Protein AF-A0A3M7RU90-F1 (afdb_monomer_lite)

pLDDT: mean 81.21, std 14.67, range [34.53, 98.06]

Secondary structure (DSSP, 8-state):
------SSGGG----EEEEEE-TTTT--STTEEEEEEEEEESS---EEEEE-SSS-EEEEE------TT------------S--EEEEGGG---S-EEEEEEEEEEEE-EEEEEEEEEETTSSSSS-HHHHHHH--B---EEEEEEEEEEEPSEEEEEEEEEEEE-TT-EEEEE-TTB-EEPEEE-SS---EEEETTEEEES-SSS-EEESEEEEESS--EEEEEEEEEE-SS-EEEEEEEEETTEEEEEEEEE---EEEEEEEEEEETTEEEEEEEEEESSTT-EEEESS-EEE--PEEEEEES---SS-BPPP----SEEEETTS--SS-EEEEEEEEEESS-EEEEEEEEE-TTSS-TT-SS---GGGPEEEEEEEEEE-SEEEEEEEEEEEEE-TTEEEEEEESSS-B-EE----S---EEE-TTS-EEE-SSEE-EEEEEEEEEEEEEEEEEEE--SSEEEEEEEEETTTTEEEEEEEEE----EEEEEE-S--SSSEEEEEEEEEESS--EEEEEETTEEEEEEE--SPPEEEEE----TTSPPEEPPSSEEEEGGG--SS-EEEEEEEEEEEE-EEEEEEEEE-SS-HHHHHHHH-B--TTSEEEEEEEEEE-SEEEEEEEEEEEEE-TT-EEEEEEPTT-EEEEEE-TTSPPPEEEETTEEEES-SSS-EEESEEEEEEEEEEEEEEEEEEE--SSEEEEEEEETTEEEEEEEEP-----EEEEEEEEE-TTS-EEEEEEEEESSTT-EEEEE-SSS-EEEEE---------------PPTT-----GGG--SS-----------SS----------

Structure (mmCIF, N/CA/C/O backbone):
data_AF-A0A3M7RU90-F1
#
_entry.id   AF-A0A3M7RU90-F1
#
loop_
_atom_site.group_PDB
_atom_site.id
_atom_site.type_symbol
_atom_site.label_atom_id
_atom_site.label_alt_id
_atom_site.label_comp_id
_atom_site.label_asym_id
_atom_site.label_entity_id
_atom_site.label_seq_id
_atom_site.pdbx_PDB_ins_code
_atom_site.Cartn_x
_atom_site.Cartn_y
_atom_site.Cartn_z
_atom_site.occupancy
_atom_site.B_iso_or_equiv
_atom_site.auth_seq_id
_atom_site.auth_comp_id
_atom_site.auth_asym_id
_atom_site.auth_atom_id
_atom_site.pdbx_PDB_model_num
ATOM 1 N N . MET A 1 1 ? 32.950 11.797 -82.433 1.00 36.03 1 MET A N 1
ATOM 2 C CA . MET A 1 1 ? 32.447 10.498 -81.935 1.00 36.03 1 MET A CA 1
ATOM 3 C C . MET A 1 1 ? 33.205 10.150 -80.655 1.00 36.03 1 MET A C 1
ATOM 5 O O . MET A 1 1 ? 34.077 9.296 -80.669 1.00 36.03 1 MET A O 1
ATOM 9 N N . LEU A 1 2 ? 32.986 10.936 -79.594 1.00 40.28 2 LEU A N 1
ATOM 10 C CA . LEU A 1 2 ? 33.743 10.865 -78.337 1.00 40.28 2 LEU A CA 1
ATOM 11 C C . LEU A 1 2 ? 33.026 11.733 -77.292 1.00 40.28 2 LEU A C 1
ATOM 13 O O . LEU A 1 2 ? 33.382 12.884 -77.107 1.00 40.28 2 LEU A O 1
ATOM 17 N N . LEU A 1 3 ? 31.931 11.239 -76.718 1.00 41.06 3 LEU A N 1
ATOM 18 C CA . LEU A 1 3 ? 31.254 11.802 -75.539 1.00 41.06 3 LEU A CA 1
ATOM 19 C C . LEU A 1 3 ? 30.122 10.834 -75.159 1.00 41.06 3 LEU A C 1
ATOM 21 O O . LEU A 1 3 ? 29.479 10.313 -76.063 1.00 41.06 3 LEU A O 1
ATOM 25 N N . PHE A 1 4 ? 29.901 10.629 -73.855 1.00 41.75 4 PHE A N 1
ATOM 26 C CA . PHE A 1 4 ? 28.960 9.696 -73.192 1.00 41.75 4 PHE A CA 1
ATOM 27 C C . PHE A 1 4 ? 29.526 8.377 -72.639 1.00 41.75 4 PHE A C 1
ATOM 29 O O . PHE A 1 4 ? 29.011 7.309 -72.935 1.00 41.75 4 PHE A O 1
ATOM 36 N N . ILE A 1 5 ? 30.501 8.457 -71.725 1.00 42.94 5 ILE A N 1
ATOM 37 C CA . ILE A 1 5 ? 30.597 7.518 -70.588 1.00 42.94 5 ILE A CA 1
ATOM 38 C C . ILE A 1 5 ? 31.111 8.298 -69.368 1.00 42.94 5 ILE A C 1
ATOM 40 O O . ILE A 1 5 ? 32.292 8.238 -69.080 1.00 42.94 5 ILE A O 1
ATOM 44 N N . LEU A 1 6 ? 30.272 9.099 -68.703 1.00 44.84 6 LEU A N 1
ATOM 45 C CA . LEU A 1 6 ? 30.491 9.623 -67.335 1.00 44.84 6 LEU A CA 1
ATOM 46 C C . LEU A 1 6 ? 29.285 10.520 -66.977 1.00 44.84 6 LEU A C 1
ATOM 48 O O . LEU A 1 6 ? 29.290 11.703 -67.308 1.00 44.84 6 LEU A O 1
ATOM 52 N N . PRO A 1 7 ? 28.184 9.941 -66.450 1.00 39.59 7 PRO A N 1
ATOM 53 C CA . PRO A 1 7 ? 27.828 10.224 -65.055 1.00 39.59 7 PRO A CA 1
ATOM 54 C C . PRO A 1 7 ? 27.017 9.074 -64.415 1.00 39.59 7 PRO A C 1
ATOM 56 O O . PRO A 1 7 ? 25.801 9.153 -64.298 1.00 39.59 7 PRO A O 1
ATOM 59 N N . ILE A 1 8 ? 27.666 7.982 -64.005 1.00 38.59 8 ILE A N 1
ATOM 60 C CA . ILE A 1 8 ? 27.051 6.997 -63.079 1.00 38.59 8 ILE A CA 1
ATOM 61 C C . ILE A 1 8 ? 27.971 6.713 -61.873 1.00 38.59 8 ILE A C 1
ATOM 63 O O . ILE A 1 8 ? 27.509 6.260 -60.833 1.00 38.59 8 ILE A O 1
ATOM 67 N N . LEU A 1 9 ? 29.253 7.105 -61.926 1.00 37.50 9 LEU A N 1
ATOM 68 C CA . LEU A 1 9 ? 30.184 6.946 -60.798 1.00 37.50 9 LEU A CA 1
ATOM 69 C C . LEU A 1 9 ? 30.063 8.019 -59.696 1.00 37.50 9 LEU A C 1
ATOM 71 O O . LEU A 1 9 ? 30.628 7.844 -58.623 1.00 37.50 9 LEU A O 1
ATOM 75 N N . PHE A 1 10 ? 29.331 9.112 -59.928 1.00 36.12 10 PHE A N 1
ATOM 76 C CA . PHE A 1 10 ? 29.256 10.252 -59.001 1.00 36.12 10 PHE A CA 1
ATOM 77 C C . PHE A 1 10 ? 28.028 10.244 -58.074 1.00 36.12 10 PHE A C 1
ATOM 79 O O . PHE A 1 10 ? 27.768 11.252 -57.441 1.00 36.12 10 PHE A O 1
ATOM 86 N N . TYR A 1 11 ? 27.281 9.140 -57.951 1.00 37.44 11 TYR A N 1
ATOM 87 C CA . TYR A 1 11 ? 26.177 9.027 -56.973 1.00 37.44 11 TYR A CA 1
ATOM 88 C C . TYR A 1 11 ? 26.451 8.060 -55.808 1.00 37.44 11 TYR A C 1
ATOM 90 O O . TYR A 1 11 ? 25.599 7.887 -54.944 1.00 37.44 11 TYR A O 1
ATOM 98 N N . LEU A 1 12 ? 27.666 7.508 -55.702 1.00 44.16 12 LEU A N 1
ATOM 99 C CA . LEU A 1 12 ? 28.170 6.875 -54.469 1.00 44.16 12 LEU A CA 1
ATOM 100 C C . LEU A 1 12 ? 28.744 7.939 -53.503 1.00 44.16 12 LEU A C 1
ATOM 102 O O . LEU A 1 12 ? 29.803 7.767 -52.905 1.00 44.16 12 LEU A O 1
ATOM 106 N N . ILE A 1 13 ? 28.063 9.085 -53.399 1.00 49.16 13 ILE A N 1
ATOM 107 C CA . ILE A 1 13 ? 28.446 10.239 -52.576 1.00 49.16 13 ILE A CA 1
ATOM 108 C C . ILE A 1 13 ? 28.082 9.926 -51.116 1.00 49.16 13 ILE A C 1
ATOM 110 O O . ILE A 1 13 ? 26.917 9.930 -50.738 1.00 49.16 13 ILE A O 1
ATOM 114 N N . TYR A 1 14 ? 29.109 9.634 -50.313 1.00 57.28 14 TYR A N 1
ATOM 115 C CA . TYR A 1 14 ? 29.167 9.824 -48.855 1.00 57.28 14 TYR A CA 1
ATOM 116 C C . TYR A 1 14 ? 27.978 9.298 -48.029 1.00 57.28 14 TYR A C 1
ATOM 118 O O . TYR A 1 14 ? 27.409 10.013 -47.207 1.00 57.28 14 TYR A O 1
ATOM 126 N N . GLY A 1 15 ? 27.637 8.017 -48.185 1.00 69.75 15 GLY A N 1
ATOM 127 C CA . GLY A 1 15 ? 26.671 7.362 -47.301 1.00 69.75 15 GLY A CA 1
ATOM 128 C C . GLY A 1 15 ? 27.190 7.267 -45.859 1.00 69.75 15 GLY A C 1
ATOM 129 O O . GLY A 1 15 ? 28.046 6.432 -45.563 1.00 69.75 15 GLY A O 1
ATOM 130 N N . GLN A 1 16 ? 26.666 8.111 -44.970 1.00 83.31 16 GLN A N 1
ATOM 131 C CA . GLN A 1 16 ? 26.751 7.957 -43.516 1.00 83.31 16 GLN A CA 1
ATOM 132 C C . GLN A 1 16 ? 25.396 7.482 -42.985 1.00 83.31 16 GLN A C 1
ATOM 134 O O . GLN A 1 16 ? 24.350 7.933 -43.448 1.00 83.31 16 GLN A O 1
ATOM 139 N N . ASN A 1 17 ? 25.406 6.571 -42.016 1.00 86.56 17 ASN A N 1
ATOM 140 C CA . ASN A 1 17 ? 24.201 6.110 -41.334 1.00 86.56 17 ASN A CA 1
ATOM 141 C C . ASN A 1 17 ? 24.369 6.290 -39.819 1.00 86.56 17 ASN A C 1
ATOM 143 O O . ASN A 1 17 ? 25.401 5.914 -39.257 1.00 86.56 17 ASN A O 1
ATOM 147 N N . LEU A 1 18 ? 23.359 6.891 -39.192 1.00 87.88 18 LEU A N 1
ATOM 148 C CA . LEU A 1 18 ? 23.285 7.158 -37.761 1.00 87.88 18 LEU A CA 1
ATOM 149 C C . LEU A 1 18 ? 22.146 6.317 -37.179 1.00 87.88 18 LEU A C 1
ATOM 151 O O . LEU A 1 18 ? 20.995 6.477 -37.585 1.00 87.88 18 LEU A O 1
ATOM 155 N N . ASP A 1 19 ? 22.459 5.455 -36.217 1.00 86.62 19 ASP A N 1
ATOM 156 C CA . ASP A 1 19 ? 21.467 4.687 -35.462 1.00 86.62 19 ASP A CA 1
ATOM 157 C C . ASP A 1 19 ? 21.631 4.988 -33.972 1.00 86.62 19 ASP A C 1
ATOM 159 O O . ASP A 1 19 ? 22.664 4.694 -33.370 1.00 86.62 19 ASP A O 1
ATOM 163 N N . LEU A 1 20 ? 20.619 5.621 -33.388 1.00 88.00 20 LEU A N 1
ATOM 164 C CA . LEU A 1 20 ? 20.598 6.009 -31.985 1.00 88.00 20 LEU A CA 1
ATOM 165 C C . LEU A 1 20 ? 19.684 5.068 -31.203 1.00 88.00 20 LEU A C 1
ATOM 167 O O . LEU A 1 20 ? 18.509 4.907 -31.541 1.00 88.00 20 LEU A O 1
ATOM 171 N N . VAL A 1 21 ? 20.206 4.516 -30.110 1.00 86.88 21 VAL A N 1
ATOM 172 C CA . VAL A 1 21 ? 19.459 3.644 -29.202 1.00 86.88 21 VAL A CA 1
ATOM 173 C C . VAL A 1 21 ? 19.525 4.187 -27.792 1.00 86.88 21 VAL A C 1
ATOM 175 O O . VAL A 1 21 ? 20.598 4.262 -27.208 1.00 86.88 21 VAL A O 1
ATOM 178 N N . CYS A 1 22 ? 18.370 4.520 -27.233 1.00 84.19 22 CYS A N 1
ATOM 179 C CA . CYS A 1 22 ? 18.243 5.019 -25.870 1.00 84.19 22 CYS A CA 1
ATOM 180 C C . CYS A 1 22 ? 17.431 4.004 -25.053 1.00 84.19 22 CYS A C 1
ATOM 182 O O . CYS A 1 22 ? 16.203 4.008 -25.137 1.00 84.19 22 CYS A O 1
ATOM 184 N N . PRO A 1 23 ? 18.073 3.082 -24.315 1.00 71.56 23 PRO A N 1
ATOM 185 C CA . PRO A 1 23 ? 17.366 2.050 -23.554 1.00 71.56 23 PRO A CA 1
ATOM 186 C C . PRO A 1 23 ? 16.427 2.597 -22.467 1.00 71.56 23 PRO A C 1
ATOM 188 O O . PRO A 1 23 ? 15.493 1.900 -22.086 1.00 71.56 23 PRO A O 1
ATOM 191 N N . ASN A 1 24 ? 16.649 3.820 -21.975 1.00 71.75 24 ASN A N 1
ATOM 192 C CA . ASN A 1 24 ? 15.839 4.457 -20.932 1.00 71.75 24 ASN A CA 1
ATOM 193 C C . ASN A 1 24 ? 14.908 5.566 -21.462 1.00 71.75 24 ASN A C 1
ATOM 195 O O . ASN A 1 24 ? 14.497 6.442 -20.703 1.00 71.75 24 ASN A O 1
ATOM 199 N N . LEU A 1 25 ? 14.579 5.551 -22.757 1.00 70.12 25 LEU A N 1
ATOM 200 C CA . LEU A 1 25 ? 13.695 6.549 -23.366 1.00 70.12 25 LEU A CA 1
ATOM 201 C C . LEU A 1 25 ? 12.305 6.486 -22.695 1.00 70.12 25 LEU A C 1
ATOM 203 O O . LEU A 1 25 ? 11.721 5.408 -22.593 1.00 70.12 25 LEU A O 1
ATOM 207 N N . ASN A 1 26 ? 11.806 7.629 -22.202 1.00 62.22 26 ASN A N 1
ATOM 208 C CA . ASN A 1 26 ? 10.594 7.776 -21.367 1.00 62.22 26 ASN A CA 1
ATOM 209 C C . ASN A 1 26 ? 10.671 7.144 -19.958 1.00 62.22 26 ASN A C 1
ATOM 211 O O . ASN A 1 26 ? 9.652 7.004 -19.284 1.00 62.22 26 ASN A O 1
ATOM 215 N N . LYS A 1 27 ? 11.866 6.729 -19.526 1.00 68.12 27 LYS A N 1
ATOM 216 C CA . LYS A 1 27 ? 12.151 6.073 -18.236 1.00 68.12 27 LYS A CA 1
ATOM 217 C C . LYS A 1 27 ? 13.414 6.664 -17.598 1.00 68.12 27 LYS A C 1
ATOM 219 O O . LYS A 1 27 ? 14.182 5.956 -16.946 1.00 68.12 27 LYS A O 1
ATOM 224 N N . SER A 1 28 ? 13.681 7.942 -17.869 1.00 76.75 28 SER A N 1
ATOM 225 C CA . SER A 1 28 ? 14.844 8.655 -17.343 1.00 76.75 28 SER A CA 1
ATOM 226 C C . SER A 1 28 ? 14.739 8.760 -15.826 1.00 76.75 28 SER A C 1
ATOM 228 O O . SER A 1 28 ? 13.703 9.160 -15.301 1.00 76.75 28 SER A O 1
ATOM 230 N N . ILE A 1 29 ? 15.816 8.417 -15.131 1.00 78.81 29 ILE A N 1
ATOM 231 C CA . ILE A 1 29 ? 15.952 8.599 -13.684 1.00 78.81 29 ILE A CA 1
ATOM 232 C C . ILE A 1 29 ? 16.850 9.807 -13.501 1.00 78.81 29 ILE A C 1
ATOM 234 O O . ILE A 1 29 ? 17.842 9.915 -14.211 1.00 78.81 29 ILE A O 1
ATOM 238 N N . ASP A 1 30 ? 16.497 10.710 -12.593 1.00 82.88 30 ASP A N 1
ATOM 239 C CA . ASP A 1 30 ? 17.230 11.955 -12.337 1.00 82.88 30 ASP A CA 1
ATOM 240 C C . ASP A 1 30 ? 17.462 12.800 -13.591 1.00 82.88 30 ASP A C 1
ATOM 242 O O . ASP A 1 30 ? 18.465 13.499 -13.694 1.00 82.88 30 ASP A O 1
ATOM 246 N N . PHE A 1 31 ? 16.521 12.725 -14.539 1.00 85.62 31 PHE A N 1
ATOM 247 C CA . PHE A 1 31 ? 16.613 13.384 -15.841 1.00 85.62 31 PHE A CA 1
ATOM 248 C C . PHE A 1 31 ? 17.805 12.932 -16.700 1.00 85.62 31 PHE A C 1
ATOM 250 O O . PHE A 1 31 ? 18.143 13.593 -17.680 1.00 85.62 31 PHE A O 1
ATOM 257 N N . ASP A 1 32 ? 18.398 11.777 -16.384 1.00 87.56 32 ASP A N 1
ATOM 258 C CA . ASP A 1 32 ? 19.506 11.210 -17.142 1.00 87.56 32 ASP A CA 1
ATOM 259 C C . ASP A 1 32 ? 19.002 10.483 -18.393 1.00 87.56 32 ASP A C 1
ATOM 261 O O . ASP A 1 32 ? 18.233 9.513 -18.334 1.00 87.56 32 ASP A O 1
ATOM 265 N N . LEU A 1 33 ? 19.502 10.905 -19.547 1.00 89.44 33 LEU A N 1
ATOM 266 C CA . LEU A 1 33 ? 19.373 10.225 -20.823 1.00 89.44 33 LEU A CA 1
ATOM 267 C C . LEU A 1 33 ? 20.669 9.475 -21.122 1.00 89.44 33 LEU A C 1
ATOM 269 O O . LEU A 1 33 ? 21.730 10.078 -21.264 1.00 89.44 33 LEU A O 1
ATOM 273 N N . ASN A 1 34 ? 20.558 8.156 -21.275 1.00 88.94 34 ASN A N 1
ATOM 274 C CA . ASN A 1 34 ? 21.674 7.300 -21.647 1.00 88.94 34 ASN A CA 1
ATOM 275 C C . ASN A 1 34 ? 21.362 6.674 -23.000 1.00 88.94 34 ASN A C 1
ATOM 277 O O . ASN A 1 34 ? 20.478 5.822 -23.112 1.00 88.94 34 ASN A O 1
ATOM 281 N N . CYS A 1 35 ? 22.090 7.085 -24.030 1.00 90.38 35 CYS A N 1
ATOM 282 C CA . CYS A 1 35 ? 21.952 6.555 -25.376 1.00 90.38 35 CYS A CA 1
ATOM 283 C C . CYS A 1 35 ? 23.283 6.027 -25.902 1.00 90.38 35 CYS A C 1
ATOM 285 O O . CYS A 1 35 ? 24.361 6.482 -25.540 1.00 90.38 35 CYS A O 1
ATOM 287 N N . THR A 1 36 ? 23.209 5.074 -26.819 1.00 90.81 36 THR A N 1
ATOM 288 C CA . THR A 1 36 ? 24.342 4.656 -27.638 1.00 90.81 36 THR A CA 1
ATOM 289 C C . THR A 1 36 ? 24.062 5.038 -29.078 1.00 90.81 36 THR A C 1
ATOM 291 O O . THR A 1 36 ? 23.077 4.595 -29.669 1.00 90.81 36 THR A O 1
ATOM 294 N N . LEU A 1 37 ? 24.936 5.864 -29.640 1.00 90.88 37 LEU A N 1
ATOM 295 C CA . LEU A 1 37 ? 24.919 6.236 -31.045 1.00 90.88 37 LEU A CA 1
ATOM 296 C C . LEU A 1 37 ? 25.904 5.357 -31.810 1.00 90.88 37 LEU A C 1
ATOM 298 O O . LEU A 1 37 ? 27.109 5.385 -31.560 1.00 90.88 37 LEU A O 1
ATOM 302 N N . LYS A 1 38 ? 25.392 4.603 -32.777 1.00 89.38 38 LYS A N 1
ATOM 303 C CA . LYS A 1 38 ? 26.182 3.891 -33.774 1.00 89.38 38 LYS A CA 1
ATOM 304 C C . LYS A 1 38 ? 26.295 4.741 -35.030 1.00 89.38 38 LYS A C 1
ATOM 306 O O . LYS A 1 38 ? 25.286 5.093 -35.638 1.00 89.38 38 LYS A O 1
ATOM 311 N N . VAL A 1 39 ? 27.527 5.013 -35.443 1.00 88.56 39 VAL A N 1
ATOM 312 C CA . VAL A 1 39 ? 27.823 5.695 -36.704 1.00 88.56 39 VAL A CA 1
ATOM 313 C C . VAL A 1 39 ? 28.521 4.729 -37.646 1.00 88.56 39 VAL A C 1
ATOM 315 O O . VAL A 1 39 ? 29.537 4.129 -37.288 1.00 88.56 39 VAL A O 1
ATOM 318 N N . LEU A 1 40 ? 27.970 4.590 -38.851 1.00 87.25 40 LEU A N 1
ATOM 319 C CA . LEU A 1 40 ? 28.592 3.889 -39.970 1.00 87.25 40 LEU A CA 1
ATOM 320 C C . LEU A 1 40 ? 28.938 4.886 -41.073 1.00 87.25 40 LEU A C 1
ATOM 322 O O . LEU A 1 40 ? 28.088 5.676 -41.480 1.00 87.25 40 LEU A O 1
ATOM 326 N N . SER A 1 41 ? 30.166 4.834 -41.579 1.00 86.88 41 SER A N 1
ATOM 327 C CA . SER A 1 41 ? 30.641 5.738 -42.630 1.00 86.88 41 SER A CA 1
ATOM 328 C C . SER A 1 41 ? 31.544 5.018 -43.622 1.00 86.88 41 SER A C 1
ATOM 330 O O . SER A 1 41 ? 32.316 4.143 -43.240 1.00 86.88 41 SER A O 1
ATOM 332 N N . LEU A 1 42 ? 31.486 5.406 -44.896 1.00 84.19 42 LEU A N 1
ATOM 333 C CA . LEU A 1 42 ? 32.436 4.948 -45.921 1.00 84.19 42 LEU A CA 1
ATOM 334 C C . LEU A 1 42 ? 33.814 5.617 -45.796 1.00 84.19 42 LEU A C 1
ATOM 336 O O . LEU A 1 42 ? 34.814 5.058 -46.235 1.00 84.19 42 LEU A O 1
ATOM 340 N N . ASN A 1 43 ? 33.868 6.796 -45.172 1.00 84.38 43 ASN A N 1
ATOM 341 C CA . ASN A 1 43 ? 35.086 7.584 -44.985 1.00 84.38 43 ASN A CA 1
ATOM 342 C C . ASN A 1 43 ? 35.393 7.771 -43.497 1.00 84.38 43 ASN A C 1
ATOM 344 O O . ASN A 1 43 ? 34.489 7.691 -42.661 1.00 84.38 43 ASN A O 1
ATOM 348 N N . ASN A 1 44 ? 36.656 8.059 -43.168 1.00 80.06 44 ASN A N 1
ATOM 349 C CA . ASN A 1 44 ? 37.019 8.411 -41.799 1.00 80.06 44 ASN A CA 1
ATOM 350 C C . ASN A 1 44 ? 36.258 9.678 -41.369 1.00 80.06 44 ASN A C 1
ATOM 352 O O . ASN A 1 44 ? 36.197 10.650 -42.122 1.00 80.06 44 ASN A O 1
ATOM 356 N N . LEU A 1 45 ? 35.633 9.636 -40.196 1.00 72.44 45 LEU A N 1
ATOM 357 C CA . LEU A 1 45 ? 34.779 10.709 -39.684 1.00 72.44 45 LEU A CA 1
ATOM 358 C C . LEU A 1 45 ? 35.629 11.773 -38.994 1.00 72.44 45 LEU A C 1
ATOM 360 O O . LEU A 1 45 ? 36.397 11.409 -38.106 1.00 72.44 45 LEU A O 1
ATOM 364 N N . SER A 1 46 ? 35.430 13.056 -39.327 1.00 71.69 46 SER A N 1
ATOM 365 C CA . SER A 1 46 ? 36.102 14.157 -38.617 1.00 71.69 46 SER A CA 1
ATOM 366 C C . SER A 1 46 ? 35.511 14.423 -37.226 1.00 71.69 46 SER A C 1
ATOM 368 O O . SER A 1 46 ? 36.246 14.674 -36.282 1.00 71.69 46 SER A O 1
ATOM 370 N N . TYR A 1 47 ? 34.181 14.396 -37.084 1.00 86.19 47 TYR A N 1
ATOM 371 C CA . TYR A 1 47 ? 33.494 14.617 -35.805 1.00 86.19 47 TYR A CA 1
ATOM 372 C C . TYR A 1 47 ? 32.021 14.181 -35.871 1.00 86.19 47 TYR A C 1
ATOM 374 O O . TYR A 1 47 ? 31.460 13.953 -36.954 1.00 86.19 47 TYR A O 1
ATOM 382 N N . VAL A 1 48 ? 31.404 14.068 -34.695 1.00 91.38 48 VAL A N 1
ATOM 383 C CA . VAL A 1 48 ? 29.953 13.951 -34.505 1.00 91.38 48 VAL A CA 1
ATOM 384 C C . VAL A 1 48 ? 29.529 15.011 -33.493 1.00 91.38 48 VAL A C 1
ATOM 386 O O . VAL A 1 48 ? 30.048 15.035 -32.381 1.00 91.38 48 VAL A O 1
ATOM 389 N N . GLU A 1 49 ? 28.603 15.877 -33.882 1.00 94.31 49 GLU A N 1
ATOM 390 C CA . GLU A 1 49 ? 27.984 16.890 -33.025 1.00 94.31 49 GLU A CA 1
ATOM 391 C C . GLU A 1 49 ? 26.654 16.343 -32.501 1.00 94.31 49 GLU A C 1
ATOM 393 O O . GLU A 1 49 ? 25.836 15.829 -33.270 1.00 94.31 49 GLU A O 1
ATOM 398 N N . VAL A 1 50 ? 26.433 16.445 -31.195 1.00 95.25 50 VAL A N 1
ATOM 399 C CA . VAL A 1 50 ? 25.183 16.063 -30.538 1.00 95.25 50 VAL A CA 1
ATOM 400 C C . VAL A 1 50 ? 24.639 17.282 -29.809 1.00 95.25 50 VAL A C 1
ATOM 402 O O . VAL A 1 50 ? 25.238 17.738 -28.842 1.00 95.25 50 VAL A O 1
ATOM 405 N N . ASN A 1 51 ? 23.506 17.801 -30.274 1.00 96.12 51 ASN A N 1
ATOM 406 C CA . ASN A 1 51 ? 22.735 18.843 -29.606 1.00 96.12 51 ASN A CA 1
ATOM 407 C C . ASN A 1 51 ? 21.564 18.187 -28.868 1.00 96.12 51 ASN A C 1
ATOM 409 O O . ASN A 1 51 ? 20.702 17.583 -29.514 1.00 96.12 51 ASN A O 1
ATOM 413 N N . TYR A 1 52 ? 21.529 18.296 -27.542 1.00 95.00 52 TYR A N 1
ATOM 414 C CA . TYR A 1 52 ? 20.525 17.633 -26.702 1.00 95.00 52 TYR A CA 1
ATOM 415 C C . TYR A 1 52 ? 19.163 18.341 -26.686 1.00 95.00 52 TYR A C 1
ATOM 417 O O . TYR A 1 52 ? 18.175 17.778 -26.224 1.00 95.00 52 TYR A O 1
ATOM 425 N N . GLY A 1 53 ? 19.057 19.520 -27.302 1.00 93.88 53 GLY A N 1
ATOM 426 C CA . GLY A 1 53 ? 17.813 20.280 -27.411 1.00 93.88 53 GLY A CA 1
ATOM 427 C C . GLY A 1 53 ? 17.541 21.208 -26.225 1.00 93.88 53 GLY A C 1
ATOM 428 O O . GLY A 1 53 ? 16.481 21.826 -26.193 1.00 93.88 53 GLY A O 1
ATOM 429 N N . ASP A 1 54 ? 18.480 21.324 -25.289 1.00 93.88 54 ASP A N 1
ATOM 430 C CA . ASP A 1 54 ? 18.487 22.215 -24.122 1.00 93.88 54 ASP A CA 1
ATOM 431 C C . ASP A 1 54 ? 19.675 23.195 -24.148 1.00 93.88 54 ASP A C 1
ATOM 433 O O . ASP A 1 54 ? 20.155 23.628 -23.109 1.00 93.88 54 ASP A O 1
ATOM 437 N N . GLU A 1 55 ? 20.121 23.552 -25.357 1.00 92.94 55 GLU A N 1
ATOM 438 C CA . GLU A 1 55 ? 21.284 24.410 -25.649 1.00 92.94 55 GLU A CA 1
ATOM 439 C C . GLU A 1 55 ? 22.655 23.754 -25.414 1.00 92.94 55 GLU A C 1
ATOM 441 O O . GLU A 1 55 ? 23.652 24.265 -25.929 1.00 92.94 55 GLU A O 1
ATOM 446 N N . ASP A 1 56 ? 22.711 22.578 -24.779 1.00 93.56 56 ASP A N 1
ATOM 447 C CA . ASP A 1 56 ? 23.950 21.817 -24.641 1.00 93.56 56 ASP A CA 1
ATOM 448 C C . ASP A 1 56 ? 24.315 21.081 -25.939 1.00 93.56 56 ASP A C 1
ATOM 450 O O . ASP A 1 56 ? 23.553 20.287 -26.510 1.00 93.56 56 ASP A O 1
ATOM 454 N N . ILE A 1 57 ? 25.533 21.354 -26.410 1.00 94.44 57 ILE A N 1
ATOM 455 C CA . ILE A 1 57 ? 26.120 20.766 -27.614 1.00 94.44 57 ILE A CA 1
ATOM 456 C C . ILE A 1 57 ? 27.442 20.104 -27.233 1.00 94.44 57 ILE A C 1
ATOM 458 O O . ILE A 1 57 ? 28.365 20.763 -26.755 1.00 94.44 57 ILE A O 1
ATOM 462 N N . LEU A 1 58 ? 27.545 18.798 -27.478 1.00 93.06 58 LEU A N 1
ATOM 463 C CA . LEU A 1 58 ? 28.779 18.036 -27.308 1.00 93.06 58 LEU A CA 1
ATOM 464 C C . LEU A 1 58 ? 29.324 17.601 -28.665 1.00 93.06 58 LEU A C 1
ATOM 466 O O . LEU A 1 58 ? 28.647 16.932 -29.449 1.00 93.06 58 LEU A O 1
ATOM 470 N N . GLU A 1 59 ? 30.583 17.942 -28.917 1.00 91.25 59 GLU A N 1
ATOM 471 C CA . GLU A 1 59 ? 31.335 17.441 -30.060 1.00 91.25 59 GLU A CA 1
ATOM 472 C C . GLU A 1 59 ? 32.194 16.252 -29.634 1.00 91.25 59 GLU A C 1
ATOM 474 O O . GLU A 1 59 ? 33.034 16.343 -28.736 1.00 91.25 59 GLU A O 1
ATOM 479 N N . TYR A 1 60 ? 32.002 15.119 -30.302 1.00 86.38 60 TYR A N 1
ATOM 480 C CA . TYR A 1 60 ? 32.828 13.940 -30.103 1.00 86.38 60 TYR A CA 1
ATOM 481 C C . TYR A 1 60 ? 33.938 13.916 -31.165 1.00 86.38 60 TYR A C 1
ATOM 483 O O . TYR A 1 60 ? 33.628 13.850 -32.363 1.00 86.38 60 TYR A O 1
ATOM 491 N N . PRO A 1 61 ? 35.222 13.959 -30.754 1.00 76.75 61 PRO A N 1
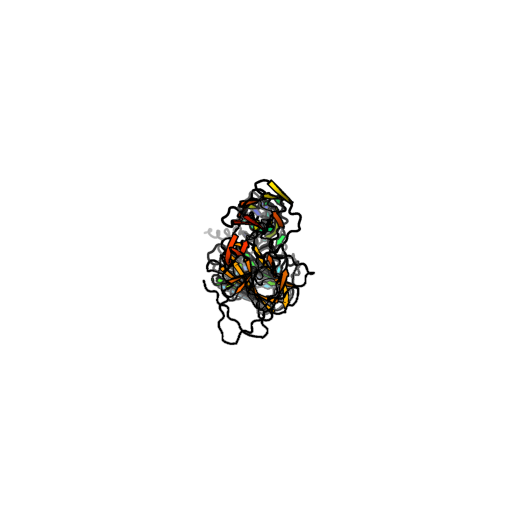ATOM 492 C CA . PRO A 1 61 ? 36.349 14.028 -31.679 1.00 76.75 61 PRO A CA 1
ATOM 493 C C . PRO A 1 61 ? 36.523 12.742 -32.500 1.00 76.75 61 PRO A C 1
ATOM 495 O O . PRO A 1 61 ? 35.902 11.708 -32.225 1.00 76.75 61 PRO A O 1
ATOM 498 N N . GLU A 1 62 ? 37.384 12.842 -33.521 1.00 65.25 62 GLU A N 1
ATOM 499 C CA . GLU A 1 62 ? 37.613 11.851 -34.578 1.00 65.25 62 GLU A CA 1
ATOM 500 C C . GLU A 1 62 ? 37.570 10.388 -34.128 1.00 65.25 62 GLU A C 1
ATOM 502 O O . GLU A 1 62 ? 38.134 9.962 -33.112 1.00 65.25 62 GLU A O 1
ATOM 507 N N . ALA A 1 63 ? 36.955 9.570 -34.982 1.00 56.75 63 ALA A N 1
ATOM 508 C CA . ALA A 1 63 ? 37.015 8.129 -34.858 1.00 56.75 63 ALA A CA 1
ATOM 509 C C . ALA A 1 63 ? 38.470 7.655 -35.038 1.00 56.75 63 ALA A C 1
ATOM 511 O O . ALA A 1 63 ? 38.962 7.499 -36.152 1.00 56.75 63 ALA A O 1
ATOM 512 N N . VAL A 1 64 ? 39.171 7.373 -33.934 1.00 54.19 64 VAL A N 1
ATOM 513 C CA . VAL A 1 64 ? 40.458 6.660 -33.999 1.00 54.19 64 VAL A CA 1
ATOM 514 C C . VAL A 1 64 ? 40.231 5.325 -34.708 1.00 54.19 64 VAL A C 1
ATOM 516 O O . VAL A 1 64 ? 39.326 4.572 -34.329 1.00 54.19 64 VAL A O 1
ATOM 519 N N . LYS A 1 65 ? 41.050 5.055 -35.734 1.00 50.38 65 LYS A N 1
ATOM 520 C CA . LYS A 1 65 ? 41.013 3.855 -36.581 1.00 50.38 65 LYS A CA 1
ATOM 521 C C . LYS A 1 65 ? 40.828 2.616 -35.703 1.00 50.38 65 LYS A C 1
ATOM 523 O O . LYS A 1 65 ? 41.719 2.259 -34.932 1.00 50.38 65 LYS A O 1
ATOM 528 N N . HIS A 1 66 ? 39.660 1.981 -35.790 1.00 46.81 66 HIS A N 1
ATOM 529 C CA . HIS A 1 66 ? 39.407 0.760 -35.040 1.00 46.81 66 HIS A CA 1
ATOM 530 C C . HIS A 1 66 ? 40.355 -0.305 -35.587 1.00 46.81 66 HIS A C 1
ATOM 532 O O . HIS A 1 66 ? 40.244 -0.684 -36.752 1.00 46.81 66 HIS A O 1
ATOM 538 N N . ASN A 1 67 ? 41.313 -0.755 -34.777 1.00 45.62 67 ASN A N 1
ATOM 539 C CA . ASN A 1 67 ? 42.098 -1.925 -35.132 1.00 45.62 67 ASN A CA 1
ATOM 540 C C . ASN A 1 67 ? 41.137 -3.124 -35.040 1.00 45.62 67 ASN A C 1
ATOM 542 O O . ASN A 1 67 ? 40.612 -3.363 -33.948 1.00 45.62 67 ASN A O 1
ATOM 546 N N . PRO A 1 68 ? 40.824 -3.834 -36.139 1.00 50.16 68 PRO A N 1
ATOM 547 C CA . PRO A 1 68 ? 39.904 -4.973 -36.108 1.00 50.16 68 PRO A CA 1
ATOM 548 C C . PRO A 1 68 ? 40.395 -6.129 -35.214 1.00 50.16 68 PRO A C 1
ATOM 550 O O . PRO A 1 68 ? 39.622 -7.041 -34.934 1.00 50.16 68 PRO A O 1
ATOM 553 N N . ASP A 1 69 ? 41.635 -6.056 -34.719 1.00 50.06 69 ASP A N 1
ATOM 554 C CA . ASP A 1 69 ? 42.273 -7.071 -33.879 1.00 50.06 69 ASP A CA 1
ATOM 555 C C . ASP A 1 69 ? 42.198 -6.818 -32.362 1.00 50.06 69 ASP A C 1
ATOM 557 O O . ASP A 1 69 ? 42.681 -7.649 -31.588 1.00 50.06 69 ASP A O 1
ATOM 561 N N . SER A 1 70 ? 41.597 -5.720 -31.881 1.00 46.81 70 SER A N 1
ATOM 562 C CA . SER A 1 70 ? 41.403 -5.560 -30.433 1.00 46.81 70 SER A CA 1
ATOM 563 C C . SER A 1 70 ? 40.298 -6.504 -29.949 1.00 46.81 70 SER A C 1
ATOM 565 O O . SER A 1 70 ? 39.108 -6.243 -30.102 1.00 46.81 70 SER A O 1
ATOM 567 N N . ARG A 1 71 ? 40.703 -7.649 -29.386 1.00 54.38 71 ARG A N 1
ATOM 568 C CA . ARG A 1 71 ? 39.813 -8.659 -28.798 1.00 54.38 71 ARG A CA 1
ATOM 569 C C . ARG A 1 71 ? 39.494 -8.294 -27.343 1.00 54.38 71 ARG A C 1
ATOM 571 O O . ARG A 1 71 ? 40.337 -8.529 -26.478 1.00 54.38 71 ARG A O 1
ATOM 578 N N . PRO A 1 72 ? 38.305 -7.758 -27.017 1.00 50.03 72 PRO A N 1
ATOM 579 C CA . PRO A 1 72 ? 37.856 -7.718 -25.634 1.00 50.03 72 PRO A CA 1
ATOM 580 C C . PRO A 1 72 ? 37.532 -9.149 -25.184 1.00 50.03 72 PRO A C 1
ATOM 582 O O . PRO A 1 72 ? 36.507 -9.712 -25.564 1.00 50.03 72 PRO A O 1
ATOM 585 N N . SER A 1 73 ? 38.418 -9.753 -24.393 1.00 48.38 73 SER A N 1
ATOM 586 C CA . SER A 1 73 ? 38.164 -11.025 -23.715 1.00 48.38 73 SER A CA 1
ATOM 587 C C . SER A 1 73 ? 37.358 -10.771 -22.439 1.00 48.38 73 SER A C 1
ATOM 589 O O . SER A 1 73 ? 37.920 -10.647 -21.350 1.00 48.38 73 SER A O 1
ATOM 591 N N . SER A 1 74 ? 36.037 -10.653 -22.551 1.00 53.81 74 SER A N 1
ATOM 592 C CA . SER A 1 74 ? 35.152 -10.740 -21.388 1.00 53.81 74 SER A CA 1
ATOM 593 C C . SER A 1 74 ? 34.502 -12.122 -21.361 1.00 53.81 74 SER A C 1
ATOM 595 O O . SER A 1 74 ? 33.687 -12.462 -22.211 1.00 53.81 74 SER A O 1
ATOM 597 N N . ASN A 1 75 ? 34.890 -12.941 -20.380 1.00 55.62 75 ASN A N 1
ATOM 598 C CA . ASN A 1 75 ? 34.292 -14.254 -20.140 1.00 55.62 75 ASN A CA 1
ATOM 599 C C . ASN A 1 75 ? 32.875 -14.069 -19.572 1.00 55.62 75 ASN A C 1
ATOM 601 O O . ASN A 1 75 ? 32.694 -14.010 -18.355 1.00 55.62 75 ASN A O 1
ATOM 605 N N . PHE A 1 76 ? 31.871 -13.951 -20.439 1.00 62.66 76 PHE A N 1
ATOM 606 C CA . PHE A 1 76 ? 30.470 -13.871 -20.037 1.00 62.66 76 PHE A CA 1
ATOM 607 C C . PHE A 1 76 ? 29.886 -15.287 -19.895 1.00 62.66 76 PHE A C 1
ATOM 609 O O . PHE A 1 76 ? 29.588 -15.961 -20.875 1.00 62.66 76 PHE A O 1
ATOM 616 N N . LYS A 1 77 ? 29.751 -15.781 -18.658 1.00 56.81 77 LYS A N 1
ATOM 617 C CA . LYS A 1 77 ? 29.214 -17.125 -18.379 1.00 56.81 77 LYS A CA 1
ATOM 618 C C . LYS A 1 77 ? 27.700 -17.076 -18.170 1.00 56.81 77 LYS A C 1
ATOM 620 O O . LYS A 1 77 ? 27.245 -16.975 -17.036 1.00 56.81 77 LYS A O 1
ATOM 625 N N . GLN A 1 78 ? 26.927 -17.211 -19.243 1.00 62.75 78 GLN A N 1
ATOM 626 C CA . GLN A 1 78 ? 25.499 -17.529 -19.146 1.00 62.75 78 GLN A CA 1
ATOM 627 C C . GLN A 1 78 ? 25.236 -18.890 -19.804 1.00 62.75 78 GLN A C 1
ATOM 629 O O . GLN A 1 78 ? 25.679 -19.162 -20.925 1.00 62.75 78 GLN A O 1
ATOM 634 N N . ASN A 1 79 ? 24.569 -19.776 -19.064 1.00 57.75 79 ASN A N 1
ATOM 635 C CA . ASN A 1 79 ? 24.170 -21.103 -19.528 1.00 57.75 79 ASN A CA 1
ATOM 636 C C . ASN A 1 79 ? 22.773 -21.003 -20.146 1.00 57.75 79 ASN A C 1
ATOM 638 O O . ASN A 1 79 ? 21.778 -21.307 -19.493 1.00 57.75 79 ASN A O 1
ATOM 642 N N . PHE A 1 80 ? 22.693 -20.541 -21.393 1.00 68.56 80 PHE A N 1
ATOM 643 C CA . PHE A 1 80 ? 21.498 -20.765 -22.203 1.00 68.56 80 PHE A CA 1
ATOM 644 C C . PHE A 1 80 ? 21.453 -22.241 -22.610 1.00 68.56 80 PHE A C 1
ATOM 646 O O . PHE A 1 80 ? 22.480 -22.802 -22.976 1.00 68.56 80 PHE A O 1
ATOM 653 N N . ASN A 1 81 ? 20.292 -22.890 -22.482 1.00 60.72 81 ASN A N 1
ATOM 654 C CA . ASN A 1 81 ? 20.143 -24.284 -22.893 1.00 60.72 81 ASN A CA 1
ATOM 655 C C . ASN A 1 81 ? 19.960 -24.350 -24.422 1.00 60.72 81 ASN A C 1
ATOM 657 O O . ASN A 1 81 ? 19.156 -23.621 -25.003 1.00 60.72 81 ASN A O 1
ATOM 661 N N . ASP A 1 82 ? 20.760 -25.201 -25.055 1.00 67.38 82 ASP A N 1
ATOM 662 C CA . ASP A 1 82 ? 21.310 -25.013 -26.398 1.00 67.38 82 ASP A CA 1
ATOM 663 C C . ASP A 1 82 ? 20.541 -25.771 -27.494 1.00 67.38 82 ASP A C 1
ATOM 665 O O . ASP A 1 82 ? 20.824 -26.942 -27.749 1.00 67.38 82 ASP A O 1
ATOM 669 N N . SER A 1 83 ? 19.568 -25.125 -28.144 1.00 80.69 83 SER A N 1
ATOM 670 C CA . SER A 1 83 ? 19.051 -25.451 -29.498 1.00 80.69 83 SER A CA 1
ATOM 671 C C . SER A 1 83 ? 17.818 -24.596 -29.804 1.00 80.69 83 SER A C 1
ATOM 673 O O . SER A 1 83 ? 16.680 -24.967 -29.526 1.00 80.69 83 SER A O 1
ATOM 675 N N . SER A 1 84 ? 18.012 -23.393 -30.338 1.00 94.00 84 SER A N 1
ATOM 676 C CA . SER A 1 84 ? 16.902 -22.477 -30.633 1.00 94.00 84 SER A CA 1
ATOM 677 C C . SER A 1 84 ? 17.211 -21.564 -31.815 1.00 94.00 84 SER A C 1
ATOM 679 O O . SER A 1 84 ? 18.331 -21.551 -32.330 1.00 94.00 84 SER A O 1
ATOM 681 N N . LYS A 1 85 ? 16.193 -20.820 -32.257 1.00 95.81 85 LYS A N 1
ATOM 682 C CA . LYS A 1 85 ? 16.299 -19.785 -33.287 1.00 95.81 85 LYS A CA 1
ATOM 683 C C . LYS A 1 85 ? 16.369 -18.414 -32.634 1.00 95.81 85 LYS A C 1
ATOM 685 O O . LYS A 1 85 ? 15.591 -18.124 -31.727 1.00 95.81 85 LYS A O 1
ATOM 690 N N . PHE A 1 86 ? 17.255 -17.564 -33.128 1.00 96.12 86 PHE A N 1
ATOM 691 C CA . PHE A 1 86 ? 17.487 -16.235 -32.579 1.00 96.12 86 PHE A CA 1
ATOM 692 C C . PHE A 1 86 ? 17.404 -15.179 -33.671 1.00 96.12 86 PHE A C 1
ATOM 694 O O . PHE A 1 86 ? 17.945 -15.372 -34.756 1.00 96.12 86 PHE A O 1
ATOM 701 N N . LEU A 1 87 ? 16.754 -14.055 -33.385 1.00 96.75 87 LEU A N 1
ATOM 702 C CA . LEU A 1 87 ? 16.783 -12.872 -34.233 1.00 96.75 87 LEU A CA 1
ATOM 703 C C . LEU A 1 87 ? 17.963 -11.995 -33.813 1.00 96.75 87 LEU A C 1
ATOM 705 O O . LEU A 1 87 ? 17.996 -11.471 -32.697 1.00 96.75 87 LEU A O 1
ATOM 709 N N . ILE A 1 88 ? 18.921 -11.824 -34.718 1.00 96.25 88 ILE A N 1
ATOM 710 C CA . ILE A 1 88 ? 20.137 -11.053 -34.468 1.00 96.25 88 ILE A CA 1
ATOM 711 C C . ILE A 1 88 ? 19.872 -9.600 -34.854 1.00 96.25 88 ILE A C 1
ATOM 713 O O . ILE A 1 88 ? 20.127 -9.187 -35.983 1.00 96.25 88 ILE A O 1
ATOM 717 N N . ILE A 1 89 ? 19.333 -8.800 -33.938 1.00 93.69 89 ILE A N 1
ATOM 718 C CA . ILE A 1 89 ? 18.971 -7.403 -34.226 1.00 93.69 89 ILE A CA 1
ATOM 719 C C . ILE A 1 89 ? 20.199 -6.564 -34.572 1.00 93.69 89 ILE A C 1
ATOM 721 O O . ILE A 1 89 ? 20.141 -5.699 -35.443 1.00 93.69 89 ILE A O 1
ATOM 725 N N . ASN A 1 90 ? 21.346 -6.868 -33.965 1.00 89.62 90 ASN A N 1
ATOM 726 C CA . ASN A 1 90 ? 22.594 -6.166 -34.266 1.00 89.62 90 ASN A CA 1
ATOM 727 C C . ASN A 1 90 ? 23.162 -6.484 -35.666 1.00 89.62 90 ASN A C 1
ATOM 729 O O . ASN A 1 90 ? 24.165 -5.885 -36.056 1.00 89.62 90 ASN A O 1
ATOM 733 N N . SER A 1 91 ? 22.540 -7.406 -36.413 1.00 93.12 91 SER A N 1
ATOM 734 C CA . SER A 1 91 ? 22.887 -7.726 -37.805 1.00 93.12 91 SER A CA 1
ATOM 735 C C . SER A 1 91 ? 22.122 -6.906 -38.847 1.00 93.12 91 SER A C 1
ATOM 737 O O . SER A 1 91 ? 22.301 -7.154 -40.038 1.00 93.12 91 SER A O 1
ATOM 739 N N . GLU A 1 92 ? 21.277 -5.957 -38.424 1.00 93.62 92 GLU A N 1
ATOM 740 C CA . GLU A 1 92 ? 20.521 -5.108 -39.346 1.00 93.62 92 GLU A CA 1
ATOM 741 C C . GLU A 1 92 ? 21.440 -4.439 -40.372 1.00 93.62 92 GLU A C 1
ATOM 743 O O . GLU A 1 92 ? 22.384 -3.719 -40.036 1.00 93.62 92 GLU A O 1
ATOM 748 N N . ILE A 1 93 ? 21.146 -4.685 -41.646 1.00 93.50 93 ILE A N 1
ATOM 749 C CA . ILE A 1 93 ? 21.879 -4.097 -42.759 1.00 93.50 93 ILE A CA 1
ATOM 750 C C . ILE A 1 93 ? 21.436 -2.646 -42.901 1.00 93.50 93 ILE A C 1
ATOM 752 O O . ILE A 1 93 ? 20.278 -2.363 -43.184 1.00 93.50 93 ILE A O 1
ATOM 756 N N . LEU A 1 94 ? 22.357 -1.707 -42.703 1.00 88.31 94 LEU A N 1
ATOM 757 C CA . LEU A 1 94 ? 22.044 -0.274 -42.708 1.00 88.31 94 LEU A CA 1
ATOM 758 C C . LEU A 1 94 ? 22.284 0.403 -44.068 1.00 88.31 94 LEU A C 1
ATOM 760 O O . LEU A 1 94 ? 21.802 1.515 -44.294 1.00 88.31 94 LEU A O 1
ATOM 764 N N . ILE A 1 95 ? 23.016 -0.259 -44.969 1.00 88.00 95 ILE A N 1
ATOM 765 C CA . ILE A 1 95 ? 23.363 0.221 -46.313 1.00 88.00 95 ILE A CA 1
ATOM 766 C C . ILE A 1 95 ? 23.312 -0.973 -47.273 1.00 88.00 95 ILE A C 1
ATOM 768 O O . ILE A 1 95 ? 23.808 -2.048 -46.937 1.00 88.00 95 ILE A O 1
ATOM 772 N N . ASP A 1 96 ? 22.732 -0.778 -48.457 1.00 91.31 96 ASP A N 1
ATOM 773 C CA . ASP A 1 96 ? 22.759 -1.764 -49.540 1.00 91.31 96 ASP A CA 1
ATOM 774 C C . ASP A 1 96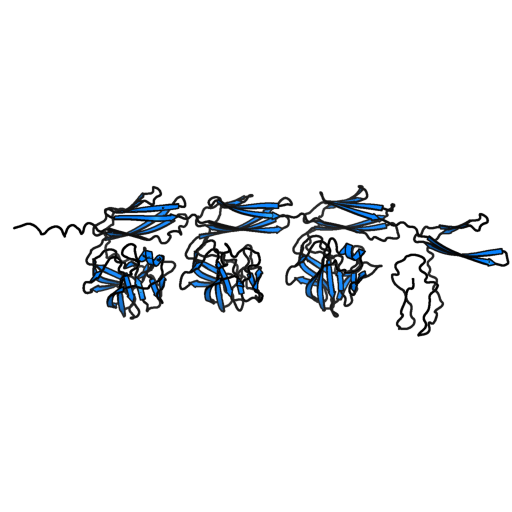 ? 24.206 -2.139 -49.895 1.00 91.31 96 ASP A C 1
ATOM 776 O O . ASP A 1 96 ? 25.035 -1.276 -50.180 1.00 91.31 96 ASP A O 1
ATOM 780 N N . THR A 1 97 ? 24.518 -3.432 -49.876 1.00 93.06 97 THR A N 1
ATOM 781 C CA . THR A 1 97 ? 25.872 -3.942 -50.129 1.00 93.06 97 THR A CA 1
ATOM 782 C C . THR A 1 97 ? 25.813 -5.410 -50.542 1.00 93.06 97 THR A C 1
ATOM 784 O O . THR A 1 97 ? 24.740 -6.003 -50.634 1.00 93.06 97 THR A O 1
ATOM 787 N N . THR A 1 98 ? 26.968 -6.015 -50.775 1.00 94.62 98 THR A N 1
ATOM 788 C CA . THR A 1 98 ? 27.096 -7.441 -51.067 1.00 94.62 98 THR A CA 1
ATOM 789 C C . THR A 1 98 ? 27.870 -8.097 -49.926 1.00 94.62 98 THR A C 1
ATOM 791 O O . THR A 1 98 ? 28.978 -7.671 -49.580 1.00 94.62 98 THR A O 1
ATOM 794 N N . ALA A 1 99 ? 27.274 -9.111 -49.305 1.00 94.81 99 ALA A N 1
ATOM 795 C CA . ALA A 1 99 ? 27.890 -9.901 -48.246 1.00 94.81 99 ALA A CA 1
ATOM 796 C C . ALA A 1 99 ? 28.708 -11.050 -48.847 1.00 94.81 99 ALA A C 1
ATOM 798 O O . ALA A 1 99 ? 28.291 -11.643 -49.839 1.00 94.81 99 ALA A O 1
ATOM 799 N N . PHE A 1 100 ? 29.862 -11.369 -48.255 1.00 95.56 100 PHE A N 1
ATOM 800 C CA . PHE A 1 100 ? 30.759 -12.420 -48.767 1.00 95.56 100 PHE A CA 1
ATOM 801 C C . PHE A 1 100 ? 31.324 -13.354 -47.691 1.00 95.56 100 PHE A C 1
ATOM 803 O O . PHE A 1 100 ? 31.941 -14.365 -48.020 1.00 95.56 100 PHE A O 1
ATOM 810 N N . ALA A 1 101 ? 31.149 -13.047 -46.404 1.00 96.31 101 ALA A N 1
ATOM 811 C CA . ALA A 1 101 ? 31.590 -13.922 -45.323 1.00 96.31 101 ALA A CA 1
ATOM 812 C C . ALA A 1 101 ? 30.861 -13.622 -44.006 1.00 96.31 101 ALA A C 1
ATOM 814 O O . ALA A 1 101 ? 30.207 -12.589 -43.857 1.00 96.31 101 ALA A O 1
ATOM 815 N N . PHE A 1 102 ? 31.019 -14.518 -43.037 1.00 95.94 102 PHE A N 1
ATOM 816 C CA . PHE A 1 102 ? 30.578 -14.343 -41.659 1.00 95.94 102 PHE A CA 1
ATOM 817 C C . PHE A 1 102 ? 31.726 -14.649 -40.696 1.00 95.94 102 PHE A C 1
ATOM 819 O O . PHE A 1 102 ? 32.419 -15.654 -40.857 1.00 95.94 102 PHE A O 1
ATOM 826 N N . ASP A 1 103 ? 31.890 -13.806 -39.683 1.00 95.25 103 ASP A N 1
ATOM 827 C CA . ASP A 1 103 ? 32.799 -14.030 -38.563 1.00 95.25 103 ASP A CA 1
ATOM 828 C C . ASP A 1 103 ? 32.002 -14.454 -37.330 1.00 95.25 103 ASP A C 1
ATOM 830 O O . ASP A 1 103 ? 31.010 -13.812 -36.970 1.00 95.25 103 ASP A O 1
ATOM 834 N N . PHE A 1 104 ? 32.470 -15.507 -36.663 1.00 94.75 104 PHE A N 1
ATOM 835 C CA . PHE A 1 104 ? 31.882 -16.041 -35.440 1.00 94.75 104 PHE A CA 1
ATOM 836 C C . PHE A 1 104 ? 32.945 -16.208 -34.364 1.00 94.75 104 PHE A C 1
ATOM 838 O O . PHE A 1 104 ? 34.088 -16.565 -34.648 1.00 94.75 104 PHE A O 1
ATOM 845 N N . GLU A 1 105 ? 32.532 -16.057 -33.114 1.00 95.00 105 GLU A N 1
ATOM 846 C CA . GLU A 1 105 ? 33.198 -16.722 -31.998 1.00 95.00 105 GLU A CA 1
ATOM 847 C C . GLU A 1 105 ? 32.303 -17.861 -31.524 1.00 95.00 105 GLU A C 1
ATOM 849 O O . GLU A 1 105 ? 31.119 -17.663 -31.263 1.00 95.00 105 GLU A O 1
ATOM 854 N N . VAL A 1 106 ? 32.843 -19.072 -31.510 1.00 94.25 106 VAL A N 1
ATOM 855 C CA . VAL A 1 106 ? 32.079 -20.312 -31.397 1.00 94.25 106 VAL A CA 1
ATOM 856 C C . VAL A 1 106 ? 32.342 -20.942 -30.037 1.00 94.25 106 VAL A C 1
ATOM 858 O O . VAL A 1 106 ? 33.470 -21.326 -29.729 1.00 94.25 106 VAL A O 1
ATOM 861 N N . LYS A 1 107 ? 31.272 -21.117 -29.261 1.00 93.25 107 LYS A N 1
ATOM 862 C CA . LYS A 1 107 ? 31.282 -21.777 -27.951 1.00 93.25 107 LYS A CA 1
ATOM 863 C C . LYS A 1 107 ? 31.288 -23.299 -28.060 1.00 93.25 107 LYS A C 1
ATOM 865 O O . LYS A 1 107 ? 31.864 -23.981 -27.216 1.00 93.25 107 LYS A O 1
ATOM 870 N N . ARG A 1 108 ? 30.635 -23.848 -29.091 1.00 93.56 108 ARG A N 1
ATOM 871 C CA . ARG A 1 108 ? 30.559 -25.295 -29.349 1.00 93.56 108 ARG A CA 1
ATOM 872 C C . ARG A 1 108 ? 30.543 -25.582 -30.842 1.00 93.56 108 ARG A C 1
ATOM 874 O O . ARG A 1 108 ? 29.711 -25.037 -31.568 1.00 93.56 108 ARG A O 1
ATOM 881 N N . SER A 1 109 ? 31.435 -26.471 -31.272 1.00 95.62 109 SER A N 1
ATOM 882 C CA . SER A 1 109 ? 31.460 -26.968 -32.647 1.00 95.62 109 SER A CA 1
ATOM 883 C C . SER A 1 109 ? 30.144 -27.659 -33.010 1.00 95.62 109 SER A C 1
ATOM 885 O O . SER A 1 109 ? 29.532 -28.322 -32.173 1.00 95.62 109 SER A O 1
ATOM 887 N N . GLY A 1 110 ? 29.725 -27.544 -34.264 1.00 96.31 110 GLY A N 1
ATOM 888 C CA . GLY A 1 110 ? 28.490 -28.152 -34.755 1.00 96.31 110 GLY A CA 1
ATOM 889 C C . GLY A 1 110 ? 27.894 -27.368 -35.914 1.00 96.31 110 GLY A C 1
ATOM 890 O O . GLY A 1 110 ? 28.436 -26.348 -36.330 1.00 96.31 110 GLY A O 1
ATOM 891 N N . ASN A 1 111 ? 26.770 -27.837 -36.448 1.00 97.06 111 ASN A N 1
ATOM 892 C CA . ASN A 1 111 ? 26.099 -27.125 -37.528 1.00 97.06 111 ASN A CA 1
ATOM 893 C C . ASN A 1 111 ? 25.224 -25.996 -36.972 1.00 97.06 111 ASN A C 1
ATOM 895 O O . ASN A 1 111 ? 24.579 -26.153 -35.938 1.00 97.06 111 ASN A O 1
ATOM 899 N N . ILE A 1 112 ? 25.156 -24.892 -37.703 1.00 97.06 112 ILE A N 1
ATOM 900 C CA . ILE A 1 112 ? 24.138 -23.849 -37.563 1.00 97.06 112 ILE A CA 1
ATOM 901 C C . ILE A 1 112 ? 23.512 -23.580 -38.929 1.00 97.06 112 ILE A C 1
ATOM 903 O O . ILE A 1 112 ? 24.067 -23.966 -39.964 1.00 97.06 112 ILE A O 1
ATOM 907 N N . GLN A 1 113 ? 22.382 -22.886 -38.943 1.00 98.00 113 GLN A N 1
ATOM 908 C CA . GLN A 1 113 ? 21.799 -22.337 -40.159 1.00 98.00 113 GLN A CA 1
ATOM 909 C C . GLN A 1 113 ? 21.581 -20.831 -39.996 1.00 98.00 113 GLN A C 1
ATOM 911 O O . GLN A 1 113 ? 21.149 -20.353 -38.950 1.00 98.00 113 GLN A O 1
ATOM 916 N N . ILE A 1 114 ? 21.949 -20.069 -41.019 1.00 98.00 114 ILE A N 1
ATOM 917 C CA . ILE A 1 114 ? 21.782 -18.618 -41.075 1.00 98.00 114 ILE A CA 1
ATOM 918 C C . ILE A 1 114 ? 20.714 -18.331 -42.106 1.00 98.00 114 ILE A C 1
ATOM 920 O O . ILE A 1 114 ? 20.851 -18.748 -43.255 1.00 98.00 114 ILE A O 1
ATOM 924 N N . HIS A 1 115 ? 19.683 -17.596 -41.707 1.00 97.75 115 HIS A N 1
ATOM 925 C CA . HIS A 1 115 ? 18.640 -17.129 -42.610 1.00 97.75 115 HIS A CA 1
ATOM 926 C C . HIS A 1 115 ? 18.736 -15.613 -42.723 1.00 97.75 115 HIS A C 1
ATOM 928 O O . HIS A 1 115 ? 18.618 -14.905 -41.724 1.00 97.75 115 HIS A O 1
ATOM 934 N N . LEU A 1 116 ? 18.939 -15.109 -43.934 1.00 97.62 116 LEU A N 1
ATOM 935 C CA . LEU A 1 116 ? 18.756 -13.702 -44.246 1.00 97.62 116 LEU A CA 1
ATOM 936 C C . LEU A 1 116 ? 17.274 -13.466 -44.504 1.00 97.62 116 LEU A C 1
ATOM 938 O O . LEU A 1 116 ? 16.674 -14.103 -45.373 1.00 97.62 116 LEU A O 1
ATOM 942 N N . ILE A 1 117 ? 16.700 -12.516 -43.787 1.00 97.44 117 ILE A N 1
ATOM 943 C CA . ILE A 1 117 ? 15.280 -12.214 -43.874 1.00 97.44 117 ILE A CA 1
ATOM 944 C C . ILE A 1 117 ? 15.046 -10.737 -44.167 1.00 97.44 117 ILE A C 1
ATOM 946 O O . ILE A 1 117 ? 15.866 -9.876 -43.845 1.00 97.44 117 ILE A O 1
ATOM 950 N N . LYS A 1 118 ? 13.880 -10.450 -44.737 1.00 96.38 118 LYS A N 1
ATOM 951 C CA . LYS A 1 118 ? 13.311 -9.110 -44.857 1.00 96.38 118 LYS A CA 1
ATOM 952 C C . LYS A 1 118 ? 12.019 -9.044 -44.063 1.00 96.38 118 LYS A C 1
ATOM 954 O O . LYS A 1 118 ? 11.162 -9.920 -44.194 1.00 96.38 118 LYS A O 1
ATOM 959 N N . TYR A 1 119 ? 11.861 -7.984 -43.281 1.00 93.62 119 TYR A N 1
ATOM 960 C CA . TYR A 1 119 ? 10.631 -7.711 -42.551 1.00 93.62 119 TYR A CA 1
ATOM 961 C C . TYR A 1 119 ? 9.871 -6.576 -43.232 1.00 93.62 119 TYR A C 1
ATOM 963 O O . TYR A 1 119 ? 10.442 -5.525 -43.498 1.00 93.62 119 TYR A O 1
ATOM 971 N N . ALA A 1 120 ? 8.591 -6.779 -43.547 1.00 90.25 120 ALA A N 1
ATOM 972 C CA . ALA A 1 120 ? 7.833 -5.787 -44.313 1.00 90.25 120 ALA A CA 1
ATOM 973 C C . ALA A 1 120 ? 7.575 -4.490 -43.526 1.00 90.25 120 ALA A C 1
ATOM 975 O O . ALA A 1 120 ? 7.493 -3.421 -44.124 1.00 90.25 120 ALA A O 1
ATOM 976 N N . ALA A 1 121 ? 7.455 -4.585 -42.198 1.00 91.25 121 ALA A N 1
ATOM 977 C CA . ALA A 1 121 ? 7.081 -3.454 -41.356 1.00 91.25 121 ALA A CA 1
ATOM 978 C C . ALA A 1 121 ? 8.242 -2.501 -41.028 1.00 91.25 121 ALA A C 1
ATOM 980 O O . ALA A 1 121 ? 7.974 -1.400 -40.574 1.00 91.25 121 ALA A O 1
ATOM 981 N N . CYS A 1 122 ? 9.507 -2.890 -41.227 1.00 92.50 122 CYS A N 1
ATOM 982 C CA . CYS A 1 122 ? 10.669 -2.106 -40.795 1.00 92.50 122 CYS A CA 1
ATOM 983 C C . CYS A 1 122 ? 11.826 -2.159 -41.805 1.00 92.50 122 CYS A C 1
ATOM 985 O O . CYS A 1 122 ? 11.738 -2.794 -42.855 1.00 92.50 122 CYS A O 1
ATOM 987 N N . GLY A 1 123 ? 12.912 -1.445 -41.512 1.00 85.12 123 GLY A N 1
ATOM 988 C CA . GLY A 1 123 ? 14.181 -1.525 -42.231 1.00 85.12 123 GLY A CA 1
ATOM 989 C C . GLY A 1 123 ? 14.337 -0.542 -43.396 1.00 85.12 123 GLY A C 1
ATOM 990 O O . GLY A 1 123 ? 15.454 -0.164 -43.741 1.00 85.12 123 GLY A O 1
ATOM 991 N N . GLN A 1 124 ? 13.235 -0.059 -43.977 1.00 84.56 124 GLN A N 1
ATOM 992 C CA . GLN A 1 124 ? 13.269 0.981 -45.016 1.00 84.56 124 GLN A CA 1
ATOM 993 C C . GLN A 1 124 ? 13.216 2.392 -44.412 1.00 84.56 124 GLN A C 1
ATOM 995 O O . GLN A 1 124 ? 14.152 3.181 -44.587 1.00 84.56 124 GLN A O 1
ATOM 1000 N N . THR A 1 125 ? 12.139 2.685 -43.675 1.00 80.62 125 THR A N 1
ATOM 1001 C CA . THR A 1 125 ? 11.844 3.999 -43.077 1.00 80.62 125 THR A CA 1
ATOM 1002 C C . THR A 1 125 ? 12.419 4.155 -41.670 1.00 80.62 125 THR A C 1
ATOM 1004 O O . THR A 1 125 ? 12.989 5.195 -41.360 1.00 80.62 125 THR A O 1
ATOM 1007 N N . PHE A 1 126 ? 12.326 3.122 -40.834 1.00 82.12 126 PHE A N 1
ATOM 1008 C CA . PHE A 1 126 ? 12.897 3.082 -39.486 1.00 82.12 126 PHE A CA 1
ATOM 1009 C C . PHE A 1 126 ? 13.630 1.764 -39.239 1.00 82.12 126 PHE A C 1
ATOM 1011 O O . PHE A 1 126 ? 13.323 0.754 -39.871 1.00 82.12 126 PHE A O 1
ATOM 1018 N N . SER A 1 127 ? 14.592 1.773 -38.312 1.00 87.62 127 SER A N 1
ATOM 1019 C CA . SER A 1 127 ? 15.354 0.576 -37.939 1.00 87.62 127 SER A CA 1
ATOM 1020 C C . SER A 1 127 ? 14.436 -0.524 -37.402 1.00 87.62 127 SER A C 1
ATOM 1022 O O . SER A 1 127 ? 13.563 -0.278 -36.563 1.00 87.62 127 SER A O 1
ATOM 1024 N N . CYS A 1 128 ? 14.664 -1.754 -37.848 1.00 90.75 128 CYS A N 1
ATOM 1025 C CA . CYS A 1 128 ? 14.009 -2.933 -37.299 1.00 90.75 128 CYS A CA 1
ATOM 1026 C C . CYS A 1 128 ? 14.320 -3.143 -35.821 1.00 90.75 128 CYS A C 1
ATOM 1028 O O . CYS A 1 128 ? 13.452 -3.586 -35.073 1.00 90.75 128 CYS A O 1
ATOM 1030 N N . GLY A 1 129 ? 15.515 -2.771 -35.368 1.00 87.06 129 GLY A N 1
ATOM 1031 C CA . GLY A 1 129 ? 15.825 -2.781 -33.946 1.00 87.06 129 GLY A CA 1
ATOM 1032 C C . GLY A 1 129 ? 14.888 -1.896 -33.122 1.00 87.06 129 GLY A C 1
ATOM 1033 O O . GLY A 1 129 ? 14.454 -2.327 -32.062 1.00 87.06 129 GLY A O 1
ATOM 1034 N N . ASN A 1 130 ? 14.516 -0.709 -33.615 1.00 82.75 130 ASN A N 1
ATOM 1035 C CA . ASN A 1 130 ? 13.528 0.141 -32.936 1.00 82.75 130 ASN A CA 1
ATOM 1036 C C . ASN A 1 130 ? 12.116 -0.453 -33.002 1.00 82.75 130 ASN A C 1
ATOM 1038 O O . ASN A 1 130 ? 11.397 -0.432 -32.013 1.00 82.75 130 ASN A O 1
ATOM 1042 N N . TYR A 1 131 ? 11.738 -1.041 -34.138 1.00 89.06 131 TYR A N 1
ATOM 1043 C CA . TYR A 1 131 ? 10.433 -1.684 -34.299 1.00 89.06 131 TYR A CA 1
ATOM 1044 C C . TYR A 1 131 ? 10.173 -2.783 -33.263 1.00 89.06 131 TYR A C 1
ATOM 1046 O O . TYR A 1 131 ? 9.102 -2.828 -32.660 1.00 89.06 131 TYR A O 1
ATOM 1054 N N . PHE A 1 132 ? 11.153 -3.670 -33.065 1.00 89.06 132 PHE A N 1
ATOM 1055 C CA . PHE A 1 132 ? 11.018 -4.824 -32.176 1.00 89.06 132 PHE A CA 1
ATOM 1056 C C . PHE A 1 132 ? 11.155 -4.476 -30.687 1.00 89.06 132 PHE A C 1
ATOM 1058 O O . PHE A 1 132 ? 10.826 -5.322 -29.858 1.00 89.06 132 PHE A O 1
ATOM 1065 N N . LEU A 1 133 ? 11.581 -3.252 -30.340 1.00 79.62 133 LEU A N 1
ATOM 1066 C CA . LEU A 1 133 ? 11.452 -2.736 -28.971 1.00 79.62 133 LEU A CA 1
ATOM 1067 C C . LEU A 1 133 ? 9.978 -2.529 -28.604 1.00 79.62 133 LEU A C 1
ATOM 1069 O O . LEU A 1 133 ? 9.565 -2.919 -27.518 1.00 79.62 133 LEU A O 1
ATOM 1073 N N . ASP A 1 134 ? 9.187 -1.991 -29.535 1.00 78.50 134 ASP A N 1
ATOM 1074 C CA . ASP A 1 134 ? 7.772 -1.683 -29.299 1.00 78.50 134 ASP A CA 1
ATOM 1075 C C . ASP A 1 134 ? 6.842 -2.851 -29.678 1.00 78.50 134 ASP A C 1
ATOM 1077 O O . ASP A 1 134 ? 5.733 -2.977 -29.164 1.00 78.50 134 ASP A O 1
ATOM 1081 N N . ASN A 1 135 ? 7.282 -3.725 -30.591 1.00 87.19 135 ASN A N 1
ATOM 1082 C CA . ASN A 1 135 ? 6.475 -4.807 -31.156 1.00 87.19 135 ASN A CA 1
ATOM 1083 C C . ASN A 1 135 ? 7.207 -6.155 -31.052 1.00 87.19 135 ASN A C 1
ATOM 1085 O O . ASN A 1 135 ? 7.782 -6.612 -32.041 1.00 87.19 135 ASN A O 1
ATOM 1089 N N . PRO A 1 136 ? 7.146 -6.864 -29.909 1.00 86.69 136 PRO A N 1
ATOM 1090 C CA . PRO A 1 136 ? 7.863 -8.127 -29.695 1.00 86.69 136 PRO A CA 1
ATOM 1091 C C . PRO A 1 136 ? 7.237 -9.327 -30.438 1.00 86.69 136 PRO A C 1
ATOM 1093 O O . PRO A 1 136 ? 7.431 -10.483 -30.057 1.00 86.69 136 PRO A O 1
ATOM 1096 N N . PHE A 1 137 ? 6.465 -9.084 -31.499 1.00 88.88 137 PHE A N 1
ATOM 1097 C CA . PHE A 1 137 ? 5.849 -10.113 -32.331 1.00 88.88 137 PHE A CA 1
ATOM 1098 C C . PHE A 1 137 ? 6.653 -10.318 -33.611 1.00 88.88 137 PHE A C 1
ATOM 1100 O O . PHE A 1 137 ? 6.893 -9.384 -34.374 1.00 88.88 137 PHE A O 1
ATOM 1107 N N . PHE A 1 138 ? 7.011 -11.570 -33.872 1.00 90.38 138 PHE A N 1
ATOM 1108 C CA . PHE A 1 138 ? 7.808 -11.983 -35.016 1.00 90.38 138 PHE A CA 1
ATOM 1109 C C . PHE A 1 138 ? 6.967 -12.807 -35.991 1.00 90.38 138 PHE A C 1
ATOM 1111 O O . PHE A 1 138 ? 6.877 -14.030 -35.875 1.00 90.38 138 PHE A O 1
ATOM 1118 N N . LYS A 1 139 ? 6.312 -12.134 -36.942 1.00 89.56 139 LYS A N 1
ATOM 1119 C CA . LYS A 1 139 ? 5.471 -12.755 -37.983 1.00 89.56 139 LYS A CA 1
ATOM 1120 C C . LYS A 1 139 ? 5.689 -12.063 -39.327 1.00 89.56 139 LYS A C 1
ATOM 1122 O O . LYS A 1 139 ? 6.142 -10.933 -39.369 1.00 89.56 139 LYS A O 1
ATOM 1127 N N . ASN A 1 140 ? 5.313 -12.706 -40.430 1.00 89.44 140 ASN A N 1
ATOM 1128 C CA . ASN A 1 140 ? 5.292 -12.075 -41.760 1.00 89.44 140 ASN A CA 1
ATOM 1129 C C . ASN A 1 140 ? 6.666 -11.570 -42.257 1.00 89.44 140 ASN A C 1
ATOM 1131 O O . ASN A 1 140 ? 6.756 -10.518 -42.893 1.00 89.44 140 ASN A O 1
ATOM 1135 N N . TYR A 1 141 ? 7.739 -12.318 -41.989 1.00 95.06 141 TYR A N 1
ATOM 1136 C CA . TYR A 1 141 ? 9.029 -12.091 -42.641 1.00 95.06 141 TYR A CA 1
ATOM 1137 C C . TYR A 1 141 ? 9.126 -12.903 -43.935 1.00 95.06 141 TYR A C 1
ATOM 1139 O O . TYR A 1 141 ? 8.485 -13.942 -44.087 1.00 95.06 141 TYR A O 1
ATOM 1147 N N . THR A 1 142 ? 9.939 -12.431 -44.874 1.00 96.88 142 THR A N 1
ATOM 1148 C CA . THR A 1 142 ? 10.305 -13.178 -46.082 1.00 96.88 142 THR A CA 1
ATOM 1149 C C . THR A 1 142 ? 11.747 -13.637 -45.951 1.00 96.88 142 THR A C 1
ATOM 1151 O O . THR A 1 142 ? 12.631 -12.812 -45.719 1.00 96.88 142 THR A O 1
ATOM 1154 N N . GLU A 1 143 ? 11.992 -14.937 -46.085 1.00 97.31 143 GLU A N 1
ATOM 1155 C CA . GLU A 1 143 ? 13.350 -15.466 -46.195 1.00 97.31 143 GLU A CA 1
ATOM 1156 C C . GLU A 1 143 ? 13.895 -15.173 -47.595 1.00 97.31 143 GLU A C 1
ATOM 1158 O O . GLU A 1 143 ? 13.260 -15.488 -48.599 1.00 97.31 143 GLU A O 1
ATOM 1163 N N . LEU A 1 144 ? 15.053 -14.521 -47.650 1.00 96.62 144 LEU A N 1
ATOM 1164 C CA . LEU A 1 144 ? 15.717 -14.137 -48.894 1.00 96.62 144 LEU A CA 1
ATOM 1165 C C . LEU A 1 144 ? 16.846 -15.101 -49.257 1.00 96.62 144 LEU A C 1
ATOM 1167 O O . LEU A 1 144 ? 17.107 -15.342 -50.431 1.00 96.62 144 LEU A O 1
ATOM 1171 N N . TYR A 1 145 ? 17.546 -15.608 -48.244 1.00 96.06 145 TYR A N 1
ATOM 1172 C CA . TYR A 1 145 ? 18.708 -16.471 -48.406 1.00 96.06 145 TYR A CA 1
ATOM 1173 C C . TYR A 1 145 ? 18.874 -17.345 -47.163 1.00 96.06 145 TYR A C 1
ATOM 1175 O O . TYR A 1 145 ? 18.618 -16.885 -46.050 1.00 96.06 145 TYR A O 1
ATOM 1183 N N . SER A 1 146 ? 19.333 -18.584 -47.330 1.00 97.19 146 SER A N 1
ATOM 1184 C CA . SER A 1 146 ? 19.640 -19.470 -46.209 1.00 97.19 146 SER A CA 1
ATOM 1185 C C . SER A 1 146 ? 20.869 -20.319 -46.494 1.00 97.19 146 SER A C 1
ATOM 1187 O O . SER A 1 146 ? 21.036 -20.834 -47.600 1.00 97.19 146 SER A O 1
ATOM 1189 N N . ILE A 1 147 ? 21.733 -20.471 -45.492 1.00 97.50 147 ILE A N 1
ATOM 1190 C CA . ILE A 1 147 ? 22.951 -21.273 -45.592 1.00 97.50 147 ILE A CA 1
ATOM 1191 C C . ILE A 1 147 ? 23.208 -22.059 -44.310 1.00 97.50 147 ILE A C 1
ATOM 1193 O O . ILE A 1 147 ? 23.052 -21.549 -43.200 1.00 97.50 147 ILE A O 1
ATOM 1197 N N . LYS A 1 148 ? 23.638 -23.313 -44.470 1.00 97.81 148 LYS A N 1
ATOM 1198 C CA . LYS A 1 148 ? 24.071 -24.184 -43.376 1.00 97.81 148 LYS A CA 1
ATOM 1199 C C . LYS A 1 148 ? 25.593 -24.149 -43.253 1.00 97.81 148 LYS A C 1
ATOM 1201 O O . LYS A 1 148 ? 26.291 -24.363 -44.241 1.00 97.81 148 LYS A O 1
ATOM 1206 N N . ILE A 1 149 ? 26.094 -23.905 -42.045 1.00 96.56 149 ILE A N 1
ATOM 1207 C CA . ILE A 1 149 ? 27.522 -23.719 -41.758 1.00 96.56 149 ILE A CA 1
ATOM 1208 C C . ILE A 1 149 ? 27.937 -24.677 -40.644 1.00 96.56 149 ILE A C 1
ATOM 1210 O O . ILE A 1 149 ? 27.256 -24.772 -39.624 1.00 96.56 149 ILE A O 1
ATOM 1214 N N . TYR A 1 150 ? 29.070 -25.359 -40.815 1.00 96.75 150 TYR A N 1
ATOM 1215 C CA . TYR A 1 150 ? 29.705 -26.109 -39.735 1.00 96.75 150 TYR A CA 1
ATOM 1216 C C . TYR A 1 150 ? 30.696 -25.209 -38.993 1.00 96.75 150 TYR A C 1
ATOM 1218 O O . TYR A 1 150 ? 31.678 -24.745 -39.572 1.00 96.75 150 TYR A O 1
ATOM 1226 N N . LEU A 1 151 ? 30.430 -24.958 -37.714 1.00 95.00 151 LEU A N 1
ATOM 1227 C CA . LEU A 1 151 ? 31.271 -24.151 -36.840 1.00 95.00 151 LEU A CA 1
ATOM 1228 C C . LEU A 1 151 ? 32.341 -25.010 -36.166 1.00 95.00 151 LEU A C 1
ATOM 1230 O O . LEU A 1 151 ? 32.050 -26.096 -35.658 1.00 95.00 151 LEU A O 1
ATOM 1234 N N . GLN A 1 152 ? 33.561 -24.483 -36.099 1.00 95.25 152 GLN A N 1
ATOM 1235 C CA . GLN A 1 152 ? 34.635 -25.007 -35.258 1.00 95.25 152 GLN A CA 1
ATOM 1236 C C . GLN A 1 152 ? 34.771 -24.130 -34.014 1.00 95.25 152 GLN A C 1
ATOM 1238 O O . GLN A 1 152 ? 34.686 -22.909 -34.116 1.00 95.25 152 GLN A O 1
ATOM 1243 N N . PHE A 1 153 ? 34.965 -24.754 -32.852 1.00 94.75 153 PHE A N 1
ATOM 1244 C CA . PHE A 1 153 ? 35.202 -24.076 -31.576 1.00 94.75 153 PHE A CA 1
ATOM 1245 C C . PHE A 1 153 ? 36.266 -22.969 -31.691 1.00 94.75 153 PHE A C 1
ATOM 1247 O O . PHE A 1 153 ? 37.317 -23.176 -32.298 1.00 94.75 153 PHE A O 1
ATOM 1254 N N . GLY A 1 154 ? 36.011 -21.817 -31.065 1.00 93.38 154 GLY A N 1
ATOM 1255 C CA . GLY A 1 154 ? 36.858 -20.626 -31.150 1.00 93.38 154 GLY A CA 1
ATOM 1256 C C . GLY A 1 154 ? 36.449 -19.664 -32.269 1.00 93.38 154 GLY A C 1
ATOM 1257 O O . GLY A 1 154 ? 35.306 -19.646 -32.717 1.00 93.38 154 GLY A O 1
ATOM 1258 N N . TYR A 1 155 ? 37.370 -18.802 -32.702 1.00 94.12 155 TYR A N 1
ATOM 1259 C CA . TYR A 1 155 ? 37.096 -17.859 -33.789 1.00 94.12 155 TYR A CA 1
ATOM 1260 C C . TYR A 1 155 ? 37.086 -18.575 -35.143 1.00 94.12 155 TYR A C 1
ATOM 1262 O O . TYR A 1 155 ? 38.052 -19.250 -35.495 1.00 94.12 155 TYR A O 1
ATOM 1270 N N . SER A 1 156 ? 36.017 -18.384 -35.912 1.00 89.25 156 SER A N 1
ATOM 1271 C CA . SER A 1 156 ? 35.854 -18.948 -37.252 1.00 89.25 156 SER A CA 1
ATOM 1272 C C . SER A 1 156 ? 35.387 -17.873 -38.228 1.00 89.25 156 SER A C 1
ATOM 1274 O O . SER A 1 156 ? 34.414 -17.170 -37.958 1.00 89.25 156 SER A O 1
ATOM 1276 N N . ARG A 1 157 ? 36.040 -17.789 -39.391 1.00 94.62 157 ARG A N 1
ATOM 1277 C CA . ARG A 1 157 ? 35.568 -17.019 -40.549 1.00 94.62 157 ARG A CA 1
ATOM 1278 C C . ARG A 1 157 ? 35.070 -17.979 -41.615 1.00 94.62 157 ARG A C 1
ATOM 1280 O O . ARG A 1 157 ? 35.821 -18.844 -42.061 1.00 94.62 157 ARG A O 1
ATOM 1287 N N . TYR A 1 158 ? 33.831 -17.801 -42.049 1.00 95.56 158 TYR A N 1
ATOM 1288 C CA . TYR A 1 158 ? 33.218 -18.615 -43.088 1.00 95.56 158 TYR A CA 1
ATOM 1289 C C . TYR A 1 158 ? 32.946 -17.772 -44.332 1.00 95.56 158 TYR A C 1
ATOM 1291 O O . TYR A 1 158 ? 32.142 -16.843 -44.289 1.00 95.56 158 TYR A O 1
ATOM 1299 N N . ILE A 1 159 ? 33.635 -18.082 -45.430 1.00 95.94 159 ILE A N 1
ATOM 1300 C CA . ILE A 1 159 ? 33.479 -17.393 -46.716 1.00 95.94 159 ILE A CA 1
ATOM 1301 C C . ILE A 1 159 ? 32.324 -18.036 -47.483 1.00 95.94 159 ILE A C 1
ATOM 1303 O O . ILE A 1 159 ? 32.235 -19.259 -47.566 1.00 95.94 159 ILE A O 1
ATOM 1307 N N . VAL A 1 160 ? 31.452 -17.209 -48.051 1.00 94.94 160 VAL A N 1
ATOM 1308 C CA . VAL A 1 160 ? 30.264 -17.621 -48.807 1.00 94.94 160 VAL A CA 1
ATOM 1309 C C . VAL A 1 160 ? 30.300 -17.035 -50.211 1.00 94.94 160 VAL A C 1
ATOM 1311 O O . VAL A 1 160 ? 30.994 -16.051 -50.468 1.00 94.94 160 VAL A O 1
ATOM 1314 N N . SER A 1 161 ? 29.547 -17.633 -51.136 1.00 94.50 161 SER A N 1
ATOM 1315 C CA . SER A 1 161 ? 29.318 -17.009 -52.439 1.00 94.50 161 SER A CA 1
ATOM 1316 C C . SER A 1 161 ? 28.672 -15.635 -52.231 1.00 94.50 161 SER A C 1
ATOM 1318 O O . SER A 1 161 ? 27.693 -15.561 -51.487 1.00 94.50 161 SER A O 1
ATOM 1320 N N . PRO A 1 162 ? 29.197 -14.566 -52.856 1.00 95.44 162 PRO A N 1
ATOM 1321 C CA . PRO A 1 162 ? 28.649 -13.226 -52.723 1.00 95.44 162 PRO A CA 1
ATOM 1322 C C . PRO A 1 162 ? 27.142 -13.168 -52.973 1.00 95.44 162 PRO A C 1
ATOM 1324 O O . PRO A 1 162 ? 26.664 -13.709 -53.970 1.00 95.44 162 PRO A O 1
ATOM 1327 N N . PHE A 1 163 ? 26.404 -12.491 -52.096 1.00 94.75 163 PHE A N 1
ATOM 1328 C CA . PHE A 1 163 ? 24.977 -12.230 -52.285 1.00 94.75 163 PHE A CA 1
ATOM 1329 C C . PHE A 1 163 ? 24.611 -10.818 -51.836 1.00 94.75 163 PHE A C 1
ATOM 1331 O O . PHE A 1 163 ? 25.197 -10.265 -50.900 1.00 94.75 163 PHE A O 1
ATOM 1338 N N . ASP A 1 164 ? 23.630 -10.233 -52.513 1.00 95.00 164 ASP A N 1
ATOM 1339 C CA . ASP A 1 164 ? 23.195 -8.874 -52.226 1.00 95.00 164 ASP A CA 1
ATOM 1340 C C . ASP A 1 164 ? 22.354 -8.823 -50.955 1.00 95.00 164 ASP A C 1
ATOM 1342 O O . ASP A 1 164 ? 21.399 -9.580 -50.761 1.00 95.00 164 ASP A O 1
ATOM 1346 N N . VAL A 1 165 ? 22.696 -7.875 -50.092 1.00 95.12 165 VAL A N 1
ATOM 1347 C CA . VAL A 1 165 ? 21.945 -7.542 -48.891 1.00 95.12 165 VAL A CA 1
ATOM 1348 C C . VAL A 1 165 ? 21.422 -6.119 -49.007 1.00 95.12 165 VAL A C 1
ATOM 1350 O O . VAL A 1 165 ? 22.111 -5.200 -49.452 1.00 95.12 165 VAL A O 1
ATOM 1353 N N . LYS A 1 166 ? 20.162 -5.942 -48.627 1.00 94.81 166 LYS A N 1
ATOM 1354 C CA . LYS A 1 166 ? 19.452 -4.671 -48.721 1.00 94.81 166 LYS A CA 1
ATOM 1355 C C . LYS A 1 166 ? 19.282 -4.053 -47.349 1.00 94.81 166 LYS A C 1
ATOM 1357 O O . LYS A 1 166 ? 19.198 -4.776 -46.354 1.00 94.81 166 LYS A O 1
ATOM 1362 N N . LYS A 1 167 ? 19.206 -2.722 -47.307 1.00 92.31 167 LYS A N 1
AT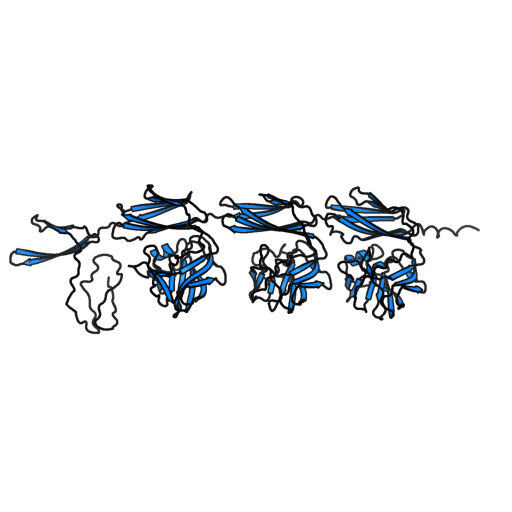OM 1363 C CA . LYS A 1 167 ? 18.897 -1.974 -46.091 1.00 92.31 167 LYS A CA 1
ATOM 1364 C C . LYS A 1 167 ? 17.632 -2.544 -45.434 1.00 92.31 167 LYS A C 1
ATOM 1366 O O . LYS A 1 167 ? 16.606 -2.722 -46.096 1.00 92.31 167 LYS A O 1
ATOM 1371 N N . GLY A 1 168 ? 17.726 -2.841 -44.141 1.00 93.19 168 GLY A N 1
ATOM 1372 C CA . GLY A 1 168 ? 16.657 -3.425 -43.342 1.00 93.19 168 GLY A CA 1
ATOM 1373 C C . GLY A 1 168 ? 16.641 -4.949 -43.269 1.00 93.19 168 GLY A C 1
ATOM 1374 O O . GLY A 1 168 ? 15.830 -5.505 -42.530 1.00 93.19 168 GLY A O 1
ATOM 1375 N N . ASN A 1 169 ? 17.502 -5.644 -44.017 1.00 96.75 169 ASN A N 1
ATOM 1376 C CA . ASN A 1 169 ? 17.613 -7.094 -43.888 1.00 96.75 169 ASN A CA 1
ATOM 1377 C C . ASN A 1 169 ? 18.197 -7.471 -42.515 1.00 96.75 169 ASN A C 1
ATOM 1379 O O . ASN A 1 169 ? 19.053 -6.763 -41.983 1.00 96.75 169 ASN A O 1
ATOM 1383 N N . LEU A 1 170 ? 17.753 -8.603 -41.967 1.00 96.75 170 LEU A N 1
ATOM 1384 C CA . LEU A 1 170 ? 18.177 -9.144 -40.669 1.00 96.75 170 LEU A CA 1
ATOM 1385 C C . LEU A 1 170 ? 18.640 -10.594 -40.810 1.00 96.75 170 LEU A C 1
ATOM 1387 O O . LEU A 1 170 ? 18.328 -11.262 -41.798 1.00 96.75 170 LEU A O 1
ATOM 1391 N N . ILE A 1 171 ? 19.330 -11.096 -39.788 1.00 97.38 171 ILE A N 1
ATOM 1392 C CA . ILE A 1 171 ? 19.720 -12.500 -39.672 1.00 97.38 171 ILE A CA 1
ATOM 1393 C C . ILE A 1 171 ? 18.878 -13.208 -38.608 1.00 97.38 171 ILE A C 1
ATOM 1395 O O . ILE A 1 171 ? 18.775 -12.747 -37.469 1.00 97.38 171 ILE A O 1
ATOM 1399 N N . ILE A 1 172 ? 18.351 -14.381 -38.964 1.00 97.88 172 ILE A N 1
ATOM 1400 C CA . ILE A 1 172 ? 17.986 -15.420 -38.001 1.00 97.88 172 ILE A CA 1
ATOM 1401 C C . ILE A 1 172 ? 19.160 -16.392 -37.881 1.00 97.88 172 ILE A C 1
ATOM 1403 O O . ILE A 1 172 ? 19.605 -16.967 -38.877 1.00 97.88 172 ILE A O 1
ATOM 1407 N N . LEU A 1 173 ? 19.634 -16.592 -36.657 1.00 97.31 173 LEU A N 1
ATOM 1408 C CA . LEU A 1 173 ? 20.622 -17.600 -36.303 1.00 97.31 173 LEU A CA 1
ATOM 1409 C C . LEU A 1 173 ? 19.903 -18.827 -35.734 1.00 97.31 173 LEU A C 1
ATOM 1411 O O . LEU A 1 173 ? 19.350 -18.776 -34.636 1.00 97.31 173 LEU A O 1
ATOM 1415 N N . ASP A 1 174 ? 19.902 -19.927 -36.478 1.00 97.50 174 ASP A N 1
ATOM 1416 C CA . ASP A 1 174 ? 19.333 -21.208 -36.065 1.00 97.50 174 ASP A CA 1
ATOM 1417 C C . ASP A 1 174 ? 20.436 -22.139 -35.537 1.00 97.50 174 ASP A C 1
ATOM 1419 O O . ASP A 1 174 ? 21.280 -22.643 -36.284 1.00 97.50 174 ASP A O 1
ATOM 1423 N N . GLN A 1 175 ? 20.424 -22.359 -34.222 1.00 95.50 175 GLN A N 1
ATOM 1424 C CA . GLN A 1 175 ? 21.364 -23.222 -33.500 1.00 95.50 175 GLN A CA 1
ATOM 1425 C C . GLN A 1 175 ? 20.764 -24.591 -33.153 1.00 95.50 175 GLN A C 1
ATOM 1427 O O . GLN A 1 175 ? 21.354 -25.360 -32.392 1.00 95.50 175 GLN A O 1
ATOM 1432 N N . THR A 1 176 ? 19.599 -24.942 -33.707 1.00 94.81 176 THR A N 1
ATOM 1433 C CA . THR A 1 176 ? 18.964 -26.252 -33.469 1.00 94.81 176 THR A CA 1
ATOM 1434 C C . THR A 1 176 ? 19.782 -27.427 -34.017 1.00 94.81 176 THR A C 1
ATOM 1436 O O . THR A 1 176 ? 19.577 -28.567 -33.612 1.00 94.81 176 THR A O 1
ATOM 1439 N N . LEU A 1 177 ? 20.766 -27.153 -34.882 1.00 94.94 177 LEU A N 1
ATOM 1440 C CA . LEU A 1 177 ? 21.639 -28.142 -35.520 1.00 94.94 177 LEU A CA 1
ATOM 1441 C C . LEU A 1 177 ? 22.937 -28.441 -34.730 1.00 94.94 177 LEU A C 1
ATOM 1443 O O . LEU A 1 177 ? 23.837 -29.117 -35.242 1.00 94.94 177 LEU A O 1
ATOM 1447 N N . GLY A 1 178 ? 23.033 -27.965 -33.484 1.00 92.31 178 GLY A N 1
ATOM 1448 C CA . GLY A 1 178 ? 24.033 -28.382 -32.494 1.00 92.31 178 GLY A CA 1
ATOM 1449 C C . GLY A 1 178 ? 25.231 -27.444 -32.305 1.00 92.31 178 GLY A C 1
ATOM 1450 O O . GLY A 1 178 ? 25.855 -27.493 -31.241 1.00 92.31 178 GLY A O 1
ATOM 1451 N N . GLY A 1 179 ? 25.538 -26.575 -33.272 1.00 94.69 179 GLY A N 1
ATOM 1452 C CA . GLY A 1 179 ? 26.588 -25.557 -33.152 1.00 94.69 179 GLY A CA 1
ATOM 1453 C C . GLY A 1 179 ? 26.136 -24.341 -32.342 1.00 94.69 179 GLY A C 1
ATOM 1454 O O . GLY A 1 179 ? 24.972 -23.951 -32.410 1.00 94.69 179 GLY A O 1
ATOM 1455 N N . LEU A 1 180 ? 27.057 -23.730 -31.589 1.00 93.94 180 LEU A N 1
ATOM 1456 C CA . LEU A 1 180 ? 26.757 -22.586 -30.719 1.00 93.94 180 LEU A CA 1
ATOM 1457 C C . LEU A 1 180 ? 27.744 -21.447 -30.897 1.00 93.94 180 LEU A C 1
ATOM 1459 O O . LEU A 1 180 ? 28.957 -21.626 -30.788 1.00 93.94 180 LEU A O 1
ATOM 1463 N N . VAL A 1 181 ? 27.190 -20.260 -31.095 1.00 94.12 181 VAL A N 1
ATOM 1464 C CA . VAL A 1 181 ? 27.899 -18.982 -31.158 1.00 94.12 181 VAL A CA 1
ATOM 1465 C C . VAL A 1 181 ? 27.926 -18.365 -29.758 1.00 94.12 181 VAL A C 1
ATOM 1467 O O . VAL A 1 181 ? 26.921 -18.386 -29.051 1.00 94.12 181 VAL A O 1
ATOM 1470 N N . GLU A 1 182 ? 29.080 -17.834 -29.364 1.00 93.38 182 GLU A N 1
ATOM 1471 C CA . GLU A 1 182 ? 29.327 -17.180 -28.076 1.00 93.38 182 GLU A CA 1
ATOM 1472 C C . GLU A 1 182 ? 28.461 -15.918 -27.919 1.00 93.38 182 GLU A C 1
ATOM 1474 O O . GLU A 1 182 ? 28.248 -15.171 -28.880 1.00 93.38 182 GLU A O 1
ATOM 1479 N N . LEU A 1 183 ? 27.988 -15.653 -26.698 1.00 92.12 183 LEU A N 1
ATOM 1480 C CA . LEU A 1 183 ? 27.261 -14.434 -26.340 1.00 92.12 183 LEU A CA 1
ATOM 1481 C C . LEU A 1 183 ? 28.212 -13.396 -25.737 1.00 92.12 183 LEU A C 1
ATOM 1483 O O . LEU A 1 183 ? 29.135 -13.726 -24.998 1.00 92.12 183 LEU A O 1
ATOM 1487 N N . LYS A 1 184 ? 27.965 -12.118 -26.018 1.00 91.31 184 LYS A N 1
ATOM 1488 C CA . LYS A 1 184 ? 28.730 -10.983 -25.494 1.00 91.31 184 LYS A CA 1
ATOM 1489 C C . LYS A 1 184 ? 27.804 -9.863 -25.057 1.00 91.31 184 LYS A C 1
ATOM 1491 O O . LYS A 1 184 ? 26.726 -9.687 -25.620 1.00 91.31 184 LYS A O 1
ATOM 1496 N N . LYS A 1 185 ? 28.268 -9.032 -24.123 1.00 88.94 185 LYS A N 1
ATOM 1497 C CA . LYS A 1 185 ? 27.586 -7.771 -23.815 1.00 88.94 185 LYS A CA 1
ATOM 1498 C C . LYS A 1 185 ? 27.565 -6.873 -25.057 1.00 88.94 185 LYS A C 1
ATOM 1500 O O . LYS A 1 185 ? 28.562 -6.738 -25.771 1.00 88.94 185 LYS A O 1
ATOM 1505 N N . SER A 1 186 ? 26.417 -6.270 -25.315 1.00 87.75 186 SER A N 1
ATOM 1506 C CA . SER A 1 186 ? 26.183 -5.295 -26.372 1.00 87.75 186 SER A CA 1
ATOM 1507 C C . SER A 1 186 ? 26.013 -3.918 -25.748 1.00 87.75 186 SER A C 1
ATOM 1509 O O . SER A 1 186 ? 25.336 -3.769 -24.736 1.00 87.75 186 SER A O 1
ATOM 1511 N N . GLN A 1 187 ? 26.604 -2.899 -26.367 1.00 84.19 187 GLN A N 1
ATOM 1512 C CA . GLN A 1 187 ? 26.359 -1.508 -25.982 1.00 84.19 187 GLN A CA 1
ATOM 1513 C C . GLN A 1 187 ? 25.067 -0.959 -26.607 1.00 84.19 187 GLN A C 1
ATOM 1515 O O . GLN A 1 187 ? 24.548 0.036 -26.131 1.00 84.19 187 GLN A O 1
ATOM 1520 N N . ILE A 1 188 ? 24.533 -1.604 -27.652 1.00 84.06 188 ILE A N 1
ATOM 1521 C CA . ILE A 1 188 ? 23.414 -1.073 -28.440 1.00 84.06 188 ILE A CA 1
ATOM 1522 C C . ILE A 1 188 ? 22.103 -1.788 -28.077 1.00 84.06 188 ILE A C 1
ATOM 1524 O O . ILE A 1 188 ? 21.411 -1.380 -27.151 1.00 84.06 188 ILE A O 1
ATOM 1528 N N . ARG A 1 189 ? 21.753 -2.864 -28.797 1.00 87.88 189 ARG A N 1
ATOM 1529 C CA . ARG A 1 189 ? 20.535 -3.657 -28.585 1.00 87.88 189 ARG A CA 1
ATOM 1530 C C . ARG A 1 189 ? 20.896 -5.079 -28.171 1.00 87.88 189 ARG A C 1
ATOM 1532 O O . ARG A 1 189 ? 21.981 -5.571 -28.500 1.00 87.88 189 ARG A O 1
ATOM 1539 N N . SER A 1 190 ? 19.986 -5.724 -27.449 1.00 90.75 190 SER A N 1
ATOM 1540 C CA . SER A 1 190 ? 20.036 -7.170 -27.235 1.00 90.75 190 SER A CA 1
ATOM 1541 C C . SER A 1 190 ? 19.577 -7.895 -28.504 1.00 90.75 190 SER A C 1
ATOM 1543 O O . SER A 1 190 ? 18.763 -7.362 -29.259 1.00 90.75 190 SER A O 1
ATOM 1545 N N . ASP A 1 191 ? 20.079 -9.099 -28.736 1.00 94.06 191 ASP A N 1
ATOM 1546 C CA . ASP A 1 191 ? 19.465 -10.045 -29.662 1.00 94.06 191 ASP A CA 1
ATOM 1547 C C . ASP A 1 191 ? 18.307 -10.772 -28.953 1.00 94.06 191 ASP A C 1
ATOM 1549 O O . ASP A 1 191 ? 18.143 -10.682 -27.730 1.00 94.06 191 ASP A O 1
ATOM 1553 N N . TYR A 1 192 ? 17.470 -11.468 -29.724 1.00 93.62 192 TYR A N 1
ATOM 1554 C CA . TYR A 1 192 ? 16.224 -12.043 -29.214 1.00 93.62 192 TYR A CA 1
ATOM 1555 C C . TYR A 1 192 ? 16.117 -13.532 -29.520 1.00 93.62 192 TYR A C 1
ATOM 1557 O O . TYR A 1 192 ? 16.425 -13.982 -30.620 1.00 93.62 192 TYR A O 1
ATOM 1565 N N . LEU A 1 193 ? 15.609 -14.300 -28.563 1.00 93.69 193 LEU A N 1
ATOM 1566 C CA . LEU A 1 193 ? 15.132 -15.662 -28.760 1.00 93.69 193 LEU A CA 1
ATOM 1567 C C . LEU A 1 193 ? 13.773 -15.630 -29.468 1.00 93.69 193 LEU A C 1
ATOM 1569 O O . LEU A 1 193 ? 12.853 -14.942 -29.029 1.00 93.69 193 LEU A O 1
ATOM 1573 N N . ILE A 1 194 ? 13.632 -16.408 -30.539 1.00 94.31 194 ILE A N 1
ATOM 1574 C CA . ILE A 1 194 ? 12.364 -16.583 -31.249 1.00 94.31 194 ILE A CA 1
ATOM 1575 C C . ILE A 1 194 ? 11.648 -17.796 -30.650 1.00 94.31 194 ILE A C 1
ATOM 1577 O O . ILE A 1 194 ? 12.097 -18.933 -30.810 1.00 94.31 194 ILE A O 1
ATOM 1581 N N . ARG A 1 195 ? 10.505 -17.570 -29.994 1.00 90.75 195 ARG A N 1
ATOM 1582 C CA . ARG A 1 195 ? 9.643 -18.631 -29.447 1.00 90.75 195 ARG A CA 1
ATOM 1583 C C . ARG A 1 195 ? 8.189 -18.345 -29.801 1.00 90.75 195 ARG A C 1
ATOM 1585 O O . ARG A 1 195 ? 7.676 -17.288 -29.461 1.00 90.75 195 ARG A O 1
ATOM 1592 N N . GLU A 1 196 ? 7.536 -19.272 -30.503 1.00 88.75 196 GLU A N 1
ATOM 1593 C CA . GLU A 1 196 ? 6.098 -19.189 -30.829 1.00 88.75 196 GLU A CA 1
ATOM 1594 C C . GLU A 1 196 ? 5.675 -17.860 -31.494 1.00 88.75 196 GLU A C 1
ATOM 1596 O O . GLU A 1 196 ? 4.624 -17.293 -31.196 1.00 88.75 196 GLU A O 1
ATOM 1601 N N . ASN A 1 197 ? 6.495 -17.345 -32.420 1.00 88.50 197 ASN A N 1
ATOM 1602 C CA . ASN A 1 197 ? 6.309 -16.039 -33.074 1.00 88.50 197 ASN A CA 1
ATOM 1603 C C . ASN A 1 197 ? 6.399 -14.818 -32.138 1.00 88.50 197 ASN A C 1
ATOM 1605 O O . ASN A 1 197 ? 5.910 -13.739 -32.483 1.00 88.50 197 ASN A O 1
ATOM 1609 N N . LYS A 1 198 ? 7.013 -14.963 -30.966 1.00 87.25 198 LYS A N 1
ATOM 1610 C CA . LYS A 1 198 ? 7.382 -13.864 -30.072 1.00 87.25 198 LYS A CA 1
ATOM 1611 C C . LYS A 1 198 ? 8.898 -13.754 -29.964 1.00 87.25 198 LYS A C 1
ATOM 1613 O O . LYS A 1 198 ? 9.614 -14.749 -30.097 1.00 87.25 198 LYS A O 1
ATOM 1618 N N . LEU A 1 199 ? 9.363 -12.535 -29.726 1.00 90.94 199 LEU A N 1
ATOM 1619 C CA . LEU A 1 199 ? 10.754 -12.213 -29.443 1.00 90.94 199 LEU A CA 1
ATOM 1620 C C . LEU A 1 199 ? 10.934 -12.057 -27.940 1.00 90.94 199 LEU A C 1
ATOM 1622 O O . LEU A 1 199 ? 10.285 -11.221 -27.317 1.00 90.94 199 LEU A O 1
ATOM 1626 N N . LEU A 1 200 ? 11.831 -12.853 -27.369 1.00 87.56 200 LEU A N 1
ATOM 1627 C CA . LEU A 1 200 ? 12.207 -12.778 -25.963 1.00 87.56 200 LEU A CA 1
ATOM 1628 C C . LEU A 1 200 ? 13.630 -12.241 -25.874 1.00 87.56 200 LEU A C 1
ATOM 1630 O O . LEU A 1 200 ? 14.540 -12.799 -26.486 1.00 87.56 200 LEU A O 1
ATOM 1634 N N . LYS A 1 201 ? 13.827 -11.147 -25.140 1.00 86.56 201 LYS A N 1
ATOM 1635 C CA . LYS A 1 201 ? 15.162 -10.585 -24.915 1.00 86.56 201 LYS A CA 1
ATOM 1636 C C . LYS A 1 201 ? 16.031 -11.639 -24.217 1.00 86.56 201 LYS A C 1
ATOM 1638 O O . LYS A 1 201 ? 15.560 -12.299 -23.295 1.00 86.56 201 LYS A O 1
ATOM 1643 N N . LEU A 1 202 ? 17.280 -11.807 -24.656 1.00 86.00 202 LEU A N 1
ATOM 1644 C CA . LEU A 1 202 ? 18.178 -12.825 -24.085 1.00 86.00 202 LEU A CA 1
ATOM 1645 C C . LEU A 1 202 ? 18.473 -12.606 -22.593 1.00 86.00 202 LEU A C 1
ATOM 1647 O O . LEU A 1 202 ? 18.650 -13.563 -21.853 1.00 86.00 202 LEU A O 1
ATOM 1651 N N . ASP A 1 203 ? 18.495 -11.359 -22.139 1.00 82.75 203 ASP A N 1
ATOM 1652 C CA . ASP A 1 203 ? 18.604 -11.016 -20.725 1.00 82.75 203 ASP A CA 1
ATOM 1653 C C . ASP A 1 203 ? 17.779 -9.759 -20.467 1.00 82.75 203 ASP A C 1
ATOM 1655 O O . ASP A 1 203 ? 17.814 -8.808 -21.253 1.00 82.75 203 ASP A O 1
ATOM 1659 N N . SER A 1 204 ? 16.976 -9.767 -19.406 1.00 71.88 204 SER A N 1
ATOM 1660 C CA . SER A 1 204 ? 16.109 -8.634 -19.080 1.00 71.88 204 SER A CA 1
ATOM 1661 C C . SER A 1 204 ? 16.919 -7.422 -18.615 1.00 71.88 204 SER A C 1
ATOM 1663 O O . SER A 1 204 ? 16.585 -6.287 -18.953 1.00 71.88 204 SER A O 1
ATOM 1665 N N . ASN A 1 205 ? 18.032 -7.650 -17.917 1.00 70.62 205 ASN A N 1
ATOM 1666 C CA . ASN A 1 205 ? 18.833 -6.619 -17.264 1.00 70.62 205 ASN A CA 1
ATOM 1667 C C . ASN A 1 205 ? 19.969 -6.097 -18.143 1.00 70.62 205 ASN A C 1
ATOM 1669 O O . ASN A 1 205 ? 20.354 -4.936 -18.013 1.00 70.62 205 ASN A O 1
ATOM 1673 N N . GLU A 1 206 ? 20.513 -6.935 -19.022 1.00 80.38 206 GLU A N 1
ATOM 1674 C CA . GLU A 1 206 ? 21.643 -6.585 -19.880 1.00 80.38 206 GLU A CA 1
ATOM 1675 C C . GLU A 1 206 ? 21.297 -6.697 -21.368 1.00 80.38 206 GLU A C 1
ATOM 1677 O O . GLU A 1 206 ? 20.475 -7.502 -21.801 1.00 80.38 206 GLU A O 1
ATOM 1682 N N . ASN A 1 207 ? 21.948 -5.876 -22.191 1.00 85.94 207 ASN A N 1
ATOM 1683 C CA . ASN A 1 207 ? 21.901 -6.055 -23.636 1.00 85.94 207 ASN A CA 1
ATOM 1684 C C . ASN A 1 207 ? 22.957 -7.091 -24.017 1.00 85.94 207 ASN A C 1
ATOM 1686 O O . ASN A 1 207 ? 24.153 -6.859 -23.842 1.00 85.94 207 ASN A O 1
ATOM 1690 N N . ILE A 1 208 ? 22.521 -8.231 -24.542 1.00 89.38 208 ILE A N 1
ATOM 1691 C CA . ILE A 1 208 ? 23.387 -9.346 -24.924 1.00 89.38 208 ILE A CA 1
ATOM 1692 C C . ILE A 1 208 ? 23.232 -9.588 -26.416 1.00 89.38 208 ILE A C 1
ATOM 1694 O O . ILE A 1 208 ? 22.125 -9.600 -26.935 1.00 89.38 208 ILE A O 1
ATOM 1698 N N . LYS A 1 209 ? 24.340 -9.807 -27.114 1.00 93.25 209 LYS A N 1
ATOM 1699 C CA . LYS A 1 209 ? 24.345 -10.165 -28.531 1.00 93.25 209 LYS A CA 1
ATOM 1700 C C . LYS A 1 209 ? 25.153 -11.421 -28.787 1.00 93.25 209 LYS A C 1
ATOM 1702 O O . LYS A 1 209 ? 26.077 -11.732 -28.037 1.00 93.25 209 LYS A O 1
ATOM 1707 N N . PHE A 1 210 ? 24.875 -12.093 -29.891 1.00 94.31 210 PHE A N 1
ATOM 1708 C CA . PHE A 1 210 ? 25.765 -13.119 -30.410 1.00 94.31 210 PHE A CA 1
ATOM 1709 C C . PHE A 1 210 ? 27.025 -12.481 -30.994 1.00 94.31 210 PHE A C 1
ATOM 1711 O O . PHE A 1 210 ? 26.988 -11.427 -31.636 1.00 94.31 210 PHE A O 1
ATOM 1718 N N . SER A 1 211 ? 28.167 -13.135 -30.793 1.00 93.81 211 SER A N 1
ATOM 1719 C CA . SER A 1 211 ? 29.439 -12.772 -31.414 1.00 93.81 211 SER A CA 1
ATOM 1720 C C . SER A 1 211 ? 29.458 -13.223 -32.878 1.00 93.81 211 SER A C 1
ATOM 1722 O O . SER A 1 211 ? 30.238 -14.093 -33.264 1.00 93.81 211 SER A O 1
ATOM 1724 N N . LEU A 1 212 ? 28.563 -12.633 -33.670 1.00 94.12 212 LEU A N 1
ATOM 1725 C CA . LEU A 1 212 ? 28.352 -12.865 -35.094 1.00 94.12 212 LEU A CA 1
ATOM 1726 C C . LEU A 1 212 ? 28.491 -11.534 -35.838 1.00 94.12 212 LEU A C 1
ATOM 1728 O O . LEU A 1 212 ? 27.863 -10.541 -35.467 1.00 94.12 212 LEU A O 1
ATOM 1732 N N . LYS A 1 213 ? 29.293 -11.509 -36.903 1.00 92.75 213 LYS A N 1
ATOM 1733 C CA . LYS A 1 213 ? 29.459 -10.340 -37.775 1.00 92.75 213 LYS A CA 1
ATOM 1734 C C . LYS A 1 213 ? 29.353 -10.752 -39.237 1.00 92.75 213 LYS A C 1
ATOM 1736 O O . LYS A 1 213 ? 30.033 -11.673 -39.674 1.00 92.75 213 LYS A O 1
ATOM 1741 N N . ILE A 1 214 ? 28.526 -10.045 -40.002 1.00 93.12 214 ILE A N 1
ATOM 1742 C CA . ILE A 1 214 ? 28.482 -10.180 -41.460 1.00 93.12 214 ILE A CA 1
ATOM 1743 C C . ILE A 1 214 ? 29.592 -9.327 -42.085 1.00 93.12 214 ILE A C 1
ATOM 1745 O O . ILE A 1 214 ? 29.778 -8.165 -41.718 1.00 93.12 214 ILE A O 1
ATOM 1749 N N . LEU A 1 215 ? 30.356 -9.911 -43.004 1.00 91.69 215 LEU A N 1
ATOM 1750 C CA . LEU A 1 215 ? 31.391 -9.221 -43.769 1.00 91.69 215 LEU A CA 1
ATOM 1751 C C . LEU A 1 215 ? 30.845 -8.868 -45.151 1.00 91.69 215 LEU A C 1
ATOM 1753 O O . LEU A 1 215 ? 30.287 -9.715 -45.853 1.00 91.69 215 LEU A O 1
ATOM 1757 N N . THR A 1 216 ? 31.016 -7.605 -45.536 1.00 91.88 216 THR A N 1
ATOM 1758 C CA . THR A 1 216 ? 30.494 -7.045 -46.789 1.00 91.88 216 THR A CA 1
ATOM 1759 C C . THR A 1 216 ? 31.613 -6.387 -47.579 1.00 91.88 216 THR A C 1
ATOM 1761 O O . THR A 1 216 ? 32.600 -5.964 -46.981 1.00 91.88 216 THR A O 1
ATOM 1764 N N . TYR A 1 217 ? 31.473 -6.273 -48.900 1.00 88.88 217 TYR A N 1
ATOM 1765 C CA . TYR A 1 217 ? 32.504 -5.660 -49.752 1.00 88.88 217 TYR A CA 1
ATOM 1766 C C . TYR A 1 217 ? 32.743 -4.172 -49.466 1.00 88.88 217 TYR A C 1
ATOM 1768 O O . TYR A 1 217 ? 33.795 -3.641 -49.823 1.00 88.88 217 TYR A O 1
ATOM 1776 N N . LEU A 1 218 ? 31.797 -3.497 -48.810 1.00 85.12 218 LEU A N 1
ATOM 1777 C CA . LEU A 1 218 ? 32.004 -2.142 -48.320 1.00 85.12 218 LEU A CA 1
ATOM 1778 C C . LEU A 1 218 ? 32.813 -2.174 -47.020 1.00 85.12 218 LEU A C 1
ATOM 1780 O O . LEU A 1 218 ? 32.366 -2.697 -45.997 1.00 85.12 218 LEU A O 1
ATOM 1784 N N . ASN A 1 219 ? 33.990 -1.551 -47.054 1.00 80.31 219 ASN A N 1
ATOM 1785 C CA . ASN A 1 219 ? 34.769 -1.259 -45.856 1.00 80.31 219 ASN A CA 1
ATOM 1786 C C . ASN A 1 219 ? 34.135 -0.068 -45.130 1.00 80.31 219 ASN A C 1
ATOM 1788 O O . ASN A 1 219 ? 34.437 1.084 -45.430 1.00 80.31 219 ASN A O 1
ATOM 1792 N N . LEU A 1 220 ? 33.230 -0.357 -44.196 1.00 82.62 220 LEU A N 1
ATOM 1793 C CA . LEU A 1 220 ? 32.585 0.655 -43.364 1.00 82.62 220 LEU A CA 1
ATOM 1794 C C . LEU A 1 220 ? 33.391 0.899 -42.084 1.00 82.62 220 LEU A C 1
ATOM 1796 O O . LEU A 1 220 ? 33.790 -0.040 -41.391 1.00 82.62 220 LEU A O 1
ATOM 1800 N N . PHE A 1 221 ? 33.577 2.169 -41.744 1.00 82.81 221 PHE A N 1
ATOM 1801 C CA . PHE A 1 221 ? 34.022 2.607 -40.429 1.00 82.81 221 PHE A CA 1
ATOM 1802 C C . PHE A 1 221 ? 32.831 2.563 -39.473 1.00 82.81 221 PHE A C 1
ATOM 1804 O O . PHE A 1 221 ? 31.828 3.232 -39.711 1.00 82.81 221 PHE A O 1
ATOM 1811 N N . GLU A 1 222 ? 32.944 1.776 -38.402 1.00 84.88 222 GLU A N 1
ATOM 1812 C CA . GLU A 1 222 ? 31.954 1.690 -37.326 1.00 84.88 222 GLU A CA 1
ATOM 1813 C C . GLU A 1 222 ? 32.510 2.328 -36.053 1.00 84.88 222 GLU A C 1
ATOM 1815 O O . GLU A 1 222 ? 33.609 1.987 -35.604 1.00 84.88 222 GLU A O 1
ATOM 1820 N N . LYS A 1 223 ? 31.735 3.233 -35.452 1.00 86.81 223 LYS A N 1
ATOM 1821 C CA . LYS A 1 223 ? 32.039 3.825 -34.147 1.00 86.81 223 LYS A CA 1
ATOM 1822 C C . LYS A 1 223 ? 30.790 3.851 -33.275 1.00 86.81 223 LYS A C 1
ATOM 1824 O O . LYS A 1 223 ? 29.701 4.152 -33.759 1.00 86.81 223 LYS A O 1
ATOM 1829 N N . LEU A 1 224 ? 30.972 3.533 -31.996 1.00 88.12 224 LEU A N 1
ATOM 1830 C CA . LEU A 1 224 ? 29.944 3.649 -30.966 1.00 88.12 224 LEU A CA 1
ATOM 1831 C C . LEU A 1 224 ? 30.301 4.815 -30.048 1.00 88.12 224 LEU A C 1
ATOM 1833 O O . LEU A 1 224 ? 31.425 4.875 -29.543 1.00 88.12 224 LEU A O 1
ATOM 1837 N N . TYR A 1 225 ? 29.349 5.716 -29.846 1.00 89.62 225 TYR A N 1
ATOM 1838 C CA . TYR A 1 225 ? 29.433 6.815 -28.893 1.00 89.62 225 TYR A CA 1
ATOM 1839 C C . TYR A 1 225 ? 28.427 6.562 -27.775 1.00 89.62 225 TYR A C 1
ATOM 1841 O O . TYR A 1 225 ? 27.252 6.314 -28.043 1.00 89.62 225 TYR A O 1
ATOM 1849 N N . LEU A 1 226 ? 28.899 6.605 -26.530 1.00 90.31 226 LEU A N 1
ATOM 1850 C CA . LEU A 1 226 ? 28.038 6.600 -25.352 1.00 90.31 226 LEU A CA 1
ATOM 1851 C C . LEU A 1 226 ? 27.672 8.053 -25.053 1.00 90.31 226 LEU A C 1
ATOM 1853 O O . LEU A 1 226 ? 28.546 8.867 -24.754 1.00 90.31 226 LEU A O 1
ATOM 1857 N N . LEU A 1 227 ? 26.394 8.365 -25.213 1.00 91.69 227 LEU A N 1
ATOM 1858 C CA . LEU A 1 227 ? 25.817 9.680 -24.992 1.00 91.69 227 LEU A CA 1
ATOM 1859 C C . LEU A 1 227 ? 25.131 9.649 -23.629 1.00 91.69 227 LEU A C 1
ATOM 1861 O O . LEU A 1 227 ? 24.107 8.983 -23.479 1.00 91.69 227 LEU A O 1
ATOM 1865 N N . ASN A 1 228 ? 25.711 10.343 -22.657 1.00 92.19 228 ASN A N 1
ATOM 1866 C CA . ASN A 1 228 ? 25.127 10.510 -21.333 1.00 92.19 228 ASN A CA 1
ATOM 1867 C C . ASN A 1 228 ? 24.876 12.000 -21.141 1.00 92.19 228 ASN A C 1
ATOM 1869 O O . ASN A 1 228 ? 25.815 12.789 -21.266 1.00 92.19 228 ASN A O 1
ATOM 1873 N N . HIS A 1 229 ? 23.633 12.365 -20.856 1.00 93.50 229 HIS A N 1
ATOM 1874 C CA . HIS A 1 229 ? 23.230 13.752 -20.651 1.00 93.50 229 HIS A CA 1
ATOM 1875 C C . HIS A 1 229 ? 22.202 13.848 -19.537 1.00 93.50 229 HIS A C 1
ATOM 1877 O O . HIS A 1 229 ? 21.324 12.992 -19.461 1.00 93.50 229 HIS A O 1
ATOM 1883 N N . GLN A 1 230 ? 22.298 14.879 -18.704 1.00 92.50 230 GLN A N 1
ATOM 1884 C CA . GLN A 1 230 ? 21.374 15.117 -17.601 1.00 92.50 230 GLN A CA 1
ATOM 1885 C C . GLN A 1 230 ? 20.616 16.417 -17.853 1.00 92.50 230 GLN A C 1
ATOM 1887 O O . GLN A 1 230 ? 21.209 17.493 -17.843 1.00 92.50 230 GLN A O 1
ATOM 1892 N N . TYR A 1 231 ? 19.303 16.324 -18.054 1.00 89.94 231 TYR A N 1
ATOM 1893 C CA . TYR A 1 231 ? 18.474 17.509 -18.264 1.00 89.94 231 TYR A CA 1
ATOM 1894 C C . TYR A 1 231 ? 18.150 18.201 -16.936 1.00 89.94 231 TYR A C 1
ATOM 1896 O O . TYR A 1 231 ? 18.048 17.575 -15.883 1.00 89.94 231 TYR A O 1
ATOM 1904 N N . SER A 1 232 ? 17.931 19.514 -16.984 1.00 87.50 232 SER A N 1
ATOM 1905 C CA . SER A 1 232 ? 17.557 20.284 -15.786 1.00 87.50 232 SER A CA 1
ATOM 1906 C C . SER A 1 232 ? 16.070 20.170 -15.420 1.00 87.50 232 SER A C 1
ATOM 1908 O O . SER A 1 232 ? 15.703 20.410 -14.269 1.00 87.50 232 SER A O 1
ATOM 1910 N N . PHE A 1 233 ? 15.208 19.830 -16.385 1.00 85.50 233 PHE A N 1
ATOM 1911 C CA . PHE A 1 233 ? 13.752 19.801 -16.225 1.00 85.50 233 PHE A CA 1
ATOM 1912 C C . PHE A 1 233 ? 13.123 18.655 -17.029 1.00 85.50 233 PHE A C 1
ATOM 1914 O O . PHE A 1 233 ? 13.739 18.097 -17.936 1.00 85.50 233 PHE A O 1
ATOM 1921 N N . SER A 1 234 ? 11.874 18.319 -16.706 1.00 86.94 234 SER A N 1
ATOM 1922 C CA . SER A 1 234 ? 11.050 17.439 -17.530 1.00 86.94 234 SER A CA 1
ATOM 1923 C C . SER A 1 234 ? 10.551 18.168 -18.780 1.00 86.94 234 SER A C 1
ATOM 1925 O O . SER A 1 234 ? 10.301 19.376 -18.769 1.00 86.94 234 SER A O 1
ATOM 1927 N N . GLY A 1 235 ? 10.387 17.439 -19.883 1.00 89.00 235 GLY A N 1
ATOM 1928 C CA . GLY A 1 235 ? 9.936 18.030 -21.137 1.00 89.00 235 GLY A CA 1
ATOM 1929 C C . GLY A 1 235 ? 10.227 17.192 -22.371 1.00 89.00 235 GLY A C 1
ATOM 1930 O O . GLY A 1 235 ? 10.849 16.131 -22.314 1.00 89.00 235 GLY A O 1
ATOM 1931 N N . TRP A 1 236 ? 9.744 17.686 -23.510 1.00 90.94 236 TRP A N 1
ATOM 1932 C CA . TRP A 1 236 ? 10.096 17.159 -24.824 1.00 90.94 236 TRP A CA 1
ATOM 1933 C C . TRP A 1 236 ? 11.335 17.876 -25.346 1.00 90.94 236 TRP A C 1
ATOM 1935 O O . TRP A 1 236 ? 11.316 19.094 -25.518 1.00 90.94 236 TRP A O 1
ATOM 1945 N N . TYR A 1 237 ? 12.369 17.106 -25.661 1.00 93.00 237 TYR A N 1
ATOM 1946 C CA . TYR A 1 237 ? 13.625 17.596 -26.213 1.00 93.00 237 TYR A CA 1
ATOM 1947 C C . TYR A 1 237 ? 13.865 16.986 -27.590 1.00 93.00 237 TYR A C 1
ATOM 1949 O O . TYR A 1 237 ? 13.526 15.829 -27.846 1.00 93.00 237 TYR A O 1
ATOM 1957 N N . ASN A 1 238 ? 14.440 17.770 -28.499 1.00 94.00 238 ASN A N 1
ATOM 1958 C CA . ASN A 1 238 ? 14.780 17.315 -29.844 1.00 94.00 238 ASN A CA 1
ATOM 1959 C C . ASN A 1 238 ? 16.284 17.094 -29.946 1.00 94.00 238 ASN A C 1
ATOM 1961 O O . ASN A 1 238 ? 17.029 17.985 -30.356 1.00 94.00 238 ASN A O 1
ATOM 1965 N N . LEU A 1 239 ? 16.705 15.873 -29.626 1.00 93.88 239 LEU A N 1
ATOM 1966 C CA . LEU A 1 239 ? 18.084 15.439 -29.772 1.00 93.88 239 LEU A CA 1
ATOM 1967 C C . LEU A 1 239 ? 18.457 15.446 -31.257 1.00 93.88 239 LEU A C 1
ATOM 1969 O O . LEU A 1 239 ? 17.942 14.648 -32.046 1.00 93.88 239 LEU A O 1
ATOM 1973 N N . THR A 1 240 ? 19.342 16.359 -31.639 1.00 95.44 240 THR A N 1
ATOM 1974 C CA . THR A 1 240 ? 19.820 16.528 -33.011 1.00 95.44 240 THR A CA 1
ATOM 1975 C C . THR A 1 240 ? 21.270 16.089 -33.092 1.00 95.44 240 THR A C 1
ATOM 1977 O O . THR A 1 240 ? 22.156 16.703 -32.509 1.00 95.44 240 THR A O 1
ATOM 1980 N N . ILE A 1 241 ? 21.520 15.027 -33.844 1.00 94.12 241 ILE A N 1
ATOM 1981 C CA . ILE A 1 241 ? 22.851 14.477 -34.080 1.00 94.12 241 ILE A CA 1
ATOM 1982 C C . ILE A 1 241 ? 23.248 14.838 -35.502 1.00 94.12 241 ILE A C 1
ATOM 1984 O O . ILE A 1 241 ? 22.514 14.541 -36.447 1.00 94.12 241 ILE A O 1
ATOM 1988 N N . ARG A 1 242 ? 24.410 15.464 -35.665 1.00 93.00 242 ARG A N 1
ATOM 1989 C CA . ARG A 1 242 ? 24.974 15.826 -36.964 1.00 93.00 242 ARG A CA 1
ATOM 1990 C C . ARG A 1 242 ? 26.340 15.184 -37.134 1.00 93.00 242 ARG A C 1
ATOM 1992 O O . ARG A 1 242 ? 27.198 15.227 -36.261 1.00 93.00 242 ARG A O 1
ATOM 1999 N N . SER A 1 243 ? 26.545 14.601 -38.300 1.00 89.44 243 SER A N 1
ATOM 2000 C CA . SER A 1 243 ? 27.853 14.232 -38.822 1.00 89.44 243 SER A CA 1
ATOM 2001 C C . SER A 1 243 ? 28.033 14.890 -40.191 1.00 89.44 243 SER A C 1
ATOM 2003 O O . SER A 1 243 ? 27.076 15.450 -40.727 1.00 89.44 243 SER A O 1
ATOM 2005 N N . GLN A 1 244 ? 29.242 14.838 -40.761 1.00 84.81 244 GLN A N 1
ATOM 2006 C CA . GLN A 1 244 ? 29.607 15.566 -41.987 1.00 84.81 244 GLN A CA 1
ATOM 2007 C C . GLN A 1 244 ? 28.549 15.485 -43.104 1.00 84.81 244 GLN A C 1
ATOM 2009 O O . GLN A 1 244 ? 28.337 16.471 -43.801 1.00 84.81 244 GLN A O 1
ATOM 2014 N N . ASN A 1 245 ? 27.899 14.326 -43.279 1.00 86.06 245 ASN A N 1
ATOM 2015 C CA . ASN A 1 245 ? 26.949 14.073 -44.367 1.00 86.06 245 ASN A CA 1
ATOM 2016 C C . ASN A 1 245 ? 25.619 13.450 -43.904 1.00 86.06 245 ASN A C 1
ATOM 2018 O O . ASN A 1 245 ? 24.834 13.001 -44.738 1.00 86.06 245 ASN A O 1
ATOM 2022 N N . ALA A 1 246 ? 25.353 13.387 -42.597 1.00 87.25 246 ALA A N 1
ATOM 2023 C CA . ALA A 1 246 ? 24.120 12.812 -42.061 1.00 87.25 246 ALA A CA 1
ATOM 2024 C C . ALA A 1 246 ? 23.614 13.603 -40.857 1.00 87.25 246 ALA A C 1
ATOM 2026 O O . ALA A 1 246 ? 24.395 14.046 -40.017 1.00 87.25 246 ALA A O 1
ATOM 2027 N N . SER A 1 247 ? 22.295 13.728 -40.743 1.00 90.62 247 SER A N 1
ATOM 2028 C CA . SER A 1 247 ? 21.642 14.248 -39.548 1.00 90.62 247 SER A CA 1
ATOM 2029 C C . SER A 1 247 ? 20.537 13.306 -39.089 1.00 90.62 247 SER A C 1
ATOM 2031 O O . SER A 1 247 ? 19.846 12.680 -39.893 1.00 90.62 247 SER A O 1
ATOM 2033 N N . LEU A 1 248 ? 20.391 13.188 -37.776 1.00 89.56 248 LEU A N 1
ATOM 2034 C CA . LEU A 1 248 ? 19.333 12.434 -37.124 1.00 89.56 248 LEU A CA 1
ATOM 2035 C C . LEU A 1 248 ? 18.691 13.343 -36.084 1.00 89.56 248 LEU A C 1
ATOM 2037 O O . LEU A 1 248 ? 19.383 13.876 -35.224 1.00 89.56 248 LEU A O 1
ATOM 2041 N N . ILE A 1 249 ? 17.373 13.508 -36.157 1.00 91.19 249 ILE A N 1
ATOM 2042 C CA . ILE A 1 249 ? 16.597 14.206 -35.131 1.00 91.19 249 ILE A CA 1
ATOM 2043 C C . ILE A 1 249 ? 15.726 13.167 -34.438 1.00 91.19 249 ILE A C 1
ATOM 2045 O O . ILE A 1 249 ? 14.980 12.436 -35.095 1.00 91.19 249 ILE A O 1
ATOM 2049 N N . LYS A 1 250 ? 15.824 13.091 -33.114 1.00 89.19 250 LYS A N 1
ATOM 2050 C CA . LYS A 1 250 ? 15.017 12.205 -32.281 1.00 89.19 250 LYS A CA 1
ATOM 2051 C C . LYS A 1 250 ? 14.376 13.011 -31.160 1.00 89.19 250 LYS A C 1
ATOM 2053 O O . LYS A 1 250 ? 15.070 13.558 -30.313 1.00 89.19 250 LYS A O 1
ATOM 2058 N N . SER A 1 251 ? 13.048 13.044 -31.135 1.00 88.44 251 SER A N 1
ATOM 2059 C CA . SER A 1 251 ? 12.319 13.588 -29.992 1.00 88.44 251 SER A CA 1
ATOM 2060 C C . SER A 1 251 ? 12.383 12.603 -28.825 1.00 88.44 251 SER A C 1
ATOM 2062 O O . SER A 1 251 ? 12.091 11.414 -28.996 1.00 88.44 251 SER A O 1
ATOM 2064 N N . VAL A 1 252 ? 12.779 13.097 -27.657 1.00 87.81 252 VAL A N 1
ATOM 2065 C CA . VAL A 1 252 ? 12.857 12.353 -26.397 1.00 87.81 252 VAL A CA 1
ATOM 2066 C C . VAL A 1 252 ? 12.019 13.075 -25.348 1.00 87.81 252 VAL A C 1
ATOM 2068 O O . VAL A 1 252 ? 12.043 14.302 -25.277 1.00 87.81 252 VAL A O 1
ATOM 2071 N N . PHE A 1 253 ? 11.251 12.326 -24.558 1.00 86.25 253 PHE A N 1
ATOM 2072 C CA . PHE A 1 253 ? 10.532 12.876 -23.414 1.00 86.25 253 PHE A CA 1
ATOM 2073 C C . PHE A 1 253 ? 11.271 12.506 -22.132 1.00 86.25 253 PHE A C 1
ATOM 2075 O O . PHE A 1 253 ? 11.511 11.327 -21.858 1.00 86.25 253 PHE A O 1
ATOM 2082 N N . ILE A 1 254 ? 11.640 13.528 -21.371 1.00 86.88 254 ILE A N 1
ATOM 2083 C CA . ILE A 1 254 ? 12.285 13.411 -20.070 1.00 86.88 254 ILE A CA 1
ATOM 2084 C C . ILE A 1 254 ? 11.203 13.631 -19.021 1.00 86.88 254 ILE A C 1
ATOM 2086 O O . ILE A 1 254 ? 10.600 14.702 -18.967 1.00 86.88 254 ILE A O 1
ATOM 2090 N N . SER A 1 255 ? 10.909 12.602 -18.234 1.00 79.69 255 SER A N 1
ATOM 2091 C CA . SER A 1 255 ? 9.813 12.610 -17.264 1.00 79.69 255 SER A CA 1
ATOM 2092 C C . SER A 1 255 ? 10.301 12.941 -15.852 1.00 79.69 255 SER A C 1
ATOM 2094 O O . SER A 1 255 ? 11.349 12.469 -15.421 1.00 79.69 255 SER A O 1
ATOM 2096 N N . ASP A 1 256 ? 9.513 13.722 -15.111 1.00 79.12 256 ASP A N 1
ATOM 2097 C CA . ASP A 1 256 ? 9.622 13.975 -13.664 1.00 79.12 256 ASP A CA 1
ATOM 2098 C C . ASP A 1 256 ? 8.552 13.191 -12.902 1.00 79.12 256 ASP A C 1
ATOM 2100 O O . ASP A 1 256 ? 7.866 13.718 -12.023 1.00 79.12 256 ASP A O 1
ATOM 2104 N N . TYR A 1 257 ? 8.356 11.924 -13.273 1.00 82.81 257 TYR A N 1
ATOM 2105 C CA . TYR A 1 257 ? 7.233 11.184 -12.731 1.00 82.81 257 TYR A CA 1
ATOM 2106 C C . TYR A 1 257 ? 7.385 10.997 -11.219 1.00 82.81 257 TYR A C 1
ATOM 2108 O O . TYR A 1 257 ? 8.310 10.330 -10.746 1.00 82.81 257 TYR A O 1
ATOM 2116 N N . SER A 1 258 ? 6.412 11.536 -10.489 1.00 87.31 258 SER A N 1
ATOM 2117 C CA . SER A 1 258 ? 6.242 11.340 -9.059 1.00 87.31 258 SER A CA 1
ATOM 2118 C C . SER A 1 258 ? 4.808 10.923 -8.766 1.00 87.31 258 SER A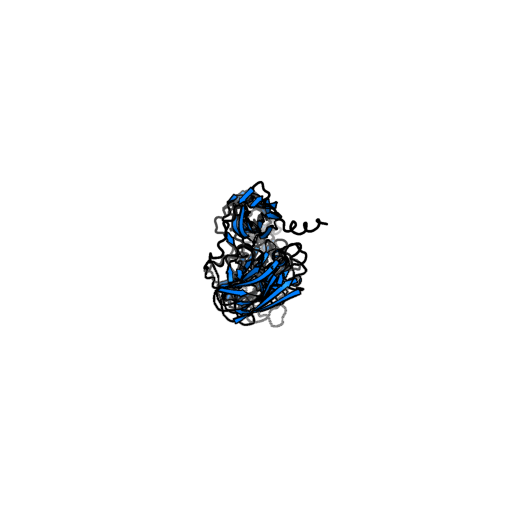 C 1
ATOM 2120 O O . SER A 1 258 ? 3.855 11.365 -9.410 1.00 87.31 258 SER A O 1
ATOM 2122 N N . LYS A 1 259 ? 4.638 10.077 -7.755 1.00 89.31 259 LYS A N 1
ATOM 2123 C CA . LYS A 1 259 ? 3.341 9.682 -7.219 1.00 89.31 259 LYS A CA 1
ATOM 2124 C C . LYS A 1 259 ? 3.407 9.689 -5.708 1.00 89.31 259 LYS A C 1
ATOM 2126 O O . LYS A 1 259 ? 4.326 9.137 -5.108 1.00 89.31 259 LYS A O 1
ATOM 2131 N N . LEU A 1 260 ? 2.391 10.297 -5.113 1.00 90.31 260 LEU A N 1
ATOM 2132 C CA . LEU A 1 260 ? 2.235 10.415 -3.676 1.00 90.31 260 LEU A CA 1
ATOM 2133 C C . LEU A 1 260 ? 0.961 9.692 -3.253 1.00 90.31 260 LEU A C 1
ATOM 2135 O O . LEU A 1 260 ? -0.151 10.110 -3.588 1.00 90.31 260 LEU A O 1
ATOM 2139 N N . TYR A 1 261 ? 1.122 8.637 -2.468 1.00 88.12 261 TYR A N 1
ATOM 2140 C CA . TYR A 1 261 ? 0.028 8.024 -1.737 1.00 88.12 261 TYR A CA 1
ATOM 2141 C C . TYR A 1 261 ? 0.172 8.363 -0.267 1.00 88.12 261 TYR A C 1
ATOM 2143 O O . TYR A 1 261 ? 1.227 8.171 0.326 1.00 88.12 261 TYR A O 1
ATOM 2151 N N . SER A 1 262 ? -0.900 8.855 0.333 1.00 88.88 262 SER A N 1
ATOM 2152 C CA . SER A 1 262 ? -0.946 9.068 1.770 1.00 88.88 262 SER A CA 1
ATOM 2153 C C . SER A 1 262 ? -2.261 8.553 2.319 1.00 88.88 262 SER A C 1
ATOM 2155 O O . SER A 1 262 ? -3.301 8.641 1.665 1.00 88.88 262 SER A O 1
ATOM 2157 N N . PHE A 1 263 ? -2.194 7.979 3.509 1.00 86.38 263 PHE A N 1
ATOM 2158 C CA . PHE A 1 263 ? -3.344 7.539 4.276 1.00 86.38 263 PHE A CA 1
ATOM 2159 C C . PHE A 1 263 ? -3.149 8.001 5.708 1.00 86.38 263 PHE A C 1
ATOM 2161 O O . PHE A 1 263 ? -2.081 7.777 6.273 1.00 86.38 263 PHE A O 1
ATOM 2168 N N . CYS A 1 264 ? -4.168 8.629 6.278 1.00 87.00 264 CYS A N 1
ATOM 2169 C CA . CYS A 1 264 ? -4.145 9.066 7.660 1.00 87.00 264 CYS A CA 1
ATOM 2170 C C . CYS A 1 264 ? -5.282 8.413 8.436 1.00 87.00 264 CYS A C 1
ATOM 2172 O O . CYS A 1 264 ? -6.426 8.390 7.980 1.00 87.00 264 CYS A O 1
ATOM 2174 N N . SER A 1 265 ? -4.965 7.916 9.625 1.00 82.12 265 SER A N 1
ATOM 2175 C CA . SER A 1 265 ? -5.934 7.385 10.578 1.00 82.12 265 SER A CA 1
ATOM 2176 C C . SER A 1 265 ? -5.611 7.870 11.982 1.00 82.12 265 SER A C 1
ATOM 2178 O O . SER A 1 265 ? -4.453 8.123 12.315 1.00 82.12 265 SER A O 1
ATOM 2180 N N . LEU A 1 266 ? -6.636 7.977 12.821 1.00 78.50 266 LEU A N 1
ATOM 2181 C CA . LEU A 1 266 ? -6.440 8.231 14.242 1.00 78.50 266 LEU A CA 1
ATOM 2182 C C . LEU A 1 266 ? -5.753 7.021 14.886 1.00 78.50 266 LEU A C 1
ATOM 2184 O O . LEU A 1 266 ? -6.187 5.888 14.695 1.00 78.50 266 LEU A O 1
ATOM 2188 N N . THR A 1 267 ? -4.675 7.272 15.625 1.00 70.31 267 THR A N 1
ATOM 2189 C CA . THR A 1 267 ? -3.972 6.268 16.446 1.00 70.31 267 THR A CA 1
ATOM 2190 C C . THR A 1 267 ? -4.220 6.457 17.935 1.00 70.31 267 THR A C 1
ATOM 2192 O O . THR A 1 267 ? -4.113 5.504 18.699 1.00 70.31 267 THR A O 1
ATOM 2195 N N . SER A 1 268 ? -4.560 7.678 18.353 1.00 67.00 268 SER A N 1
ATOM 2196 C CA . SER A 1 268 ? -5.029 8.020 19.701 1.00 67.00 268 SER A CA 1
ATOM 2197 C C . SER A 1 268 ? -5.979 9.223 19.638 1.00 67.00 268 SER A C 1
ATOM 2199 O O . SER A 1 268 ? -6.220 9.782 18.568 1.00 67.00 268 SER A O 1
ATOM 2201 N N . PHE A 1 269 ? -6.490 9.666 20.792 1.00 63.53 269 PHE A N 1
ATOM 2202 C CA . PHE A 1 269 ? -7.423 10.805 20.921 1.00 63.53 269 PHE A CA 1
ATOM 2203 C C . PHE A 1 269 ? -6.910 12.124 20.371 1.00 63.53 269 PHE A C 1
ATOM 2205 O O . PHE A 1 269 ? -7.685 13.000 20.000 1.00 63.53 269 PHE A O 1
ATOM 2212 N N . ASP A 1 270 ? -5.603 12.293 20.401 1.00 71.94 270 ASP A N 1
ATOM 2213 C CA . ASP A 1 270 ? -4.906 13.504 20.030 1.00 71.94 270 ASP A CA 1
ATOM 2214 C C . ASP A 1 270 ? -3.849 13.212 18.976 1.00 71.94 270 ASP A C 1
ATOM 2216 O O . ASP A 1 270 ? -3.019 14.077 18.737 1.00 71.94 270 ASP A O 1
ATOM 2220 N N . SER A 1 271 ? -3.842 12.023 18.358 1.00 81.69 271 SER A N 1
ATOM 2221 C CA . SER A 1 271 ? -2.867 11.719 17.322 1.00 81.69 271 SER A CA 1
ATOM 2222 C C . SER A 1 271 ? -3.448 11.068 16.082 1.00 81.69 271 SER A C 1
ATOM 2224 O O . SER A 1 271 ? -4.229 10.118 16.139 1.00 81.69 271 SER A O 1
ATOM 2226 N N . ALA A 1 272 ? -3.012 11.587 14.941 1.00 86.44 272 ALA A N 1
ATOM 2227 C CA . ALA A 1 272 ? -3.223 10.982 13.644 1.00 86.44 272 ALA A CA 1
ATOM 2228 C C . ALA A 1 272 ? -1.893 10.444 13.132 1.00 86.44 272 ALA A C 1
ATOM 2230 O O . ALA A 1 272 ? -0.931 11.201 12.983 1.00 86.44 272 ALA A O 1
ATOM 2231 N N . LYS A 1 273 ? -1.842 9.150 12.830 1.00 88.75 273 LYS A N 1
ATOM 2232 C CA . LYS A 1 273 ? -0.725 8.555 12.106 1.00 88.75 273 LYS A CA 1
ATOM 2233 C C . LYS A 1 273 ? -1.041 8.603 10.623 1.00 88.75 273 LYS A C 1
ATOM 2235 O O . LYS A 1 273 ? -2.054 8.071 10.170 1.00 88.75 273 LYS A O 1
ATOM 2240 N N . CYS A 1 274 ? -0.168 9.260 9.879 1.00 90.50 274 CYS A N 1
ATOM 2241 C CA . CYS A 1 274 ? -0.187 9.277 8.434 1.00 90.50 274 CYS A CA 1
ATOM 2242 C C . CYS A 1 274 ? 0.962 8.432 7.909 1.00 90.50 274 CYS A C 1
ATOM 2244 O O . CYS A 1 274 ? 2.124 8.677 8.240 1.00 90.50 274 CYS A O 1
ATOM 2246 N N . THR A 1 275 ? 0.640 7.476 7.048 1.00 87.50 275 THR A N 1
ATOM 2247 C CA . THR A 1 275 ? 1.640 6.724 6.300 1.00 87.50 275 THR A CA 1
ATOM 2248 C C . THR A 1 275 ? 1.648 7.191 4.859 1.00 87.50 275 THR A C 1
ATOM 2250 O O . THR A 1 275 ? 0.603 7.369 4.228 1.00 87.50 275 THR A O 1
ATOM 2253 N N . ILE A 1 276 ? 2.850 7.439 4.360 1.00 89.62 276 ILE A N 1
ATOM 2254 C CA . ILE A 1 276 ? 3.114 8.144 3.119 1.00 89.62 276 ILE A CA 1
ATOM 2255 C C . ILE A 1 276 ? 4.050 7.275 2.294 1.00 89.62 276 ILE A C 1
ATOM 2257 O O . ILE A 1 276 ? 5.165 6.980 2.721 1.00 89.62 276 ILE A O 1
ATOM 2261 N N . LEU A 1 277 ? 3.586 6.871 1.119 1.00 88.50 277 LEU A N 1
ATOM 2262 C CA . LEU A 1 277 ? 4.348 6.119 0.138 1.00 88.50 277 LEU A CA 1
ATOM 2263 C C . LEU A 1 277 ? 4.568 6.992 -1.091 1.00 88.50 277 LEU A C 1
ATOM 2265 O O . LEU A 1 277 ? 3.617 7.474 -1.711 1.00 88.50 277 LEU A O 1
ATOM 2269 N N . ILE A 1 278 ? 5.834 7.182 -1.430 1.00 89.75 278 ILE A N 1
ATOM 2270 C CA . ILE A 1 278 ? 6.273 8.019 -2.538 1.00 89.75 278 ILE A CA 1
ATOM 2271 C C . ILE A 1 278 ? 7.011 7.144 -3.538 1.00 89.75 278 ILE A C 1
ATOM 2273 O O . ILE A 1 278 ? 7.896 6.377 -3.160 1.00 89.75 278 ILE A O 1
ATOM 2277 N N . TYR A 1 279 ? 6.648 7.303 -4.805 1.00 89.31 279 TYR A N 1
ATOM 2278 C CA . TYR A 1 279 ? 7.409 6.814 -5.946 1.00 89.31 279 TYR A CA 1
ATOM 2279 C C . TYR A 1 279 ? 7.861 8.021 -6.752 1.00 89.31 279 TYR A C 1
ATOM 2281 O O . TYR A 1 279 ? 7.030 8.855 -7.097 1.00 89.31 279 TYR A O 1
ATOM 2289 N N . SER A 1 280 ? 9.150 8.129 -7.041 1.00 88.75 280 SER A N 1
ATOM 2290 C CA . SER A 1 280 ? 9.721 9.251 -7.787 1.00 88.75 280 SER A CA 1
ATOM 2291 C C . SER A 1 280 ? 10.782 8.754 -8.761 1.00 88.75 280 SER A C 1
ATOM 2293 O O . SER A 1 280 ? 11.508 7.804 -8.476 1.00 88.75 280 SER A O 1
ATOM 2295 N N . GLN A 1 281 ? 10.902 9.395 -9.918 1.00 85.31 281 GLN A N 1
ATOM 2296 C CA . GLN A 1 281 ? 12.059 9.236 -10.804 1.00 85.31 281 GLN A CA 1
ATOM 2297 C C . GLN A 1 281 ? 13.208 10.186 -10.446 1.00 85.31 281 GLN A C 1
ATOM 2299 O O . GLN A 1 281 ? 14.277 10.073 -11.032 1.00 85.31 281 GLN A O 1
ATOM 2304 N N . THR A 1 282 ? 13.019 11.093 -9.483 1.00 81.50 282 THR A N 1
ATOM 2305 C CA . THR A 1 282 ? 14.000 12.117 -9.088 1.00 81.50 282 THR A CA 1
ATOM 2306 C C . THR A 1 282 ? 14.406 11.984 -7.612 1.00 81.50 282 THR A C 1
ATOM 2308 O O . THR A 1 282 ? 13.544 11.851 -6.746 1.00 81.50 282 THR A O 1
ATOM 2311 N N . LEU A 1 283 ? 15.712 12.053 -7.326 1.00 75.75 283 LEU A N 1
ATOM 2312 C CA . LEU A 1 283 ? 16.366 11.815 -6.020 1.00 75.75 283 LEU A CA 1
ATOM 2313 C C . LEU A 1 283 ? 16.094 12.901 -4.955 1.00 75.75 283 LEU A C 1
ATOM 2315 O O . LEU A 1 283 ? 16.645 12.856 -3.861 1.00 75.75 283 LEU A O 1
ATOM 2319 N N . SER A 1 284 ? 15.359 13.966 -5.278 1.00 68.50 284 SER A N 1
ATOM 2320 C CA . SER A 1 284 ? 15.478 15.229 -4.532 1.00 68.50 284 SER A CA 1
ATOM 2321 C C . SER A 1 284 ? 14.164 15.953 -4.279 1.00 68.50 284 SER A C 1
ATOM 2323 O O . SER A 1 284 ? 14.138 17.187 -4.296 1.00 68.50 284 SER A O 1
ATOM 2325 N N . ASP A 1 285 ? 13.081 15.216 -4.049 1.00 76.81 285 ASP A N 1
ATOM 2326 C CA . ASP A 1 285 ? 11.839 15.837 -3.595 1.00 76.81 285 ASP A CA 1
ATOM 2327 C C . ASP A 1 285 ? 11.841 16.030 -2.067 1.00 76.81 285 ASP A C 1
ATOM 2329 O O . ASP A 1 285 ? 12.440 15.263 -1.307 1.00 76.81 285 ASP A O 1
ATOM 2333 N N . THR A 1 286 ? 11.174 17.086 -1.612 1.00 88.25 286 THR A N 1
ATOM 2334 C CA . THR A 1 286 ? 10.959 17.347 -0.186 1.00 88.25 286 THR A CA 1
ATOM 2335 C C . THR A 1 286 ? 9.511 17.019 0.113 1.00 88.25 286 THR A C 1
ATOM 2337 O O . THR A 1 286 ? 8.598 17.624 -0.455 1.00 88.25 286 THR A O 1
ATOM 2340 N N . LEU A 1 287 ? 9.294 16.079 1.030 1.00 91.62 287 LEU A N 1
ATOM 2341 C CA . LEU A 1 287 ? 7.969 15.835 1.574 1.00 91.62 287 LEU A CA 1
ATOM 2342 C C . LEU A 1 287 ? 7.610 17.010 2.474 1.00 91.62 287 LEU A C 1
ATOM 2344 O O . LEU A 1 287 ? 8.269 17.244 3.485 1.00 91.62 287 LEU A O 1
ATOM 2348 N N . PHE A 1 288 ? 6.571 17.752 2.119 1.00 92.62 288 PHE A N 1
ATOM 2349 C CA . PHE A 1 288 ? 6.038 18.795 2.978 1.00 92.62 288 PHE A CA 1
ATOM 2350 C C . PHE A 1 288 ? 4.701 18.371 3.556 1.00 92.62 288 PHE A C 1
ATOM 2352 O O . PHE A 1 288 ? 3.915 17.629 2.963 1.00 92.62 288 PHE A O 1
ATOM 2359 N N . THR A 1 289 ? 4.452 18.878 4.747 1.00 91.06 289 THR A N 1
ATOM 2360 C CA . THR A 1 289 ? 3.198 18.736 5.460 1.00 91.06 289 THR A CA 1
ATOM 2361 C C . THR A 1 289 ? 2.870 20.091 6.075 1.00 91.06 289 THR A C 1
ATOM 2363 O O . THR A 1 289 ? 3.748 20.954 6.165 1.00 91.06 289 THR A O 1
ATOM 2366 N N . ASN A 1 290 ? 1.643 20.296 6.551 1.00 89.50 290 ASN A N 1
ATOM 2367 C CA . ASN A 1 290 ? 1.291 21.546 7.246 1.00 89.50 290 ASN A CA 1
ATOM 2368 C C . ASN A 1 290 ? 2.129 21.825 8.509 1.00 89.50 290 ASN A C 1
ATOM 2370 O O . ASN A 1 290 ? 2.084 22.935 9.034 1.00 89.50 290 ASN A O 1
ATOM 2374 N N . TYR A 1 291 ? 2.878 20.835 9.001 1.00 85.12 291 TYR A N 1
ATOM 2375 C CA . TYR A 1 291 ? 3.599 20.904 10.271 1.00 85.12 291 TYR A CA 1
ATOM 2376 C C . TYR A 1 291 ? 5.118 20.833 10.112 1.00 85.12 291 TYR A C 1
ATOM 2378 O O . TYR A 1 291 ? 5.848 21.388 10.929 1.00 85.12 291 TYR A O 1
ATOM 2386 N N . GLU A 1 292 ? 5.608 20.159 9.075 1.00 91.56 292 GLU A N 1
ATOM 2387 C CA . GLU A 1 292 ? 7.035 19.916 8.884 1.00 91.56 292 GLU A CA 1
ATOM 2388 C C . GLU A 1 292 ? 7.401 19.682 7.418 1.00 91.56 292 GLU A C 1
ATOM 2390 O O . GLU A 1 292 ? 6.569 19.285 6.597 1.00 91.56 292 GLU A O 1
ATOM 2395 N N . ARG A 1 293 ? 8.679 19.912 7.110 1.00 92.19 293 ARG A N 1
ATOM 2396 C CA . ARG A 1 293 ? 9.315 19.566 5.838 1.00 92.19 293 ARG A CA 1
ATOM 2397 C C . ARG A 1 293 ? 10.366 18.499 6.104 1.00 92.19 293 ARG A C 1
ATOM 2399 O O . ARG A 1 293 ? 11.238 18.697 6.947 1.00 92.19 293 ARG A O 1
ATOM 2406 N N . ILE A 1 294 ? 10.288 17.391 5.381 1.00 90.00 294 ILE A N 1
ATOM 2407 C CA . ILE A 1 294 ? 11.130 16.218 5.579 1.00 90.00 294 ILE A CA 1
ATOM 2408 C C . ILE A 1 294 ? 11.904 15.956 4.285 1.00 90.00 294 ILE A C 1
ATOM 2410 O O . ILE A 1 294 ? 11.287 15.645 3.260 1.00 90.00 294 ILE A O 1
ATOM 2414 N N . PRO A 1 295 ? 13.245 16.049 4.303 1.00 86.50 295 PRO A N 1
ATOM 2415 C CA . PRO A 1 295 ? 14.045 15.604 3.174 1.00 86.50 295 PRO A CA 1
ATOM 2416 C C . PRO A 1 295 ? 13.899 14.088 3.025 1.00 86.50 295 PRO A C 1
ATOM 2418 O O . PRO A 1 295 ? 13.992 13.332 4.000 1.00 86.50 295 PRO A O 1
ATOM 2421 N N . LEU A 1 296 ? 13.650 13.637 1.802 1.00 84.31 296 LEU A N 1
ATOM 2422 C CA . LEU A 1 296 ? 13.495 12.222 1.513 1.00 84.31 296 LEU A CA 1
ATOM 2423 C C . LEU A 1 296 ? 14.871 11.554 1.392 1.00 84.31 296 LEU A C 1
ATOM 2425 O O . LEU A 1 296 ? 15.787 12.070 0.758 1.00 84.31 296 LEU A O 1
ATOM 2429 N N . GLN A 1 297 ? 15.028 10.408 2.060 1.00 80.31 297 GLN A N 1
ATOM 2430 C CA . GLN A 1 297 ? 16.162 9.507 1.850 1.00 80.31 297 GLN A CA 1
ATOM 2431 C C . GLN A 1 297 ? 15.697 8.404 0.922 1.00 80.31 297 GLN A C 1
ATOM 2433 O O . GLN A 1 297 ? 15.036 7.458 1.355 1.00 80.31 297 GLN A O 1
ATOM 2438 N N . ASP A 1 298 ? 15.971 8.587 -0.355 1.00 76.19 298 ASP A N 1
ATOM 2439 C CA . ASP A 1 298 ? 15.376 7.768 -1.388 1.00 76.19 298 ASP A CA 1
ATOM 2440 C C . ASP A 1 298 ? 16.178 6.497 -1.652 1.00 76.19 298 ASP A C 1
ATOM 2442 O O . ASP A 1 298 ? 17.397 6.514 -1.835 1.00 76.19 298 ASP A O 1
ATOM 2446 N N . THR A 1 299 ? 15.470 5.369 -1.689 1.00 86.75 299 THR A N 1
ATOM 2447 C CA . THR A 1 299 ? 16.059 4.071 -2.026 1.00 86.75 299 THR A CA 1
ATOM 2448 C C . THR A 1 299 ? 15.738 3.723 -3.470 1.00 86.75 299 THR A C 1
ATOM 2450 O O . THR A 1 299 ? 14.578 3.765 -3.880 1.00 86.75 299 THR A O 1
ATOM 2453 N N . LYS A 1 300 ? 16.767 3.393 -4.262 1.00 90.00 300 LYS A N 1
ATOM 2454 C CA . LYS A 1 300 ? 16.578 2.890 -5.628 1.00 90.00 300 LYS A CA 1
ATOM 2455 C C . LYS A 1 300 ? 16.026 1.473 -5.563 1.00 90.00 300 LYS A C 1
ATOM 2457 O O . LYS A 1 300 ? 16.708 0.573 -5.075 1.00 90.00 300 LYS A O 1
ATOM 2462 N N . VAL A 1 301 ? 14.835 1.264 -6.106 1.00 90.31 301 VAL A N 1
ATOM 2463 C CA . VAL A 1 301 ? 14.177 -0.045 -6.169 1.00 90.31 301 VAL A CA 1
ATOM 2464 C C . VAL A 1 301 ? 13.878 -0.434 -7.613 1.00 90.31 301 VAL A C 1
ATOM 2466 O O . VAL A 1 301 ? 13.604 0.420 -8.452 1.00 90.31 301 VAL A O 1
ATOM 2469 N N . LYS A 1 302 ? 13.934 -1.740 -7.896 1.00 91.31 302 LYS A N 1
ATOM 2470 C CA . LYS A 1 302 ? 13.495 -2.374 -9.159 1.00 91.31 302 LYS A CA 1
ATOM 2471 C C . LYS A 1 302 ? 12.265 -3.256 -8.946 1.00 91.31 302 LYS A C 1
ATOM 2473 O O . LYS A 1 302 ? 12.061 -4.250 -9.643 1.00 91.31 302 LYS A O 1
ATOM 2478 N N . TYR A 1 303 ? 11.490 -2.943 -7.918 1.00 92.94 303 TYR A N 1
ATOM 2479 C CA . TYR A 1 303 ? 10.294 -3.682 -7.567 1.00 92.94 303 TYR A CA 1
ATOM 2480 C C . TYR A 1 303 ? 9.227 -2.743 -7.006 1.00 92.94 303 TYR A C 1
ATOM 2482 O O . TYR A 1 303 ? 9.543 -1.676 -6.484 1.00 92.94 303 TYR A O 1
ATOM 2490 N N . ILE A 1 304 ? 7.967 -3.161 -7.098 1.00 91.31 304 ILE A N 1
ATOM 2491 C CA . ILE A 1 304 ? 6.850 -2.597 -6.339 1.00 91.31 304 ILE A CA 1
ATOM 2492 C C . ILE A 1 304 ? 6.563 -3.545 -5.179 1.00 91.31 304 ILE A C 1
ATOM 2494 O O . ILE A 1 304 ? 6.290 -4.726 -5.398 1.00 91.31 304 ILE A O 1
ATOM 2498 N N . GLY A 1 305 ? 6.661 -3.033 -3.956 1.00 89.62 305 GLY A N 1
ATOM 2499 C CA . GLY A 1 305 ? 6.476 -3.802 -2.731 1.00 89.62 305 GLY A CA 1
ATOM 2500 C C . GLY A 1 305 ? 7.303 -3.218 -1.588 1.00 89.62 305 GLY A C 1
ATOM 2501 O O . GLY A 1 305 ? 7.378 -1.996 -1.441 1.00 89.62 305 GLY A O 1
ATOM 2502 N N . PHE A 1 306 ? 7.911 -4.070 -0.771 1.00 86.38 306 PHE A N 1
ATOM 2503 C CA . PHE A 1 306 ? 8.628 -3.677 0.440 1.00 86.38 306 PHE A CA 1
ATOM 2504 C C . PHE A 1 306 ? 9.800 -4.618 0.740 1.00 86.38 306 PHE A C 1
ATOM 2506 O O . PHE A 1 306 ? 9.897 -5.726 0.218 1.00 86.38 306 PHE A O 1
ATOM 2513 N N . ASP A 1 307 ? 10.708 -4.171 1.600 1.00 85.31 307 ASP A N 1
ATOM 2514 C CA . ASP A 1 307 ? 11.835 -4.987 2.037 1.00 85.31 307 ASP A CA 1
ATOM 2515 C C . ASP A 1 307 ? 11.393 -6.088 3.022 1.00 85.31 307 ASP A C 1
ATOM 2517 O O . ASP A 1 307 ? 10.700 -5.825 4.008 1.00 85.31 307 ASP A O 1
ATOM 2521 N N . PHE A 1 308 ? 11.840 -7.324 2.791 1.00 85.12 308 PHE A N 1
ATOM 2522 C CA . PHE A 1 308 ? 11.484 -8.511 3.578 1.00 85.12 308 PHE A CA 1
ATOM 2523 C C . PHE A 1 308 ? 12.298 -8.643 4.881 1.00 85.12 308 PHE A C 1
ATOM 2525 O O . PHE A 1 308 ? 12.577 -9.748 5.336 1.00 85.12 308 PHE A O 1
ATOM 2532 N N . SER A 1 309 ? 12.721 -7.538 5.496 1.00 74.38 309 SER A N 1
ATOM 2533 C CA . SER A 1 309 ? 13.672 -7.552 6.620 1.00 74.38 309 SER A CA 1
ATOM 2534 C C . SER A 1 309 ? 13.128 -8.093 7.948 1.00 74.38 309 SER A C 1
ATOM 2536 O O . SER A 1 309 ? 13.925 -8.482 8.800 1.00 74.38 309 SER A O 1
ATOM 2538 N N . ALA A 1 310 ? 11.809 -8.180 8.143 1.00 65.62 310 ALA A N 1
ATOM 2539 C CA . ALA A 1 310 ? 11.237 -9.015 9.199 1.00 65.62 310 ALA A CA 1
ATOM 2540 C C . ALA A 1 310 ? 10.087 -9.833 8.626 1.00 65.62 310 ALA A C 1
ATOM 2542 O O . ALA A 1 310 ? 9.077 -9.291 8.181 1.00 65.62 310 ALA A O 1
ATOM 2543 N N . VAL A 1 311 ? 10.301 -11.142 8.599 1.00 73.25 311 VAL A N 1
ATOM 2544 C CA . VAL A 1 311 ? 9.354 -12.120 8.088 1.00 73.25 311 VAL A CA 1
ATOM 2545 C C . VAL A 1 311 ? 8.814 -12.897 9.271 1.00 73.25 311 VAL A C 1
ATOM 2547 O O . VAL A 1 311 ? 9.576 -13.604 9.935 1.00 73.25 311 VAL A O 1
ATOM 2550 N N . ASN A 1 312 ? 7.507 -12.809 9.496 1.00 73.19 312 ASN A N 1
ATOM 2551 C CA . ASN A 1 312 ? 6.838 -13.629 10.493 1.00 73.19 312 ASN A CA 1
ATOM 2552 C C . ASN A 1 312 ? 6.238 -14.876 9.837 1.00 73.19 312 ASN A C 1
ATOM 2554 O O . ASN A 1 312 ? 5.893 -14.895 8.649 1.00 73.19 312 ASN A O 1
ATOM 2558 N N . GLN A 1 313 ? 6.169 -15.965 10.607 1.00 70.06 313 GLN A N 1
ATOM 2559 C CA . GLN A 1 313 ? 5.460 -17.159 10.163 1.00 70.06 313 GLN A CA 1
ATOM 2560 C C . GLN A 1 313 ? 3.954 -16.890 10.277 1.00 70.06 313 GLN A C 1
ATOM 2562 O O . GLN A 1 313 ? 3.510 -16.493 11.354 1.00 70.06 313 GLN A O 1
ATOM 2567 N N . PRO A 1 314 ? 3.165 -17.083 9.205 1.00 63.25 314 PRO A N 1
ATOM 2568 C CA . PRO A 1 314 ? 1.721 -16.919 9.293 1.00 63.25 314 PRO A CA 1
ATOM 2569 C C . PRO A 1 314 ? 1.122 -17.915 10.293 1.00 63.25 314 PRO A C 1
ATOM 2571 O O . PRO A 1 314 ? 1.481 -19.095 10.283 1.00 63.25 314 PRO A O 1
ATOM 2574 N N . SER A 1 315 ? 0.182 -17.445 11.116 1.00 58.56 315 SER A N 1
ATOM 2575 C CA . SER A 1 315 ? -0.821 -18.304 11.753 1.00 58.56 315 SER A CA 1
ATOM 2576 C C . SER A 1 315 ? -1.712 -18.932 10.671 1.00 58.56 315 SER A C 1
ATOM 2578 O O . SER A 1 315 ? -1.753 -18.438 9.544 1.00 58.56 315 SER A O 1
ATOM 2580 N N . ASP A 1 316 ? -2.383 -20.049 10.958 1.00 71.12 316 ASP A N 1
ATOM 2581 C CA . ASP A 1 316 ? -3.180 -20.786 9.968 1.00 71.12 316 ASP A CA 1
ATOM 2582 C C . ASP A 1 316 ? -4.226 -19.888 9.272 1.00 71.12 316 ASP A C 1
ATOM 2584 O O . ASP A 1 316 ? -5.277 -19.564 9.825 1.00 71.12 316 ASP A O 1
ATOM 2588 N N . ILE A 1 317 ? -3.943 -19.480 8.028 1.00 75.06 317 ILE A N 1
ATOM 2589 C CA . ILE A 1 317 ? -4.855 -18.656 7.230 1.00 75.06 317 ILE A CA 1
ATOM 2590 C C . ILE A 1 317 ? -5.874 -19.581 6.554 1.00 75.06 317 ILE A C 1
ATOM 2592 O O . ILE A 1 317 ? -5.536 -20.340 5.648 1.00 75.06 317 ILE A O 1
ATOM 2596 N N . ILE A 1 318 ? -7.138 -19.497 6.975 1.00 79.06 318 ILE A N 1
ATOM 2597 C CA . ILE A 1 318 ? -8.241 -20.338 6.464 1.00 79.06 318 ILE A CA 1
ATOM 2598 C C . ILE A 1 318 ? -8.607 -19.985 5.006 1.00 79.06 318 ILE A C 1
ATOM 2600 O O . ILE A 1 318 ? -9.114 -20.816 4.248 1.00 79.06 318 ILE A O 1
ATOM 2604 N N . PHE A 1 319 ? -8.356 -18.742 4.592 1.00 82.19 319 PHE A N 1
ATOM 2605 C CA . PHE A 1 319 ? -8.695 -18.248 3.260 1.00 82.19 319 PHE A CA 1
ATOM 2606 C C . PHE A 1 319 ? -7.737 -18.767 2.186 1.00 82.19 319 PHE A C 1
ATOM 2608 O O . PHE A 1 319 ? -6.552 -18.977 2.426 1.00 82.19 319 PHE A O 1
ATOM 2615 N N . LYS A 1 320 ? -8.254 -18.928 0.963 1.00 89.25 320 LYS A N 1
ATOM 2616 C CA . LYS A 1 320 ? -7.466 -19.408 -0.185 1.00 89.25 320 LYS A CA 1
ATOM 2617 C C . LYS A 1 320 ? -7.192 -18.354 -1.247 1.00 89.25 320 LYS A C 1
ATOM 2619 O O . LYS A 1 320 ? -6.462 -18.621 -2.198 1.00 89.25 320 LYS A O 1
ATOM 2624 N N . LYS A 1 321 ? -7.818 -17.185 -1.133 1.00 93.19 321 LYS A N 1
ATOM 2625 C CA . LYS A 1 321 ? -7.817 -16.155 -2.166 1.00 93.19 321 LYS A CA 1
ATOM 2626 C C . LYS A 1 321 ? -7.645 -14.785 -1.538 1.00 93.19 321 LYS A C 1
ATOM 2628 O O . LYS A 1 321 ? -8.360 -14.450 -0.596 1.00 93.19 321 LYS A O 1
ATOM 2633 N N . PHE A 1 322 ? -6.708 -14.023 -2.082 1.00 93.06 322 PHE A N 1
ATOM 2634 C CA . PHE A 1 322 ? -6.224 -12.787 -1.494 1.00 93.06 322 PHE A CA 1
ATOM 2635 C C . PHE A 1 322 ? -6.063 -11.712 -2.560 1.00 93.06 322 PHE A C 1
ATOM 2637 O O . PHE A 1 322 ? -5.553 -12.000 -3.636 1.00 93.06 322 PHE A O 1
ATOM 2644 N N . ILE A 1 323 ? -6.475 -10.484 -2.274 1.00 92.62 323 ILE A N 1
ATOM 2645 C CA . ILE A 1 323 ? -6.242 -9.315 -3.124 1.00 92.62 323 ILE A CA 1
ATOM 2646 C C . ILE A 1 323 ? -5.067 -8.546 -2.529 1.00 92.62 323 ILE A C 1
ATOM 2648 O O . ILE A 1 323 ? -5.124 -8.127 -1.371 1.00 92.62 323 ILE A O 1
ATOM 2652 N N . LEU A 1 324 ? -4.014 -8.369 -3.323 1.00 92.62 324 LEU A N 1
ATOM 2653 C CA . LEU A 1 324 ? -2.748 -7.787 -2.887 1.00 92.62 324 LEU A CA 1
ATOM 2654 C C . LEU A 1 324 ? -2.744 -6.270 -3.101 1.00 92.62 324 LEU A C 1
ATOM 2656 O O . LEU A 1 324 ? -2.124 -5.759 -4.035 1.00 92.62 324 LEU A O 1
ATOM 2660 N N . LEU A 1 325 ? -3.479 -5.536 -2.263 1.00 87.75 325 LEU A N 1
ATOM 2661 C CA . LEU A 1 325 ? -3.523 -4.069 -2.341 1.00 87.75 325 LEU A CA 1
ATOM 2662 C C . LEU A 1 325 ? -2.249 -3.402 -1.817 1.00 87.75 325 LEU A C 1
ATOM 2664 O O . LEU A 1 325 ? -1.999 -2.238 -2.144 1.00 87.75 325 LEU A O 1
ATOM 2668 N N . SER A 1 326 ? -1.419 -4.141 -1.080 1.00 85.75 326 SER A N 1
ATOM 2669 C CA . SER A 1 326 ? -0.069 -3.718 -0.701 1.00 85.75 326 SER A CA 1
ATOM 2670 C C . SER A 1 326 ? 0.849 -3.470 -1.909 1.00 85.75 326 SER A C 1
ATOM 2672 O O . SER A 1 326 ? 1.845 -2.756 -1.792 1.00 85.75 326 SER A O 1
ATOM 2674 N N . ILE A 1 327 ? 0.485 -3.987 -3.089 1.00 87.50 327 ILE A N 1
ATOM 2675 C CA . ILE A 1 327 ? 1.243 -3.885 -4.338 1.00 87.50 327 ILE A CA 1
ATOM 2676 C C . ILE A 1 327 ? 0.442 -3.067 -5.348 1.00 87.50 327 ILE A C 1
ATOM 2678 O O . ILE A 1 327 ? -0.140 -3.572 -6.310 1.00 87.50 327 ILE A O 1
ATOM 2682 N N . LYS A 1 328 ? 0.391 -1.762 -5.102 1.00 82.06 328 LYS A N 1
ATOM 2683 C CA . LYS A 1 328 ? -0.291 -0.817 -5.981 1.00 82.06 328 LYS A CA 1
ATOM 2684 C C . LYS A 1 328 ? 0.663 -0.282 -7.043 1.00 82.06 328 LYS A C 1
ATOM 2686 O O . LYS A 1 328 ? 1.722 0.240 -6.705 1.00 82.06 328 LYS A O 1
ATOM 2691 N N . PHE A 1 329 ? 0.250 -0.329 -8.308 1.00 84.88 329 PHE A N 1
ATOM 2692 C CA . PHE A 1 329 ? 1.015 0.267 -9.402 1.00 84.88 329 PHE A CA 1
ATOM 2693 C C . PHE A 1 329 ? 0.821 1.783 -9.421 1.00 84.88 329 PHE A C 1
ATOM 2695 O O . PHE A 1 329 ? -0.315 2.239 -9.574 1.00 84.88 329 PHE A O 1
ATOM 2702 N N . PRO A 1 330 ? 1.900 2.572 -9.248 1.00 78.75 330 PRO A N 1
ATOM 2703 C CA . PRO A 1 330 ? 1.814 4.017 -9.356 1.00 78.75 330 PRO A CA 1
ATOM 2704 C C . PRO A 1 330 ? 1.580 4.466 -10.793 1.00 78.75 330 PRO A C 1
ATOM 2706 O O . PRO A 1 330 ? 0.904 5.465 -11.000 1.00 78.75 330 PRO A O 1
ATOM 2709 N N . ILE A 1 331 ? 2.109 3.710 -11.754 1.00 82.69 331 ILE A N 1
ATOM 2710 C CA . ILE A 1 331 ? 2.110 3.990 -13.188 1.00 82.69 331 ILE A CA 1
ATOM 2711 C C . ILE A 1 331 ? 1.968 2.715 -13.990 1.00 82.69 331 ILE A C 1
ATOM 2713 O O . ILE A 1 331 ? 2.098 1.607 -13.469 1.00 82.69 331 ILE A O 1
ATOM 2717 N N . ASP A 1 332 ? 1.781 2.926 -15.285 1.00 85.12 332 ASP A N 1
ATOM 2718 C CA . ASP A 1 332 ? 1.990 1.915 -16.297 1.00 85.12 332 ASP A CA 1
ATOM 2719 C C . ASP A 1 332 ? 3.453 1.438 -16.271 1.00 85.12 332 ASP A C 1
ATOM 2721 O O . ASP A 1 332 ? 4.391 2.198 -16.524 1.00 85.12 332 ASP A O 1
ATOM 2725 N N . LEU A 1 333 ? 3.650 0.170 -15.921 1.00 88.62 333 LEU A N 1
ATOM 2726 C CA . LEU A 1 333 ? 4.957 -0.454 -15.727 1.00 88.62 333 LEU A CA 1
ATOM 2727 C C . LEU A 1 333 ? 5.010 -1.787 -16.462 1.00 88.62 333 LEU A C 1
ATOM 2729 O O . LEU A 1 333 ? 3.993 -2.466 -16.599 1.00 88.62 333 LEU A O 1
ATOM 2733 N N . LEU A 1 334 ? 6.199 -2.196 -16.907 1.00 87.56 334 LEU A N 1
ATOM 2734 C CA . LEU A 1 334 ? 6.393 -3.569 -17.353 1.00 87.56 334 LEU A CA 1
ATOM 2735 C C . LEU A 1 334 ? 6.887 -4.390 -16.165 1.00 87.56 334 LEU A C 1
ATOM 2737 O O . LEU A 1 334 ? 7.940 -4.114 -15.590 1.00 87.56 334 LEU A O 1
ATOM 2741 N N . ILE A 1 335 ? 6.122 -5.410 -15.796 1.00 93.00 335 ILE A N 1
ATOM 2742 C CA . ILE A 1 335 ? 6.553 -6.398 -14.810 1.00 93.00 335 ILE A CA 1
ATOM 2743 C C . ILE A 1 335 ? 7.398 -7.451 -15.517 1.00 93.00 335 ILE A C 1
ATOM 2745 O O . ILE A 1 335 ? 7.032 -7.922 -16.593 1.00 93.00 335 ILE A O 1
ATOM 2749 N N . ASN A 1 336 ? 8.515 -7.843 -14.918 1.00 91.50 336 ASN A N 1
ATOM 2750 C CA . ASN A 1 336 ? 9.409 -8.870 -15.458 1.00 91.50 336 ASN A CA 1
ATOM 2751 C C . ASN A 1 336 ? 9.563 -10.074 -14.517 1.00 91.50 336 ASN A C 1
ATOM 2753 O O . ASN A 1 336 ? 10.262 -11.028 -14.856 1.00 91.50 336 ASN A O 1
ATOM 2757 N N . GLY A 1 337 ? 8.903 -10.068 -13.356 1.00 95.31 337 GLY A N 1
ATOM 2758 C CA . GLY A 1 337 ? 9.031 -11.137 -12.377 1.00 95.31 337 GLY A CA 1
ATOM 2759 C C . GLY A 1 337 ? 8.360 -10.862 -11.038 1.00 95.31 337 GLY A C 1
ATOM 2760 O O . GLY A 1 337 ? 7.693 -9.849 -10.840 1.00 95.31 337 GLY A O 1
ATOM 2761 N N . PHE A 1 338 ? 8.599 -11.771 -10.101 1.00 96.38 338 PHE A N 1
ATOM 2762 C CA . PHE A 1 338 ? 8.177 -11.686 -8.711 1.00 96.38 338 PHE A CA 1
ATOM 2763 C C . PHE A 1 338 ? 9.334 -12.074 -7.787 1.00 96.38 338 PHE A C 1
ATOM 2765 O O . PHE A 1 338 ? 10.101 -12.994 -8.080 1.00 96.38 338 PHE A O 1
ATOM 2772 N N . GLU A 1 339 ? 9.433 -11.397 -6.653 1.00 96.06 339 GLU A N 1
ATOM 2773 C CA . GLU A 1 339 ? 10.214 -11.822 -5.496 1.00 96.06 339 GLU A CA 1
ATOM 2774 C C . GLU A 1 339 ? 9.231 -12.203 -4.390 1.00 96.06 339 GLU A C 1
ATOM 2776 O O . GLU A 1 339 ? 8.454 -11.371 -3.937 1.00 96.06 339 GLU A O 1
ATOM 2781 N N . ILE A 1 340 ? 9.209 -13.476 -3.998 1.00 95.31 340 ILE A N 1
ATOM 2782 C CA . ILE A 1 340 ? 8.219 -14.019 -3.062 1.00 95.31 340 ILE A CA 1
ATOM 2783 C C . ILE A 1 340 ? 8.947 -14.752 -1.948 1.00 95.31 340 ILE A C 1
ATOM 2785 O O . ILE A 1 340 ? 9.694 -15.698 -2.213 1.00 95.31 340 ILE A O 1
ATOM 2789 N N . PHE A 1 341 ? 8.702 -14.363 -0.701 1.00 94.38 341 PHE A N 1
ATOM 2790 C CA . PHE A 1 341 ? 9.193 -15.122 0.442 1.00 94.38 341 PHE A CA 1
ATOM 2791 C C . PHE A 1 341 ? 8.158 -16.172 0.852 1.00 94.38 341 PHE A C 1
ATOM 2793 O O . PHE A 1 341 ? 7.044 -15.837 1.250 1.00 94.38 341 PHE A O 1
ATOM 2800 N N . ALA A 1 342 ? 8.526 -17.448 0.760 1.00 92.81 342 ALA A N 1
ATOM 2801 C CA . ALA A 1 342 ? 7.655 -18.566 1.088 1.00 92.81 342 ALA A CA 1
ATOM 2802 C C . ALA A 1 342 ? 8.081 -19.247 2.396 1.00 92.81 342 ALA A C 1
ATOM 2804 O O . ALA A 1 342 ? 9.246 -19.608 2.570 1.00 92.81 342 ALA A O 1
ATOM 2805 N N . ASN A 1 343 ? 7.144 -19.479 3.313 1.00 90.06 343 ASN A N 1
ATOM 2806 C CA . ASN A 1 343 ? 7.419 -20.213 4.552 1.00 90.06 343 ASN A CA 1
ATOM 2807 C C . ASN A 1 343 ? 7.503 -21.733 4.314 1.00 90.06 343 ASN A C 1
ATOM 2809 O O . ASN A 1 343 ? 8.212 -22.457 5.021 1.00 90.06 343 ASN A O 1
ATOM 2813 N N . GLN A 1 344 ? 6.799 -22.224 3.294 1.00 90.31 344 GLN A N 1
ATOM 2814 C CA . GLN A 1 344 ? 6.777 -23.626 2.884 1.00 90.31 344 GLN A CA 1
ATOM 2815 C C . GLN A 1 344 ? 6.899 -23.722 1.363 1.00 90.31 344 GLN A C 1
ATOM 2817 O O . GLN A 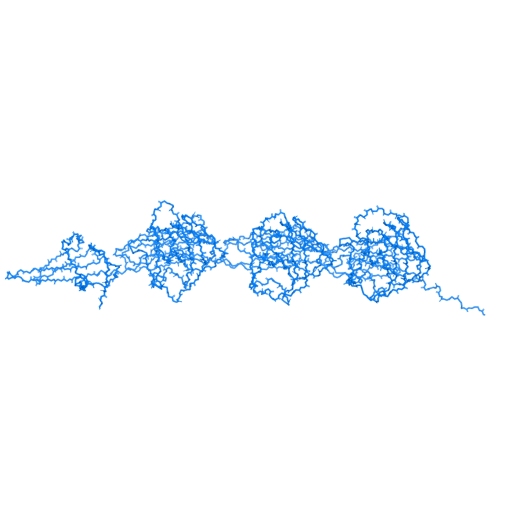1 344 ? 6.485 -22.815 0.647 1.00 90.31 344 GLN A O 1
ATOM 2822 N N . SER A 1 345 ? 7.464 -24.822 0.863 1.00 92.19 345 SER A N 1
ATOM 2823 C CA . SER A 1 345 ? 7.446 -25.088 -0.576 1.00 92.19 345 SER A CA 1
ATOM 2824 C C . SER A 1 345 ? 6.026 -25.435 -1.032 1.00 92.19 345 SER A C 1
ATOM 2826 O O . SER A 1 345 ? 5.292 -26.111 -0.311 1.00 92.19 345 SER A O 1
ATOM 2828 N N . GLY A 1 346 ? 5.633 -25.011 -2.229 1.00 93.06 346 GLY A N 1
ATOM 2829 C CA . GLY A 1 346 ? 4.289 -25.258 -2.747 1.00 93.06 346 GLY A CA 1
ATOM 2830 C C . GLY A 1 346 ? 4.012 -24.533 -4.056 1.00 93.06 346 GLY A C 1
ATOM 2831 O O . GLY A 1 346 ? 4.897 -23.904 -4.627 1.00 93.06 346 GLY A O 1
ATOM 2832 N N . LYS A 1 347 ? 2.771 -24.616 -4.538 1.00 93.25 347 LYS A N 1
ATOM 2833 C CA . LYS A 1 347 ? 2.328 -23.885 -5.729 1.00 93.25 347 LYS A CA 1
ATOM 2834 C C . LYS A 1 347 ? 1.353 -22.787 -5.349 1.00 93.25 347 LYS A C 1
ATOM 2836 O O . LYS A 1 347 ? 0.413 -23.031 -4.594 1.00 93.25 347 LYS A O 1
ATOM 2841 N N . ILE A 1 348 ? 1.559 -21.607 -5.913 1.00 95.00 348 ILE A N 1
ATOM 2842 C CA . ILE A 1 348 ? 0.595 -20.511 -5.853 1.00 95.00 348 ILE A CA 1
ATOM 2843 C C . ILE A 1 348 ? 0.159 -20.142 -7.262 1.00 95.00 348 ILE A C 1
ATOM 2845 O O . ILE A 1 348 ? 0.862 -20.405 -8.240 1.00 95.00 348 ILE A O 1
ATOM 2849 N N . LYS A 1 349 ? -0.993 -19.492 -7.363 1.00 95.75 349 LYS A N 1
ATOM 2850 C CA . LYS A 1 349 ? -1.452 -18.879 -8.604 1.00 95.75 349 LYS A CA 1
ATOM 2851 C C . LYS A 1 349 ? -1.636 -17.384 -8.373 1.00 95.75 349 LYS A C 1
ATOM 2853 O O . LYS A 1 349 ? -2.266 -16.989 -7.397 1.00 95.75 349 LYS A O 1
ATOM 2858 N N . ILE A 1 350 ? -1.073 -16.564 -9.250 1.00 96.44 350 ILE A N 1
ATOM 2859 C CA . ILE A 1 350 ? -1.223 -15.109 -9.233 1.00 96.44 350 ILE A CA 1
ATOM 2860 C C . ILE A 1 350 ? -2.025 -14.717 -10.465 1.00 96.44 350 ILE A C 1
ATOM 2862 O O . ILE A 1 350 ? -1.607 -14.976 -11.590 1.00 96.44 350 ILE A O 1
ATOM 2866 N N . ASP A 1 351 ? -3.161 -14.075 -10.247 1.00 96.31 351 ASP A N 1
ATOM 2867 C CA . ASP A 1 351 ? -4.009 -13.514 -11.286 1.00 96.31 351 ASP A CA 1
ATOM 2868 C C . ASP A 1 351 ? -3.808 -11.993 -11.313 1.00 96.31 351 ASP A C 1
ATOM 2870 O O . ASP A 1 351 ? -3.928 -11.317 -10.293 1.00 96.31 351 ASP A O 1
ATOM 2874 N N . LEU A 1 352 ? -3.492 -11.438 -12.481 1.00 95.38 352 LEU A N 1
ATOM 2875 C CA . LEU A 1 352 ? -3.577 -10.003 -12.735 1.00 95.38 352 LEU A CA 1
ATOM 2876 C C . LEU A 1 352 ? -5.002 -9.699 -13.171 1.00 95.38 352 LEU A C 1
ATOM 2878 O O . LEU A 1 352 ? -5.476 -10.239 -14.173 1.00 95.38 352 LEU A O 1
ATOM 2882 N N . MET A 1 353 ? -5.677 -8.823 -12.443 1.00 94.00 353 MET A N 1
ATOM 2883 C CA . MET A 1 353 ? -7.044 -8.416 -12.744 1.00 94.00 353 MET A CA 1
ATOM 2884 C C . MET A 1 353 ? -7.124 -6.917 -13.028 1.00 94.00 353 MET A C 1
ATOM 2886 O O . MET A 1 353 ? -6.248 -6.158 -12.622 1.00 94.00 353 MET A O 1
ATOM 2890 N N . ALA A 1 354 ? -8.155 -6.479 -13.749 1.00 91.12 354 ALA A N 1
ATOM 2891 C CA . ALA A 1 354 ? -8.450 -5.073 -14.024 1.00 91.12 354 ALA A CA 1
ATOM 2892 C C . ALA A 1 354 ? -9.799 -4.669 -13.419 1.00 91.12 354 ALA A C 1
ATOM 2894 O O . ALA A 1 354 ? -10.794 -5.376 -13.586 1.00 91.12 354 ALA A O 1
ATOM 2895 N N . CYS A 1 355 ? -9.857 -3.495 -12.791 1.00 85.50 355 CYS A N 1
ATOM 2896 C CA . CYS A 1 355 ? -11.042 -2.992 -12.080 1.00 85.50 355 CYS A CA 1
ATOM 2897 C C . CYS A 1 355 ? -12.065 -2.257 -12.970 1.00 85.50 355 CYS A C 1
ATOM 2899 O O . CYS A 1 355 ? -12.793 -1.372 -12.514 1.00 85.50 355 CYS A O 1
ATOM 2901 N N . GLY A 1 356 ? -12.134 -2.625 -14.253 1.00 77.94 356 GLY A N 1
ATOM 2902 C CA . GLY A 1 356 ? -13.022 -2.000 -15.236 1.00 77.94 356 GLY A CA 1
ATOM 2903 C C . GLY A 1 356 ? -12.653 -0.543 -15.552 1.00 77.94 356 GLY A C 1
ATOM 2904 O O . GLY A 1 356 ? -11.489 -0.160 -15.511 1.00 77.94 356 GLY A O 1
ATOM 2905 N N . THR A 1 357 ? -13.650 0.279 -15.897 1.00 70.12 357 THR A N 1
ATOM 2906 C CA . THR A 1 357 ? -13.466 1.695 -16.287 1.00 70.12 357 THR A CA 1
ATOM 2907 C C . THR A 1 357 ? -13.289 2.654 -15.105 1.00 70.12 357 THR A C 1
ATOM 2909 O O . THR A 1 357 ? -13.071 3.851 -15.308 1.00 70.12 357 THR A O 1
ATOM 2912 N N . LYS A 1 358 ? -13.398 2.171 -13.860 1.00 64.50 358 LYS A N 1
ATOM 2913 C CA . LYS A 1 358 ? -13.178 3.006 -12.675 1.00 64.50 358 LYS A CA 1
ATOM 2914 C C . LYS A 1 358 ? -11.688 3.327 -12.557 1.00 64.50 358 LYS A C 1
ATOM 2916 O O . LYS A 1 358 ? -10.857 2.434 -12.629 1.00 64.50 358 LYS A O 1
ATOM 2921 N N . LYS A 1 359 ? -11.369 4.604 -12.314 1.00 62.31 359 LYS A N 1
ATOM 2922 C CA . LYS A 1 359 ? -9.994 5.145 -12.260 1.00 62.31 359 LYS A CA 1
ATOM 2923 C C . LYS A 1 359 ? -9.082 4.535 -11.180 1.00 62.31 359 LYS A C 1
ATOM 2925 O O . LYS A 1 359 ? -7.912 4.889 -11.134 1.00 62.31 359 LYS A O 1
ATOM 2930 N N . SER A 1 360 ? -9.599 3.708 -10.266 1.00 69.12 360 SER A N 1
ATOM 2931 C CA . SER A 1 360 ? -8.764 2.881 -9.390 1.00 69.12 360 SER A CA 1
ATOM 2932 C C . SER A 1 360 ? -9.570 1.759 -8.733 1.00 69.12 360 SER A C 1
ATOM 2934 O O . SER A 1 360 ? -10.747 1.935 -8.409 1.00 69.12 360 SER A O 1
ATOM 2936 N N . CYS A 1 361 ? -8.896 0.648 -8.435 1.00 68.88 361 CYS A N 1
ATOM 2937 C CA . CYS A 1 361 ? -9.411 -0.467 -7.632 1.00 68.88 361 CYS A CA 1
ATOM 2938 C C . CYS A 1 361 ? -9.656 -0.125 -6.149 1.00 68.88 361 CYS A C 1
ATOM 2940 O O . CYS A 1 361 ? -10.064 -0.987 -5.380 1.00 68.88 361 CYS A O 1
ATOM 2942 N N . PHE A 1 362 ? -9.342 1.102 -5.717 1.00 62.97 362 PHE A N 1
ATOM 2943 C CA . PHE A 1 362 ? -9.073 1.414 -4.312 1.00 62.97 362 PHE A CA 1
ATOM 2944 C C . PHE A 1 362 ? -10.252 2.047 -3.555 1.00 62.97 362 PHE A C 1
ATOM 2946 O O . PHE A 1 362 ? -10.166 2.275 -2.349 1.00 62.97 362 PHE A O 1
ATOM 2953 N N . TYR A 1 363 ? -11.363 2.361 -4.227 1.00 54.97 363 TYR A N 1
ATOM 2954 C CA . TYR A 1 363 ? -12.510 2.942 -3.530 1.00 54.97 363 TYR A CA 1
ATOM 2955 C C . TYR A 1 363 ? -13.179 1.880 -2.648 1.00 54.97 363 TYR A C 1
ATOM 2957 O O . TYR A 1 363 ? -13.807 0.955 -3.156 1.00 54.97 363 TYR A O 1
ATOM 2965 N N . ARG A 1 364 ? -13.024 2.059 -1.323 1.00 52.56 364 ARG A N 1
ATOM 2966 C CA . ARG A 1 364 ? -13.490 1.240 -0.179 1.00 52.56 364 ARG A CA 1
ATOM 2967 C C . ARG A 1 364 ? -14.976 0.844 -0.186 1.00 52.56 364 ARG A C 1
ATOM 2969 O O . ARG A 1 364 ? -15.429 0.155 0.722 1.00 52.56 364 ARG A O 1
ATOM 2976 N N . GLU A 1 365 ? -15.744 1.235 -1.190 1.00 51.28 365 GLU A N 1
ATOM 2977 C CA . GLU A 1 365 ? -17.167 0.947 -1.280 1.00 51.28 365 GLU A CA 1
ATOM 2978 C C . GLU A 1 365 ? -17.422 -0.211 -2.245 1.00 51.28 365 GLU A C 1
ATOM 2980 O O . GLU A 1 365 ? -17.438 -0.045 -3.464 1.00 51.28 365 GLU A O 1
ATOM 2985 N N . LYS A 1 366 ? -17.639 -1.398 -1.661 1.00 58.56 366 LYS A N 1
ATOM 2986 C CA . LYS A 1 366 ? -18.339 -2.544 -2.269 1.00 58.56 366 LYS A CA 1
ATOM 2987 C C . LYS A 1 366 ? -17.950 -2.854 -3.724 1.00 58.56 366 LYS A C 1
ATOM 2989 O O . LYS A 1 366 ? -18.818 -3.070 -4.570 1.00 58.56 366 LYS A O 1
ATOM 2994 N N . LEU A 1 367 ? -16.659 -2.913 -4.043 1.00 59.22 367 LEU A N 1
ATOM 2995 C CA . LEU A 1 367 ? -16.247 -3.619 -5.254 1.00 59.22 367 LEU A CA 1
ATOM 2996 C C . LEU A 1 367 ? -16.481 -5.112 -5.009 1.00 59.22 367 LEU A C 1
ATOM 2998 O O . LEU A 1 367 ? -15.691 -5.768 -4.339 1.00 59.22 367 LEU A O 1
ATOM 3002 N N . GLY A 1 368 ? -17.605 -5.632 -5.505 1.00 67.25 368 GLY A N 1
ATOM 3003 C CA . GLY A 1 368 ? -17.807 -7.074 -5.585 1.00 67.25 368 GLY A CA 1
ATOM 3004 C C . GLY A 1 368 ? -16.685 -7.662 -6.432 1.00 67.25 368 GLY A C 1
ATOM 3005 O O . GLY A 1 368 ? -16.417 -7.160 -7.527 1.00 67.25 368 GLY A O 1
ATOM 3006 N N . PHE A 1 369 ? -16.008 -8.690 -5.925 1.00 75.38 369 PHE A N 1
ATOM 3007 C CA . PHE A 1 369 ? -14.894 -9.330 -6.622 1.00 75.38 369 PHE A CA 1
ATOM 3008 C C . PHE A 1 369 ? -15.295 -9.829 -8.034 1.00 75.38 369 PHE A C 1
ATOM 3010 O O . PHE A 1 369 ? -14.461 -9.835 -8.935 1.00 75.38 369 PHE A O 1
ATOM 3017 N N . ASP A 1 370 ? -16.583 -10.093 -8.283 1.00 77.44 370 ASP A N 1
ATOM 3018 C CA . ASP A 1 370 ? -17.136 -10.440 -9.606 1.00 77.44 370 ASP A CA 1
ATOM 3019 C C . ASP A 1 370 ? -17.011 -9.333 -10.672 1.00 77.44 370 ASP A C 1
ATOM 3021 O O . ASP A 1 370 ? -17.193 -9.589 -11.860 1.00 77.44 370 ASP A O 1
ATOM 3025 N N . SER A 1 371 ? -16.694 -8.097 -10.278 1.00 79.75 371 SER A N 1
ATOM 3026 C CA . SER A 1 371 ? -16.474 -6.979 -11.210 1.00 79.75 371 SER A CA 1
ATOM 3027 C C . SER A 1 371 ? -15.052 -6.911 -11.783 1.00 79.75 371 SER A C 1
ATOM 3029 O O . SER A 1 371 ? -14.765 -6.051 -12.619 1.00 79.75 371 SER A O 1
ATOM 3031 N N . LEU A 1 372 ? -14.155 -7.792 -11.333 1.00 86.50 372 LEU A N 1
ATOM 3032 C CA . LEU A 1 372 ? -12.767 -7.837 -11.774 1.00 86.50 372 LEU A CA 1
ATOM 3033 C C . LEU A 1 372 ? -12.623 -8.670 -13.051 1.00 86.50 372 LEU A C 1
ATOM 3035 O O . LEU A 1 372 ? -12.989 -9.842 -13.096 1.00 86.50 372 LEU A O 1
ATOM 3039 N N . ASN A 1 373 ? -12.019 -8.080 -14.082 1.00 90.12 373 ASN A N 1
ATOM 3040 C CA . ASN A 1 373 ? -11.725 -8.788 -15.326 1.00 90.12 373 ASN A CA 1
ATOM 3041 C C . ASN A 1 373 ? -10.338 -9.423 -15.254 1.00 90.12 373 ASN A C 1
ATOM 3043 O O . ASN A 1 373 ? -9.357 -8.723 -15.000 1.00 90.12 373 ASN A O 1
ATOM 3047 N N . LEU A 1 374 ? -10.244 -10.729 -15.512 1.00 94.19 374 LEU A N 1
ATOM 3048 C CA . LEU A 1 374 ? -8.961 -11.422 -15.599 1.00 94.19 374 LEU A CA 1
ATOM 3049 C C . LEU A 1 374 ? -8.170 -10.916 -16.811 1.00 94.19 374 LEU A C 1
ATOM 3051 O O . LEU A 1 374 ? -8.653 -10.959 -17.941 1.00 94.19 374 LEU A O 1
ATOM 3055 N N . VAL A 1 375 ? -6.947 -10.459 -16.562 1.00 93.25 375 VAL A N 1
ATOM 3056 C CA . VAL A 1 375 ? -6.024 -9.944 -17.579 1.00 93.25 375 VAL A CA 1
ATOM 3057 C C . VAL A 1 375 ? -4.954 -10.983 -17.898 1.00 93.25 375 VAL A C 1
ATOM 3059 O O . VAL A 1 375 ? -4.692 -11.267 -19.066 1.00 93.25 375 VAL A O 1
ATOM 3062 N N . ASN A 1 376 ? -4.346 -11.571 -16.865 1.00 94.88 376 ASN A N 1
ATOM 3063 C CA . ASN A 1 376 ? -3.355 -12.632 -17.016 1.00 94.88 376 ASN A CA 1
ATOM 3064 C C . ASN A 1 376 ? -3.277 -13.518 -15.764 1.00 94.88 376 ASN A C 1
ATOM 3066 O O . ASN A 1 376 ? -3.737 -13.125 -14.695 1.00 94.88 376 ASN A O 1
ATOM 3070 N N . THR A 1 377 ? -2.652 -14.685 -15.894 1.00 95.81 377 THR A N 1
ATOM 3071 C CA . THR A 1 377 ? -2.473 -15.665 -14.819 1.00 95.81 377 THR A CA 1
ATOM 3072 C C . THR A 1 377 ? -1.072 -16.267 -14.878 1.00 95.81 377 THR A C 1
ATOM 3074 O O . THR A 1 377 ? -0.597 -16.635 -15.952 1.00 95.81 377 THR A O 1
ATOM 3077 N N . TRP A 1 378 ? -0.458 -16.467 -13.712 1.00 95.25 378 TRP A N 1
ATOM 3078 C CA . TRP A 1 378 ? 0.772 -17.240 -13.556 1.00 95.25 378 TRP A CA 1
ATOM 3079 C C . TRP A 1 378 ? 0.615 -18.299 -12.470 1.00 95.25 378 TRP A C 1
ATOM 3081 O O . TRP A 1 378 ? 0.182 -18.000 -11.359 1.00 95.25 378 TRP A O 1
ATOM 3091 N N . GLU A 1 379 ? 1.013 -19.529 -12.780 1.00 95.00 379 GLU A N 1
ATOM 3092 C CA . GLU A 1 379 ? 1.167 -20.602 -11.799 1.00 95.00 379 GLU A CA 1
ATOM 3093 C C . GLU A 1 379 ? 2.645 -20.728 -11.440 1.00 95.00 379 GLU A C 1
ATOM 3095 O O . GLU A 1 379 ? 3.490 -20.940 -12.312 1.00 95.00 379 GLU A O 1
ATOM 3100 N N . LEU A 1 380 ? 2.958 -20.548 -10.160 1.00 93.81 380 LEU A N 1
ATOM 3101 C CA . LEU A 1 380 ? 4.321 -20.432 -9.661 1.00 93.81 380 LEU A CA 1
ATOM 3102 C C . LEU A 1 380 ? 4.609 -21.551 -8.667 1.00 93.81 380 LEU A C 1
ATOM 3104 O O . LEU A 1 380 ? 3.841 -21.773 -7.732 1.00 93.81 380 LEU A O 1
ATOM 3108 N N . GLU A 1 381 ? 5.736 -22.228 -8.854 1.00 93.88 381 GLU A N 1
ATOM 3109 C CA . GLU A 1 381 ? 6.258 -23.208 -7.906 1.00 93.88 381 GLU A CA 1
ATOM 3110 C C . GLU A 1 381 ? 7.308 -22.536 -7.020 1.00 93.88 381 GLU A C 1
ATOM 3112 O O . GLU A 1 381 ? 8.289 -21.975 -7.510 1.00 93.88 381 GLU A O 1
ATOM 3117 N N . LEU A 1 382 ? 7.055 -22.541 -5.714 1.00 94.00 382 LEU A N 1
ATOM 3118 C CA . LEU A 1 382 ? 7.852 -21.872 -4.699 1.00 94.00 382 LEU A CA 1
ATOM 3119 C C . LEU A 1 382 ? 8.613 -22.902 -3.871 1.00 94.00 382 LEU A C 1
ATOM 3121 O O . LEU A 1 382 ? 8.056 -23.911 -3.437 1.00 94.00 382 LEU A O 1
ATOM 3125 N N . ASN A 1 383 ? 9.876 -22.602 -3.598 1.00 93.25 383 ASN A N 1
ATOM 3126 C CA . ASN A 1 383 ? 10.671 -23.264 -2.577 1.00 93.25 383 ASN A CA 1
ATOM 3127 C C . ASN A 1 383 ? 10.584 -22.475 -1.269 1.00 93.25 383 ASN A C 1
ATOM 3129 O O . ASN A 1 383 ? 10.451 -21.255 -1.286 1.00 93.25 383 ASN A O 1
ATOM 3133 N N . LYS A 1 384 ? 10.720 -23.143 -0.123 1.00 92.56 384 LYS A N 1
ATOM 3134 C CA . LYS A 1 384 ? 10.876 -22.453 1.164 1.00 92.56 384 LYS A CA 1
ATOM 3135 C C . LYS A 1 384 ? 12.028 -21.431 1.110 1.00 92.56 384 LYS A C 1
ATOM 3137 O O . LYS A 1 384 ? 13.139 -21.775 0.712 1.00 92.56 384 LYS A O 1
ATOM 3142 N N . GLY A 1 385 ? 11.775 -20.206 1.569 1.00 92.50 385 GLY A N 1
ATOM 3143 C CA . GLY A 1 385 ? 12.699 -19.069 1.544 1.00 92.50 385 GLY A CA 1
ATOM 3144 C C . GLY A 1 385 ? 12.361 -18.036 0.463 1.00 92.50 385 GLY A C 1
ATOM 3145 O O . GLY A 1 385 ? 11.221 -17.933 0.015 1.00 92.50 385 GLY A O 1
ATOM 3146 N N . LEU A 1 386 ? 13.356 -17.242 0.058 1.00 94.19 386 LEU A N 1
ATOM 3147 C CA . LEU A 1 386 ? 13.203 -16.223 -0.982 1.00 94.19 386 LEU A CA 1
ATOM 3148 C C . LEU A 1 386 ? 13.221 -16.858 -2.380 1.00 94.19 386 LEU A C 1
ATOM 3150 O O . LEU A 1 386 ? 14.206 -17.476 -2.781 1.00 94.19 386 LEU A O 1
ATOM 3154 N N . ASN A 1 387 ? 12.155 -16.639 -3.143 1.00 93.94 387 ASN A N 1
ATOM 3155 C CA . ASN A 1 387 ? 12.021 -17.061 -4.532 1.00 93.94 387 ASN A CA 1
ATOM 3156 C C . ASN A 1 387 ? 12.100 -15.840 -5.434 1.00 93.94 387 ASN A C 1
ATOM 3158 O O . ASN A 1 387 ? 11.334 -14.898 -5.256 1.00 93.94 387 ASN A O 1
ATOM 3162 N N . LYS A 1 388 ? 12.981 -15.879 -6.434 1.00 94.81 388 LYS A N 1
ATOM 3163 C CA . LYS A 1 388 ? 13.043 -14.875 -7.496 1.00 94.81 388 LYS A CA 1
ATOM 3164 C C . LYS A 1 388 ? 12.631 -15.522 -8.808 1.00 94.81 388 LYS A C 1
ATOM 3166 O O . LYS A 1 388 ? 13.358 -16.355 -9.345 1.00 94.81 388 LYS A O 1
ATOM 3171 N N . ILE A 1 389 ? 11.458 -15.154 -9.301 1.00 93.12 389 ILE A N 1
ATOM 3172 C CA . ILE A 1 389 ? 10.828 -15.769 -10.466 1.00 93.12 389 ILE A CA 1
ATOM 3173 C C . ILE A 1 389 ? 10.767 -14.733 -11.571 1.00 93.12 389 ILE A C 1
ATOM 3175 O O . ILE A 1 389 ? 10.085 -13.725 -11.431 1.00 93.12 389 ILE A O 1
ATOM 3179 N N . LEU A 1 390 ? 11.465 -14.981 -12.674 1.00 89.25 390 LEU A N 1
ATOM 3180 C CA . LEU A 1 390 ? 11.381 -14.133 -13.858 1.00 89.25 390 LEU A CA 1
ATOM 3181 C C . LEU A 1 390 ? 10.256 -14.625 -14.762 1.00 89.25 390 LEU A C 1
ATOM 3183 O O . LEU A 1 390 ? 10.133 -15.822 -15.029 1.00 89.25 390 LEU A O 1
ATOM 3187 N N . LEU A 1 391 ? 9.439 -13.692 -15.234 1.00 86.56 391 LEU A N 1
ATOM 3188 C CA . LEU A 1 391 ? 8.409 -13.984 -16.212 1.00 86.56 391 LEU A CA 1
ATOM 3189 C C . LEU A 1 391 ? 9.052 -14.283 -17.570 1.00 86.56 391 LEU A C 1
ATOM 3191 O O . LEU A 1 391 ? 10.039 -13.651 -17.944 1.00 86.56 391 LEU A O 1
ATOM 3195 N N . PRO A 1 392 ? 8.477 -15.211 -18.353 1.00 75.00 392 PRO A N 1
ATOM 3196 C CA . PRO A 1 392 ? 8.988 -15.518 -19.685 1.00 75.00 392 PRO A CA 1
ATOM 3197 C C . PRO A 1 392 ? 8.831 -14.341 -20.654 1.00 75.00 392 PRO A C 1
ATOM 3199 O O . PRO A 1 392 ? 9.524 -14.293 -21.663 1.00 75.00 392 PRO A O 1
ATOM 3202 N N . MET A 1 393 ? 7.906 -13.424 -20.368 1.00 72.50 393 MET A N 1
ATOM 3203 C CA . MET A 1 393 ? 7.654 -12.208 -21.127 1.00 72.50 393 MET A CA 1
ATOM 3204 C C . MET A 1 393 ? 7.262 -11.101 -20.151 1.00 72.50 393 MET A C 1
ATOM 3206 O O . MET A 1 393 ? 6.503 -11.349 -19.211 1.00 72.50 393 MET A O 1
ATOM 3210 N N . GLU A 1 394 ? 7.765 -9.896 -20.397 1.00 81.62 394 GLU A N 1
ATOM 3211 C CA . GLU A 1 394 ? 7.351 -8.709 -19.660 1.00 81.62 394 GLU A CA 1
ATOM 3212 C C . GLU A 1 394 ? 5.869 -8.412 -19.910 1.00 81.62 394 GLU A C 1
ATOM 3214 O O . GLU A 1 394 ? 5.361 -8.619 -21.017 1.00 81.62 394 GLU A O 1
ATOM 3219 N N . TYR A 1 395 ? 5.158 -7.947 -18.886 1.00 87.06 395 TYR A N 1
ATOM 3220 C CA . TYR A 1 395 ? 3.727 -7.672 -18.984 1.00 87.06 395 TYR A CA 1
ATOM 3221 C C . TYR A 1 395 ? 3.421 -6.236 -18.569 1.00 87.06 395 TYR A C 1
ATOM 3223 O O . TYR A 1 395 ? 3.885 -5.785 -17.528 1.00 87.06 395 TYR A O 1
ATOM 3231 N N . LEU A 1 396 ? 2.631 -5.519 -19.370 1.00 86.75 396 LEU A N 1
ATOM 3232 C CA . LEU A 1 396 ? 2.195 -4.170 -19.022 1.00 86.75 396 LEU A CA 1
ATOM 3233 C C . LEU A 1 396 ? 1.121 -4.239 -17.936 1.00 86.75 396 LEU A C 1
ATOM 3235 O O . LEU A 1 396 ? 0.048 -4.800 -18.151 1.00 86.75 396 LEU A O 1
ATOM 3239 N N . VAL A 1 397 ? 1.415 -3.655 -16.782 1.00 91.06 397 VAL A N 1
ATOM 3240 C CA . VAL A 1 397 ? 0.452 -3.403 -15.708 1.00 91.06 397 VAL A CA 1
ATOM 3241 C C . VAL A 1 397 ? 0.176 -1.913 -15.643 1.00 91.06 397 VAL A C 1
ATOM 3243 O O . VAL A 1 397 ? 1.073 -1.118 -15.885 1.00 91.06 397 VAL A O 1
ATOM 3246 N N . THR A 1 398 ? -1.056 -1.544 -15.324 1.00 89.25 398 THR A N 1
ATOM 3247 C CA . THR A 1 398 ? -1.542 -0.159 -15.253 1.00 89.25 398 THR A CA 1
ATOM 3248 C C . THR A 1 398 ? -2.056 0.158 -13.849 1.00 89.25 398 THR A C 1
ATOM 3250 O O . THR A 1 398 ? -2.284 -0.754 -13.050 1.00 89.25 398 THR A O 1
ATOM 3253 N N . GLU A 1 399 ? -2.327 1.435 -13.546 1.00 86.88 399 GLU A N 1
ATOM 3254 C CA . GLU A 1 399 ? -2.912 1.859 -12.252 1.00 86.88 399 GLU A CA 1
ATOM 3255 C C . GLU A 1 399 ? -4.263 1.175 -11.925 1.00 86.88 399 GLU A C 1
ATOM 3257 O O . GLU A 1 399 ? -4.676 1.111 -10.765 1.00 86.88 399 GLU A O 1
ATOM 3262 N N . ASN A 1 400 ? -4.961 0.653 -12.941 1.00 88.44 400 ASN A N 1
ATOM 3263 C CA . ASN A 1 400 ? -6.256 -0.023 -12.803 1.00 88.44 400 ASN A CA 1
ATOM 3264 C C . ASN A 1 400 ? -6.133 -1.536 -12.593 1.00 88.44 400 ASN A C 1
ATOM 3266 O O . ASN A 1 400 ? -7.153 -2.234 -12.560 1.00 88.44 400 ASN A O 1
ATOM 3270 N N . ASN A 1 401 ? -4.906 -2.051 -12.498 1.00 92.12 401 ASN A N 1
ATOM 3271 C CA . ASN A 1 401 ? -4.660 -3.457 -12.254 1.00 92.12 401 ASN A CA 1
ATOM 3272 C C . ASN A 1 401 ? -4.432 -3.764 -10.774 1.00 92.12 401 ASN A C 1
ATOM 3274 O O . ASN A 1 401 ? -3.887 -2.961 -10.021 1.00 92.12 401 ASN A O 1
ATOM 3278 N N . VAL A 1 402 ? -4.830 -4.969 -10.377 1.00 92.75 402 VAL A N 1
ATOM 3279 C CA . VAL A 1 402 ? -4.614 -5.514 -9.038 1.00 92.75 402 VAL A CA 1
ATOM 3280 C C . VAL A 1 402 ? -4.204 -6.975 -9.138 1.00 92.75 402 VAL A C 1
ATOM 3282 O O . VAL A 1 402 ? -4.667 -7.700 -10.022 1.00 92.75 402 VAL A O 1
ATOM 3285 N N . PHE A 1 403 ? -3.337 -7.409 -8.230 1.00 95.06 403 PHE A N 1
ATOM 3286 C CA . PHE A 1 403 ? -2.958 -8.807 -8.118 1.00 95.06 403 PHE A CA 1
ATOM 3287 C C . PHE A 1 403 ? -3.887 -9.561 -7.173 1.00 95.06 403 PHE A C 1
ATOM 3289 O O . PHE A 1 403 ? -4.208 -9.094 -6.080 1.00 95.06 403 PHE A O 1
ATOM 3296 N N . VAL A 1 404 ? -4.292 -10.754 -7.593 1.00 95.06 404 VAL A N 1
ATOM 3297 C CA . VAL A 1 404 ? -5.077 -11.694 -6.803 1.00 95.06 404 VAL A CA 1
ATOM 3298 C C . VAL A 1 404 ? -4.276 -12.975 -6.652 1.00 95.06 404 VAL A C 1
ATOM 3300 O O . VAL A 1 404 ? -3.977 -13.658 -7.627 1.00 95.06 404 VAL A O 1
ATOM 3303 N N . MET A 1 405 ? -3.916 -13.310 -5.423 1.00 95.69 405 MET A N 1
ATOM 3304 C CA . MET A 1 405 ? -3.165 -14.511 -5.100 1.00 95.69 405 MET A CA 1
ATOM 3305 C C . MET A 1 405 ? -4.101 -15.624 -4.641 1.00 95.69 405 MET A C 1
ATOM 3307 O O . MET A 1 405 ? -4.967 -15.431 -3.791 1.00 95.69 405 MET A O 1
ATOM 3311 N N . HIS A 1 406 ? -3.884 -16.815 -5.179 1.00 94.94 406 HIS A N 1
ATOM 3312 C CA . HIS A 1 406 ? -4.552 -18.047 -4.808 1.00 94.94 406 HIS A CA 1
ATOM 3313 C C . HIS A 1 406 ? -3.528 -18.995 -4.182 1.00 94.94 406 HIS A C 1
ATOM 3315 O O . HIS A 1 406 ? -2.549 -19.373 -4.830 1.00 94.94 406 HIS A O 1
ATOM 3321 N N . GLN A 1 407 ? -3.769 -19.410 -2.943 1.00 90.44 407 GLN A N 1
ATOM 3322 C CA . GLN A 1 407 ? -2.958 -20.410 -2.250 1.00 90.44 407 GLN A CA 1
ATOM 3323 C C . GLN A 1 407 ? -3.869 -21.377 -1.495 1.00 90.44 407 GLN A C 1
ATOM 3325 O O . GLN A 1 407 ? -4.856 -20.975 -0.889 1.00 90.44 407 GLN A O 1
ATOM 3330 N N . SER A 1 408 ? -3.583 -22.674 -1.561 1.00 70.62 408 SER A N 1
ATOM 3331 C CA . SER A 1 408 ? -4.383 -23.699 -0.878 1.00 70.62 408 SER A CA 1
ATOM 3332 C C . SER A 1 408 ? -3.977 -23.925 0.584 1.00 70.62 408 SER A C 1
ATOM 3334 O O . SER A 1 408 ? -4.762 -24.522 1.318 1.00 70.62 408 SER A O 1
ATOM 3336 N N . SER A 1 409 ? -2.785 -23.458 0.980 1.00 65.94 409 SER A N 1
ATOM 3337 C CA . SER A 1 409 ? -2.195 -23.486 2.331 1.00 65.94 409 SER A CA 1
ATOM 3338 C C . SER A 1 409 ? -1.264 -22.272 2.531 1.00 65.94 409 SER A C 1
ATOM 3340 O O . SER A 1 409 ? -1.036 -21.522 1.578 1.00 65.94 409 SER A O 1
ATOM 3342 N N . SER A 1 410 ? -0.741 -22.052 3.747 1.00 61.19 410 SER A N 1
ATOM 3343 C CA . SER A 1 410 ? 0.170 -20.939 4.079 1.00 61.19 410 SER A CA 1
ATOM 3344 C C . SER A 1 410 ? 1.556 -21.104 3.434 1.00 61.19 410 SER A C 1
ATOM 3346 O O . SER A 1 410 ? 2.541 -21.508 4.052 1.00 61.19 410 SER A O 1
ATOM 3348 N N . ILE A 1 411 ? 1.627 -20.799 2.140 1.00 80.56 411 ILE A N 1
ATOM 3349 C CA . ILE A 1 411 ? 2.849 -20.916 1.341 1.00 80.56 411 ILE A CA 1
ATOM 3350 C C . ILE A 1 411 ? 3.647 -19.618 1.440 1.00 80.56 411 ILE A C 1
ATOM 3352 O O . ILE A 1 411 ? 4.852 -19.666 1.670 1.00 80.56 411 ILE A O 1
ATOM 3356 N N . VAL A 1 412 ? 2.985 -18.465 1.317 1.00 90.94 412 VAL A N 1
ATOM 3357 C CA . VAL A 1 412 ? 3.636 -17.147 1.314 1.00 90.94 412 VAL A CA 1
ATOM 3358 C C . VAL A 1 412 ? 3.692 -16.571 2.725 1.00 90.94 412 VAL A C 1
ATOM 3360 O O . VAL A 1 412 ? 2.701 -16.587 3.456 1.00 90.94 412 VAL A O 1
ATOM 3363 N N . SER A 1 413 ? 4.865 -16.078 3.112 1.00 91.50 413 SER A N 1
ATOM 3364 C CA . SER A 1 413 ? 5.067 -15.422 4.401 1.00 91.50 413 SER A CA 1
ATOM 3365 C C . SER A 1 413 ? 4.344 -14.081 4.492 1.00 91.50 413 SER A C 1
ATOM 3367 O O . SER A 1 413 ? 3.977 -13.491 3.473 1.00 91.50 413 SER A O 1
ATOM 3369 N N . ILE A 1 414 ? 4.170 -13.592 5.720 1.00 90.31 414 ILE A N 1
ATOM 3370 C CA . ILE A 1 414 ? 3.478 -12.336 5.999 1.00 90.31 414 ILE A CA 1
ATOM 3371 C C . ILE A 1 414 ? 4.383 -11.338 6.728 1.00 90.31 414 ILE A C 1
ATOM 3373 O O . ILE A 1 414 ? 5.316 -11.723 7.438 1.00 90.31 414 ILE A O 1
ATOM 3377 N N . ASP A 1 415 ? 4.079 -10.056 6.553 1.00 87.12 415 ASP A N 1
ATOM 3378 C CA . ASP A 1 415 ? 4.632 -8.940 7.321 1.00 87.12 415 ASP A CA 1
ATOM 3379 C C . ASP A 1 415 ? 3.483 -8.256 8.068 1.00 87.12 415 ASP A C 1
ATOM 3381 O O . ASP A 1 415 ? 2.578 -7.680 7.454 1.00 87.12 415 ASP A O 1
ATOM 3385 N N . ASP A 1 416 ? 3.511 -8.374 9.392 1.00 82.12 416 ASP A N 1
ATOM 3386 C CA . ASP A 1 416 ? 2.519 -7.854 10.339 1.00 82.12 416 ASP A CA 1
ATOM 3387 C C . ASP A 1 416 ? 2.935 -6.509 10.953 1.00 82.12 416 ASP A C 1
ATOM 3389 O O . ASP A 1 416 ? 2.195 -5.937 11.751 1.00 82.12 416 ASP A O 1
ATOM 3393 N N . ARG A 1 417 ? 4.086 -5.944 10.554 1.00 75.06 417 ARG A N 1
ATOM 3394 C CA . ARG A 1 417 ? 4.542 -4.600 10.967 1.00 75.06 417 ARG A CA 1
ATOM 3395 C C . ARG A 1 417 ? 3.765 -3.505 10.231 1.00 75.06 417 ARG A C 1
ATOM 3397 O O . ARG A 1 417 ? 4.331 -2.541 9.714 1.00 75.06 417 ARG A O 1
ATOM 3404 N N . TYR A 1 418 ? 2.469 -3.725 10.075 1.00 61.06 418 TYR A N 1
ATOM 3405 C CA . TYR A 1 418 ? 1.678 -3.088 9.056 1.00 61.06 418 TYR A CA 1
ATOM 3406 C C . TYR A 1 418 ? 1.351 -1.646 9.380 1.00 61.06 418 TYR A C 1
ATOM 3408 O O . TYR A 1 418 ? 0.739 -1.367 10.400 1.00 61.06 418 TYR A O 1
ATOM 3416 N N . ASP A 1 419 ? 1.651 -0.749 8.443 1.00 60.09 419 ASP A N 1
ATOM 3417 C CA . ASP A 1 419 ? 1.253 0.653 8.546 1.00 60.09 419 ASP A CA 1
ATOM 3418 C C . ASP A 1 419 ? 0.624 1.218 7.254 1.00 60.09 419 ASP A C 1
ATOM 3420 O O . ASP A 1 419 ? 0.256 2.393 7.235 1.00 60.09 419 ASP A O 1
ATOM 3424 N N . PHE A 1 420 ? 0.478 0.439 6.160 1.00 60.16 420 PHE A N 1
ATOM 3425 C CA . PHE A 1 420 ? -0.022 0.981 4.876 1.00 60.16 420 PHE A CA 1
ATOM 3426 C C . PHE A 1 420 ? -0.518 -0.013 3.804 1.00 60.16 420 PHE A C 1
ATOM 3428 O O . PHE A 1 420 ? 0.313 -0.708 3.247 1.00 60.16 420 PHE A O 1
ATOM 3435 N N . PHE A 1 421 ? -1.820 -0.025 3.444 1.00 68.69 421 PHE A N 1
ATOM 3436 C CA . PHE A 1 421 ? -2.514 -0.904 2.450 1.00 68.69 421 PHE A CA 1
ATOM 3437 C C . PHE A 1 421 ? -2.651 -2.410 2.732 1.00 68.69 421 PHE A C 1
ATOM 3439 O O . PHE A 1 421 ? -2.109 -3.222 1.993 1.00 68.69 421 PHE A O 1
ATOM 3446 N N . THR A 1 422 ? -3.415 -2.783 3.756 1.00 81.31 422 THR A N 1
ATOM 3447 C CA . THR A 1 422 ? -3.640 -4.192 4.091 1.00 81.31 422 THR A CA 1
ATOM 3448 C C . THR A 1 422 ? -4.099 -5.008 2.886 1.00 81.31 422 THR A C 1
ATOM 3450 O O . THR A 1 422 ? -4.853 -4.518 2.038 1.00 81.31 422 THR A O 1
ATOM 3453 N N . ASP A 1 423 ? -3.638 -6.254 2.801 1.00 90.62 423 ASP A N 1
ATOM 3454 C CA . ASP A 1 423 ? -4.186 -7.183 1.821 1.00 90.62 423 ASP A CA 1
ATOM 3455 C C . ASP A 1 423 ? -5.580 -7.630 2.279 1.00 90.62 423 ASP A C 1
ATOM 3457 O O . ASP A 1 423 ? -5.963 -7.471 3.439 1.00 90.62 423 ASP A O 1
ATOM 3461 N N . TYR A 1 424 ? -6.379 -8.158 1.358 1.00 90.38 424 TYR A N 1
ATOM 3462 C CA . TYR A 1 424 ? -7.747 -8.577 1.661 1.00 90.38 424 TYR A CA 1
ATOM 3463 C C . TYR A 1 424 ? -7.900 -10.058 1.381 1.00 90.38 424 TYR A C 1
ATOM 3465 O O . TYR A 1 424 ? -7.522 -10.527 0.311 1.00 90.38 424 TYR A O 1
ATOM 3473 N N . ALA A 1 425 ? -8.506 -10.797 2.301 1.00 90.88 425 ALA A N 1
ATOM 3474 C CA . ALA A 1 425 ? -9.028 -12.119 2.004 1.00 90.88 425 ALA A CA 1
ATOM 3475 C C . ALA A 1 425 ? -10.364 -12.002 1.263 1.00 90.88 425 ALA A C 1
ATOM 3477 O O . ALA A 1 425 ? -11.159 -11.103 1.528 1.00 90.88 425 ALA A O 1
ATOM 3478 N N . VAL A 1 426 ? -10.627 -12.933 0.351 1.00 88.38 426 VAL A N 1
ATOM 3479 C CA . VAL A 1 426 ? -11.921 -13.060 -0.331 1.00 88.38 426 VAL A CA 1
ATOM 3480 C C . VAL A 1 426 ? -12.634 -14.282 0.235 1.00 88.38 426 VAL A C 1
ATOM 3482 O O . VAL A 1 426 ? -12.124 -15.403 0.127 1.00 88.38 426 VAL A O 1
ATOM 3485 N N . ASN A 1 427 ? -13.792 -14.076 0.865 1.00 83.12 427 ASN A N 1
ATOM 3486 C CA . ASN A 1 427 ? -14.601 -15.177 1.391 1.00 83.12 427 ASN A CA 1
ATOM 3487 C C . ASN A 1 427 ? -15.404 -15.881 0.274 1.00 83.12 427 ASN A C 1
ATOM 3489 O O . ASN A 1 427 ? -15.379 -15.479 -0.890 1.00 83.12 427 ASN A O 1
ATOM 3493 N N . GLN A 1 428 ? -16.119 -16.960 0.617 1.00 81.88 428 GLN A N 1
ATOM 3494 C CA . GLN A 1 428 ? -16.942 -17.712 -0.346 1.00 81.88 428 GLN A CA 1
ATOM 3495 C C . GLN A 1 428 ? -18.080 -16.872 -0.952 1.00 81.88 428 GLN A C 1
ATOM 3497 O O . GLN A 1 428 ? -18.495 -17.136 -2.075 1.00 81.88 428 GLN A O 1
ATOM 3502 N N . ASN A 1 429 ? -18.525 -15.839 -0.234 1.00 76.62 429 ASN A N 1
ATOM 3503 C CA . ASN A 1 429 ? -19.557 -14.897 -0.660 1.00 76.62 429 ASN A CA 1
ATOM 3504 C C . ASN A 1 429 ? -18.980 -13.693 -1.416 1.00 76.62 429 ASN A C 1
ATOM 3506 O O . ASN A 1 429 ? -19.683 -12.699 -1.583 1.00 76.62 429 ASN A O 1
ATOM 3510 N N . VAL A 1 430 ? -17.717 -13.759 -1.868 1.00 79.25 430 VAL A N 1
ATOM 3511 C CA . VAL A 1 430 ? -17.095 -12.717 -2.705 1.00 79.25 430 VAL A CA 1
ATOM 3512 C C . VAL A 1 430 ? -16.872 -11.398 -1.924 1.00 79.25 430 VAL A C 1
ATOM 3514 O O . VAL A 1 430 ? -16.487 -10.375 -2.492 1.00 79.25 430 VAL A O 1
ATOM 3517 N N . GLU A 1 431 ? -17.038 -11.412 -0.597 1.00 79.81 431 GLU A N 1
ATOM 3518 C CA . GLU A 1 431 ? -16.771 -10.264 0.269 1.00 79.81 431 GLU A CA 1
ATOM 3519 C C . GLU A 1 431 ? -15.278 -10.160 0.585 1.00 79.81 431 GLU A C 1
ATOM 3521 O O . GLU A 1 431 ? -14.601 -11.153 0.876 1.00 79.81 431 GLU A O 1
ATOM 3526 N N . MET A 1 432 ? -14.779 -8.926 0.555 1.00 82.50 432 MET A N 1
ATOM 3527 C CA . MET A 1 432 ? -13.400 -8.602 0.896 1.00 82.50 432 MET A CA 1
ATOM 3528 C C . MET A 1 432 ? -13.285 -8.352 2.403 1.00 82.50 432 MET A C 1
ATOM 3530 O O . MET A 1 432 ? -13.937 -7.457 2.942 1.00 82.50 432 MET A O 1
ATOM 3534 N N . ILE A 1 433 ? -12.432 -9.121 3.073 1.00 82.69 433 ILE A N 1
ATOM 3535 C CA . ILE A 1 433 ? -12.133 -9.001 4.501 1.00 82.69 433 ILE A CA 1
ATOM 3536 C C . ILE A 1 433 ? -10.714 -8.433 4.624 1.00 82.69 433 ILE A C 1
ATOM 3538 O O . ILE A 1 433 ? -9.783 -9.099 4.169 1.00 82.69 433 ILE A O 1
ATOM 3542 N N . PRO A 1 434 ? -10.523 -7.225 5.184 1.00 84.94 434 PRO A N 1
ATOM 3543 C CA . PRO A 1 434 ? -9.185 -6.680 5.391 1.00 84.94 434 PRO A CA 1
ATOM 3544 C C . PRO A 1 434 ? -8.396 -7.585 6.341 1.00 84.94 434 PRO A C 1
ATOM 3546 O O . PRO A 1 434 ? -8.948 -8.090 7.317 1.00 84.94 434 PRO A O 1
ATOM 3549 N N . LEU A 1 435 ? -7.120 -7.796 6.038 1.00 84.56 435 LEU A N 1
ATOM 3550 C CA . LEU A 1 435 ? -6.193 -8.562 6.867 1.00 84.56 435 LEU A CA 1
ATOM 3551 C C . LEU A 1 435 ? -5.313 -7.611 7.673 1.00 84.56 435 LEU A C 1
ATOM 3553 O O . LEU A 1 435 ? -4.937 -6.563 7.172 1.00 84.56 435 LEU A O 1
ATOM 3557 N N . ASP A 1 436 ? -4.894 -7.996 8.872 1.00 83.44 436 ASP A N 1
ATOM 3558 C CA . ASP A 1 436 ? -3.963 -7.187 9.679 1.00 83.44 436 ASP A CA 1
ATOM 3559 C C . ASP A 1 436 ? -2.486 -7.418 9.286 1.00 83.44 436 ASP A C 1
ATOM 3561 O O . ASP A 1 436 ? -1.566 -7.209 10.071 1.00 83.44 436 ASP A O 1
ATOM 3565 N N . PHE A 1 437 ? -2.247 -7.880 8.055 1.00 86.06 437 PHE A N 1
ATOM 3566 C CA . PHE A 1 437 ? -0.929 -8.171 7.495 1.00 86.06 437 PHE A CA 1
ATOM 3567 C C . PHE A 1 437 ? -0.922 -7.999 5.965 1.00 86.06 437 PHE A C 1
ATOM 3569 O O . PHE A 1 437 ? -1.975 -7.919 5.323 1.00 86.06 437 PHE A O 1
ATOM 3576 N N . ARG A 1 438 ? 0.274 -7.989 5.363 1.00 89.75 438 ARG A N 1
ATOM 3577 C CA . ARG A 1 438 ? 0.473 -8.222 3.913 1.00 89.75 438 ARG A CA 1
ATOM 3578 C C . ARG A 1 438 ? 1.276 -9.472 3.653 1.00 89.75 438 ARG A C 1
ATOM 3580 O O . ARG A 1 438 ? 2.048 -9.907 4.505 1.00 89.75 438 ARG A O 1
ATOM 3587 N N . PHE A 1 439 ? 1.171 -9.976 2.436 1.00 92.38 439 PHE A N 1
ATOM 3588 C CA . PHE A 1 439 ? 2.049 -11.018 1.932 1.00 92.38 439 PHE A CA 1
ATOM 3589 C C . PHE A 1 439 ? 3.414 -10.463 1.511 1.00 92.38 439 PHE A C 1
ATOM 3591 O O . PHE A 1 439 ? 3.512 -9.403 0.896 1.00 92.38 439 PHE A O 1
ATOM 3598 N N . CYS A 1 440 ? 4.482 -11.204 1.817 1.00 93.25 440 CYS A N 1
ATOM 3599 C CA . CYS A 1 440 ? 5.854 -10.921 1.386 1.00 93.25 440 CYS A CA 1
ATOM 3600 C C . CYS A 1 440 ? 6.031 -11.206 -0.111 1.00 93.25 440 CYS A C 1
ATOM 3602 O O . CYS A 1 440 ? 6.642 -12.204 -0.506 1.00 93.25 440 CYS A O 1
ATOM 3604 N N . LEU A 1 441 ? 5.467 -10.323 -0.935 1.00 94.56 441 LEU A N 1
ATOM 3605 C CA . LEU A 1 441 ? 5.516 -10.383 -2.386 1.00 94.56 441 LEU A CA 1
ATOM 3606 C C . LEU A 1 441 ? 5.905 -9.019 -2.956 1.00 94.56 441 LEU A C 1
ATOM 3608 O O . LEU A 1 441 ? 5.237 -8.015 -2.733 1.00 94.56 441 LEU A O 1
ATOM 3612 N N . ASN A 1 442 ? 6.973 -9.019 -3.740 1.00 94.94 442 ASN A N 1
ATOM 3613 C CA . ASN A 1 442 ? 7.456 -7.888 -4.508 1.00 94.94 442 ASN A CA 1
ATOM 3614 C C . ASN A 1 442 ? 7.270 -8.196 -5.990 1.00 94.94 442 ASN A C 1
ATOM 3616 O O . ASN A 1 442 ? 7.578 -9.293 -6.460 1.00 94.94 442 ASN A O 1
ATOM 3620 N N . VAL A 1 443 ? 6.790 -7.221 -6.747 1.00 96.19 443 VAL A N 1
ATOM 3621 C CA . VAL A 1 443 ? 6.652 -7.339 -8.199 1.00 96.19 443 VAL A CA 1
ATOM 3622 C C . VAL A 1 443 ? 7.868 -6.710 -8.836 1.00 96.19 443 VAL A C 1
ATOM 3624 O O . VAL A 1 443 ? 8.079 -5.509 -8.697 1.00 96.19 443 VAL A O 1
ATOM 3627 N N . LEU A 1 444 ? 8.670 -7.517 -9.521 1.00 94.56 444 LEU A N 1
ATOM 3628 C CA . LEU A 1 444 ? 9.850 -7.038 -10.223 1.00 94.56 444 LEU A CA 1
ATOM 3629 C C . LEU A 1 444 ? 9.422 -6.278 -11.473 1.00 94.56 444 LEU A C 1
ATOM 3631 O O . LEU A 1 444 ? 8.594 -6.756 -12.253 1.00 94.56 444 LEU A O 1
ATOM 3635 N N . ILE A 1 445 ? 10.003 -5.101 -11.656 1.00 92.00 445 ILE A N 1
ATOM 3636 C CA . ILE A 1 445 ? 9.688 -4.189 -12.751 1.00 92.00 445 ILE A CA 1
ATOM 3637 C C . ILE A 1 445 ? 10.930 -3.914 -13.595 1.00 92.00 445 ILE A C 1
ATOM 3639 O O . ILE A 1 445 ? 12.072 -4.134 -13.183 1.00 92.00 445 ILE A O 1
ATOM 3643 N N . ASP A 1 446 ? 10.699 -3.450 -14.814 1.00 80.62 446 ASP A N 1
ATOM 3644 C CA . ASP A 1 446 ? 11.740 -3.103 -15.780 1.00 80.62 446 ASP A CA 1
ATOM 3645 C C . ASP A 1 446 ? 12.401 -1.739 -15.513 1.00 80.62 446 ASP A C 1
ATOM 3647 O O . ASP A 1 446 ? 13.440 -1.414 -16.090 1.00 80.62 446 ASP A O 1
ATOM 3651 N N . GLN A 1 447 ? 11.806 -0.947 -14.624 1.00 82.12 447 GLN A N 1
ATOM 3652 C CA . GLN A 1 447 ? 12.213 0.414 -14.294 1.00 82.12 447 GLN A CA 1
ATOM 3653 C C . GLN A 1 447 ? 12.779 0.515 -12.880 1.00 82.12 447 GLN A C 1
ATOM 3655 O O . GLN A 1 447 ? 12.391 -0.225 -11.978 1.00 82.12 447 GLN A O 1
ATOM 3660 N N . ILE A 1 448 ? 13.706 1.456 -12.688 1.00 85.75 448 ILE A N 1
ATOM 3661 C CA . ILE A 1 448 ? 14.184 1.834 -11.358 1.00 85.75 448 ILE A CA 1
ATOM 3662 C C . ILE A 1 448 ? 13.449 3.106 -10.948 1.00 85.75 448 ILE A C 1
ATOM 3664 O O . ILE A 1 448 ? 13.382 4.054 -11.726 1.00 85.75 448 ILE A O 1
ATOM 3668 N N . PHE A 1 449 ? 12.973 3.137 -9.711 1.00 88.75 449 PHE A N 1
ATOM 3669 C CA . PHE A 1 449 ? 12.436 4.338 -9.083 1.00 88.75 449 PHE A CA 1
ATOM 3670 C C . PHE A 1 449 ? 13.080 4.550 -7.730 1.00 88.75 449 PHE A C 1
ATOM 3672 O O . PHE A 1 449 ? 13.643 3.635 -7.128 1.00 88.75 449 PHE A O 1
ATOM 3679 N N . TYR A 1 450 ? 12.939 5.765 -7.242 1.00 89.62 450 TYR A N 1
ATOM 3680 C CA . TYR A 1 450 ? 13.078 6.083 -5.844 1.00 89.62 450 TYR A CA 1
ATOM 3681 C C . TYR A 1 450 ? 11.775 5.761 -5.129 1.00 89.62 450 TYR A C 1
ATOM 3683 O O . TYR A 1 450 ? 10.717 6.280 -5.486 1.00 89.62 450 TYR A O 1
ATOM 3691 N N . GLN A 1 451 ? 11.856 4.886 -4.132 1.00 89.75 451 GLN A N 1
ATOM 3692 C CA . GLN A 1 451 ? 10.751 4.598 -3.232 1.00 89.75 451 GLN A CA 1
ATOM 3693 C C . GLN A 1 451 ? 11.071 5.147 -1.844 1.00 89.75 451 GLN A C 1
ATOM 3695 O O . GLN A 1 451 ? 12.163 4.923 -1.307 1.00 89.75 451 GLN A O 1
ATOM 3700 N N . ASN A 1 452 ? 10.089 5.832 -1.258 1.00 89.31 452 ASN A N 1
ATOM 3701 C CA . ASN A 1 452 ? 10.143 6.296 0.121 1.00 89.31 452 ASN A CA 1
ATOM 3702 C C . ASN A 1 452 ? 8.878 5.901 0.878 1.00 89.31 452 ASN A C 1
ATOM 3704 O O . ASN A 1 452 ? 7.767 6.127 0.399 1.00 89.31 452 ASN A O 1
ATOM 3708 N N . LEU A 1 453 ? 9.052 5.341 2.074 1.00 87.19 453 LEU A N 1
ATOM 3709 C CA . LEU A 1 453 ? 7.971 5.080 3.014 1.00 87.19 453 LEU A CA 1
ATOM 3710 C C . LEU A 1 453 ? 8.233 5.901 4.274 1.00 87.19 453 LEU A C 1
ATOM 3712 O O . LEU A 1 453 ? 9.221 5.680 4.978 1.00 87.19 453 LEU A O 1
ATOM 3716 N N . LYS A 1 454 ? 7.339 6.841 4.567 1.00 89.44 454 LYS A N 1
ATOM 3717 C CA . LYS A 1 454 ? 7.388 7.659 5.778 1.00 89.44 454 LYS A CA 1
ATOM 3718 C C . LYS A 1 454 ? 6.141 7.465 6.608 1.00 89.44 454 LYS A C 1
ATOM 3720 O O . LYS A 1 454 ? 5.037 7.354 6.088 1.00 89.44 454 LYS A O 1
ATOM 3725 N N . GLN A 1 455 ? 6.343 7.462 7.914 1.00 88.69 455 GLN A N 1
ATOM 3726 C CA . GLN A 1 455 ? 5.273 7.498 8.890 1.00 88.69 455 GLN A CA 1
ATOM 3727 C C . GLN A 1 455 ? 5.454 8.744 9.723 1.00 88.69 455 GLN A C 1
ATOM 3729 O O . GLN A 1 455 ? 6.529 8.979 10.273 1.00 88.69 455 GLN A O 1
ATOM 3734 N N . ILE A 1 456 ? 4.395 9.530 9.795 1.00 90.56 456 ILE A N 1
ATOM 3735 C CA . ILE A 1 456 ? 4.366 10.768 10.553 1.00 90.56 456 ILE A CA 1
ATOM 3736 C C . ILE A 1 456 ? 3.201 10.666 11.519 1.00 90.56 456 ILE A C 1
ATOM 3738 O O . ILE A 1 456 ? 2.096 10.300 11.129 1.00 90.56 456 ILE A O 1
ATOM 3742 N N . THR A 1 457 ? 3.453 10.965 12.788 1.00 90.94 457 THR A N 1
ATOM 3743 C CA . THR A 1 457 ? 2.404 11.029 13.806 1.00 90.94 457 THR A CA 1
ATOM 3744 C C . THR A 1 457 ? 2.196 12.483 14.189 1.00 90.94 457 THR A C 1
ATOM 3746 O O . THR A 1 457 ? 3.081 13.111 14.768 1.00 90.94 457 THR A O 1
ATOM 3749 N N . TYR A 1 458 ? 1.026 13.022 13.869 1.00 88.31 458 TYR A N 1
ATOM 3750 C CA . TYR A 1 458 ? 0.643 14.387 14.207 1.00 88.31 458 TYR A CA 1
ATOM 3751 C C . TYR A 1 458 ? -0.072 14.410 15.538 1.00 88.31 458 TYR A C 1
ATOM 3753 O O . TYR A 1 458 ? -1.025 13.658 15.709 1.00 88.31 458 TYR A O 1
ATOM 3761 N N . LYS A 1 459 ? 0.326 15.312 16.442 1.00 85.69 459 LYS A N 1
ATOM 3762 C CA . LYS A 1 459 ? -0.486 15.648 17.613 1.00 85.69 459 LYS A CA 1
ATOM 3763 C C . LYS A 1 459 ? -1.497 16.737 17.256 1.00 85.69 459 LYS A C 1
ATOM 3765 O O . LYS A 1 459 ? -1.111 17.840 16.878 1.00 85.69 459 LYS A O 1
ATOM 3770 N N . LEU A 1 460 ? -2.780 16.431 17.381 1.00 83.44 460 LEU A N 1
ATOM 3771 C CA . LEU A 1 460 ? -3.904 17.300 17.062 1.00 83.44 460 LEU A CA 1
ATOM 3772 C C . LEU A 1 460 ? -4.396 17.990 18.353 1.00 83.44 460 LEU A C 1
ATOM 3774 O O . LEU A 1 460 ? -4.928 17.333 19.252 1.00 83.44 460 LEU A O 1
ATOM 3778 N N . PRO A 1 461 ? -4.200 19.315 18.494 1.00 71.00 461 PRO A N 1
ATOM 3779 C CA . PRO A 1 461 ? -4.323 19.996 19.787 1.00 71.00 461 PRO A CA 1
ATOM 3780 C C . PRO A 1 461 ? -5.772 20.121 20.287 1.00 71.00 461 PRO A C 1
ATOM 3782 O O . PRO A 1 461 ? -6.025 20.078 21.496 1.00 71.00 461 PRO A O 1
ATOM 3785 N N . THR A 1 462 ? -6.741 20.239 19.379 1.00 75.69 462 THR A N 1
ATOM 3786 C CA . THR A 1 462 ? -8.143 20.564 19.694 1.00 75.69 462 THR A CA 1
ATOM 3787 C C . THR A 1 462 ? -9.124 19.574 19.071 1.00 75.69 462 THR A C 1
ATOM 3789 O O . THR A 1 462 ? -8.798 18.890 18.107 1.00 75.69 462 THR A O 1
ATOM 3792 N N . TYR A 1 463 ? -10.345 19.513 19.604 1.00 70.69 463 TYR A N 1
ATOM 3793 C CA . TYR A 1 463 ? -11.461 18.819 18.955 1.00 70.69 463 TYR A CA 1
ATOM 3794 C C . TYR A 1 463 ? -11.878 19.540 17.663 1.00 70.69 463 TYR A C 1
ATOM 3796 O O . TYR A 1 463 ? -11.634 20.741 17.514 1.00 70.69 463 TYR A O 1
ATOM 3804 N N . GLY A 1 464 ? -12.521 18.816 16.750 1.00 77.94 464 GLY A N 1
ATOM 3805 C CA . GLY A 1 464 ? -13.018 19.332 15.476 1.00 77.94 464 GLY A CA 1
ATOM 3806 C C . GLY A 1 464 ? -12.353 18.699 14.256 1.00 77.94 464 GLY A C 1
ATOM 3807 O O . GLY A 1 464 ? -11.620 17.714 14.353 1.00 77.94 464 GLY A O 1
ATOM 3808 N N . LYS A 1 465 ? -12.648 19.273 13.089 1.00 84.56 465 LYS A N 1
ATOM 3809 C CA . LYS A 1 465 ? -12.104 18.844 11.799 1.00 84.56 465 LYS A CA 1
ATOM 3810 C C . LYS A 1 465 ? -10.719 19.443 11.589 1.00 84.56 465 LYS A C 1
ATOM 3812 O O . LYS A 1 465 ? -10.563 20.662 11.579 1.00 84.56 465 LYS A O 1
ATOM 3817 N N . HIS A 1 466 ? -9.738 18.582 11.372 1.00 88.38 466 HIS A N 1
ATOM 3818 C CA . HIS A 1 466 ? -8.370 18.934 11.013 1.00 88.38 466 HIS A CA 1
ATOM 3819 C C . HIS A 1 466 ? -8.108 18.514 9.576 1.00 88.38 466 HIS A C 1
ATOM 3821 O O . HIS A 1 466 ? -8.492 17.421 9.168 1.00 88.38 466 HIS A O 1
ATOM 3827 N N . VAL A 1 467 ? -7.434 19.371 8.814 1.00 92.44 467 VAL A N 1
ATOM 3828 C CA . VAL A 1 467 ? -6.992 19.043 7.457 1.00 92.44 467 VAL A CA 1
ATOM 3829 C C . VAL A 1 467 ? -5.484 18.855 7.480 1.00 92.44 467 VAL A C 1
ATOM 3831 O O . VAL A 1 467 ? -4.729 19.808 7.683 1.00 92.44 467 VAL A O 1
ATOM 3834 N N . ILE A 1 468 ? -5.050 17.617 7.272 1.00 92.44 468 ILE A N 1
ATOM 3835 C CA . ILE A 1 468 ? -3.640 17.283 7.106 1.00 92.44 468 ILE A CA 1
ATOM 3836 C C . ILE A 1 468 ? -3.334 17.332 5.613 1.00 92.44 468 ILE A C 1
ATOM 3838 O O . ILE A 1 468 ? -3.801 16.489 4.843 1.00 92.44 468 ILE A O 1
ATOM 3842 N N . GLU A 1 469 ? -2.564 18.334 5.198 1.00 95.31 469 GLU A N 1
ATOM 3843 C CA . GLU A 1 469 ? -2.029 18.403 3.840 1.00 95.31 469 GLU A CA 1
ATOM 3844 C C . GLU A 1 469 ? -0.663 17.725 3.812 1.00 95.31 469 GLU A C 1
ATOM 3846 O O . GLU A 1 469 ? 0.187 17.972 4.670 1.00 95.31 469 GLU A O 1
ATOM 3851 N N . ILE A 1 470 ? -0.483 16.838 2.838 1.00 94.56 470 ILE A N 1
ATOM 3852 C CA . ILE A 1 470 ? 0.748 16.093 2.594 1.00 94.56 470 ILE A CA 1
ATOM 3853 C C . ILE A 1 470 ? 1.060 16.266 1.119 1.00 94.56 470 ILE A C 1
ATOM 3855 O O . ILE A 1 470 ? 0.218 15.949 0.276 1.00 94.56 470 ILE A O 1
ATOM 3859 N N . GLY A 1 471 ? 2.252 16.745 0.798 1.00 93.19 471 GLY A N 1
ATOM 3860 C CA . GLY A 1 471 ? 2.626 17.015 -0.577 1.00 93.19 471 GLY A CA 1
ATOM 3861 C C . GLY A 1 471 ? 4.109 16.869 -0.855 1.00 93.19 471 GLY A C 1
ATOM 3862 O O . GLY A 1 471 ? 4.926 16.659 0.037 1.00 93.19 471 GLY A O 1
ATOM 3863 N N . LEU A 1 472 ? 4.438 16.977 -2.132 1.00 91.38 472 LEU A N 1
ATOM 3864 C CA . LEU A 1 472 ? 5.794 16.946 -2.651 1.00 91.38 472 LEU A CA 1
ATOM 3865 C C . LEU A 1 472 ? 6.101 18.295 -3.304 1.00 91.38 472 LEU A C 1
ATOM 3867 O O . LEU A 1 472 ? 5.352 18.758 -4.169 1.00 91.38 472 LEU A O 1
ATOM 3871 N N . GLU A 1 473 ? 7.158 18.960 -2.842 1.00 86.69 473 GLU A N 1
ATOM 3872 C CA . GLU A 1 473 ? 7.439 20.361 -3.176 1.00 86.69 473 GLU A CA 1
ATOM 3873 C C . GLU A 1 473 ? 7.782 20.548 -4.661 1.00 86.69 473 GLU A C 1
ATOM 3875 O O . GLU A 1 473 ? 7.268 21.475 -5.292 1.00 86.69 473 GLU A O 1
ATOM 3880 N N . LYS A 1 474 ? 8.592 19.656 -5.250 1.00 82.44 474 LYS A N 1
ATOM 3881 C CA . LYS A 1 474 ? 9.022 19.785 -6.655 1.00 82.44 474 LYS A CA 1
ATOM 3882 C C . LYS A 1 474 ? 7.933 19.383 -7.637 1.00 82.44 474 LYS A C 1
ATOM 3884 O O . LYS A 1 474 ? 7.651 20.125 -8.575 1.00 82.44 474 LYS A O 1
ATOM 3889 N N . SER A 1 475 ? 7.299 18.238 -7.398 1.00 80.50 475 SER A N 1
ATOM 3890 C CA . SER A 1 475 ? 6.238 17.716 -8.271 1.00 80.50 475 SER A CA 1
ATOM 3891 C C . SER A 1 475 ? 4.889 18.428 -8.104 1.00 80.50 475 SER A C 1
ATOM 3893 O O . SER A 1 475 ? 3.973 18.201 -8.893 1.00 80.50 475 SER A O 1
ATOM 3895 N N . LYS A 1 476 ? 4.746 19.302 -7.093 1.00 84.69 476 LYS A N 1
ATOM 3896 C CA . LYS A 1 476 ? 3.500 20.020 -6.750 1.00 84.69 476 LYS A CA 1
ATOM 3897 C C . LYS A 1 476 ? 2.308 19.087 -6.493 1.00 84.69 476 LYS A C 1
ATOM 3899 O O . LYS A 1 476 ? 1.153 19.497 -6.620 1.00 84.69 476 LYS A O 1
ATOM 3904 N N . LEU A 1 477 ? 2.573 17.833 -6.127 1.00 87.00 477 LEU A N 1
ATOM 3905 C CA . LEU A 1 477 ? 1.543 16.876 -5.736 1.00 87.00 477 LEU A CA 1
ATOM 3906 C C . LEU A 1 477 ? 1.093 17.166 -4.311 1.00 87.00 477 LEU A C 1
ATOM 3908 O O . LEU A 1 477 ? 1.918 17.425 -3.439 1.00 87.00 477 LEU A O 1
ATOM 3912 N N . MET A 1 478 ? -0.212 17.097 -4.063 1.00 92.06 478 MET A N 1
ATOM 3913 C CA . MET A 1 478 ? -0.784 17.366 -2.749 1.00 92.06 478 MET A CA 1
ATOM 3914 C C . MET A 1 478 ? -2.019 16.499 -2.518 1.00 92.06 478 MET A C 1
ATOM 3916 O O . MET A 1 478 ? -2.957 16.508 -3.313 1.00 92.06 478 MET A O 1
ATOM 3920 N N . ASN A 1 479 ? -2.032 15.809 -1.384 1.00 90.94 479 ASN A N 1
ATOM 3921 C CA . ASN A 1 479 ? -3.177 15.092 -0.847 1.00 90.94 479 ASN A CA 1
ATOM 3922 C C . ASN A 1 479 ? -3.666 15.819 0.410 1.00 90.94 479 ASN A C 1
ATOM 3924 O O . ASN A 1 479 ? -2.859 16.248 1.237 1.00 90.94 479 ASN A O 1
ATOM 3928 N N . LYS A 1 480 ? -4.986 15.929 0.570 1.00 93.25 480 LYS A N 1
ATOM 3929 C CA . LYS A 1 480 ? -5.616 16.485 1.773 1.00 93.25 480 LYS A CA 1
ATOM 3930 C C . LYS A 1 480 ? -6.409 15.394 2.473 1.00 93.25 480 LYS A C 1
ATOM 3932 O O . LYS A 1 480 ? -7.240 14.747 1.839 1.00 93.25 480 LYS A O 1
ATOM 3937 N N . HIS A 1 481 ? -6.162 15.213 3.763 1.00 89.88 481 HIS A N 1
ATOM 3938 C CA . HIS A 1 481 ? -6.887 14.269 4.610 1.00 89.88 481 HIS A CA 1
ATOM 3939 C C . HIS A 1 481 ? -7.661 15.036 5.669 1.00 89.88 481 HIS A C 1
ATOM 3941 O O . HIS A 1 481 ? -7.067 15.763 6.461 1.00 89.88 481 HIS A O 1
ATOM 3947 N N . GLU A 1 482 ? -8.981 14.881 5.672 1.00 90.06 482 GLU A N 1
ATOM 3948 C CA . GLU A 1 482 ? -9.843 15.438 6.711 1.00 90.06 482 GLU A CA 1
ATOM 3949 C C . GLU A 1 482 ? -9.981 14.419 7.844 1.00 90.06 482 GLU A C 1
ATOM 3951 O O . GLU A 1 482 ? -10.443 13.298 7.634 1.00 90.06 482 GLU A O 1
ATOM 3956 N N . ILE A 1 483 ? -9.565 14.808 9.046 1.00 85.75 483 ILE A N 1
ATOM 3957 C CA . ILE A 1 483 ? -9.658 13.997 10.257 1.00 85.75 483 ILE A CA 1
ATOM 3958 C C . ILE A 1 483 ? -10.520 14.752 11.252 1.00 85.75 483 ILE A C 1
ATOM 3960 O O . ILE A 1 483 ? -10.168 15.849 11.680 1.00 85.75 483 ILE A O 1
ATOM 3964 N N . SER A 1 484 ? -11.650 14.166 11.629 1.00 76.88 484 SER A N 1
ATOM 3965 C CA . SER A 1 484 ? -12.507 14.718 12.672 1.00 76.88 484 SER A CA 1
ATOM 3966 C C . SER A 1 484 ? -12.155 14.078 14.006 1.00 76.88 484 SER A C 1
ATOM 3968 O O . SER A 1 484 ? -12.219 12.858 14.142 1.00 76.88 484 SER A O 1
ATOM 3970 N N . ILE A 1 485 ? -11.787 14.897 14.989 1.00 72.44 485 ILE A N 1
ATOM 3971 C CA . ILE A 1 485 ? -11.743 14.473 16.387 1.00 72.44 485 ILE A CA 1
ATOM 3972 C C . ILE A 1 485 ? -13.047 14.923 17.027 1.00 72.44 485 ILE A C 1
ATOM 3974 O O . ILE A 1 485 ? -13.247 16.110 17.298 1.00 72.44 485 ILE A O 1
ATOM 3978 N N . GLU A 1 486 ? -13.933 13.973 17.275 1.00 67.75 486 GLU A N 1
ATOM 3979 C CA . GLU A 1 486 ? -15.183 14.226 17.977 1.00 67.75 486 GLU A CA 1
ATOM 3980 C C . GLU A 1 486 ? -14.954 14.347 19.492 1.00 67.75 486 GLU A C 1
ATOM 3982 O O . GLU A 1 486 ? -14.059 13.726 20.075 1.00 67.75 486 GLU A O 1
ATOM 3987 N N . LYS A 1 487 ? -15.749 15.211 20.132 1.00 61.78 487 LYS A N 1
ATOM 3988 C CA . LYS A 1 487 ? -15.707 15.432 21.579 1.00 61.78 487 LYS A CA 1
ATOM 3989 C C . LYS A 1 487 ? -16.571 14.359 22.250 1.00 61.78 487 LYS A C 1
ATOM 3991 O O . LYS A 1 487 ? -17.791 14.454 22.194 1.00 61.78 487 LYS A O 1
ATOM 3996 N N . TYR A 1 488 ? -15.952 13.358 22.876 1.00 65.25 488 TYR A N 1
ATOM 3997 C CA . TYR A 1 488 ? -16.666 12.278 23.573 1.00 65.25 488 TYR A CA 1
ATOM 3998 C C . TYR A 1 488 ? -16.519 12.416 25.082 1.00 65.25 488 TYR A C 1
ATOM 4000 O O . TYR A 1 488 ? -15.701 11.733 25.702 1.00 65.25 488 TYR A O 1
ATOM 4008 N N . ASN A 1 489 ? -17.308 13.318 25.660 1.00 67.88 489 ASN A N 1
ATOM 4009 C CA . ASN A 1 489 ? -17.372 13.474 27.104 1.00 67.88 489 ASN A CA 1
ATOM 4010 C C . ASN A 1 489 ? -18.805 13.151 27.550 1.00 67.88 489 ASN A C 1
ATOM 4012 O O . ASN A 1 489 ? -19.766 13.562 26.898 1.00 67.88 489 ASN A O 1
ATOM 4016 N N . GLY A 1 490 ? -18.933 12.366 28.616 1.00 72.31 490 GLY A N 1
ATOM 4017 C CA . GLY A 1 490 ? -20.205 11.890 29.153 1.00 72.31 490 GLY A CA 1
ATOM 4018 C C . GLY A 1 490 ? -20.261 12.103 30.658 1.00 72.31 490 GLY A C 1
ATOM 4019 O O . GLY A 1 490 ? -19.275 11.874 31.361 1.00 72.31 490 GLY A O 1
ATOM 4020 N N . ILE A 1 491 ? -21.411 12.567 31.135 1.00 74.56 491 ILE A N 1
ATOM 4021 C CA . ILE A 1 491 ? -21.734 12.652 32.555 1.00 74.56 491 ILE A CA 1
ATOM 4022 C C . ILE A 1 491 ? -23.069 11.950 32.715 1.00 74.56 491 ILE A C 1
ATOM 4024 O O . ILE A 1 491 ? -24.056 12.421 32.156 1.00 74.56 491 ILE A O 1
ATOM 4028 N N . ASP A 1 492 ? -23.102 10.881 33.501 1.00 75.62 492 ASP A N 1
ATOM 4029 C CA . ASP A 1 492 ? -24.362 10.235 33.841 1.00 75.62 492 ASP A CA 1
ATOM 4030 C C . ASP A 1 492 ? -24.654 10.398 35.317 1.00 75.62 492 ASP A C 1
ATOM 4032 O O . ASP A 1 492 ? -23.814 10.122 36.181 1.00 75.62 492 ASP A O 1
ATOM 4036 N N . PHE A 1 493 ? -25.882 10.823 35.577 1.00 73.50 493 PHE A N 1
ATOM 4037 C CA . PHE A 1 493 ? -26.479 10.800 36.893 1.00 73.50 493 PHE A CA 1
ATOM 4038 C C . PHE A 1 493 ? -27.318 9.550 37.032 1.00 73.50 493 PHE A C 1
ATOM 4040 O O . PHE A 1 493 ? -28.249 9.323 36.260 1.00 73.50 493 PHE A O 1
ATOM 4047 N N . LEU A 1 494 ? -27.021 8.785 38.067 1.00 74.06 494 LEU A N 1
ATOM 4048 C CA . LEU A 1 494 ? -27.865 7.706 38.513 1.00 74.06 494 LEU A CA 1
ATOM 4049 C C . LEU A 1 494 ? -28.261 7.982 39.953 1.00 74.06 494 LEU A C 1
ATOM 4051 O O . LEU A 1 494 ? -27.406 7.974 40.829 1.00 74.06 494 LEU A O 1
ATOM 4055 N N . CYS A 1 495 ? -29.543 8.204 40.195 1.00 72.81 495 CYS A N 1
ATOM 4056 C CA . CYS A 1 495 ? -30.086 8.403 41.531 1.00 72.81 495 CYS A CA 1
ATOM 4057 C C . CYS A 1 495 ? -31.190 7.377 41.763 1.00 72.81 495 CYS A C 1
ATOM 4059 O O . CYS A 1 495 ? -31.967 7.096 40.851 1.00 72.81 495 CYS A O 1
ATOM 4061 N N . LEU A 1 496 ? -31.248 6.797 42.958 1.00 65.62 496 LEU A N 1
ATOM 4062 C CA . LEU A 1 496 ? -32.341 5.898 43.323 1.00 65.62 496 LEU A CA 1
ATOM 4063 C C . LEU A 1 496 ? -33.606 6.743 43.556 1.00 65.62 496 LEU A C 1
ATOM 4065 O O . LEU A 1 496 ? -33.624 7.588 44.444 1.00 65.62 496 LEU A O 1
ATOM 4069 N N . GLU A 1 497 ? -34.642 6.547 42.731 1.00 54.66 497 GLU A N 1
ATOM 4070 C CA . GLU A 1 497 ? -35.872 7.368 42.723 1.00 54.66 497 GLU A CA 1
ATOM 4071 C C . GLU A 1 497 ? -36.772 7.177 43.957 1.00 54.66 497 GLU A C 1
ATOM 4073 O O . GLU A 1 497 ? -37.703 7.950 44.162 1.00 54.66 497 GLU A O 1
ATOM 4078 N N . GLN A 1 498 ? -36.513 6.168 44.790 1.00 54.41 498 GLN A N 1
ATOM 4079 C CA . GLN A 1 498 ? -37.364 5.830 45.928 1.00 54.41 498 GLN A CA 1
ATOM 4080 C C . GLN A 1 498 ? -36.518 5.625 47.174 1.00 54.41 498 GLN A C 1
ATOM 4082 O O . GLN A 1 498 ? -35.948 4.554 47.384 1.00 54.41 498 GLN A O 1
ATOM 4087 N N . VAL A 1 499 ? -36.454 6.655 48.009 1.00 51.62 499 VAL A N 1
ATOM 4088 C CA . VAL A 1 499 ? -35.979 6.513 49.381 1.00 51.62 499 VAL A CA 1
ATOM 4089 C C . VAL A 1 499 ? -37.047 7.138 50.274 1.00 51.62 499 VAL A C 1
ATOM 4091 O O . VAL A 1 499 ? -37.322 8.329 50.173 1.00 51.62 499 VAL A O 1
ATOM 4094 N N . LEU A 1 500 ? -37.717 6.287 51.060 1.00 52.25 500 LEU A N 1
ATOM 4095 C CA . LEU A 1 500 ? -38.769 6.660 52.022 1.00 52.25 500 LEU A CA 1
ATOM 4096 C C . LEU A 1 500 ? -38.240 7.612 53.106 1.00 52.25 500 LEU A C 1
ATOM 4098 O O . LEU A 1 500 ? -38.972 8.439 53.637 1.00 52.25 500 LEU A O 1
ATOM 4102 N N . ASP A 1 501 ? -36.944 7.523 53.382 1.00 54.44 501 ASP A N 1
ATOM 4103 C CA . ASP A 1 501 ? -36.214 8.457 54.218 1.00 54.44 501 ASP A CA 1
ATOM 4104 C C . ASP A 1 501 ? -35.571 9.479 53.270 1.00 54.44 501 ASP A C 1
ATOM 4106 O O . ASP A 1 501 ? -34.923 9.070 52.314 1.00 54.44 501 ASP A O 1
ATOM 4110 N N . SER A 1 502 ? -35.726 10.783 53.512 1.00 61.72 502 SER A N 1
ATOM 4111 C CA . SER A 1 502 ? -35.271 11.952 52.717 1.00 61.72 502 SER A CA 1
ATOM 4112 C C . SER A 1 502 ? -33.802 11.976 52.223 1.00 61.72 502 SER A C 1
ATOM 4114 O O . SER A 1 502 ? -33.324 12.979 51.690 1.00 61.72 502 SER A O 1
ATOM 4116 N N . ILE A 1 503 ? -33.049 10.898 52.402 1.00 66.56 503 ILE A N 1
ATOM 4117 C CA . ILE A 1 503 ? -31.689 10.658 51.944 1.00 66.56 503 ILE A CA 1
ATOM 4118 C C . ILE A 1 503 ? -31.722 10.160 50.502 1.00 66.56 503 ILE A C 1
ATOM 4120 O O . ILE A 1 503 ? -32.152 9.050 50.228 1.00 66.56 503 ILE A O 1
ATOM 4124 N N . VAL A 1 504 ? -31.176 10.945 49.578 1.00 69.88 504 VAL A N 1
ATOM 4125 C CA . VAL A 1 504 ? -30.959 10.495 48.203 1.00 69.88 504 VAL A CA 1
ATOM 4126 C C . VAL A 1 504 ? -29.517 10.050 48.020 1.00 69.88 504 VAL A C 1
ATOM 4128 O O . VAL A 1 504 ? -28.568 10.773 48.347 1.00 69.88 504 VAL A O 1
ATOM 4131 N N . GLU A 1 505 ? -29.367 8.858 47.453 1.00 72.56 505 GLU A N 1
ATOM 4132 C CA . GLU A 1 505 ? -28.093 8.301 47.025 1.00 72.56 505 GLU A CA 1
ATOM 4133 C C . GLU A 1 505 ? -27.989 8.372 45.503 1.00 72.56 505 GLU A C 1
ATOM 4135 O O . GLU A 1 505 ? -28.803 7.805 44.769 1.00 72.56 505 GLU A O 1
ATOM 4140 N N . CYS A 1 506 ? -26.974 9.095 45.033 1.00 76.12 506 CYS A N 1
ATOM 4141 C CA . CYS A 1 506 ? -26.650 9.225 43.623 1.00 76.12 506 CYS A CA 1
ATOM 4142 C C . CYS A 1 506 ? -25.223 8.761 43.345 1.00 76.12 506 CYS A C 1
ATOM 4144 O O . CYS A 1 506 ? -24.286 9.103 44.067 1.00 76.12 506 CYS A O 1
ATOM 4146 N N . ALA A 1 507 ? -25.035 8.074 42.229 1.00 77.62 507 ALA A N 1
ATOM 4147 C CA . ALA A 1 507 ? -23.749 7.888 41.587 1.00 77.62 507 ALA A CA 1
ATOM 4148 C C . ALA A 1 507 ? -23.658 8.835 40.384 1.00 77.62 507 ALA A C 1
ATOM 4150 O O . ALA A 1 507 ? -24.533 8.855 39.519 1.00 77.62 507 ALA A O 1
ATOM 4151 N N . VAL A 1 508 ? -22.591 9.627 40.324 1.00 80.69 508 VAL A N 1
ATOM 4152 C CA . VAL A 1 508 ? -22.260 10.451 39.160 1.00 80.69 508 VAL A CA 1
ATOM 4153 C C . VAL A 1 508 ? -21.044 9.844 38.496 1.00 80.69 508 VAL A C 1
ATOM 4155 O O . VAL A 1 508 ? -19.966 9.811 39.089 1.00 80.69 508 VAL A O 1
ATOM 4158 N N . SER A 1 509 ? -21.218 9.350 37.280 1.00 81.31 509 SER A N 1
ATOM 4159 C CA . SER A 1 509 ? -20.135 8.746 36.512 1.00 81.31 509 SER A CA 1
ATOM 4160 C C . SER A 1 509 ? -19.659 9.704 35.425 1.00 81.31 509 SER A C 1
ATOM 4162 O O . SER A 1 509 ? -20.454 10.295 34.695 1.00 81.31 509 SER A O 1
ATOM 4164 N N . PHE A 1 510 ? -18.347 9.901 35.370 1.00 83.56 510 PHE A N 1
ATOM 4165 C CA . PHE A 1 510 ? -17.669 10.792 34.440 1.00 83.56 510 PHE A CA 1
ATOM 4166 C C . PHE A 1 510 ? -16.861 9.960 33.470 1.00 83.56 510 PHE A C 1
ATOM 4168 O O . PHE A 1 510 ? -16.061 9.134 33.901 1.00 83.56 510 PHE A O 1
ATOM 4175 N N . PHE A 1 511 ? -17.020 10.231 32.181 1.00 84.31 511 PHE A N 1
ATOM 4176 C CA . PHE A 1 511 ? -16.256 9.598 31.117 1.00 84.31 511 PHE A CA 1
ATOM 4177 C C . PHE A 1 511 ? -15.653 10.688 30.241 1.00 84.31 511 PHE A C 1
ATOM 4179 O O . PHE A 1 511 ? -16.371 11.526 29.693 1.00 84.31 511 PHE A O 1
ATOM 4186 N N . SER A 1 512 ? -14.329 10.697 30.117 1.00 81.31 512 SER A N 1
ATOM 4187 C CA . SER A 1 512 ? -13.618 11.638 29.253 1.00 81.31 512 SER A CA 1
ATOM 4188 C C . SER A 1 512 ? -12.430 10.966 28.588 1.00 81.31 512 SER A C 1
ATOM 4190 O O . SER A 1 512 ? -11.740 10.141 29.181 1.00 81.31 512 SER A O 1
ATOM 4192 N N . ARG A 1 513 ? -12.137 11.345 27.346 1.00 73.81 513 ARG A N 1
ATOM 4193 C CA . ARG A 1 513 ? -10.938 10.876 26.633 1.00 73.81 513 ARG A CA 1
ATOM 4194 C C . ARG A 1 513 ? -9.669 11.650 27.021 1.00 73.81 513 ARG A C 1
ATOM 4196 O O . ARG A 1 513 ? -8.572 11.274 26.611 1.00 73.81 513 ARG A O 1
ATOM 4203 N N . ARG A 1 514 ? -9.780 12.712 27.830 1.00 72.94 514 ARG A N 1
ATOM 4204 C CA . ARG A 1 514 ? -8.647 13.503 28.347 1.00 72.94 514 ARG A CA 1
ATOM 4205 C C . ARG A 1 514 ? -8.675 13.571 29.875 1.00 72.94 514 ARG A C 1
ATOM 4207 O O . ARG A 1 514 ? -9.715 13.402 30.503 1.00 72.94 514 ARG A O 1
ATOM 4214 N N . ARG A 1 515 ? -7.513 13.841 30.482 1.00 77.12 515 ARG A N 1
ATOM 4215 C CA . ARG A 1 515 ? -7.450 14.187 31.908 1.00 77.12 515 ARG A CA 1
ATOM 4216 C C . ARG A 1 515 ? -8.044 15.568 32.092 1.00 77.12 515 ARG A C 1
ATOM 4218 O O . ARG A 1 515 ? -7.471 16.554 31.633 1.00 77.12 515 ARG A O 1
ATOM 4225 N N . GLU A 1 516 ? -9.182 15.620 32.756 1.00 74.12 516 GLU A N 1
ATOM 4226 C CA . GLU A 1 516 ? -9.941 16.846 32.946 1.00 74.12 516 GLU A CA 1
ATOM 4227 C C . GLU A 1 516 ? -10.345 16.990 34.417 1.00 74.12 516 GLU A C 1
ATOM 4229 O O . GLU A 1 516 ? -10.425 16.011 35.167 1.00 74.12 516 GLU A O 1
ATOM 4234 N N . ASN A 1 517 ? -10.571 18.239 34.826 1.00 78.69 517 ASN A N 1
ATOM 4235 C CA . ASN A 1 517 ? -11.148 18.561 36.125 1.00 78.69 517 ASN A CA 1
ATOM 4236 C C . ASN A 1 517 ? -12.663 18.666 35.975 1.00 78.69 517 ASN A C 1
ATOM 4238 O O . ASN A 1 517 ? -13.153 19.281 35.024 1.00 78.69 517 ASN A O 1
ATOM 4242 N N . PHE A 1 518 ? -13.399 18.125 36.933 1.00 81.38 518 PHE A N 1
ATOM 4243 C CA . PHE A 1 518 ? -14.851 18.156 36.935 1.00 81.38 518 PHE A CA 1
ATOM 4244 C C . PHE A 1 518 ? -15.394 18.611 38.286 1.00 81.38 518 PHE A C 1
ATOM 4246 O O . PHE A 1 518 ? -14.775 18.458 39.344 1.00 81.38 518 PHE A O 1
ATOM 4253 N N . VAL A 1 519 ? -16.569 19.228 38.214 1.00 83.00 519 VAL A N 1
ATOM 4254 C CA . VAL A 1 519 ? -17.180 19.974 39.304 1.00 83.00 519 VAL A CA 1
ATOM 4255 C C . VAL A 1 519 ? -18.621 19.517 39.473 1.00 83.00 519 VAL A C 1
ATOM 4257 O O . VAL A 1 519 ? -19.418 19.626 38.545 1.00 83.00 519 VAL A O 1
ATOM 4260 N N . ILE A 1 520 ? -18.975 19.058 40.669 1.00 82.50 520 ILE A N 1
ATOM 4261 C CA . ILE A 1 520 ? -20.348 18.698 41.038 1.00 82.50 520 ILE A CA 1
ATOM 4262 C C . ILE A 1 520 ? -20.931 19.825 41.883 1.00 82.50 520 ILE A C 1
ATOM 4264 O O . ILE A 1 520 ? -20.305 20.261 42.854 1.00 82.50 520 ILE A O 1
ATOM 4268 N N . LYS A 1 521 ? -22.127 20.291 41.525 1.00 82.12 521 LYS A N 1
ATOM 4269 C CA . LYS A 1 521 ? -22.861 21.350 42.216 1.00 82.12 521 LYS A CA 1
ATOM 4270 C C . LYS A 1 521 ? -24.304 20.945 42.522 1.00 82.12 521 LYS A C 1
ATOM 4272 O O . LYS A 1 521 ? -24.974 20.347 41.689 1.00 82.12 521 LYS A O 1
ATOM 4277 N N . GLN A 1 522 ? -24.809 21.371 43.672 1.00 81.25 522 GLN A N 1
ATOM 4278 C CA . GLN A 1 522 ? -26.223 21.289 44.055 1.00 81.25 522 GLN A CA 1
ATOM 4279 C C . GLN A 1 522 ? -26.735 22.714 44.231 1.00 81.25 522 GLN A C 1
ATOM 4281 O O . GLN A 1 522 ? -26.137 23.474 44.984 1.00 81.25 522 GLN A O 1
ATOM 4286 N N . GLU A 1 523 ? -27.793 23.104 43.517 1.00 79.06 523 GLU A N 1
ATOM 4287 C CA . GLU A 1 523 ? -28.343 24.475 43.582 1.00 79.06 523 GLU A CA 1
ATOM 4288 C C . GLU A 1 523 ? -27.262 25.584 43.457 1.00 79.06 523 GLU A C 1
ATOM 4290 O O . GLU A 1 523 ? -27.275 26.579 44.175 1.00 79.06 523 GLU A O 1
ATOM 4295 N N . ASN A 1 524 ? -26.289 25.408 42.551 1.00 77.75 524 ASN A N 1
ATOM 4296 C CA . ASN A 1 524 ? -25.091 26.254 42.366 1.00 77.75 524 ASN A CA 1
ATOM 4297 C C . ASN A 1 524 ? -24.020 26.209 43.473 1.00 77.75 524 ASN A C 1
ATOM 4299 O O . ASN A 1 524 ? -22.944 26.786 43.286 1.00 77.75 524 ASN A O 1
ATOM 4303 N N . VAL A 1 525 ? -24.245 25.491 44.571 1.00 80.56 525 VAL A N 1
ATOM 4304 C CA . VAL A 1 525 ? -23.251 25.260 45.626 1.00 80.56 525 VAL A CA 1
ATOM 4305 C C . VAL A 1 525 ? -22.300 24.150 45.198 1.00 80.56 525 VAL A C 1
ATOM 4307 O O . VAL A 1 525 ? -22.730 23.071 44.800 1.00 80.56 525 VAL A O 1
ATOM 4310 N N . LEU A 1 526 ? -20.994 24.408 45.272 1.00 85.00 526 LEU A N 1
ATOM 4311 C CA . LEU A 1 526 ? -19.960 23.417 44.985 1.00 85.00 526 LEU A CA 1
ATOM 4312 C C . LEU A 1 526 ? -20.005 22.277 46.013 1.00 85.00 526 LEU A C 1
ATOM 4314 O O . LEU A 1 526 ? -19.729 22.508 47.185 1.00 85.00 526 LEU A O 1
ATOM 4318 N N . ILE A 1 527 ? -20.292 21.054 45.561 1.00 83.94 527 ILE A N 1
ATOM 4319 C CA . ILE A 1 527 ? -20.220 19.842 46.388 1.00 83.94 527 ILE A CA 1
ATOM 4320 C C . ILE A 1 527 ? -18.813 19.252 46.325 1.00 83.94 527 ILE A C 1
ATOM 4322 O O . ILE A 1 527 ? -18.218 18.929 47.350 1.00 83.94 527 ILE A O 1
ATOM 4326 N N . LYS A 1 528 ? -18.280 19.086 45.108 1.00 84.50 528 LYS A N 1
ATOM 4327 C CA . LYS A 1 528 ? -17.007 18.393 44.884 1.00 84.50 528 LYS A CA 1
ATOM 4328 C C . LYS A 1 528 ? -16.285 18.941 43.657 1.00 84.50 528 LYS A C 1
ATOM 4330 O O . LYS A 1 528 ? -16.922 19.261 42.656 1.00 84.50 528 LYS A O 1
ATOM 4335 N N . ASN A 1 529 ? -14.962 19.035 43.740 1.00 84.50 529 ASN A N 1
ATOM 4336 C CA . ASN A 1 529 ? -14.073 19.395 42.635 1.00 84.50 529 ASN A CA 1
ATOM 4337 C C . ASN A 1 529 ? -12.924 18.386 42.602 1.00 84.50 529 ASN A C 1
ATOM 4339 O O . ASN A 1 529 ? -12.238 18.221 43.612 1.00 84.50 529 ASN A O 1
ATOM 4343 N N . MET A 1 530 ? -12.750 17.686 41.486 1.00 82.56 530 MET A N 1
ATOM 4344 C CA . MET A 1 530 ? -11.776 16.602 41.354 1.00 82.56 530 MET A CA 1
ATOM 4345 C C . MET A 1 530 ? -11.152 16.601 39.964 1.00 82.56 530 MET A C 1
ATOM 4347 O O . MET A 1 530 ? -11.748 17.081 39.003 1.00 82.56 530 MET A O 1
ATOM 4351 N N . SER A 1 531 ? -9.947 16.046 39.870 1.00 78.69 531 SER A N 1
ATOM 4352 C CA . SER A 1 531 ? -9.248 15.800 38.615 1.00 78.69 531 SER A CA 1
ATOM 4353 C C . SER A 1 531 ? -9.222 14.303 38.320 1.00 78.69 531 SER A C 1
ATOM 4355 O O . SER A 1 531 ? -8.981 13.495 39.219 1.00 78.69 531 SER A O 1
ATOM 4357 N N . LEU A 1 532 ? -9.438 13.920 37.061 1.00 74.38 532 LEU A N 1
ATOM 4358 C CA . LEU A 1 532 ? -9.265 12.537 36.607 1.00 74.38 532 LEU A CA 1
ATOM 4359 C C . LEU A 1 532 ? -7.770 12.169 36.629 1.00 74.38 532 LEU A C 1
ATOM 4361 O O . LEU A 1 532 ? -7.062 12.315 35.633 1.00 74.38 532 LEU A O 1
ATOM 4365 N N . ASN A 1 533 ? -7.273 11.721 37.785 1.00 62.91 533 ASN A N 1
ATOM 4366 C CA . ASN A 1 533 ? -5.864 11.343 37.980 1.00 62.91 533 ASN A CA 1
ATOM 4367 C C . ASN A 1 533 ? -5.579 9.856 37.738 1.00 62.91 533 ASN A C 1
ATOM 4369 O O . ASN A 1 533 ? -4.433 9.424 37.873 1.00 62.91 533 ASN A O 1
ATOM 4373 N N . TYR A 1 534 ? -6.593 9.075 37.380 1.00 71.94 534 TYR A N 1
ATOM 4374 C CA . TYR A 1 534 ? -6.455 7.638 37.185 1.00 71.94 534 TYR A CA 1
ATOM 4375 C C . TYR A 1 534 ? -5.770 7.287 35.861 1.00 71.94 534 TYR A C 1
ATOM 4377 O O . TYR A 1 534 ? -5.587 8.122 34.969 1.00 71.94 534 TYR A O 1
ATOM 4385 N N . LEU A 1 535 ? -5.344 6.030 35.755 1.00 75.38 535 LEU A N 1
ATOM 4386 C CA . LEU A 1 535 ? -4.905 5.448 34.493 1.00 75.38 535 LEU A CA 1
ATOM 4387 C C . LEU A 1 535 ? -6.113 5.317 33.554 1.00 75.38 535 LEU A C 1
ATOM 4389 O O . LEU A 1 535 ? -7.208 5.016 34.031 1.00 75.38 535 LEU A O 1
ATOM 4393 N N . PRO A 1 536 ? -5.937 5.539 32.241 1.00 83.88 536 PRO A N 1
ATOM 4394 C CA . PRO A 1 536 ? -7.015 5.303 31.298 1.00 83.88 536 PRO A CA 1
ATOM 4395 C C . PRO A 1 536 ? -7.406 3.818 31.305 1.00 83.88 536 PRO A C 1
ATOM 4397 O O . PRO A 1 536 ? -6.546 2.939 31.385 1.00 83.88 536 PRO A O 1
ATOM 4400 N N . ILE A 1 537 ? -8.703 3.553 31.213 1.00 87.25 537 ILE A N 1
ATOM 4401 C CA . ILE A 1 537 ? -9.305 2.227 31.090 1.00 87.25 537 ILE A CA 1
ATOM 4402 C C . ILE A 1 537 ? -9.790 2.000 29.657 1.00 87.25 537 ILE A C 1
ATOM 4404 O O . ILE A 1 537 ? -9.928 2.946 28.891 1.00 87.25 537 ILE A O 1
ATOM 4408 N N . SER A 1 538 ? -10.048 0.747 29.293 1.00 90.25 538 SER A N 1
ATOM 4409 C CA . SER A 1 538 ? -10.557 0.354 27.971 1.00 90.25 538 SER A CA 1
ATOM 4410 C C . SER A 1 538 ? -11.737 -0.609 28.088 1.00 90.25 538 SER A C 1
ATOM 4412 O O . SER A 1 538 ? -11.836 -1.596 27.357 1.00 90.25 538 SER A O 1
ATOM 4414 N N . TRP A 1 539 ? -12.594 -0.395 29.086 1.00 93.50 539 TRP A N 1
ATOM 4415 C CA . TRP A 1 539 ? -13.711 -1.287 29.370 1.00 93.50 539 TRP A CA 1
ATOM 4416 C C . TRP A 1 539 ? -14.901 -0.551 29.987 1.00 93.50 539 TRP A C 1
ATOM 4418 O O . TRP A 1 539 ? -14.720 0.402 30.740 1.00 93.50 539 TRP A O 1
ATOM 4428 N N . PHE A 1 540 ? -16.109 -1.036 29.698 1.00 91.38 540 PHE A N 1
ATOM 4429 C CA . PHE A 1 540 ? -17.355 -0.666 30.383 1.00 91.38 540 PHE A CA 1
ATOM 4430 C C . PHE A 1 540 ? -17.836 -1.858 31.209 1.00 91.38 540 PHE A C 1
ATOM 4432 O O . PHE A 1 540 ? -17.720 -2.995 30.757 1.00 91.38 540 PHE A O 1
ATOM 4439 N N . GLY A 1 541 ? -18.352 -1.632 32.414 1.00 90.81 541 GLY A N 1
ATOM 4440 C CA . GLY A 1 541 ? -18.740 -2.702 33.335 1.00 90.81 541 GLY A CA 1
ATOM 4441 C C . GLY A 1 541 ? -18.180 -2.495 34.733 1.00 90.81 541 GLY A C 1
ATOM 4442 O O . GLY A 1 541 ? -17.962 -1.367 35.173 1.00 90.81 541 GLY A O 1
ATOM 4443 N N . ILE A 1 542 ? -17.946 -3.599 35.436 1.00 87.44 542 ILE A N 1
ATOM 4444 C CA . ILE A 1 542 ? -17.540 -3.587 36.844 1.00 87.44 542 ILE A CA 1
ATOM 4445 C C . ILE A 1 542 ? -16.053 -3.921 36.963 1.00 87.44 542 ILE A C 1
ATOM 4447 O O . ILE A 1 542 ? -15.525 -4.782 36.256 1.00 87.44 542 ILE A O 1
ATOM 4451 N N . PHE A 1 543 ? -15.363 -3.254 37.888 1.00 85.12 543 PHE A N 1
ATOM 4452 C CA . PHE A 1 543 ? -14.001 -3.621 38.257 1.00 85.12 543 PHE A CA 1
ATOM 4453 C C . PHE A 1 543 ? -14.003 -4.875 39.142 1.00 85.12 543 PHE A C 1
ATOM 4455 O O . PHE A 1 543 ? -14.647 -4.901 40.188 1.00 85.12 543 PHE A O 1
ATOM 4462 N N . PHE A 1 544 ? -13.256 -5.909 38.755 1.00 82.06 544 PHE A N 1
ATOM 4463 C CA . PHE A 1 544 ? -13.209 -7.161 39.510 1.00 82.06 544 PHE A CA 1
ATOM 4464 C C . PHE A 1 544 ? -12.339 -7.035 40.762 1.00 82.06 544 PHE A C 1
ATOM 4466 O O . PHE A 1 544 ? -11.118 -6.907 40.669 1.00 82.06 544 PHE A O 1
ATOM 4473 N N . ASN A 1 545 ? -12.960 -7.136 41.939 1.00 78.56 545 ASN A N 1
ATOM 4474 C CA . ASN A 1 545 ? -12.249 -7.377 43.190 1.00 78.56 545 ASN A CA 1
ATOM 4475 C C . ASN A 1 545 ? -12.252 -8.885 43.494 1.00 78.56 545 ASN A C 1
ATOM 4477 O O . ASN A 1 545 ? -13.299 -9.461 43.776 1.00 78.56 545 ASN A O 1
ATOM 4481 N N . MET A 1 546 ? -11.083 -9.528 43.436 1.00 75.19 546 MET A N 1
ATOM 4482 C CA . MET A 1 546 ? -10.935 -10.990 43.562 1.00 75.19 546 MET A CA 1
ATOM 4483 C C . MET A 1 546 ? -11.294 -11.552 44.956 1.00 75.19 546 MET A C 1
ATOM 4485 O O . MET A 1 546 ? -11.354 -12.766 45.116 1.00 75.19 546 MET A O 1
ATOM 4489 N N . ASN A 1 547 ? -11.518 -10.705 45.969 1.00 74.44 547 ASN A N 1
ATOM 4490 C CA . ASN A 1 547 ? -11.610 -11.132 47.374 1.00 74.44 547 ASN A CA 1
ATOM 4491 C C . ASN A 1 547 ? -13.037 -11.386 47.904 1.00 74.44 547 ASN A C 1
ATOM 4493 O O . ASN A 1 547 ? -13.185 -11.788 49.055 1.00 74.44 547 ASN A O 1
ATOM 4497 N N . GLU A 1 548 ? -14.086 -11.147 47.119 1.00 68.06 548 GLU A N 1
ATOM 4498 C CA . GLU A 1 548 ? -15.480 -11.305 47.573 1.00 68.06 548 GLU A CA 1
ATOM 4499 C C . GLU A 1 548 ? -16.095 -12.621 47.072 1.00 68.06 548 GLU A C 1
ATOM 4501 O O . GLU A 1 548 ? -15.991 -12.932 45.881 1.00 68.06 548 GLU A O 1
ATOM 4506 N N . SER A 1 549 ? -16.751 -13.369 47.971 1.00 57.72 549 SER A N 1
ATOM 4507 C CA . SER A 1 549 ? -17.472 -14.613 47.663 1.00 57.72 549 SER A CA 1
ATOM 4508 C C . SER A 1 549 ? -18.799 -14.335 46.956 1.00 57.72 549 SER A C 1
ATOM 4510 O O . SER A 1 549 ? -19.599 -13.532 47.437 1.00 57.72 549 SER A O 1
ATOM 4512 N N . ALA A 1 550 ? -19.033 -15.024 45.840 1.00 61.22 550 ALA A N 1
ATOM 4513 C CA . ALA A 1 550 ? -20.154 -14.774 44.944 1.00 61.22 550 ALA A CA 1
ATOM 4514 C C . ALA A 1 550 ? -21.342 -15.721 45.168 1.00 61.22 550 ALA A C 1
ATOM 4516 O O . ALA A 1 550 ? -21.185 -16.876 45.563 1.00 61.22 550 ALA A O 1
ATOM 4517 N N . ILE A 1 551 ? -22.536 -15.222 44.853 1.00 66.12 551 ILE A N 1
ATOM 4518 C CA . ILE A 1 551 ? -23.756 -16.020 44.680 1.00 66.12 551 ILE A CA 1
ATOM 4519 C C . ILE A 1 551 ? -23.802 -16.481 43.213 1.00 66.12 551 ILE A C 1
ATOM 4521 O O . ILE A 1 551 ? -23.415 -15.727 42.319 1.00 66.12 551 ILE A O 1
ATOM 4525 N N . HIS A 1 552 ? -24.250 -17.713 42.958 1.00 72.19 552 HIS A N 1
ATOM 4526 C CA . HIS A 1 552 ? -24.326 -18.285 41.610 1.00 72.19 552 HIS A CA 1
ATOM 4527 C C . HIS A 1 552 ? -25.656 -17.948 40.921 1.00 72.19 552 HIS A C 1
ATOM 4529 O O . HIS A 1 552 ? -26.718 -18.071 41.536 1.00 72.19 552 HIS A O 1
ATOM 4535 N N . SER A 1 553 ? -25.606 -17.555 39.644 1.00 63.16 553 SER A N 1
ATOM 4536 C CA . SER A 1 553 ? -26.798 -17.367 38.809 1.00 63.16 553 SER A CA 1
ATOM 4537 C C . SER A 1 553 ? -27.315 -18.689 38.216 1.00 63.16 553 SER A C 1
ATOM 4539 O O . SER A 1 553 ? -26.561 -19.649 38.058 1.00 63.16 553 SER A O 1
ATOM 4541 N N . LEU A 1 554 ? -28.616 -18.731 37.903 1.00 65.88 554 LEU A N 1
ATOM 4542 C CA . LEU A 1 554 ? -29.305 -19.846 37.235 1.00 65.88 554 LEU A CA 1
ATOM 4543 C C . LEU A 1 554 ? -29.489 -19.555 35.734 1.00 65.88 554 LEU A C 1
ATOM 4545 O O . LEU A 1 554 ? -29.582 -18.388 35.359 1.00 65.88 554 LEU A O 1
ATOM 4549 N N . ASP A 1 555 ? -29.607 -20.617 34.933 1.00 74.75 555 ASP A N 1
ATOM 4550 C CA . ASP A 1 555 ? -29.805 -20.714 33.470 1.00 74.75 555 ASP A CA 1
ATOM 4551 C C . ASP A 1 555 ? -30.819 -19.728 32.874 1.00 74.75 555 ASP A C 1
ATOM 4553 O O . ASP A 1 555 ? -31.992 -20.061 32.668 1.00 74.75 555 ASP A O 1
ATOM 4557 N N . LYS A 1 556 ? -30.401 -18.482 32.646 1.00 91.00 556 LYS A N 1
ATOM 4558 C CA . LYS A 1 556 ? -31.288 -17.398 32.214 1.00 91.00 556 LYS A CA 1
ATOM 4559 C C . LYS A 1 556 ? -30.533 -16.327 31.422 1.00 91.00 556 LYS A C 1
ATOM 4561 O O . LYS A 1 556 ? -29.306 -16.347 31.325 1.00 91.00 556 LYS A O 1
ATOM 4566 N N . GLU A 1 557 ? -31.290 -15.387 30.863 1.00 95.69 557 GLU A N 1
ATOM 4567 C CA . GLU A 1 557 ? -30.769 -14.183 30.221 1.00 95.69 557 GLU A CA 1
ATOM 4568 C C . GLU A 1 557 ? -30.759 -12.994 31.191 1.00 95.69 557 GLU A C 1
ATOM 4570 O O . GLU A 1 557 ? -31.707 -12.791 31.946 1.00 95.69 557 GLU A O 1
ATOM 4575 N N . PHE A 1 558 ? -29.688 -12.201 31.164 1.00 96.19 558 PHE A N 1
ATOM 4576 C CA . PHE A 1 558 ? -29.472 -11.059 32.050 1.00 96.19 558 PHE A CA 1
ATOM 4577 C C . PHE A 1 558 ? -29.120 -9.800 31.253 1.00 96.19 558 PHE A C 1
ATOM 4579 O O . PHE A 1 558 ? -28.354 -9.877 30.295 1.00 96.19 558 PHE A O 1
ATOM 4586 N N . LEU A 1 559 ? -29.619 -8.639 31.681 1.00 96.81 559 LEU A N 1
ATOM 4587 C CA . LEU A 1 559 ? -29.171 -7.318 31.231 1.00 96.81 559 LEU A CA 1
ATOM 4588 C C . LEU A 1 559 ? -28.143 -6.767 32.217 1.00 96.81 559 LEU A C 1
ATOM 4590 O O . LEU A 1 559 ? -28.434 -6.625 33.407 1.00 96.81 559 LEU A O 1
ATOM 4594 N N . ILE A 1 560 ? -26.954 -6.442 31.711 1.00 96.00 560 ILE A N 1
ATOM 4595 C CA . ILE A 1 560 ? -25.828 -5.973 32.518 1.00 96.00 560 ILE A CA 1
ATOM 4596 C C . ILE A 1 560 ? -25.856 -4.449 32.555 1.00 96.00 560 ILE A C 1
ATOM 4598 O O . ILE A 1 560 ? -25.304 -3.774 31.684 1.00 96.00 560 ILE A O 1
ATOM 4602 N N . MET A 1 561 ? -26.499 -3.879 33.565 1.00 93.38 561 MET A N 1
ATOM 4603 C CA . MET A 1 561 ? -26.819 -2.448 33.605 1.00 93.38 561 MET A CA 1
ATOM 4604 C C . MET A 1 561 ? -25.563 -1.578 33.707 1.00 93.38 561 MET A C 1
ATOM 4606 O O . MET A 1 561 ? -25.498 -0.486 33.149 1.00 93.38 561 MET A O 1
ATOM 4610 N N . ASN A 1 562 ? -24.514 -2.093 34.350 1.00 91.12 562 ASN A N 1
ATOM 4611 C CA . ASN A 1 562 ? -23.230 -1.399 34.483 1.00 91.12 562 ASN A CA 1
ATOM 4612 C C . ASN A 1 562 ? -22.376 -1.431 33.197 1.00 91.12 562 ASN A C 1
ATOM 4614 O O . ASN A 1 562 ? -21.297 -0.842 33.170 1.00 91.12 562 ASN A O 1
ATOM 4618 N N . SER A 1 563 ? -22.823 -2.117 32.138 1.00 94.50 563 SER A N 1
ATOM 4619 C CA . SER A 1 563 ? -22.095 -2.246 30.864 1.00 94.50 563 SER A CA 1
ATOM 4620 C C . SER A 1 563 ? -22.484 -1.206 29.807 1.00 94.50 563 SER A C 1
ATOM 4622 O O . SER A 1 563 ? -22.088 -1.336 28.651 1.00 94.50 563 SER A O 1
ATOM 4624 N N . GLU A 1 564 ? -23.267 -0.188 30.176 1.00 93.38 564 GLU A N 1
ATOM 4625 C CA . GLU A 1 564 ? -23.738 0.810 29.217 1.00 93.38 564 GLU A CA 1
ATOM 4626 C C . GLU A 1 564 ? -22.585 1.575 28.558 1.00 93.38 564 GLU A C 1
ATOM 4628 O O . GLU A 1 564 ? -21.733 2.166 29.229 1.00 93.38 564 GLU A O 1
ATOM 4633 N N . PHE A 1 565 ? -22.593 1.603 27.228 1.00 91.50 565 PHE A N 1
ATOM 4634 C CA . PHE A 1 565 ? -21.594 2.291 26.424 1.00 91.50 565 PHE A CA 1
ATOM 4635 C C . PHE A 1 565 ? -21.841 3.792 26.467 1.00 91.50 565 PHE A C 1
ATOM 4637 O O . PHE A 1 565 ? -22.876 4.289 26.029 1.00 91.50 565 PHE A O 1
ATOM 4644 N N . LYS A 1 566 ? -20.870 4.550 26.970 1.00 87.81 566 LYS A N 1
ATOM 4645 C CA . LYS A 1 566 ? -21.045 5.996 27.200 1.00 87.81 566 LYS A CA 1
ATOM 4646 C C . LYS A 1 566 ? -20.719 6.858 25.983 1.00 87.81 566 LYS A C 1
ATOM 4648 O O . LYS A 1 566 ? -21.018 8.051 25.953 1.00 87.81 566 LYS A O 1
ATOM 4653 N N . PHE A 1 567 ? -20.151 6.233 24.961 1.00 83.69 567 PHE A N 1
ATOM 4654 C CA . PHE A 1 567 ? -19.891 6.784 23.639 1.00 83.69 567 PHE A CA 1
ATOM 4655 C C . PHE A 1 567 ? -19.844 5.645 22.615 1.00 83.69 567 PHE A C 1
ATOM 4657 O O . PHE A 1 567 ? -19.643 4.482 22.981 1.00 83.69 567 PHE A O 1
ATOM 4664 N N . ASP A 1 568 ? -20.002 5.991 21.339 1.00 84.06 568 ASP A N 1
ATOM 4665 C CA . ASP A 1 568 ? -19.817 5.051 20.236 1.00 84.06 568 ASP A CA 1
ATOM 4666 C C . ASP A 1 568 ? -18.417 4.440 20.324 1.00 84.06 568 ASP A C 1
ATOM 4668 O O . ASP A 1 568 ? -17.415 5.156 20.374 1.00 84.06 568 ASP A O 1
ATOM 4672 N N . SER A 1 569 ? -18.353 3.115 20.403 1.00 86.44 569 SER A N 1
ATOM 4673 C CA . SER A 1 569 ? -17.118 2.387 20.692 1.00 86.44 569 SER A CA 1
ATOM 4674 C C . SER A 1 569 ? -16.981 1.155 19.814 1.00 86.44 569 SER A C 1
ATOM 4676 O O . SER A 1 569 ? -17.965 0.587 19.338 1.00 86.44 569 SER A O 1
ATOM 4678 N N . ILE A 1 570 ? -15.745 0.690 19.652 1.00 86.19 570 ILE A N 1
ATOM 4679 C CA . ILE A 1 570 ? -15.461 -0.600 19.021 1.00 86.19 570 ILE A CA 1
ATOM 4680 C C . ILE A 1 570 ? -15.219 -1.630 20.122 1.00 86.19 570 ILE A C 1
ATOM 4682 O O . ILE A 1 570 ? -14.156 -1.639 20.742 1.00 86.19 570 ILE A O 1
ATOM 4686 N N . MET A 1 571 ? -16.197 -2.501 20.362 1.00 93.12 571 MET A N 1
ATOM 4687 C CA . MET A 1 571 ? -16.064 -3.633 21.273 1.00 93.12 571 MET A CA 1
ATOM 4688 C C . MET A 1 571 ? -15.156 -4.689 20.641 1.00 93.12 571 MET A C 1
ATOM 4690 O O . MET A 1 571 ? -15.420 -5.168 19.533 1.00 93.12 571 MET A O 1
ATOM 4694 N N . SER A 1 572 ? -14.087 -5.048 21.348 1.00 90.62 572 SER A N 1
ATOM 4695 C CA . SER A 1 572 ? -13.101 -6.043 20.912 1.00 90.62 572 SER A CA 1
ATOM 4696 C C . SER A 1 572 ? -13.159 -7.342 21.701 1.00 90.62 572 SER A C 1
ATOM 4698 O O . SER A 1 572 ? -12.715 -8.375 21.205 1.00 90.62 572 SER A O 1
ATOM 4700 N N . GLY A 1 573 ? -13.760 -7.330 22.889 1.00 95.38 573 GLY A N 1
ATOM 4701 C CA . GLY A 1 573 ? -13.858 -8.508 23.741 1.00 95.38 573 GLY A CA 1
ATOM 4702 C C . GLY A 1 573 ? -14.685 -8.256 24.991 1.00 95.38 573 GLY A C 1
ATOM 4703 O O . GLY A 1 573 ? -15.391 -7.254 25.102 1.00 95.38 573 GLY A O 1
ATOM 4704 N N . PHE A 1 574 ? -14.577 -9.159 25.953 1.00 97.38 574 PHE A N 1
ATOM 4705 C CA . PHE A 1 574 ? -15.128 -8.998 27.293 1.00 97.38 574 PHE A CA 1
ATOM 4706 C C . PHE A 1 574 ? -14.334 -9.820 28.310 1.00 97.38 574 PHE A C 1
ATOM 4708 O O . PHE A 1 574 ? -13.606 -10.754 27.963 1.00 97.38 574 PHE A O 1
ATOM 4715 N N . GLU A 1 575 ? -14.479 -9.455 29.578 1.00 97.19 575 GLU A N 1
ATOM 4716 C CA . GLU A 1 575 ? -14.001 -10.242 30.706 1.00 97.19 575 GLU A CA 1
ATOM 4717 C C . GLU A 1 575 ? -15.193 -10.649 31.575 1.00 97.19 575 GLU A C 1
ATOM 4719 O O . GLU A 1 575 ? -16.112 -9.855 31.794 1.00 97.19 575 GLU A O 1
ATOM 4724 N N . ILE A 1 576 ? -15.183 -11.889 32.058 1.00 95.75 576 ILE A N 1
ATOM 4725 C CA . ILE A 1 576 ? -16.261 -12.458 32.871 1.00 95.75 576 ILE A CA 1
ATOM 4726 C C . ILE A 1 576 ? -15.699 -13.442 33.897 1.00 95.75 576 ILE A C 1
ATOM 4728 O O . ILE A 1 576 ? -14.786 -14.212 33.586 1.00 95.75 576 ILE A O 1
ATOM 4732 N N . ILE A 1 577 ? -16.245 -13.438 35.115 1.00 94.56 577 ILE A N 1
ATOM 4733 C CA . ILE A 1 577 ? -15.920 -14.448 36.131 1.00 94.56 577 ILE A CA 1
ATOM 4734 C C . ILE A 1 577 ? -17.062 -15.464 36.194 1.00 94.56 577 ILE A C 1
ATOM 4736 O O . ILE A 1 577 ? -18.162 -15.158 36.654 1.00 94.56 577 ILE A O 1
ATOM 4740 N N . SER A 1 578 ? -16.801 -16.667 35.684 1.00 93.75 578 SER A N 1
ATOM 4741 C CA . SER A 1 578 ? -17.799 -17.735 35.579 1.00 93.75 578 SER A CA 1
ATOM 4742 C C . SER A 1 578 ? -17.664 -18.702 36.746 1.00 93.75 578 SER A C 1
ATOM 4744 O O . SER A 1 578 ? -16.564 -19.136 37.076 1.00 93.75 578 SER A O 1
ATOM 4746 N N . ALA A 1 579 ? -18.778 -19.071 37.362 1.00 91.38 579 ALA A N 1
ATOM 4747 C CA . ALA A 1 579 ? -18.790 -20.028 38.460 1.00 91.38 579 ALA A CA 1
ATOM 4748 C C . ALA A 1 579 ? -18.797 -21.486 37.972 1.00 91.38 579 ALA A C 1
ATOM 4750 O O . ALA A 1 579 ? -18.185 -22.342 38.606 1.00 91.38 579 ALA A O 1
ATOM 4751 N N . ASN A 1 580 ? -19.424 -21.762 36.827 1.00 92.88 580 ASN A N 1
ATOM 4752 C CA . ASN A 1 580 ? -19.427 -23.069 36.171 1.00 92.88 580 ASN A CA 1
ATOM 4753 C C . ASN A 1 580 ? -18.957 -22.954 34.717 1.00 92.88 580 ASN A C 1
ATOM 4755 O O . ASN A 1 580 ? -19.023 -21.885 34.109 1.00 92.88 580 ASN A O 1
ATOM 4759 N N . TYR A 1 581 ? -18.489 -24.072 34.158 1.00 94.00 581 TYR A N 1
ATOM 4760 C CA . TYR A 1 581 ? -18.180 -24.165 32.733 1.00 94.00 581 TYR A CA 1
ATOM 4761 C C . TYR A 1 581 ? -19.468 -24.151 31.904 1.00 94.00 581 TYR A C 1
ATOM 4763 O O . TYR A 1 581 ? -20.478 -24.722 32.305 1.00 94.00 581 TYR A O 1
ATOM 4771 N N . GLY A 1 582 ? -19.429 -23.586 30.706 1.00 94.88 582 GLY A N 1
ATOM 4772 C CA . GLY A 1 582 ? -20.560 -23.680 29.790 1.00 94.88 582 GLY A CA 1
ATOM 4773 C C . GLY A 1 582 ? -20.464 -22.711 28.632 1.00 94.88 582 GLY A C 1
ATOM 4774 O O . GLY A 1 582 ? -19.438 -22.073 28.422 1.00 94.88 582 GLY A O 1
ATOM 4775 N N . GLU A 1 583 ? -21.547 -22.613 27.880 1.00 96.56 583 GLU A N 1
ATOM 4776 C CA . GLU A 1 583 ? -21.681 -21.674 26.774 1.00 96.56 583 GLU A CA 1
ATOM 4777 C C . GLU A 1 583 ? -22.462 -20.431 27.221 1.00 96.56 583 GLU A C 1
ATOM 4779 O O . GLU A 1 583 ? -23.436 -20.535 27.975 1.00 96.56 583 GLU A O 1
ATOM 4784 N N . ILE A 1 584 ? -22.033 -19.259 26.761 1.00 96.62 584 ILE A N 1
ATOM 4785 C CA . ILE A 1 584 ? -22.739 -17.989 26.931 1.00 96.62 584 ILE A CA 1
ATOM 4786 C C . ILE A 1 584 ? -22.943 -17.323 25.573 1.00 96.62 584 ILE A C 1
ATOM 4788 O O . ILE A 1 584 ? -22.074 -17.386 24.699 1.00 96.62 584 ILE A O 1
ATOM 4792 N N . GLN A 1 585 ? -24.061 -16.629 25.404 1.00 97.38 585 GLN A N 1
ATOM 4793 C CA . GLN A 1 585 ? -24.316 -15.783 24.246 1.00 97.38 585 GLN A CA 1
ATOM 4794 C C . GLN A 1 585 ? -24.316 -14.315 24.667 1.00 97.38 585 GLN A C 1
ATOM 4796 O O . GLN A 1 585 ? -25.036 -13.915 25.580 1.00 97.38 585 GLN A O 1
ATOM 4801 N N . ILE A 1 586 ? -23.511 -13.504 23.979 1.00 97.69 586 ILE A N 1
ATOM 4802 C CA . ILE A 1 586 ? -23.450 -12.057 24.193 1.00 97.69 586 ILE A CA 1
ATOM 4803 C C . ILE A 1 586 ? -24.388 -11.373 23.206 1.00 97.69 586 ILE A C 1
ATOM 4805 O O . ILE A 1 586 ? -24.262 -11.543 21.989 1.00 97.69 586 ILE A O 1
ATOM 4809 N N . LYS A 1 587 ? -25.297 -10.561 23.733 1.00 97.75 587 LYS A N 1
ATOM 4810 C CA . LYS A 1 587 ? -26.266 -9.755 22.988 1.00 97.75 587 LYS A CA 1
ATOM 4811 C C . LYS A 1 587 ? -26.009 -8.274 23.258 1.00 97.75 587 LYS A C 1
ATOM 4813 O O . LYS A 1 587 ? -25.615 -7.903 24.360 1.00 97.75 587 LYS A O 1
ATOM 4818 N N . ILE A 1 588 ? -26.227 -7.435 22.253 1.00 97.88 588 ILE A N 1
ATOM 4819 C CA . ILE A 1 588 ? -26.193 -5.977 22.377 1.00 97.88 588 ILE A CA 1
ATOM 4820 C C . ILE A 1 588 ? -27.616 -5.464 22.243 1.00 97.88 588 ILE A C 1
ATOM 4822 O O . ILE A 1 588 ? -28.295 -5.800 21.272 1.00 97.88 588 ILE A O 1
ATOM 4826 N N . TYR A 1 589 ? -28.031 -4.659 23.213 1.00 97.75 589 TYR A N 1
ATOM 4827 C CA . TYR A 1 589 ? -29.300 -3.948 23.219 1.00 97.75 589 TYR A CA 1
ATOM 4828 C C . TYR A 1 589 ? -29.026 -2.471 22.951 1.00 97.75 589 TYR A C 1
ATOM 4830 O O . TYR A 1 589 ? -28.276 -1.848 23.699 1.00 97.75 589 TYR A O 1
ATOM 4838 N N . GLU A 1 590 ? -29.604 -1.925 21.885 1.00 97.19 590 GLU A N 1
ATOM 4839 C CA . GLU A 1 590 ? -29.473 -0.524 21.482 1.00 97.19 590 GLU A CA 1
ATOM 4840 C C . GLU A 1 590 ? -30.804 0.204 21.697 1.00 97.19 590 GLU A C 1
ATOM 4842 O O . GLU A 1 590 ? -31.842 -0.214 21.179 1.00 97.19 590 GLU A O 1
ATOM 4847 N N . CYS A 1 591 ? -30.755 1.319 22.422 1.00 93.69 591 CYS A N 1
ATOM 4848 C CA . CYS A 1 591 ? -31.896 2.191 22.700 1.00 93.69 591 CYS A CA 1
ATOM 4849 C C . CYS A 1 591 ? -31.626 3.586 22.118 1.00 93.69 591 CYS A C 1
ATOM 4851 O O . CYS A 1 591 ? -30.483 3.920 21.811 1.00 93.69 591 CYS A O 1
ATOM 4853 N N . GLU A 1 592 ? -32.658 4.421 21.968 1.00 87.75 592 GLU A N 1
ATOM 4854 C CA . GLU A 1 592 ? -32.514 5.745 21.335 1.00 87.75 592 GLU A CA 1
ATOM 4855 C C . GLU A 1 592 ? -31.562 6.688 22.100 1.00 87.75 592 GLU A C 1
ATOM 4857 O O . GLU A 1 592 ? -30.834 7.461 21.479 1.00 87.75 592 GLU A O 1
ATOM 4862 N N . ALA A 1 593 ? -31.540 6.605 23.436 1.00 84.00 593 ALA A N 1
ATOM 4863 C CA . ALA A 1 593 ? -30.715 7.466 24.289 1.00 84.00 593 ALA A CA 1
ATOM 4864 C C . ALA A 1 593 ? -29.892 6.693 25.333 1.00 84.00 593 ALA A C 1
ATOM 4866 O O . ALA A 1 593 ? -28.666 6.689 25.268 1.00 84.00 593 ALA A O 1
ATOM 4867 N N . SER A 1 594 ? -30.554 6.054 26.301 1.00 89.50 594 SER A N 1
ATOM 4868 C CA . SER A 1 594 ? -29.929 5.246 27.356 1.00 89.50 594 SER A CA 1
ATOM 4869 C C . SER A 1 594 ? -30.786 4.017 27.606 1.00 89.50 594 SER A C 1
ATOM 4871 O O . SER A 1 594 ? -31.954 4.134 27.988 1.00 89.50 594 SER A O 1
ATOM 4873 N N . CYS A 1 595 ? -30.214 2.833 27.400 1.00 93.12 595 CYS A N 1
ATOM 4874 C CA . CYS A 1 595 ? -30.903 1.596 27.729 1.00 93.12 595 CYS A CA 1
ATOM 4875 C C . CYS A 1 595 ? -31.088 1.439 29.234 1.00 93.12 595 CYS A C 1
ATOM 4877 O O . CYS A 1 595 ? -32.118 0.921 29.657 1.00 93.12 595 CYS A O 1
ATOM 4879 N N . VAL A 1 596 ? -30.153 1.931 30.052 1.00 90.38 596 VAL A N 1
ATOM 4880 C CA . VAL A 1 596 ? -30.299 1.880 31.514 1.00 90.38 596 VAL A CA 1
ATOM 4881 C C . VAL A 1 596 ? -31.571 2.605 31.955 1.00 90.38 596 VAL A C 1
ATOM 4883 O O . VAL A 1 596 ? -32.404 2.019 32.646 1.00 90.38 596 VAL A O 1
ATOM 4886 N N . GLN A 1 597 ? -31.765 3.844 31.497 1.00 87.25 597 GLN A N 1
ATOM 4887 C CA . GLN A 1 597 ? -32.962 4.628 31.820 1.00 87.25 597 GLN A CA 1
ATOM 4888 C C . GLN A 1 597 ? -34.235 4.012 31.230 1.00 87.25 597 GLN A C 1
ATOM 4890 O O . GLN A 1 597 ? -35.265 3.962 31.903 1.00 87.25 597 GLN A O 1
ATOM 4895 N N . HIS A 1 598 ? -34.168 3.522 29.987 1.00 91.19 598 HIS A N 1
ATOM 4896 C CA . HIS A 1 598 ? -35.301 2.871 29.324 1.00 91.19 598 HIS A CA 1
ATOM 4897 C C . HIS A 1 598 ? -35.807 1.673 30.126 1.00 91.19 598 HIS A C 1
ATOM 4899 O O . HIS A 1 598 ? -36.996 1.595 30.442 1.00 91.19 598 HIS A O 1
ATOM 4905 N N . PHE A 1 599 ? -34.901 0.775 30.511 1.00 91.88 599 PHE A N 1
ATOM 4906 C CA . PHE A 1 599 ? -35.243 -0.449 31.225 1.00 91.88 599 PHE A CA 1
ATOM 4907 C C . PHE A 1 599 ? -35.705 -0.194 32.657 1.00 91.88 599 PHE A C 1
ATOM 4909 O O . PHE A 1 599 ? -36.695 -0.795 33.067 1.00 91.88 599 PHE A O 1
ATOM 4916 N N . MET A 1 600 ? -35.083 0.746 33.378 1.00 86.00 600 MET A N 1
ATOM 4917 C CA . MET A 1 600 ? -35.553 1.144 34.713 1.00 86.00 600 MET A CA 1
ATOM 4918 C C . MET A 1 600 ? -36.976 1.719 34.688 1.00 86.00 600 MET A C 1
ATOM 4920 O O . MET A 1 600 ? -37.728 1.527 35.639 1.00 86.00 600 MET A O 1
ATOM 4924 N N . LYS A 1 601 ? -37.364 2.398 33.601 1.00 86.31 601 LYS A N 1
ATOM 4925 C CA . LYS A 1 601 ? -38.688 3.018 33.468 1.00 86.31 601 LYS A CA 1
ATOM 4926 C C . LYS A 1 601 ? -39.765 2.055 32.970 1.00 86.31 601 LYS A C 1
ATOM 4928 O O . LYS A 1 601 ? -40.887 2.086 33.468 1.00 86.31 601 LYS A O 1
ATOM 4933 N N . LYS A 1 602 ? -39.471 1.260 31.937 1.00 87.19 602 LYS A N 1
ATOM 4934 C CA . LYS A 1 602 ? -40.478 0.433 31.247 1.00 87.19 602 LYS A CA 1
ATOM 4935 C C . LYS A 1 602 ? -40.567 -1.003 31.764 1.00 87.19 602 LYS A C 1
ATOM 4937 O O . LYS A 1 602 ? -41.549 -1.672 31.447 1.00 87.19 602 LYS A O 1
ATOM 4942 N N . ASN A 1 603 ? -39.562 -1.496 32.499 1.00 89.25 603 ASN A N 1
ATOM 4943 C CA . ASN A 1 603 ? -39.466 -2.887 32.970 1.00 89.25 603 ASN A CA 1
ATOM 4944 C C . ASN A 1 603 ? -39.798 -3.941 31.888 1.00 89.25 603 ASN A C 1
ATOM 4946 O O . ASN A 1 603 ? -40.295 -5.030 32.177 1.00 89.25 603 ASN A O 1
ATOM 4950 N N . SER A 1 604 ? -39.508 -3.640 30.619 1.00 92.69 604 SER A N 1
ATOM 4951 C CA . SER A 1 604 ? -39.745 -4.543 29.494 1.00 92.69 604 SER A CA 1
ATOM 4952 C C . SER A 1 604 ? -38.796 -4.270 28.326 1.00 92.69 604 SER A C 1
ATOM 4954 O O . SER A 1 604 ? -38.272 -3.165 28.178 1.00 92.69 604 SER A O 1
ATOM 4956 N N . ILE A 1 605 ? -38.578 -5.299 27.505 1.00 93.56 605 ILE A N 1
ATOM 4957 C CA . ILE A 1 605 ? -37.934 -5.209 26.192 1.00 93.56 605 ILE A CA 1
ATOM 4958 C C . ILE A 1 605 ? -39.060 -5.058 25.168 1.00 93.56 605 ILE A C 1
ATOM 4960 O O . ILE A 1 605 ? -39.765 -6.019 24.852 1.00 93.56 605 ILE A O 1
ATOM 4964 N N . ASP A 1 606 ? -39.273 -3.832 24.705 1.00 92.75 606 ASP A N 1
ATOM 4965 C CA . ASP A 1 606 ? -40.291 -3.490 23.718 1.00 92.75 606 ASP A CA 1
ATOM 4966 C C . ASP A 1 606 ? -39.697 -3.326 22.311 1.00 92.75 606 ASP A C 1
ATOM 4968 O O . ASP A 1 606 ? -38.496 -3.468 22.090 1.00 92.75 606 ASP A O 1
ATOM 4972 N N . ASN A 1 607 ? -40.563 -3.050 21.333 1.00 90.00 607 ASN A N 1
ATOM 4973 C CA . ASN A 1 607 ? -40.176 -2.959 19.922 1.00 90.00 607 ASN A CA 1
ATOM 4974 C C . ASN A 1 607 ? -39.223 -1.788 19.612 1.00 90.00 607 ASN A C 1
ATOM 4976 O O . ASN A 1 607 ? -38.668 -1.745 18.515 1.00 90.00 607 ASN A O 1
ATOM 4980 N N . ASP A 1 608 ? -39.047 -0.849 20.547 1.00 90.00 608 ASP A N 1
ATOM 4981 C CA . ASP A 1 608 ? -38.158 0.308 20.395 1.00 90.00 608 ASP A CA 1
ATOM 4982 C C . ASP A 1 608 ? -36.688 -0.054 20.674 1.00 90.00 608 ASP A C 1
ATOM 4984 O O . ASP A 1 608 ? -35.786 0.739 20.395 1.00 90.00 608 ASP A O 1
ATOM 4988 N N . VAL A 1 609 ? -36.430 -1.249 21.214 1.00 94.69 609 VAL A N 1
ATOM 4989 C CA . VAL A 1 609 ? -35.084 -1.736 21.509 1.00 94.69 609 VAL A CA 1
ATOM 4990 C C . VAL A 1 609 ? -34.596 -2.624 20.370 1.00 94.69 609 VAL A C 1
ATOM 4992 O O . VAL A 1 609 ? -35.123 -3.710 20.125 1.00 94.69 609 VAL A O 1
ATOM 4995 N N . ASN A 1 610 ? -33.545 -2.182 19.680 1.00 95.81 610 ASN A N 1
ATOM 4996 C CA . ASN A 1 610 ? -32.877 -3.012 18.684 1.00 95.81 610 ASN A CA 1
ATOM 4997 C C . ASN A 1 610 ? -31.923 -3.987 19.384 1.00 95.81 610 ASN A C 1
ATOM 4999 O O . ASN A 1 610 ? -31.150 -3.590 20.253 1.00 95.81 610 ASN A O 1
ATOM 5003 N N . GLN A 1 611 ? -31.941 -5.254 18.982 1.00 96.06 611 GLN A N 1
ATOM 5004 C CA . GLN A 1 611 ? -31.117 -6.295 19.587 1.00 96.06 611 GLN A CA 1
ATOM 5005 C C . GLN A 1 611 ? -30.371 -7.091 18.522 1.00 96.06 611 GLN A C 1
ATOM 5007 O O . GLN A 1 611 ? -30.944 -7.513 17.516 1.00 96.06 611 GLN A O 1
ATOM 5012 N N . TRP A 1 612 ? -29.091 -7.368 18.768 1.00 95.88 612 TRP A N 1
ATOM 5013 C CA . TRP A 1 612 ? -28.305 -8.257 17.915 1.00 95.88 612 TRP A CA 1
ATOM 5014 C C . TRP A 1 612 ? -27.267 -9.064 18.704 1.00 95.88 612 TRP A C 1
ATOM 5016 O O . TRP A 1 612 ? -26.779 -8.650 19.752 1.00 95.88 612 TRP A O 1
ATOM 5026 N N . SER A 1 613 ? -26.925 -10.253 18.199 1.00 95.44 613 SER A N 1
ATOM 5027 C CA . SER A 1 613 ? -25.957 -11.155 18.838 1.00 95.44 613 SER A CA 1
ATOM 5028 C C . SER A 1 613 ? -24.519 -10.771 18.473 1.00 95.44 613 SER A C 1
ATOM 5030 O O . SER A 1 613 ? -24.157 -10.729 17.292 1.00 95.44 613 SER A O 1
ATOM 5032 N N . ALA A 1 614 ? -23.669 -10.542 19.474 1.00 92.44 614 ALA A N 1
ATOM 5033 C CA . ALA A 1 614 ? -22.233 -10.338 19.287 1.00 92.44 614 ALA A CA 1
ATOM 5034 C C . ALA A 1 614 ? -21.496 -11.659 19.022 1.00 92.44 614 ALA A C 1
ATOM 5036 O O . ALA A 1 614 ? -20.551 -11.671 18.231 1.00 92.44 614 ALA A O 1
ATOM 5037 N N . GLY A 1 615 ? -21.981 -12.762 19.600 1.00 93.94 615 GLY A N 1
ATOM 5038 C CA . GLY A 1 615 ? -21.466 -14.110 19.377 1.00 93.94 615 GLY A CA 1
ATOM 5039 C C . GLY A 1 615 ? -21.791 -15.054 20.531 1.00 93.94 615 GLY A C 1
ATOM 5040 O O . GLY A 1 615 ? -22.351 -14.637 21.546 1.00 93.94 615 GLY A O 1
ATOM 5041 N N . THR A 1 616 ? -21.404 -16.312 20.357 1.00 96.56 616 THR A N 1
ATOM 5042 C CA . THR A 1 616 ? -21.553 -17.382 21.343 1.00 96.56 616 THR A CA 1
ATOM 5043 C C . THR A 1 616 ? -20.170 -17.905 21.711 1.00 96.56 616 THR A C 1
ATOM 5045 O O . THR A 1 616 ? -19.334 -18.103 20.825 1.00 96.56 616 THR A O 1
ATOM 5048 N N . TYR A 1 617 ? -19.913 -18.084 23.004 1.00 96.88 617 TYR A N 1
ATOM 5049 C CA . TYR A 1 617 ? -18.580 -18.340 23.539 1.00 96.88 617 TYR A CA 1
ATOM 5050 C C . TYR A 1 617 ? -18.617 -19.377 24.655 1.00 96.88 617 TYR A C 1
ATOM 5052 O O . TYR A 1 617 ? -19.502 -19.358 25.505 1.00 96.88 617 TYR A O 1
ATOM 5060 N N . ASN A 1 618 ? -17.606 -20.243 24.691 1.00 96.56 618 ASN A N 1
ATOM 5061 C CA . ASN A 1 618 ? -17.398 -21.152 25.811 1.00 96.56 618 ASN A CA 1
ATOM 5062 C C . ASN A 1 618 ? -16.613 -20.449 26.921 1.00 96.56 618 ASN A C 1
ATOM 5064 O O . ASN A 1 618 ? -15.577 -19.837 26.657 1.00 96.56 618 ASN A O 1
ATOM 5068 N N . VAL A 1 619 ? -17.087 -20.581 28.156 1.00 96.06 619 VAL A N 1
ATOM 5069 C CA . VAL A 1 619 ? -16.426 -20.099 29.369 1.00 96.06 619 VAL A CA 1
ATOM 5070 C C . VAL A 1 619 ? -15.992 -21.261 30.253 1.00 96.06 619 VAL A C 1
ATOM 5072 O O . VAL A 1 619 ? -16.652 -22.298 30.355 1.00 96.06 619 VAL A O 1
ATOM 5075 N N . SER A 1 620 ? -14.850 -21.070 30.900 1.00 95.75 620 SER A N 1
ATOM 5076 C CA . SER A 1 620 ? -14.302 -21.956 31.924 1.00 95.75 620 SER A CA 1
ATOM 5077 C C . SER A 1 620 ? -14.571 -21.396 33.320 1.00 95.75 620 SER A C 1
ATOM 5079 O O . SER A 1 620 ? -14.842 -20.208 33.472 1.00 95.75 620 SER A O 1
ATOM 5081 N N . VAL A 1 621 ? -14.496 -22.235 34.354 1.00 94.50 621 VAL A N 1
ATOM 5082 C CA . VAL A 1 621 ? -14.624 -21.775 35.747 1.00 94.50 621 VAL A CA 1
ATOM 5083 C C . VAL A 1 621 ? -13.514 -20.765 36.072 1.00 94.50 621 VAL A C 1
ATOM 5085 O O . VAL A 1 621 ? -12.344 -21.015 35.787 1.00 94.50 621 VAL A O 1
ATOM 5088 N N . GLY A 1 622 ? -13.871 -19.647 36.704 1.00 93.50 622 GLY A N 1
ATOM 5089 C CA . GLY A 1 622 ? -12.973 -18.558 37.080 1.00 93.50 622 GLY A CA 1
ATOM 5090 C C . GLY A 1 622 ? -12.967 -17.394 36.085 1.00 93.50 622 GLY A C 1
ATOM 5091 O O . GLY A 1 622 ? -13.967 -17.095 35.432 1.00 93.50 622 GLY A O 1
ATOM 5092 N N . PHE A 1 623 ? -11.837 -16.687 36.009 1.00 95.00 623 PHE A N 1
ATOM 5093 C CA . PHE A 1 623 ? -11.668 -15.515 35.147 1.00 95.00 623 PHE A CA 1
ATOM 5094 C C . PHE A 1 623 ? -11.484 -15.917 33.679 1.00 95.00 623 PHE A C 1
ATOM 5096 O O . PHE A 1 623 ? -10.567 -16.663 33.340 1.00 95.00 623 PHE A O 1
ATOM 5103 N N . ASN A 1 624 ? -12.311 -15.354 32.801 1.00 96.44 624 ASN A N 1
ATOM 5104 C CA . ASN A 1 624 ? -12.227 -15.531 31.357 1.00 96.44 624 ASN A CA 1
ATOM 5105 C C . ASN A 1 624 ? -12.039 -14.166 30.697 1.00 96.44 624 ASN A C 1
ATOM 5107 O O . ASN A 1 624 ? -12.807 -13.242 30.959 1.00 96.44 624 ASN A O 1
ATOM 5111 N N . LYS A 1 625 ? -11.056 -14.065 29.801 1.00 96.38 625 LYS A N 1
ATOM 5112 C CA . LYS A 1 625 ? -10.882 -12.935 28.885 1.00 96.38 625 LYS A CA 1
ATOM 5113 C C . LYS A 1 625 ? -11.077 -13.448 27.466 1.00 96.38 625 LYS A C 1
ATOM 5115 O O . LYS A 1 625 ? -10.313 -14.301 27.021 1.00 96.38 625 LYS A O 1
ATOM 5120 N N . ILE A 1 626 ? -12.110 -12.959 26.790 1.00 95.25 626 ILE A N 1
ATOM 5121 C CA . ILE A 1 626 ? -12.554 -13.478 25.495 1.00 95.25 626 ILE A CA 1
ATOM 5122 C C . ILE A 1 626 ? -12.513 -12.350 24.468 1.00 95.25 626 ILE A C 1
ATOM 5124 O O . ILE A 1 626 ? -13.115 -11.296 24.667 1.00 95.25 626 ILE A O 1
ATOM 5128 N N . GLU A 1 627 ? -11.805 -12.579 23.365 1.00 90.75 627 GLU A N 1
ATOM 5129 C CA . GLU A 1 627 ? -11.795 -11.691 22.200 1.00 90.75 627 GLU A CA 1
ATOM 5130 C C . GLU A 1 627 ? -12.925 -12.068 21.236 1.00 90.75 627 GLU A C 1
ATOM 5132 O O . GLU A 1 627 ? -13.229 -13.246 21.024 1.00 90.75 627 GLU A O 1
ATOM 5137 N N . LEU A 1 628 ? -13.574 -11.065 20.645 1.00 86.88 628 LEU A N 1
ATOM 5138 C CA . LEU A 1 628 ? -14.620 -11.300 19.655 1.00 86.88 628 LEU A CA 1
ATOM 5139 C C . LEU A 1 628 ? -13.993 -11.762 18.334 1.00 86.88 628 LEU A C 1
ATOM 5141 O O . LEU A 1 628 ? -13.029 -11.170 17.861 1.00 86.88 628 LEU A O 1
ATOM 5145 N N . TYR A 1 629 ? -14.627 -12.725 17.654 1.00 79.06 629 TYR A N 1
ATOM 5146 C CA . TYR A 1 629 ? -14.233 -13.149 16.299 1.00 79.06 629 TYR A CA 1
ATOM 5147 C C . TYR A 1 629 ? -14.168 -11.998 15.286 1.00 79.06 629 TYR A C 1
ATOM 5149 O O . TYR A 1 629 ? -13.441 -12.063 14.298 1.00 79.06 629 TYR A O 1
ATOM 5157 N N . LYS A 1 630 ? -14.977 -10.960 15.506 1.00 79.31 630 LYS A N 1
ATOM 5158 C CA . LYS A 1 630 ? -14.965 -9.717 14.744 1.00 79.31 630 LYS A CA 1
ATOM 5159 C C . LYS A 1 630 ? -15.324 -8.583 15.684 1.00 79.31 630 LYS A C 1
ATOM 5161 O O . LYS A 1 630 ? -16.342 -8.670 16.372 1.00 79.31 630 LYS A O 1
ATOM 5166 N N . TYR A 1 631 ? -14.536 -7.516 15.653 1.00 86.56 631 TYR A N 1
ATOM 5167 C CA . TYR A 1 631 ? -14.849 -6.298 16.385 1.00 86.56 631 TYR A CA 1
ATOM 5168 C C . TYR A 1 631 ? -16.224 -5.760 15.999 1.00 86.56 631 TYR A C 1
ATOM 5170 O O . TYR A 1 631 ? -16.654 -5.855 14.841 1.00 86.56 631 TYR A O 1
ATOM 5178 N N . LYS A 1 632 ? -16.926 -5.209 16.983 1.00 86.94 632 LYS A N 1
ATOM 5179 C CA . LYS A 1 632 ? -18.287 -4.715 16.805 1.00 86.94 632 LYS A CA 1
ATOM 5180 C C . LYS A 1 632 ? -18.353 -3.237 17.139 1.00 86.94 632 LYS A C 1
ATOM 5182 O O . LYS A 1 632 ? -17.913 -2.831 18.207 1.00 86.94 632 LYS A O 1
ATOM 5187 N N . ASN A 1 633 ? -18.936 -2.451 16.242 1.00 86.44 633 ASN A N 1
ATOM 5188 C CA . ASN A 1 633 ? -19.282 -1.069 16.546 1.00 86.44 633 ASN A CA 1
ATOM 5189 C C . ASN A 1 633 ? -20.540 -1.084 17.414 1.00 86.44 633 ASN A C 1
ATOM 5191 O O . ASN A 1 633 ? -21.547 -1.660 17.005 1.00 86.44 633 ASN A O 1
ATOM 5195 N N . VAL A 1 634 ? -20.465 -0.477 18.590 1.00 91.06 634 VAL A N 1
ATOM 5196 C CA . VAL A 1 634 ? -21.559 -0.385 19.555 1.00 91.06 634 VAL A CA 1
ATOM 5197 C C . VAL A 1 634 ? -21.845 1.088 19.800 1.00 91.06 634 VAL A C 1
ATOM 5199 O O . VAL A 1 634 ? -20.922 1.865 20.046 1.00 91.06 634 VAL A O 1
ATOM 5202 N N . LYS A 1 635 ? -23.115 1.482 19.693 1.00 90.94 635 LYS A N 1
ATOM 5203 C CA . LYS A 1 635 ? -23.532 2.877 19.860 1.00 90.94 635 LYS A CA 1
ATOM 5204 C C . LYS A 1 635 ? -23.576 3.287 21.328 1.00 90.94 635 LYS A C 1
ATOM 5206 O O . LYS A 1 635 ? -23.848 2.457 22.200 1.00 90.94 635 LYS A O 1
ATOM 5211 N N . LYS A 1 636 ? -23.408 4.583 21.590 1.00 89.38 636 LYS A N 1
ATOM 5212 C CA . LYS A 1 636 ? -23.715 5.207 22.881 1.00 89.38 636 LYS A CA 1
ATOM 5213 C C . LYS A 1 636 ? -25.124 4.821 23.352 1.00 89.38 636 LYS A C 1
ATOM 5215 O O . LYS A 1 636 ? -26.051 4.781 22.551 1.00 89.38 636 LYS A O 1
ATOM 5220 N N . GLY A 1 637 ? -25.269 4.561 24.649 1.00 90.19 637 GLY A N 1
ATOM 5221 C CA . GLY A 1 637 ? -26.530 4.197 25.297 1.00 90.19 637 GLY A CA 1
ATOM 5222 C C . GLY A 1 637 ? -26.874 2.713 25.220 1.00 90.19 637 GLY A C 1
ATOM 5223 O O . GLY A 1 637 ? -27.805 2.277 25.891 1.00 90.19 637 GLY A O 1
ATOM 5224 N N . SER A 1 638 ? -26.133 1.929 24.434 1.00 96.00 638 SER A N 1
ATOM 5225 C CA . SER A 1 638 ? -26.349 0.484 24.329 1.00 96.00 638 SER A CA 1
ATOM 5226 C C . SER A 1 638 ? -25.863 -0.237 25.586 1.00 96.00 638 SER A C 1
ATOM 5228 O O . SER A 1 638 ? -24.913 0.225 26.216 1.00 96.00 638 SER A O 1
ATOM 5230 N N . ILE A 1 639 ? -26.446 -1.389 25.921 1.00 97.38 639 ILE A N 1
ATOM 5231 C CA . ILE A 1 639 ? -25.984 -2.265 27.015 1.00 97.38 639 ILE A CA 1
ATOM 5232 C C . ILE A 1 639 ? -25.727 -3.691 26.527 1.00 97.38 639 ILE A C 1
ATOM 5234 O O . ILE A 1 639 ? -26.242 -4.124 25.492 1.00 97.38 639 ILE A O 1
ATOM 5238 N N . ILE A 1 640 ? -24.941 -4.437 27.301 1.00 98.06 640 ILE A N 1
ATOM 5239 C CA . ILE A 1 640 ? -24.727 -5.867 27.101 1.00 98.06 640 ILE A CA 1
ATOM 5240 C C . ILE A 1 640 ? -25.839 -6.665 27.780 1.00 98.06 640 ILE A C 1
ATOM 5242 O O . ILE A 1 640 ? -26.171 -6.428 28.942 1.00 98.06 640 ILE A O 1
ATOM 5246 N N . GLY A 1 641 ? -26.354 -7.663 27.069 1.00 97.56 641 GLY A N 1
ATOM 5247 C CA . GLY A 1 641 ? -27.065 -8.786 27.660 1.00 97.56 641 GLY A CA 1
ATOM 5248 C C . GLY A 1 641 ? -26.288 -10.090 27.511 1.00 97.56 641 GLY A C 1
ATOM 5249 O O . GLY A 1 641 ? -25.517 -10.269 26.564 1.00 97.56 641 GLY A O 1
ATOM 5250 N N . ILE A 1 642 ? -26.488 -10.998 28.459 1.00 97.31 642 ILE A N 1
ATOM 5251 C CA . ILE A 1 642 ? -25.828 -12.303 28.503 1.00 97.31 642 ILE A CA 1
ATOM 5252 C C . ILE A 1 642 ? -26.887 -13.378 28.683 1.00 97.31 642 ILE A C 1
ATOM 5254 O O . ILE A 1 642 ? -27.605 -13.374 29.678 1.00 97.31 642 ILE A O 1
ATOM 5258 N N . GLU A 1 643 ? -26.947 -14.321 27.754 1.00 96.94 643 GLU A N 1
ATOM 5259 C CA . GLU A 1 643 ? -27.761 -15.529 27.872 1.00 96.94 643 GLU A CA 1
ATOM 5260 C C . GLU A 1 643 ? -26.867 -16.713 28.249 1.00 96.94 643 GLU A C 1
ATOM 5262 O O . GLU A 1 643 ? -25.859 -16.975 27.588 1.00 96.94 643 GLU A O 1
ATOM 5267 N N . LEU A 1 644 ? -27.206 -17.392 29.347 1.00 95.50 644 LEU A N 1
ATOM 5268 C CA . LEU A 1 644 ? -26.432 -18.508 29.891 1.00 95.50 644 LEU A CA 1
ATOM 5269 C C . LEU A 1 644 ? -27.049 -19.846 29.478 1.00 95.50 644 LEU A C 1
ATOM 5271 O O . LEU A 1 644 ? -28.242 -20.076 29.676 1.00 95.50 644 LEU A O 1
ATOM 5275 N N . SER A 1 645 ? -26.224 -20.750 28.945 1.00 94.56 645 SER A N 1
ATOM 5276 C CA . SER A 1 645 ? -26.616 -22.152 28.751 1.00 94.56 645 SER A CA 1
ATOM 5277 C C . SER A 1 645 ? -26.838 -22.874 30.090 1.00 94.56 645 SER A C 1
ATOM 5279 O O . SER A 1 645 ? -26.304 -22.425 31.104 1.00 94.56 645 SER A O 1
ATOM 5281 N N . PRO A 1 646 ? -27.516 -24.042 30.105 1.00 91.44 646 PRO A N 1
ATOM 5282 C CA . PRO A 1 646 ? -27.843 -24.737 31.350 1.00 91.44 646 PRO A CA 1
ATOM 5283 C C . PRO A 1 646 ? -26.681 -25.201 32.238 1.00 91.44 646 PRO A C 1
ATOM 5285 O O . PRO A 1 646 ? -26.860 -25.628 33.375 1.00 91.44 646 PRO A O 1
ATOM 5288 N N . SER A 1 647 ? -25.469 -25.226 31.689 1.00 90.56 647 SER A N 1
ATOM 5289 C CA . SER A 1 647 ? -24.259 -25.549 32.444 1.00 90.56 647 SER A CA 1
ATOM 5290 C C . SER A 1 647 ? -23.526 -24.298 32.931 1.00 90.56 647 SER A C 1
ATOM 5292 O O . SER A 1 647 ? -22.767 -24.382 33.894 1.00 90.56 647 SER A O 1
ATOM 5294 N N . ALA A 1 648 ? -23.735 -23.149 32.278 1.00 93.00 648 ALA A N 1
ATOM 5295 C CA . ALA A 1 648 ? -23.014 -21.915 32.552 1.00 93.00 648 ALA A CA 1
ATOM 5296 C C . ALA A 1 648 ? -23.620 -21.163 33.741 1.00 93.00 648 ALA A C 1
ATOM 5298 O O . ALA A 1 648 ? -24.829 -20.991 33.852 1.00 93.00 648 ALA A O 1
ATOM 5299 N N . SER A 1 649 ? -22.761 -20.625 34.601 1.00 92.31 649 SER A N 1
ATOM 5300 C CA . SER A 1 649 ? -23.172 -19.688 35.647 1.00 92.31 649 SER A CA 1
ATOM 5301 C C . SER A 1 649 ? -22.123 -18.599 35.809 1.00 92.31 649 SER A C 1
ATOM 5303 O O . SER A 1 649 ? -20.931 -18.828 35.588 1.00 92.31 649 SER A O 1
ATOM 5305 N N . VAL A 1 650 ? -22.564 -17.402 36.185 1.00 92.06 650 VAL A N 1
ATOM 5306 C CA . VAL A 1 650 ? -21.707 -16.221 36.349 1.00 92.06 650 VAL A CA 1
ATOM 5307 C C . VAL A 1 650 ? -21.731 -15.802 37.810 1.00 92.06 650 VAL A C 1
ATOM 5309 O O . VAL A 1 650 ? -22.754 -15.915 38.486 1.00 92.06 650 VAL A O 1
ATOM 5312 N N . GLU A 1 651 ? -20.589 -15.352 38.316 1.00 92.50 651 GLU A N 1
ATOM 5313 C CA . GLU A 1 651 ? -20.498 -14.838 39.676 1.00 92.50 651 GLU A CA 1
ATOM 5314 C C . GLU A 1 651 ? -21.220 -13.495 39.821 1.00 92.50 651 GLU A C 1
ATOM 5316 O O . GLU A 1 651 ? -21.047 -12.587 39.006 1.00 92.50 651 GLU A O 1
ATOM 5321 N N . ILE A 1 652 ? -21.991 -13.353 40.900 1.00 90.12 652 ILE A N 1
ATOM 5322 C CA . ILE A 1 652 ? -22.668 -12.109 41.272 1.00 90.12 652 ILE A CA 1
ATOM 5323 C C . ILE A 1 652 ? -21.886 -11.405 42.386 1.00 90.12 652 ILE A C 1
ATOM 5325 O O . ILE A 1 652 ? -21.497 -12.026 43.377 1.00 90.12 652 ILE A O 1
ATOM 5329 N N . GLN A 1 653 ? -21.704 -10.095 42.243 1.00 88.62 653 GLN A N 1
ATOM 5330 C CA . GLN A 1 653 ? -21.171 -9.192 43.252 1.00 88.62 653 GLN A CA 1
ATOM 5331 C C . GLN A 1 653 ? -22.296 -8.372 43.893 1.00 88.62 653 GLN A C 1
ATOM 5333 O O . GLN A 1 653 ? -23.185 -7.862 43.209 1.00 88.62 653 GLN A O 1
ATOM 5338 N N . THR A 1 654 ? -22.223 -8.208 45.213 1.00 84.50 654 THR A N 1
ATOM 5339 C CA . THR A 1 654 ? -23.038 -7.247 45.961 1.00 84.50 654 THR A CA 1
ATOM 5340 C C . THR A 1 654 ? -22.228 -5.988 46.216 1.00 84.50 654 THR A C 1
ATOM 5342 O O . THR A 1 654 ? -21.189 -6.065 46.868 1.00 84.50 654 THR A O 1
ATOM 5345 N N . SER A 1 655 ? -22.701 -4.831 45.760 1.00 80.19 655 SER A N 1
ATOM 5346 C CA . SER A 1 655 ? -22.077 -3.556 46.114 1.00 80.19 655 SER A CA 1
ATOM 5347 C C . SER A 1 655 ? -23.117 -2.445 46.193 1.00 80.19 655 SER A C 1
ATOM 5349 O O . SER A 1 655 ? -23.903 -2.321 45.257 1.00 80.19 655 SER A O 1
ATOM 5351 N N . PRO A 1 656 ? -23.107 -1.587 47.231 1.00 68.25 656 PRO A N 1
ATOM 5352 C CA . PRO A 1 656 ? -24.007 -0.431 47.300 1.00 68.25 656 PRO A CA 1
ATOM 5353 C C . PRO A 1 656 ? -23.751 0.588 46.178 1.00 68.25 656 PRO A C 1
ATOM 5355 O O . PRO A 1 656 ? -24.544 1.489 45.948 1.00 68.25 656 PRO A O 1
ATOM 5358 N N . THR A 1 657 ? -22.625 0.456 45.480 1.00 70.00 657 THR A N 1
ATOM 5359 C CA . THR A 1 657 ? -22.152 1.409 44.481 1.00 70.00 657 THR A CA 1
ATOM 5360 C C . THR A 1 657 ? -22.519 1.063 43.037 1.00 70.00 657 THR A C 1
ATOM 5362 O O . THR A 1 657 ? -22.183 1.815 42.127 1.00 70.00 657 THR A O 1
ATOM 5365 N N . LEU A 1 658 ? -23.162 -0.078 42.797 1.00 80.50 658 LEU A N 1
ATOM 5366 C CA . LEU A 1 658 ? -23.441 -0.566 41.446 1.00 80.50 658 LEU A CA 1
ATOM 5367 C C . LEU A 1 658 ? -24.925 -0.452 41.094 1.00 80.50 658 LEU A C 1
ATOM 5369 O O . LEU A 1 658 ? -25.789 -0.302 41.956 1.00 80.50 658 LEU A O 1
ATOM 5373 N N . LEU A 1 659 ? -25.235 -0.573 39.807 1.00 85.00 659 LEU A N 1
ATOM 5374 C CA . LEU A 1 659 ? -26.590 -0.900 39.381 1.00 85.00 659 LEU A CA 1
ATOM 5375 C C . LEU A 1 659 ? -26.865 -2.383 39.591 1.00 85.00 659 LEU A C 1
ATOM 5377 O O . LEU A 1 659 ? -25.996 -3.213 39.334 1.00 85.00 659 LEU A O 1
ATOM 5381 N N . SER A 1 660 ? -28.079 -2.704 40.037 1.00 88.94 660 SER A N 1
ATOM 5382 C CA . SER A 1 660 ? -28.542 -4.091 40.042 1.00 88.94 660 SER A CA 1
ATOM 5383 C C . SER A 1 660 ? -28.833 -4.499 38.602 1.00 88.94 660 SER A C 1
ATOM 5385 O O . SER A 1 660 ? -29.490 -3.750 37.874 1.00 88.94 660 SER A O 1
ATOM 5387 N N . ASP A 1 661 ? -28.346 -5.664 38.204 1.00 93.50 661 ASP A N 1
ATOM 5388 C CA . ASP A 1 661 ? -28.640 -6.243 36.902 1.00 93.50 661 ASP A CA 1
ATOM 5389 C C . ASP A 1 661 ? -30.069 -6.803 36.878 1.00 93.50 661 ASP A C 1
ATOM 5391 O O . ASP A 1 661 ? -30.723 -6.980 37.917 1.00 93.50 661 ASP A O 1
ATOM 5395 N N . TYR A 1 662 ? -30.582 -7.038 35.672 1.00 94.25 662 TYR A N 1
ATOM 5396 C CA . TYR A 1 662 ? -31.964 -7.468 35.466 1.00 94.25 662 TYR A CA 1
ATOM 5397 C C . TYR A 1 662 ? -31.994 -8.847 34.832 1.00 94.25 662 TYR A C 1
ATOM 5399 O O . TYR A 1 662 ? -31.259 -9.137 33.896 1.00 94.25 662 TYR A O 1
ATOM 5407 N N . LEU A 1 663 ? -32.880 -9.690 35.337 1.00 94.69 663 LEU A N 1
ATOM 5408 C CA . LEU A 1 663 ? -33.255 -10.953 34.742 1.00 94.69 663 LEU A CA 1
ATOM 5409 C C . LEU A 1 663 ? -34.278 -10.722 33.624 1.00 94.69 663 LEU A C 1
ATOM 5411 O O . LEU A 1 663 ? -35.289 -10.065 33.850 1.00 94.69 663 LEU A O 1
ATOM 5415 N N . VAL A 1 664 ? -34.068 -11.328 32.461 1.00 94.81 664 VAL A N 1
ATOM 5416 C CA . VAL A 1 664 ? -35.000 -11.299 31.328 1.00 94.81 664 VAL A CA 1
ATOM 5417 C C . VAL A 1 664 ? -35.828 -12.585 31.301 1.00 94.81 664 VAL A C 1
ATOM 5419 O O . VAL A 1 664 ? -35.280 -13.688 31.309 1.00 94.81 664 VAL A O 1
ATOM 5422 N N . LEU A 1 665 ? -37.159 -12.459 31.262 1.00 90.12 665 LEU A N 1
ATOM 5423 C CA . LEU A 1 665 ? -38.099 -13.571 31.072 1.00 90.12 665 LEU A CA 1
ATOM 5424 C C . LEU A 1 665 ? -39.089 -13.213 29.956 1.00 90.12 665 LEU A C 1
ATOM 5426 O O . LEU A 1 665 ? -40.086 -12.519 30.172 1.00 90.12 665 LEU A O 1
ATOM 5430 N N . GLY A 1 666 ? -38.809 -13.687 28.741 1.00 90.94 666 GLY A N 1
ATOM 5431 C CA . GLY A 1 666 ? -39.529 -13.234 27.550 1.00 90.94 666 GLY A CA 1
ATOM 5432 C C . GLY A 1 666 ? -39.258 -11.748 27.304 1.00 90.94 666 GLY A C 1
ATOM 5433 O O . GLY A 1 666 ? -38.104 -11.344 27.243 1.00 90.94 666 GLY A O 1
ATOM 5434 N N . ASN A 1 667 ? -40.312 -10.933 27.215 1.00 91.81 667 ASN A N 1
ATOM 5435 C CA . ASN A 1 667 ? -40.185 -9.477 27.041 1.00 91.81 667 ASN A CA 1
ATOM 5436 C C . ASN A 1 667 ? -40.224 -8.705 28.371 1.00 91.81 667 ASN A C 1
ATOM 5438 O O . ASN A 1 667 ? -40.169 -7.479 28.368 1.00 91.81 667 ASN A O 1
ATOM 5442 N N . GLN A 1 668 ? -40.381 -9.392 29.503 1.00 92.25 668 GLN A N 1
ATOM 5443 C CA . GLN A 1 668 ? -40.411 -8.776 30.830 1.00 92.25 668 GLN A CA 1
ATOM 5444 C C . GLN A 1 668 ? -39.014 -8.815 31.442 1.00 92.25 668 GLN A C 1
ATOM 5446 O O . GLN A 1 668 ? -38.282 -9.793 31.256 1.00 92.25 668 GLN A O 1
ATOM 5451 N N . ILE A 1 669 ? -38.658 -7.774 32.195 1.00 93.25 669 ILE A N 1
ATOM 5452 C CA . ILE A 1 669 ? -37.397 -7.740 32.938 1.00 93.25 669 ILE A CA 1
ATOM 5453 C C . ILE A 1 669 ? -37.648 -7.523 34.426 1.00 93.25 669 ILE A C 1
ATOM 5455 O O . ILE A 1 669 ? -38.524 -6.761 34.827 1.00 93.25 669 ILE A O 1
ATOM 5459 N N . TYR A 1 670 ? -36.859 -8.204 35.247 1.00 88.88 670 TYR A N 1
ATOM 5460 C CA . TYR A 1 670 ? -37.009 -8.244 36.695 1.00 88.88 670 TYR A CA 1
ATOM 5461 C C . TYR A 1 670 ? -35.672 -7.926 37.341 1.00 88.88 670 TYR A C 1
ATOM 5463 O O . TYR A 1 670 ? -34.680 -8.601 37.082 1.00 88.88 670 TYR A O 1
ATOM 5471 N N . LYS A 1 671 ? -35.631 -6.920 38.210 1.00 87.69 671 LYS A N 1
ATOM 5472 C CA . LYS A 1 671 ? -34.429 -6.617 38.992 1.00 87.69 671 LYS A CA 1
ATOM 5473 C C . LYS A 1 671 ? -34.032 -7.851 39.816 1.00 87.69 671 LYS A C 1
ATOM 5475 O O . LYS A 1 671 ? -34.894 -8.469 40.437 1.00 87.69 671 LYS A O 1
ATOM 5480 N N . LEU A 1 672 ? -32.746 -8.217 39.843 1.00 84.44 672 LEU A N 1
ATOM 5481 C CA . LEU A 1 672 ? -32.299 -9.455 40.510 1.00 84.44 672 LEU A CA 1
ATOM 5482 C C . LEU A 1 672 ? -32.587 -9.493 42.015 1.00 84.44 672 LEU A C 1
ATOM 5484 O O . LEU A 1 672 ? -32.816 -10.559 42.581 1.00 84.44 672 LEU A O 1
ATOM 5488 N N . SER A 1 673 ? -32.564 -8.334 42.664 1.00 80.88 673 SER A N 1
ATOM 5489 C CA . SER A 1 673 ? -33.031 -8.153 44.033 1.00 80.88 673 SER A CA 1
ATOM 5490 C C . SER A 1 673 ? -33.479 -6.706 44.225 1.00 80.88 673 SER A C 1
ATOM 5492 O O . SER A 1 673 ? -32.861 -5.771 43.700 1.00 80.88 673 SER A O 1
ATOM 5494 N N . TYR A 1 674 ? -34.579 -6.529 44.956 1.00 68.69 674 TYR A N 1
ATOM 5495 C CA . TYR A 1 674 ? -35.075 -5.213 45.355 1.00 68.69 674 TYR A CA 1
ATOM 5496 C C . TYR A 1 674 ? -34.359 -4.691 46.606 1.00 68.69 674 TYR A C 1
ATOM 5498 O O . TYR A 1 674 ? -34.103 -3.495 46.686 1.00 68.69 674 TYR A O 1
ATOM 5506 N N . GLU A 1 675 ? -33.956 -5.585 47.515 1.00 67.19 675 GLU A N 1
ATOM 5507 C CA . GLU A 1 675 ? -33.254 -5.247 48.762 1.00 67.19 675 GLU A CA 1
ATOM 5508 C C . GLU A 1 675 ? -31.747 -5.050 48.578 1.00 67.19 675 GLU A C 1
ATOM 5510 O O . GLU A 1 675 ? -31.124 -4.250 49.273 1.00 67.19 675 GLU A O 1
ATOM 5515 N N . LYS A 1 676 ? -31.135 -5.812 47.663 1.00 77.62 676 LYS A N 1
ATOM 5516 C CA . LYS A 1 676 ? -29.690 -5.797 47.422 1.00 77.62 676 LYS A CA 1
ATOM 5517 C C . LYS A 1 676 ? -29.400 -5.430 45.979 1.00 77.62 676 LYS A C 1
ATOM 5519 O O . LYS A 1 676 ? -30.076 -5.858 45.048 1.00 77.62 676 LYS A O 1
ATOM 5524 N N . ILE A 1 677 ? -28.328 -4.679 45.780 1.00 81.56 677 ILE A N 1
ATOM 5525 C CA . ILE A 1 677 ? -27.753 -4.497 44.452 1.00 81.56 677 ILE A CA 1
ATOM 5526 C C . ILE A 1 677 ? -26.970 -5.764 44.116 1.00 81.56 677 ILE A C 1
ATOM 5528 O O . ILE A 1 677 ? -25.996 -6.089 44.796 1.00 81.56 677 ILE A O 1
ATOM 5532 N N . LEU A 1 678 ? -27.418 -6.477 43.085 1.00 87.06 678 LEU A N 1
ATOM 5533 C CA . LEU A 1 678 ? -26.785 -7.688 42.576 1.00 87.06 678 LEU A CA 1
ATOM 5534 C C . LEU A 1 678 ? -26.326 -7.428 41.149 1.00 87.06 678 LEU A C 1
ATOM 5536 O O . LEU A 1 678 ? -27.154 -7.154 40.287 1.00 87.06 678 LEU A O 1
ATOM 5540 N N . ALA A 1 679 ? -25.026 -7.526 40.899 1.00 90.69 679 ALA A N 1
ATOM 5541 C CA . ALA A 1 679 ? -24.458 -7.285 39.581 1.00 90.69 679 ALA A CA 1
ATOM 5542 C C . ALA A 1 679 ? -23.548 -8.445 39.165 1.00 90.69 679 ALA A C 1
ATOM 5544 O O . ALA A 1 679 ? -22.728 -8.913 39.956 1.00 90.69 679 ALA A O 1
ATOM 5545 N N . LEU A 1 680 ? -23.689 -8.939 37.940 1.00 92.94 680 LEU A N 1
ATOM 5546 C CA . LEU A 1 680 ? -22.851 -10.003 37.400 1.00 92.94 680 LEU A CA 1
ATOM 5547 C C . LEU A 1 680 ? -21.440 -9.460 37.170 1.00 92.94 680 LEU A C 1
ATOM 5549 O O . LEU A 1 680 ? -21.260 -8.373 36.626 1.00 92.94 680 LEU A O 1
ATOM 5553 N N . ARG A 1 681 ? -20.418 -10.240 37.530 1.00 93.38 681 ARG A N 1
ATOM 5554 C CA . ARG A 1 681 ? -19.006 -9.899 37.307 1.00 93.38 681 ARG A CA 1
ATOM 5555 C C . ARG A 1 681 ? -18.651 -9.988 35.826 1.00 93.38 681 ARG A C 1
ATOM 5557 O O . ARG A 1 681 ? -18.043 -10.953 35.363 1.00 93.38 681 ARG A O 1
ATOM 5564 N N . PHE A 1 682 ? -19.024 -8.940 35.103 1.00 94.75 682 PHE A N 1
ATOM 5565 C CA . PHE A 1 682 ? -18.829 -8.783 33.675 1.00 94.75 682 PHE A CA 1
ATOM 5566 C C . PHE A 1 682 ? -18.336 -7.372 33.336 1.00 94.75 682 PHE A C 1
ATOM 5568 O O . PHE A 1 682 ? -18.761 -6.376 33.932 1.00 94.75 682 PHE A O 1
ATOM 5575 N N . LYS A 1 683 ? -17.466 -7.276 32.329 1.00 95.56 683 LYS A N 1
ATOM 5576 C CA . LYS A 1 683 ? -17.162 -6.010 31.658 1.00 95.56 683 LYS A CA 1
ATOM 5577 C C . LYS A 1 683 ? -16.827 -6.231 30.185 1.00 95.56 683 LYS A C 1
ATOM 5579 O O . LYS A 1 683 ? -16.121 -7.174 29.833 1.00 95.56 683 LYS A O 1
ATOM 5584 N N . SER A 1 684 ? -17.301 -5.348 29.319 1.00 96.62 684 SER A N 1
ATOM 5585 C CA . SER A 1 684 ? -16.954 -5.329 27.897 1.00 96.62 684 SER A CA 1
ATOM 5586 C C . SER A 1 684 ? -15.626 -4.612 27.685 1.00 96.62 684 SER A C 1
ATOM 5588 O O . SER A 1 684 ? -15.425 -3.532 28.236 1.00 96.62 684 SER A O 1
ATOM 5590 N N . ILE A 1 685 ? -14.750 -5.168 26.852 1.00 95.19 685 ILE A N 1
ATOM 5591 C CA . ILE A 1 685 ? -13.493 -4.549 26.420 1.00 95.19 685 ILE A CA 1
ATOM 5592 C C . ILE A 1 685 ? -13.744 -3.789 25.117 1.00 95.19 685 ILE A C 1
ATOM 5594 O O . ILE A 1 685 ? -14.345 -4.320 24.179 1.00 95.19 685 ILE A O 1
ATOM 5598 N N . VAL A 1 686 ? -13.243 -2.561 25.047 1.00 92.56 686 VAL A N 1
ATOM 5599 C CA . VAL A 1 686 ? -13.270 -1.717 23.851 1.00 92.56 686 VAL A CA 1
ATOM 5600 C C . VAL A 1 686 ? -11.854 -1.366 23.400 1.00 92.56 686 VAL A C 1
ATOM 5602 O O . VAL A 1 686 ? -10.911 -1.404 24.187 1.00 92.56 686 VAL A O 1
ATOM 5605 N N . ASN A 1 687 ? -11.696 -1.005 22.127 1.00 80.56 687 ASN A N 1
ATOM 5606 C CA . ASN A 1 687 ? -10.408 -0.563 21.573 1.00 80.56 687 ASN A CA 1
ATOM 5607 C C . ASN A 1 687 ? -10.051 0.889 21.930 1.00 80.56 687 ASN A C 1
ATOM 5609 O O . ASN A 1 687 ? -8.943 1.340 21.644 1.00 80.56 687 ASN A O 1
ATOM 5613 N N . ASP A 1 688 ? -10.973 1.616 22.560 1.00 79.00 688 ASP A N 1
ATOM 5614 C CA . ASP A 1 688 ? -10.762 2.984 23.008 1.00 79.00 688 ASP A CA 1
ATOM 5615 C C . ASP A 1 688 ? -10.271 3.023 24.462 1.00 79.00 688 ASP A C 1
ATOM 5617 O O . ASP A 1 688 ? -10.822 2.371 25.344 1.00 79.00 688 ASP A O 1
ATOM 5621 N N . LEU A 1 689 ? -9.255 3.843 24.724 1.00 82.31 689 LEU A N 1
ATOM 5622 C CA . LEU A 1 689 ? -8.857 4.247 26.074 1.00 82.31 689 LEU A CA 1
ATOM 5623 C C . LEU A 1 689 ? -9.683 5.456 26.559 1.00 82.31 689 LEU A C 1
ATOM 5625 O O . LEU A 1 689 ? -10.038 6.347 25.799 1.00 82.31 689 LEU A O 1
ATOM 5629 N N . PHE A 1 690 ? -9.998 5.537 27.840 1.00 85.19 690 PHE A N 1
ATOM 5630 C CA . PHE A 1 690 ? -10.695 6.693 28.399 1.00 85.19 690 PHE A CA 1
ATOM 5631 C C . PHE A 1 690 ? -10.488 6.773 29.903 1.00 85.19 690 PHE A C 1
ATOM 5633 O O . PHE A 1 690 ? -10.160 5.796 30.564 1.00 85.19 690 PHE A O 1
ATOM 5640 N N . TYR A 1 691 ? -10.664 7.960 30.456 1.00 85.06 691 TYR A N 1
ATOM 5641 C CA . TYR A 1 691 ? -10.692 8.188 31.887 1.00 85.06 691 TYR A CA 1
ATOM 5642 C C . TYR A 1 691 ? -12.131 8.055 32.362 1.00 85.06 691 TYR A C 1
ATOM 5644 O O . TYR A 1 691 ? -13.026 8.707 31.820 1.00 85.06 691 TYR A O 1
ATOM 5652 N N . ALA A 1 692 ? -12.334 7.216 33.370 1.00 86.69 692 ALA A N 1
ATOM 5653 C CA . ALA A 1 692 ? -13.607 7.073 34.047 1.00 86.69 692 ALA A CA 1
ATOM 5654 C C . ALA A 1 692 ? -13.431 7.338 35.542 1.00 86.69 692 ALA A C 1
ATOM 5656 O O . ALA A 1 692 ? -12.419 6.938 36.117 1.00 86.69 692 ALA A O 1
ATOM 5657 N N . GLU A 1 693 ? -14.408 7.995 36.157 1.00 84.94 693 GLU A N 1
ATOM 5658 C CA . GLU A 1 693 ? -14.512 8.109 37.612 1.00 84.94 693 GLU A CA 1
ATOM 5659 C C . GLU A 1 693 ? -15.976 8.050 38.019 1.00 84.94 693 GLU A C 1
ATOM 5661 O O . GLU A 1 693 ? -16.823 8.675 37.382 1.00 84.94 693 GLU A O 1
ATOM 5666 N N . ILE A 1 694 ? -16.272 7.328 39.099 1.00 80.38 694 ILE A N 1
ATOM 5667 C CA . ILE A 1 694 ? -17.616 7.280 39.672 1.00 80.38 694 ILE A CA 1
ATOM 5668 C C . ILE A 1 694 ? -17.582 7.920 41.052 1.00 80.38 694 ILE A C 1
ATOM 5670 O O . ILE A 1 694 ? -16.792 7.552 41.920 1.00 80.38 694 ILE A O 1
ATOM 5674 N N . VAL A 1 695 ? -18.457 8.896 41.249 1.00 81.31 695 VAL A N 1
ATOM 5675 C CA . VAL A 1 695 ? -18.557 9.680 42.471 1.00 81.31 695 VAL A CA 1
ATOM 5676 C C . VAL A 1 695 ? -19.888 9.406 43.129 1.00 81.31 695 VAL A C 1
ATOM 5678 O O . VAL A 1 695 ? -20.933 9.752 42.589 1.00 81.31 695 VAL A O 1
ATOM 5681 N N . TYR A 1 696 ? -19.837 8.851 44.331 1.00 77.31 696 TYR A N 1
ATOM 5682 C CA . TYR A 1 696 ? -21.024 8.636 45.145 1.00 77.31 696 TYR A CA 1
ATOM 5683 C C . TYR A 1 696 ? -21.334 9.884 45.962 1.00 77.31 696 TYR A C 1
ATOM 5685 O O . TYR A 1 696 ? -20.447 10.500 46.564 1.00 77.31 696 TYR A O 1
ATOM 5693 N N . LEU A 1 697 ? -22.604 10.258 45.948 1.00 79.25 697 LEU A N 1
ATOM 5694 C CA . LEU A 1 697 ? -23.180 11.368 46.679 1.00 79.25 697 LEU A CA 1
ATOM 5695 C C . LEU A 1 697 ? -24.315 10.797 47.522 1.00 79.25 697 LEU A C 1
ATOM 5697 O O . LEU A 1 697 ? -25.298 10.310 46.979 1.00 79.25 697 LEU A O 1
ATOM 5701 N N . GLN A 1 698 ? -24.178 10.874 48.839 1.00 79.75 698 GLN A N 1
ATOM 5702 C CA . GLN A 1 698 ? -25.265 10.609 49.773 1.00 79.75 698 GLN A CA 1
ATOM 5703 C C . GLN A 1 698 ? -25.655 11.946 50.389 1.00 79.75 698 GLN A C 1
ATOM 5705 O O . GLN A 1 698 ? -24.803 12.644 50.957 1.00 79.75 698 GLN A O 1
ATOM 5710 N N . LYS A 1 699 ? -26.912 12.357 50.219 1.00 74.06 699 LYS A N 1
ATOM 5711 C CA . LYS A 1 699 ? -27.367 13.653 50.716 1.00 74.06 699 LYS A CA 1
ATOM 5712 C C . LYS A 1 699 ? -28.804 13.591 51.199 1.00 74.06 699 LYS A C 1
ATOM 5714 O O . LYS A 1 699 ? -29.706 13.257 50.446 1.00 74.06 699 LYS A O 1
ATOM 5719 N N . GLU A 1 700 ? -28.999 14.006 52.442 1.00 74.94 700 GLU A N 1
ATOM 5720 C CA . GLU A 1 700 ? -30.318 14.303 52.986 1.00 74.94 700 GLU A CA 1
ATOM 5721 C C . GLU A 1 700 ? -30.872 15.573 52.323 1.00 74.94 700 GLU A C 1
ATOM 5723 O O . GLU A 1 700 ? -30.228 16.633 52.323 1.00 74.94 700 GLU A O 1
ATOM 5728 N N . LEU A 1 701 ? -32.036 15.444 51.696 1.00 69.38 701 LEU A N 1
ATOM 5729 C CA . LEU A 1 701 ? -32.734 16.504 50.991 1.00 69.38 701 LEU A CA 1
ATOM 5730 C C . LEU A 1 701 ? -33.867 17.037 51.867 1.00 69.38 701 LEU A C 1
ATOM 5732 O O . LEU A 1 701 ? -34.742 16.309 52.312 1.00 69.38 701 LEU A O 1
ATOM 5736 N N . THR A 1 702 ? -33.874 18.349 52.086 1.00 65.56 702 THR A N 1
ATOM 5737 C CA . THR A 1 702 ? -34.909 19.034 52.877 1.00 65.56 702 THR A CA 1
ATOM 5738 C C . THR A 1 702 ? -36.042 19.605 52.021 1.00 65.56 702 THR A C 1
ATOM 5740 O O . THR A 1 702 ? -36.993 20.174 52.553 1.00 65.56 702 THR A O 1
ATOM 5743 N N . LYS A 1 703 ? -35.942 19.493 50.691 1.00 61.03 703 LYS A N 1
ATOM 5744 C CA . LYS A 1 703 ? -36.909 20.015 49.717 1.00 61.03 703 LYS A CA 1
ATOM 5745 C C . LYS A 1 703 ? -37.419 18.890 48.822 1.00 61.03 703 LYS A C 1
ATOM 5747 O O . LYS A 1 703 ? -36.639 18.035 48.412 1.00 61.03 703 LYS A O 1
ATOM 5752 N N . SER A 1 704 ? -38.689 18.983 48.431 1.00 60.28 704 SER A N 1
ATOM 5753 C CA . SER A 1 704 ? -39.355 18.046 47.516 1.00 60.28 704 SER A CA 1
ATOM 5754 C C . SER A 1 704 ? -38.793 18.050 46.090 1.00 60.28 704 SER A C 1
ATOM 5756 O O . SER A 1 704 ? -39.002 17.099 45.351 1.00 60.28 704 SER A O 1
ATOM 5758 N N . ILE A 1 705 ? -38.064 19.091 45.673 1.00 64.31 705 ILE A N 1
ATOM 5759 C CA . ILE A 1 705 ? -37.391 19.133 44.368 1.00 64.31 705 ILE A CA 1
ATOM 5760 C C . ILE A 1 705 ? -35.993 19.710 44.563 1.00 64.31 705 ILE A C 1
ATOM 5762 O O . ILE A 1 705 ? -35.848 20.833 45.049 1.00 64.31 705 ILE A O 1
ATOM 5766 N N . THR A 1 706 ? -34.965 18.960 44.169 1.00 68.94 706 THR A N 1
ATOM 5767 C CA . THR A 1 706 ? -33.567 19.412 44.211 1.00 68.94 706 THR A CA 1
ATOM 5768 C C . THR A 1 706 ? -32.884 19.158 42.869 1.00 68.94 706 THR A C 1
ATOM 5770 O O . THR A 1 706 ? -32.920 18.051 42.336 1.00 68.94 706 THR A O 1
ATOM 5773 N N . ASN A 1 707 ? -32.209 20.183 42.337 1.00 71.62 707 ASN A N 1
ATOM 5774 C CA . ASN A 1 707 ? -31.416 20.074 41.112 1.00 71.62 707 ASN A CA 1
ATOM 5775 C C . ASN A 1 707 ? -29.951 19.778 41.437 1.00 71.62 707 ASN A C 1
ATOM 5777 O O . ASN A 1 707 ? -29.258 20.596 42.059 1.00 71.62 707 ASN A O 1
ATOM 5781 N N . PHE A 1 708 ? -29.467 18.642 40.947 1.00 74.00 708 PHE A N 1
ATOM 5782 C CA . PHE A 1 708 ? -28.049 18.322 40.892 1.00 74.00 708 PHE A CA 1
ATOM 5783 C C . PHE A 1 708 ? -27.516 18.675 39.509 1.00 74.00 708 PHE A C 1
ATOM 5785 O O . PHE A 1 708 ? -28.154 18.425 38.493 1.00 74.00 708 PHE A O 1
ATOM 5792 N N . SER A 1 709 ? -26.335 19.279 39.461 1.00 76.94 709 SER A N 1
ATOM 5793 C CA . SER A 1 709 ? -25.645 19.586 38.210 1.00 76.94 709 SER A CA 1
ATOM 5794 C C . SER A 1 709 ? -24.188 19.189 38.316 1.00 76.94 709 SER A C 1
ATOM 5796 O O . SER A 1 709 ? -23.547 19.371 39.350 1.00 76.94 709 SER A O 1
ATOM 5798 N N . ALA A 1 710 ? -23.648 18.635 37.248 1.00 73.56 710 ALA A N 1
ATOM 5799 C CA . ALA A 1 710 ? -22.250 18.290 37.148 1.00 73.56 710 ALA A CA 1
ATOM 5800 C C . ALA A 1 710 ? -21.741 18.886 35.851 1.00 73.56 710 ALA A C 1
ATOM 5802 O O . ALA A 1 710 ? -22.353 18.784 34.788 1.00 73.56 710 ALA A O 1
ATOM 5803 N N . LYS A 1 711 ? -20.612 19.568 35.976 1.00 71.25 711 LYS A N 1
ATOM 5804 C CA . LYS A 1 711 ? -20.024 20.349 34.909 1.00 71.25 711 LYS A CA 1
ATOM 5805 C C . LYS A 1 711 ? -18.575 19.945 34.727 1.00 71.25 711 LYS A C 1
ATOM 5807 O O . LYS A 1 711 ? -17.807 19.908 35.691 1.00 71.25 711 LYS A O 1
ATOM 5812 N N . PHE A 1 712 ? -18.189 19.743 33.477 1.00 67.56 712 PHE A N 1
ATOM 5813 C CA . PHE A 1 712 ? -16.794 19.727 33.057 1.00 67.56 712 PHE A CA 1
ATOM 5814 C C . PHE A 1 712 ? -16.666 20.683 31.849 1.00 67.56 712 PHE A C 1
ATOM 5816 O O . PHE A 1 712 ? -17.474 20.643 30.923 1.00 67.56 712 PHE A O 1
ATOM 5823 N N . GLU A 1 713 ? -15.690 21.598 31.866 1.00 65.38 713 GLU A N 1
ATOM 5824 C CA . GLU A 1 713 ? -15.526 22.656 30.847 1.00 65.38 713 GLU A CA 1
ATOM 5825 C C . GLU A 1 713 ? -16.848 23.351 30.415 1.00 65.38 713 GLU A C 1
ATOM 5827 O O . GLU A 1 713 ? -17.453 24.093 31.192 1.00 65.38 713 GLU A O 1
ATOM 5832 N N . ALA A 1 714 ? -17.274 23.139 29.160 1.00 53.91 714 ALA A N 1
ATOM 5833 C CA . ALA A 1 714 ? -18.480 23.672 28.531 1.00 53.91 714 ALA A CA 1
ATOM 5834 C C . ALA A 1 714 ? -19.678 22.707 28.592 1.00 53.91 714 ALA A C 1
ATOM 5836 O O . ALA A 1 714 ? -20.778 23.101 28.217 1.00 53.91 714 ALA A O 1
ATOM 5837 N N . TYR A 1 715 ? -19.483 21.468 29.050 1.00 63.38 715 TYR A N 1
ATOM 5838 C CA . TYR A 1 715 ? -20.550 20.481 29.176 1.00 63.38 715 TYR A CA 1
ATOM 5839 C C . TYR A 1 715 ? -21.130 20.544 30.585 1.00 63.38 715 TYR A C 1
ATOM 5841 O O . TYR A 1 715 ? -20.404 20.470 31.579 1.00 63.38 715 TYR A O 1
ATOM 5849 N N . ASN A 1 716 ? -22.439 20.723 30.665 1.00 70.81 716 ASN A N 1
ATOM 5850 C CA . ASN A 1 716 ? -23.172 20.796 31.913 1.00 70.81 716 ASN A CA 1
ATOM 5851 C C . ASN A 1 716 ? -24.351 19.848 31.791 1.00 70.81 716 ASN A C 1
ATOM 5853 O O . ASN A 1 716 ? -25.234 20.103 30.978 1.00 70.81 716 ASN A O 1
ATOM 5857 N N . GLU A 1 717 ? -24.347 18.794 32.593 1.00 74.06 717 GLU A N 1
ATOM 5858 C CA . GLU A 1 717 ? -25.522 17.954 32.769 1.00 74.06 717 GLU A CA 1
ATOM 5859 C C . GLU A 1 717 ? -26.164 18.286 34.097 1.00 74.06 717 GLU A C 1
ATOM 5861 O O . GLU A 1 717 ? -25.488 18.545 35.099 1.00 74.06 717 GLU A O 1
ATOM 5866 N N . SER A 1 718 ? -27.485 18.291 34.103 1.00 74.50 718 SER A N 1
ATOM 5867 C CA . SER A 1 718 ? -28.256 18.486 35.316 1.00 74.50 718 SER A CA 1
ATOM 5868 C C . SER A 1 718 ? -29.370 17.471 35.375 1.00 74.50 718 SER A C 1
ATOM 5870 O O . SER A 1 718 ? -30.094 17.298 34.401 1.00 74.50 718 SER A O 1
ATOM 5872 N N . THR A 1 719 ? -29.527 16.859 36.539 1.00 72.19 719 THR A N 1
ATOM 5873 C CA . THR A 1 719 ? -30.679 16.030 36.852 1.00 72.19 719 THR A CA 1
ATOM 5874 C C . THR A 1 719 ? -31.514 16.713 37.926 1.00 72.19 719 THR A C 1
ATOM 5876 O O . THR A 1 719 ? -30.989 17.339 38.857 1.00 72.19 719 THR A O 1
ATOM 5879 N N . THR A 1 720 ? -32.826 16.612 37.780 1.00 70.38 720 THR A N 1
ATOM 5880 C CA . THR A 1 720 ? -33.785 17.074 38.775 1.00 70.38 720 THR A CA 1
ATOM 5881 C C . THR A 1 720 ? -34.303 15.857 39.506 1.00 70.38 720 THR A C 1
ATOM 5883 O O . THR A 1 720 ? -34.894 14.973 38.894 1.00 70.38 720 THR A O 1
ATOM 5886 N N . ILE A 1 721 ? -34.092 15.825 40.815 1.00 65.81 721 ILE A N 1
ATOM 5887 C CA . ILE A 1 721 ? -34.625 14.773 41.669 1.00 65.81 721 ILE A CA 1
ATOM 5888 C C . ILE A 1 721 ? -35.870 15.334 42.334 1.00 65.81 721 ILE A C 1
ATOM 5890 O O . ILE A 1 721 ? -35.801 16.343 43.044 1.00 65.81 721 ILE A O 1
ATOM 5894 N N . MET A 1 722 ? -37.003 14.697 42.058 1.00 57.47 722 MET A N 1
ATOM 5895 C CA . MET A 1 722 ? -38.262 14.970 42.735 1.00 57.47 722 MET A CA 1
ATOM 5896 C C . MET A 1 722 ? -38.439 13.927 43.832 1.00 57.47 722 MET A C 1
ATOM 5898 O O . MET A 1 722 ? -38.462 12.734 43.554 1.00 57.47 722 MET A O 1
ATOM 5902 N N . ILE A 1 723 ? -38.547 14.385 45.073 1.00 55.34 723 ILE A N 1
ATOM 5903 C CA . ILE A 1 723 ? -38.971 13.569 46.202 1.00 55.34 723 ILE A CA 1
ATOM 5904 C C . ILE A 1 723 ? -40.465 13.802 46.384 1.00 55.34 723 ILE A C 1
ATOM 5906 O O . ILE A 1 723 ? -40.906 14.918 46.681 1.00 55.34 723 ILE A O 1
ATOM 5910 N N . HIS A 1 724 ? -41.240 12.735 46.231 1.00 52.88 724 HIS A N 1
ATOM 5911 C CA . HIS A 1 724 ? -42.645 12.724 46.605 1.00 52.88 724 HIS A CA 1
ATOM 5912 C C . HIS A 1 724 ? -42.752 12.593 48.130 1.00 52.88 724 HIS A C 1
ATOM 5914 O O . HIS A 1 724 ? -42.902 11.501 48.656 1.00 52.88 724 HIS A O 1
ATOM 5920 N N . ASN A 1 725 ? -42.667 13.720 48.844 1.00 47.72 725 ASN A N 1
ATOM 5921 C CA . ASN A 1 725 ? -43.025 13.799 50.267 1.00 47.72 725 ASN A CA 1
ATOM 5922 C C . ASN A 1 725 ? -44.556 13.861 50.415 1.00 47.72 725 ASN A C 1
ATOM 5924 O O . ASN A 1 725 ? -45.103 14.844 50.915 1.00 47.72 725 ASN A O 1
ATOM 5928 N N . GLU A 1 726 ? -45.272 12.852 49.925 1.00 50.94 726 GLU A N 1
ATOM 5929 C CA . GLU A 1 726 ? -46.646 12.643 50.374 1.00 50.94 726 GLU A CA 1
ATOM 5930 C C . GLU A 1 726 ? -46.561 11.800 51.642 1.00 50.94 726 GLU A C 1
ATOM 5932 O O . GLU A 1 726 ? -46.504 10.585 51.561 1.00 50.94 726 GLU A O 1
ATOM 5937 N N . GLU A 1 727 ? -46.506 12.425 52.820 1.00 53.88 727 GLU A N 1
ATOM 5938 C CA . GLU A 1 727 ? -46.683 11.689 54.076 1.00 53.88 727 GLU A CA 1
ATOM 5939 C C . GLU A 1 727 ? -48.111 11.122 54.103 1.00 53.88 727 GLU A C 1
ATOM 5941 O O . GLU A 1 727 ? -49.056 11.789 54.532 1.00 53.88 727 GLU A O 1
ATOM 5946 N N . ARG A 1 728 ? -48.302 9.906 53.583 1.00 54.34 728 ARG A N 1
ATOM 5947 C CA . ARG A 1 728 ? -49.600 9.233 53.617 1.00 54.34 728 ARG A CA 1
ATOM 5948 C C . ARG A 1 728 ? -49.768 8.566 54.978 1.00 54.34 728 ARG A C 1
ATOM 5950 O O . ARG A 1 728 ? -48.995 7.696 55.375 1.00 54.34 728 ARG A O 1
ATOM 5957 N N . ILE A 1 729 ? -50.799 9.000 55.698 1.00 54.72 729 ILE A N 1
ATOM 5958 C CA . ILE A 1 729 ? -51.291 8.354 56.915 1.00 54.72 729 ILE A CA 1
ATOM 5959 C C . ILE A 1 729 ? -52.670 7.802 56.582 1.00 54.72 729 ILE A C 1
ATOM 5961 O O . ILE A 1 729 ? -53.564 8.560 56.203 1.00 54.72 729 ILE A O 1
ATOM 5965 N N . VAL A 1 730 ? -52.851 6.496 56.741 1.00 57.97 730 VAL A N 1
ATOM 5966 C CA . VAL A 1 730 ? -54.172 5.864 56.701 1.00 57.97 730 VAL A CA 1
ATOM 5967 C C . VAL A 1 730 ? -54.420 5.267 58.069 1.00 57.97 730 VAL A C 1
ATOM 5969 O O . VAL A 1 730 ? -53.574 4.556 58.611 1.00 57.97 730 VAL A O 1
ATOM 5972 N N . GLY A 1 731 ? -55.571 5.585 58.647 1.00 60.16 731 GLY A N 1
ATOM 5973 C CA . GLY A 1 731 ? -55.981 5.017 59.914 1.00 60.16 731 GLY A CA 1
ATOM 5974 C C . GLY A 1 731 ? -57.449 4.646 59.901 1.00 60.16 731 GLY A C 1
ATOM 5975 O O . GLY A 1 731 ? -58.259 5.335 59.284 1.00 60.16 731 GLY A O 1
ATOM 5976 N N . ASP A 1 732 ? -57.770 3.565 60.594 1.00 63.69 732 ASP A N 1
ATOM 5977 C CA . ASP A 1 732 ? -59.135 3.176 60.908 1.00 63.69 732 ASP A CA 1
ATOM 5978 C C . ASP A 1 732 ? -59.283 3.063 62.425 1.00 63.69 732 ASP A C 1
ATOM 5980 O O . ASP A 1 732 ? -58.358 2.656 63.136 1.00 63.69 732 ASP A O 1
ATOM 5984 N N . ILE A 1 733 ? -60.442 3.462 62.934 1.00 68.44 733 ILE A N 1
ATOM 5985 C CA . ILE A 1 733 ? -60.744 3.433 64.359 1.00 68.44 733 ILE A CA 1
ATOM 5986 C C . ILE A 1 733 ? -62.008 2.615 64.582 1.00 68.44 733 ILE A C 1
ATOM 5988 O O . ILE A 1 733 ? -63.112 2.997 64.197 1.00 68.44 733 ILE A O 1
ATOM 5992 N N . ASN A 1 734 ? -61.849 1.477 65.249 1.00 69.38 734 ASN A N 1
ATOM 5993 C CA . ASN A 1 734 ? -62.967 0.624 65.613 1.00 69.38 734 ASN A CA 1
ATOM 5994 C C . ASN A 1 734 ? -63.252 0.762 67.106 1.00 69.38 734 ASN A C 1
ATOM 5996 O O . ASN A 1 734 ? -62.442 0.355 67.937 1.00 69.38 734 ASN A O 1
ATOM 6000 N N . CYS A 1 735 ? -64.407 1.326 67.448 1.00 68.50 735 CYS A N 1
ATOM 6001 C CA . CYS A 1 735 ? -64.823 1.540 68.827 1.00 68.50 735 CYS A CA 1
ATOM 6002 C C . CYS A 1 735 ? -66.018 0.656 69.183 1.00 68.50 735 CYS A C 1
ATOM 6004 O O . CYS A 1 735 ? -67.058 0.707 68.527 1.00 68.50 735 CYS A O 1
ATOM 6006 N N . MET A 1 736 ? -65.912 -0.087 70.285 1.00 68.69 736 MET A N 1
ATOM 6007 C CA . MET A 1 736 ? -67.050 -0.766 70.904 1.00 68.69 736 MET A CA 1
ATOM 6008 C C . MET A 1 736 ? -67.450 -0.053 72.195 1.00 68.69 736 MET A C 1
ATOM 6010 O O . MET A 1 736 ? -66.611 0.203 73.062 1.00 68.69 736 MET A O 1
ATOM 6014 N N . SER A 1 737 ? -68.741 0.247 72.340 1.00 61.50 737 SER A N 1
ATOM 6015 C CA . SER A 1 737 ? -69.290 0.784 73.585 1.00 61.50 737 SER A CA 1
ATOM 6016 C C . SER A 1 737 ? -69.590 -0.338 74.578 1.00 61.50 737 SER A C 1
ATOM 6018 O O . SER A 1 737 ? -70.134 -1.386 74.222 1.00 61.50 737 SER A O 1
ATOM 6020 N N . THR A 1 738 ? -69.251 -0.120 75.846 1.00 66.19 738 THR A N 1
ATOM 6021 C CA . THR A 1 738 ? -69.592 -1.026 76.948 1.00 66.19 738 THR A CA 1
ATOM 6022 C C . THR A 1 738 ? -70.760 -0.472 77.775 1.00 66.19 738 THR A C 1
ATOM 6024 O O . THR A 1 738 ? -71.093 0.714 77.733 1.00 66.19 738 THR A O 1
ATOM 6027 N N . ILE A 1 739 ? -71.441 -1.349 78.525 1.00 65.94 739 ILE A N 1
ATOM 6028 C CA . ILE A 1 739 ? -72.676 -1.032 79.279 1.00 65.94 739 ILE A CA 1
ATOM 6029 C C . ILE A 1 739 ? -72.442 0.042 80.365 1.00 65.94 739 ILE A C 1
ATOM 6031 O O . ILE A 1 739 ? -73.367 0.749 80.763 1.00 65.94 739 ILE A O 1
ATOM 6035 N N . ASP A 1 740 ? -71.202 0.205 80.819 1.00 65.94 740 ASP A N 1
ATOM 6036 C CA . ASP A 1 740 ? -70.755 1.183 81.817 1.00 65.94 740 ASP A CA 1
ATOM 6037 C C . ASP A 1 740 ? -70.397 2.565 81.233 1.00 65.94 740 ASP A C 1
ATOM 6039 O O . ASP A 1 740 ? -69.906 3.421 81.965 1.00 65.94 740 ASP A O 1
ATOM 6043 N N . LYS A 1 741 ? -70.712 2.817 79.952 1.00 64.81 741 LYS A N 1
ATOM 6044 C CA . LYS A 1 741 ? -70.386 4.052 79.209 1.00 64.81 741 LYS A CA 1
ATOM 6045 C C . LYS A 1 741 ? -68.889 4.258 78.947 1.00 64.81 741 LYS A C 1
ATOM 6047 O O . LYS A 1 741 ? -68.495 5.370 78.601 1.00 64.81 741 LYS A O 1
ATOM 6052 N N . THR A 1 742 ? -68.074 3.213 79.063 1.00 68.62 742 THR A N 1
ATOM 6053 C CA . THR A 1 742 ? -66.682 3.234 78.601 1.00 68.62 742 THR A CA 1
ATOM 6054 C C . THR A 1 742 ? -66.638 2.956 77.089 1.00 68.62 742 THR A C 1
ATOM 6056 O O . THR A 1 742 ? -67.457 2.201 76.554 1.00 68.62 742 THR A O 1
ATOM 6059 N N . LEU A 1 743 ? -65.725 3.609 76.368 1.00 70.25 743 LEU A N 1
ATOM 6060 C CA . LEU A 1 743 ? -65.523 3.412 74.931 1.00 70.25 743 LEU A CA 1
ATOM 6061 C C . LEU A 1 743 ? -64.166 2.730 74.730 1.00 70.25 743 LEU A C 1
ATOM 6063 O O . LEU A 1 743 ? -63.134 3.336 74.999 1.00 70.25 743 LEU A O 1
ATOM 6067 N N . ASN A 1 744 ? -64.163 1.476 74.276 1.00 70.88 744 ASN A N 1
ATOM 6068 C CA . ASN A 1 744 ? -62.929 0.765 73.944 1.00 70.88 744 ASN A CA 1
ATOM 6069 C C . ASN A 1 744 ? -62.688 0.874 72.441 1.00 70.88 744 ASN A C 1
ATOM 6071 O O . ASN A 1 744 ? -63.360 0.203 71.655 1.00 70.88 744 ASN A O 1
ATOM 6075 N N . CYS A 1 745 ? -61.738 1.721 72.056 1.00 66.88 745 CYS A N 1
ATOM 6076 C CA . CYS A 1 745 ? -61.338 1.913 70.669 1.00 66.88 745 CYS A CA 1
ATOM 6077 C C . CYS A 1 745 ? -60.028 1.187 70.367 1.00 66.88 745 CYS A C 1
ATOM 6079 O O . CYS A 1 745 ? -59.089 1.219 71.157 1.00 66.88 745 CYS A O 1
ATOM 6081 N N . SER A 1 746 ? -59.965 0.547 69.205 1.00 69.44 746 SER A N 1
ATOM 6082 C CA . SER A 1 746 ? -58.731 0.077 68.585 1.00 69.44 746 SER A CA 1
ATOM 6083 C C . SER A 1 746 ? -58.436 0.987 67.404 1.00 69.44 746 SER A C 1
ATOM 6085 O O . SER A 1 746 ? -59.245 1.080 66.482 1.00 69.44 746 SER A O 1
ATOM 6087 N N . LEU A 1 747 ? -57.304 1.680 67.460 1.00 65.88 747 LEU A N 1
ATOM 6088 C CA . LEU A 1 747 ? -56.806 2.505 66.371 1.00 65.88 747 LEU A CA 1
ATOM 6089 C C . LEU A 1 747 ? -55.783 1.685 65.581 1.00 65.88 747 LEU A C 1
ATOM 6091 O O . LEU A 1 747 ? -54.745 1.303 66.123 1.00 65.88 747 LEU A O 1
ATOM 6095 N N . PHE A 1 748 ? -56.072 1.423 64.312 1.00 64.62 748 PHE A N 1
ATOM 6096 C CA . PHE A 1 748 ? -55.084 0.941 63.359 1.00 64.62 748 PHE A CA 1
ATOM 6097 C C . PHE A 1 748 ? -54.584 2.141 62.571 1.00 64.62 748 PHE A C 1
ATOM 6099 O O . PHE A 1 748 ? -55.380 2.813 61.929 1.00 64.62 748 PHE A O 1
ATOM 6106 N N . VAL A 1 749 ? -53.288 2.433 62.627 1.00 63.50 749 VAL A N 1
ATOM 6107 C CA . VAL A 1 749 ? -52.675 3.502 61.832 1.00 63.50 749 VAL A CA 1
ATOM 6108 C C . VAL A 1 749 ? -51.461 2.941 61.127 1.00 63.50 749 VAL A C 1
ATOM 6110 O O . VAL A 1 749 ? -50.576 2.367 61.759 1.00 63.50 749 VAL A O 1
ATOM 6113 N N . ALA A 1 750 ? -51.414 3.158 59.822 1.00 61.69 750 ALA A N 1
ATOM 6114 C CA . ALA A 1 750 ? -50.240 2.960 59.003 1.00 61.69 750 ALA A CA 1
ATOM 6115 C C . ALA A 1 750 ? -49.758 4.327 58.509 1.00 61.69 750 ALA A C 1
ATOM 6117 O O . ALA A 1 750 ? -50.539 5.157 58.038 1.00 61.69 750 ALA A O 1
ATOM 6118 N N . SER A 1 751 ? -48.463 4.570 58.660 1.00 61.34 751 SER A N 1
ATOM 6119 C CA . SER A 1 751 ? -47.806 5.817 58.290 1.00 61.34 751 SER A CA 1
ATOM 6120 C C . SER A 1 751 ? -46.518 5.492 57.551 1.00 61.34 751 SER A C 1
ATOM 6122 O O . SER A 1 751 ? -45.753 4.641 58.004 1.00 61.34 751 SER A O 1
ATOM 6124 N N . GLU A 1 752 ? -46.259 6.194 56.450 1.00 55.09 752 GLU A N 1
ATOM 6125 C CA . GLU A 1 752 ? -44.982 6.109 55.725 1.00 55.09 752 GLU A CA 1
ATOM 6126 C C . GLU A 1 752 ? -43.830 6.812 56.473 1.00 55.09 752 GLU A C 1
ATOM 6128 O O . GLU A 1 752 ? -42.663 6.567 56.183 1.00 55.09 752 GLU A O 1
ATOM 6133 N N . SER A 1 753 ? -44.141 7.637 57.483 1.00 57.81 753 SER A N 1
ATOM 6134 C CA . SER A 1 753 ? -43.162 8.351 58.313 1.00 57.81 753 SER A CA 1
ATOM 6135 C C . SER A 1 753 ? -43.123 7.826 59.754 1.00 57.81 753 SER A C 1
ATOM 6137 O O . SER A 1 753 ? -44.164 7.610 60.384 1.00 57.81 753 SER A O 1
ATOM 6139 N N . LYS A 1 754 ? -41.902 7.672 60.291 1.00 54.75 754 LYS A N 1
ATOM 6140 C CA . LYS A 1 754 ? -41.609 7.235 61.674 1.00 54.75 754 LYS A CA 1
ATOM 6141 C C . LYS A 1 754 ? -41.952 8.277 62.746 1.00 54.75 754 LYS A C 1
ATOM 6143 O O . LYS A 1 754 ? -41.874 7.964 63.930 1.00 54.75 754 LYS A O 1
ATOM 6148 N N . SER A 1 755 ? -42.259 9.514 62.355 1.00 57.22 755 SER A N 1
ATOM 6149 C CA . SER A 1 755 ? -42.428 10.649 63.274 1.00 57.22 755 SER A CA 1
ATOM 6150 C C . SER A 1 755 ? -43.861 11.166 63.380 1.00 57.22 755 SER A C 1
ATOM 6152 O O . SER A 1 755 ? -44.079 12.243 63.933 1.00 57.22 755 SER A O 1
ATOM 6154 N N . ASN A 1 756 ? -44.841 10.434 62.852 1.00 64.38 756 ASN A N 1
ATOM 6155 C CA . ASN A 1 756 ? -46.222 10.902 62.841 1.00 64.38 756 ASN A CA 1
ATOM 6156 C C . ASN A 1 756 ? -46.919 10.665 64.187 1.00 64.38 756 ASN A C 1
ATOM 6158 O O . ASN A 1 756 ? -46.755 9.625 64.825 1.00 64.38 756 ASN A O 1
ATOM 6162 N N . GLN A 1 757 ? -47.714 11.649 64.611 1.00 67.19 757 GLN A N 1
ATOM 6163 C CA . GLN A 1 757 ? -48.595 11.563 65.776 1.00 67.19 757 GLN A CA 1
ATOM 6164 C C . GLN A 1 757 ? -50.039 11.521 65.295 1.00 67.19 757 GLN A C 1
ATOM 6166 O O . GLN A 1 757 ? -50.429 12.334 64.456 1.00 67.19 757 GLN A O 1
ATOM 6171 N N . VAL A 1 758 ? -50.846 10.619 65.851 1.00 70.12 758 VAL A N 1
ATOM 6172 C CA . VAL A 1 758 ? -52.298 10.641 65.650 1.00 70.12 758 VAL A CA 1
ATOM 6173 C C . VAL A 1 758 ? -52.957 11.240 66.878 1.00 70.12 758 VAL A C 1
ATOM 6175 O O . VAL A 1 758 ? -52.736 10.786 67.997 1.00 70.12 758 VAL A O 1
ATOM 6178 N N . GLU A 1 759 ? -53.756 12.280 66.661 1.00 77.75 759 GLU A N 1
ATOM 6179 C CA . GLU A 1 759 ? -54.559 12.921 67.696 1.00 77.75 759 GLU A CA 1
ATOM 6180 C C . GLU A 1 759 ? -56.008 12.430 67.590 1.00 77.75 759 GLU A C 1
ATOM 6182 O O . GLU A 1 759 ? -56.690 12.693 66.599 1.00 77.75 759 GLU A O 1
ATOM 6187 N N . ILE A 1 760 ? -56.477 11.703 68.605 1.00 73.50 760 ILE A N 1
ATOM 6188 C CA . ILE A 1 760 ? -57.866 11.246 68.713 1.00 73.50 760 ILE A CA 1
ATOM 6189 C C . ILE A 1 760 ? -58.639 12.262 69.553 1.00 73.50 760 ILE A C 1
ATOM 6191 O O . ILE A 1 760 ? -58.273 12.524 70.697 1.00 73.50 760 ILE A O 1
ATOM 6195 N N . ASN A 1 761 ? -59.726 12.810 69.007 1.00 77.81 761 ASN A N 1
ATOM 6196 C CA . ASN A 1 761 ? -60.695 13.611 69.757 1.00 77.81 761 ASN A CA 1
ATOM 6197 C C . ASN A 1 761 ? -61.888 12.731 70.145 1.00 77.81 761 ASN A C 1
ATOM 6199 O O . ASN A 1 761 ? -62.599 12.237 69.268 1.00 77.81 761 ASN A O 1
ATOM 6203 N N . TYR A 1 762 ? -62.141 12.575 71.444 1.00 76.31 762 TYR A N 1
ATOM 6204 C CA . TYR A 1 762 ? -63.231 11.733 71.956 1.00 76.31 762 TYR A CA 1
ATOM 6205 C C . TYR A 1 762 ? -64.619 12.404 71.904 1.00 76.31 762 TYR A C 1
ATOM 6207 O O . TYR A 1 762 ? -65.620 11.805 72.299 1.00 76.31 762 TYR A O 1
ATOM 6215 N N . GLY A 1 763 ? -64.710 13.637 71.392 1.00 70.88 763 GLY A N 1
ATOM 6216 C CA . GLY A 1 763 ? -65.961 14.378 71.191 1.00 70.88 763 GLY A CA 1
ATOM 6217 C C . GLY A 1 763 ? -66.407 15.229 72.386 1.00 70.88 763 GLY A C 1
ATOM 6218 O O . GLY A 1 763 ? -67.383 15.969 72.277 1.00 70.88 763 GLY A O 1
ATOM 6219 N N . ASP A 1 764 ? -65.683 15.181 73.505 1.00 76.88 764 ASP A N 1
ATOM 6220 C CA . ASP A 1 764 ? -65.885 15.993 74.716 1.00 76.88 764 ASP A CA 1
ATOM 6221 C C . ASP A 1 764 ? -64.814 17.092 74.889 1.00 76.88 764 ASP A C 1
ATOM 6223 O O . ASP A 1 764 ? -64.710 17.711 75.948 1.00 76.88 764 ASP A O 1
ATOM 6227 N N . ASN A 1 765 ? -64.043 17.361 73.828 1.00 74.56 765 ASN A N 1
ATOM 6228 C CA . ASN A 1 765 ? -62.828 18.184 73.814 1.00 74.56 765 ASN A CA 1
ATOM 6229 C C . ASN A 1 765 ? -61.648 17.604 74.613 1.00 74.56 765 ASN A C 1
ATOM 6231 O O . ASN A 1 765 ? -60.675 18.327 74.844 1.00 74.56 765 ASN A O 1
ATOM 6235 N N . SER A 1 766 ? -61.699 16.335 75.024 1.00 75.12 766 SER A N 1
ATOM 6236 C CA . SER A 1 766 ? -60.499 15.601 75.418 1.00 75.12 766 SER A CA 1
ATOM 6237 C C . SER A 1 766 ? -59.802 15.030 74.181 1.00 75.12 766 SER A C 1
ATOM 6239 O O . SER A 1 766 ? -60.440 14.604 73.213 1.00 75.12 766 SER A O 1
ATOM 6241 N N . TYR A 1 767 ? -58.473 15.071 74.217 1.00 77.00 767 TYR A N 1
ATOM 6242 C CA . TYR A 1 767 ? -57.610 14.639 73.128 1.00 77.00 767 TYR A CA 1
ATOM 6243 C C . TYR A 1 767 ? -56.562 13.676 73.669 1.00 77.00 767 TYR A C 1
ATOM 6245 O O . TYR A 1 767 ? -56.001 13.907 74.743 1.00 77.00 767 TYR A O 1
ATOM 6253 N N . GLU A 1 768 ? -56.262 12.638 72.901 1.00 80.00 768 GLU A N 1
ATOM 6254 C CA . GLU A 1 768 ? -55.127 11.755 73.146 1.00 80.00 768 GLU A CA 1
ATOM 6255 C C . GLU A 1 768 ? -54.215 11.756 71.928 1.00 80.00 768 GLU A C 1
ATOM 6257 O O . GLU A 1 768 ? -54.671 11.604 70.796 1.00 80.00 768 GLU A O 1
ATOM 6262 N N . LYS A 1 769 ? -52.919 11.965 72.167 1.00 78.44 769 LYS A N 1
ATOM 6263 C CA . LYS A 1 769 ? -51.892 11.938 71.129 1.00 78.44 769 LYS A CA 1
ATOM 6264 C C . LYS A 1 769 ? -51.119 10.643 71.245 1.00 78.44 769 LYS A C 1
ATOM 6266 O O . LYS A 1 769 ? -50.534 10.372 72.291 1.00 78.44 769 LYS A O 1
ATOM 6271 N N . ILE A 1 770 ? -51.117 9.875 70.168 1.00 74.06 770 ILE A N 1
ATOM 6272 C CA . ILE A 1 770 ? -50.424 8.597 70.077 1.00 74.06 770 ILE A CA 1
ATOM 6273 C C . ILE A 1 770 ? -49.290 8.767 69.073 1.00 74.06 770 ILE A C 1
ATOM 6275 O O . ILE A 1 770 ? -49.531 9.048 67.897 1.00 74.06 770 ILE A O 1
ATOM 6279 N N . ASP A 1 771 ? -48.052 8.607 69.539 1.00 70.25 771 ASP A N 1
ATOM 6280 C CA . ASP A 1 771 ? -46.894 8.520 68.655 1.00 70.25 771 ASP A CA 1
ATOM 6281 C C . ASP A 1 771 ? -46.969 7.207 67.866 1.00 70.25 771 ASP A C 1
ATOM 6283 O O . ASP A 1 771 ? -46.991 6.121 68.457 1.00 70.25 771 ASP A O 1
ATOM 6287 N N . VAL A 1 772 ? -46.953 7.288 66.533 1.00 64.88 772 VAL A N 1
ATOM 6288 C CA . VAL A 1 772 ? -46.812 6.124 65.646 1.00 64.88 772 VAL A CA 1
ATOM 6289 C C . VAL A 1 772 ? -45.343 5.699 65.661 1.00 64.88 772 VAL A C 1
ATOM 6291 O O . VAL A 1 772 ? -44.605 5.825 64.689 1.00 64.88 772 VAL A O 1
ATOM 6294 N N . THR A 1 773 ? -44.878 5.241 66.819 1.00 58.94 773 THR A N 1
ATOM 6295 C CA . THR A 1 773 ? -43.578 4.582 66.920 1.00 58.94 773 THR A CA 1
ATOM 6296 C C . THR A 1 773 ? -43.735 3.176 66.364 1.00 58.94 773 THR A C 1
ATOM 6298 O O . THR A 1 773 ? -44.700 2.478 66.681 1.00 58.94 773 THR A O 1
ATOM 6301 N N . SER A 1 774 ? -42.810 2.762 65.496 1.00 48.91 774 SER A N 1
ATOM 6302 C CA . SER A 1 774 ? -42.740 1.391 64.998 1.00 48.91 774 SER A CA 1
ATOM 6303 C C . SER A 1 774 ? -42.455 0.458 66.176 1.00 48.91 774 SER A C 1
ATOM 6305 O O . SER A 1 774 ? -41.302 0.140 66.465 1.00 48.91 774 SER A O 1
ATOM 6307 N N . ASN A 1 775 ? -43.490 0.051 66.903 1.00 43.16 775 ASN A N 1
ATOM 6308 C CA . ASN A 1 775 ? -43.379 -1.109 67.762 1.00 43.16 775 ASN A CA 1
ATOM 6309 C C . ASN A 1 775 ? -43.110 -2.285 66.833 1.00 43.16 775 ASN A C 1
ATOM 6311 O O . ASN A 1 775 ? -43.900 -2.544 65.924 1.00 43.16 775 ASN A O 1
ATOM 6315 N N . ASP A 1 776 ? -41.977 -2.954 67.049 1.00 41.78 776 ASP A N 1
ATOM 6316 C CA . ASP A 1 776 ? -41.690 -4.264 66.486 1.00 41.78 776 ASP A CA 1
ATOM 6317 C C . ASP A 1 776 ? -42.968 -5.104 66.584 1.00 41.78 776 ASP A C 1
ATOM 6319 O O . ASP A 1 776 ? -43.356 -5.542 67.672 1.00 41.78 776 ASP A O 1
ATOM 6323 N N . LEU A 1 777 ? -43.617 -5.352 65.444 1.00 42.47 777 LEU A N 1
ATOM 6324 C CA . LEU A 1 777 ? -44.586 -6.431 65.269 1.00 42.47 777 LEU A CA 1
ATOM 6325 C C . LEU A 1 777 ? -43.809 -7.757 65.333 1.00 42.47 777 LEU A C 1
ATOM 6327 O O . LEU A 1 777 ? -43.751 -8.538 64.395 1.00 42.47 777 LEU A O 1
ATOM 6331 N N . SER A 1 778 ? -43.177 -7.996 66.479 1.00 34.53 778 SER A N 1
ATOM 6332 C CA . SER A 1 778 ? -42.590 -9.260 66.904 1.00 34.53 778 SER A CA 1
ATOM 6333 C C . SER A 1 778 ? -43.568 -10.024 67.796 1.00 34.53 778 SER A C 1
ATOM 6335 O O . SER A 1 778 ? -43.173 -10.869 68.593 1.00 34.53 778 SER A O 1
ATOM 6337 N N . ASN A 1 779 ? -44.873 -9.788 67.637 1.00 36.00 779 ASN A N 1
ATOM 6338 C CA . ASN A 1 779 ? -45.853 -10.762 68.084 1.00 36.00 779 ASN A CA 1
ATOM 6339 C C . ASN A 1 779 ? -45.889 -11.879 67.045 1.00 36.00 779 ASN A C 1
ATOM 6341 O O . ASN A 1 779 ? -46.594 -11.806 66.040 1.00 36.00 779 ASN A O 1
ATOM 6345 N N . LYS A 1 780 ? -45.094 -12.921 67.308 1.00 39.62 780 LYS A N 1
ATOM 6346 C CA . LYS A 1 780 ? -45.341 -14.259 66.772 1.00 39.62 780 LYS A CA 1
ATOM 6347 C C . LYS A 1 780 ? -46.823 -14.572 66.969 1.00 39.62 780 LYS A C 1
ATOM 6349 O O . LYS A 1 780 ? -47.278 -14.698 68.103 1.00 39.62 780 LYS A O 1
ATOM 6354 N N . ALA A 1 781 ? -47.569 -14.682 65.875 1.00 39.59 781 ALA A N 1
ATOM 6355 C CA . ALA A 1 781 ? -48.853 -15.355 65.912 1.00 39.59 781 ALA A CA 1
ATOM 6356 C C . ALA A 1 781 ? -48.569 -16.837 66.204 1.00 39.59 781 ALA A C 1
ATOM 6358 O O . ALA A 1 781 ? -48.047 -17.549 65.350 1.00 39.59 781 ALA A O 1
ATOM 6359 N N . ASP A 1 782 ? -48.853 -17.270 67.432 1.00 38.97 782 ASP A N 1
ATOM 6360 C CA . ASP A 1 782 ? -48.696 -18.660 67.888 1.00 38.97 782 ASP A CA 1
ATOM 6361 C C . ASP A 1 782 ? -49.845 -19.579 67.420 1.00 38.97 782 ASP A C 1
ATOM 6363 O O . ASP A 1 782 ? -49.887 -20.756 67.772 1.00 38.97 782 ASP A O 1
ATOM 6367 N N . ASP A 1 783 ? -50.746 -19.090 66.565 1.00 46.56 783 ASP A N 1
ATOM 6368 C CA . ASP A 1 783 ? -51.855 -19.881 66.038 1.00 46.56 783 ASP A CA 1
ATOM 6369 C C . ASP A 1 783 ? -51.558 -20.363 64.614 1.00 46.56 783 ASP A C 1
ATOM 6371 O O . ASP A 1 783 ? -51.896 -19.736 63.608 1.00 46.56 783 ASP A O 1
ATOM 6375 N N . SER A 1 784 ? -50.916 -21.528 64.517 1.00 47.72 784 SER A N 1
ATOM 6376 C CA . SER A 1 784 ? -50.805 -22.258 63.256 1.00 47.72 784 SER A CA 1
ATOM 6377 C C . SER A 1 784 ? -52.185 -22.767 62.826 1.00 47.72 784 SER A C 1
ATOM 6379 O O . SER A 1 784 ? -52.725 -23.699 63.429 1.00 47.72 784 SER A O 1
ATOM 6381 N N . ILE A 1 785 ? -52.750 -22.199 61.763 1.00 53.25 785 ILE A N 1
ATOM 6382 C CA . ILE A 1 785 ? -53.964 -22.727 61.133 1.00 53.25 785 ILE A CA 1
ATOM 6383 C C . ILE A 1 785 ? -53.557 -23.845 60.165 1.00 53.25 785 ILE A C 1
ATOM 6385 O O . ILE A 1 785 ? -52.825 -23.624 59.202 1.00 53.25 785 ILE A O 1
ATOM 6389 N N . LEU A 1 786 ? -54.040 -25.064 60.413 1.00 52.69 786 LEU A N 1
ATOM 6390 C CA . LEU A 1 786 ? -53.928 -26.180 59.472 1.00 52.69 786 LEU A CA 1
ATOM 6391 C C . LEU A 1 786 ? -54.891 -25.945 58.303 1.00 52.69 786 LEU A C 1
ATOM 6393 O O . LEU A 1 786 ? -56.095 -26.169 58.420 1.00 52.69 786 LEU A O 1
ATOM 6397 N N . LEU A 1 787 ? -54.353 -25.482 57.175 1.00 61.47 787 LEU A N 1
ATOM 6398 C CA . LEU A 1 787 ? -55.095 -25.367 55.923 1.00 61.47 787 LEU A CA 1
ATOM 6399 C C . LEU A 1 787 ? -55.324 -26.774 55.345 1.00 61.47 787 LEU A C 1
ATOM 6401 O O . LEU A 1 787 ? -54.394 -27.577 55.249 1.00 61.47 787 LEU A O 1
ATOM 6405 N N . SER A 1 788 ? -56.566 -27.094 54.987 1.00 58.09 788 SER A N 1
ATOM 6406 C CA . SER A 1 788 ? -56.908 -28.351 54.323 1.00 58.09 788 SER A CA 1
ATOM 6407 C C . SER A 1 788 ? -56.524 -28.281 52.847 1.00 58.09 788 SER A C 1
ATOM 6409 O O . SER A 1 788 ? -56.688 -27.237 52.216 1.00 58.09 788 SER A O 1
ATOM 6411 N N . ASN A 1 789 ? -56.084 -29.402 52.274 1.00 56.09 789 ASN A N 1
ATOM 6412 C CA . ASN A 1 789 ? -55.902 -29.501 50.826 1.00 56.09 789 ASN A CA 1
ATOM 6413 C C . ASN A 1 789 ? -57.230 -29.181 50.105 1.00 56.09 789 ASN A C 1
ATOM 6415 O O . ASN A 1 789 ? -58.292 -29.587 50.575 1.00 56.09 789 ASN A O 1
ATOM 6419 N N . ASP A 1 790 ? -57.141 -28.463 48.982 1.00 60.41 790 ASP A N 1
ATOM 6420 C CA . ASP A 1 790 ? -58.234 -28.107 48.055 1.00 60.41 790 ASP A CA 1
ATOM 6421 C C . ASP A 1 790 ? -59.214 -26.992 48.483 1.00 60.41 790 ASP A C 1
ATOM 6423 O O . ASP A 1 790 ? -60.249 -26.800 47.842 1.00 60.41 790 ASP A O 1
ATOM 6427 N N . SER A 1 791 ? -58.883 -26.199 49.505 1.00 66.06 791 SER A N 1
ATOM 6428 C CA . SER A 1 791 ? -59.692 -25.040 49.917 1.00 66.06 791 SER A CA 1
ATOM 6429 C C . SER A 1 791 ? -59.101 -23.712 49.424 1.00 66.06 791 SER A C 1
ATOM 6431 O O . SER A 1 791 ? -57.895 -23.487 49.520 1.00 66.06 791 SER A O 1
ATOM 6433 N N . ILE A 1 792 ? -59.959 -22.810 48.932 1.00 66.75 792 ILE A N 1
ATOM 6434 C CA . ILE A 1 792 ? -59.608 -21.407 48.662 1.00 66.75 792 ILE A CA 1
ATOM 6435 C C . ILE A 1 792 ? -59.819 -20.617 49.951 1.00 66.75 792 ILE A C 1
ATOM 6437 O O . ILE A 1 792 ? -60.894 -20.671 50.549 1.00 66.75 792 ILE A O 1
ATOM 6441 N N . TYR A 1 793 ? -58.802 -19.867 50.361 1.00 67.94 793 TYR A N 1
ATOM 6442 C CA . TYR A 1 793 ? -58.849 -19.015 51.541 1.00 67.94 793 TYR A CA 1
ATOM 6443 C C . TYR A 1 793 ? -58.756 -17.555 51.111 1.00 67.94 793 TYR A C 1
ATOM 6445 O O . TYR A 1 793 ? -57.860 -17.187 50.357 1.00 67.94 793 TYR A O 1
ATOM 6453 N N . MET A 1 794 ? -59.677 -16.726 51.601 1.00 62.12 794 MET A N 1
ATOM 6454 C CA . MET A 1 794 ? -59.620 -15.277 51.431 1.00 62.12 794 MET A CA 1
ATOM 6455 C C . MET A 1 794 ? -59.053 -14.665 52.710 1.00 62.12 794 MET A C 1
ATOM 6457 O O . MET A 1 794 ? -59.648 -14.785 53.782 1.00 62.12 794 MET A O 1
ATOM 6461 N N . LEU A 1 795 ? -57.882 -14.045 52.605 1.00 64.75 795 LEU A N 1
ATOM 6462 C CA . LEU A 1 795 ? -57.221 -13.385 53.726 1.00 64.75 795 LEU A CA 1
ATOM 6463 C C . LEU A 1 795 ? -57.791 -11.970 53.864 1.00 64.75 795 LEU A C 1
ATOM 6465 O O . LEU A 1 795 ? -57.282 -11.022 53.288 1.00 64.75 795 LEU A O 1
ATOM 6469 N N . LEU A 1 796 ? -58.875 -11.820 54.626 1.00 51.81 796 LEU A N 1
ATOM 6470 C CA . LEU A 1 796 ? -59.546 -10.519 54.786 1.00 51.81 796 LEU A CA 1
ATOM 6471 C C . LEU A 1 796 ? -58.664 -9.454 55.465 1.00 51.81 796 LEU A C 1
ATOM 6473 O O . LEU A 1 796 ? -58.909 -8.268 55.300 1.00 51.81 796 LEU A O 1
ATOM 6477 N N . ASN A 1 797 ? -57.605 -9.865 56.169 1.00 54.94 797 ASN A N 1
ATOM 6478 C CA . ASN A 1 797 ? -56.638 -8.953 56.788 1.00 54.94 797 ASN A CA 1
ATOM 6479 C C . ASN A 1 797 ? -55.489 -8.544 55.843 1.00 54.94 797 ASN A C 1
ATOM 6481 O O . ASN A 1 797 ? -54.524 -7.938 56.302 1.00 54.94 797 ASN A O 1
ATOM 6485 N N . SER A 1 798 ? -55.540 -8.907 54.556 1.00 59.34 798 SER A N 1
ATOM 6486 C CA . SER A 1 798 ? -54.525 -8.539 53.557 1.00 59.34 798 SER A CA 1
ATOM 6487 C C . SER A 1 798 ? -55.014 -7.473 52.571 1.00 59.34 798 SER A C 1
ATOM 6489 O O . SER A 1 798 ? -54.538 -7.425 51.438 1.00 59.34 7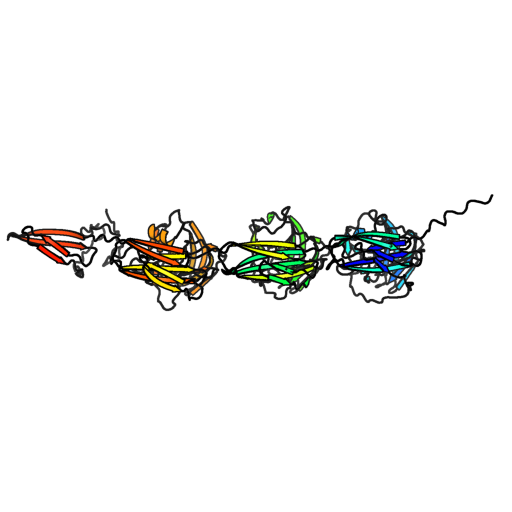98 SER A O 1
ATOM 6491 N N . GLU A 1 799 ? -55.993 -6.655 52.963 1.00 59.19 799 GLU A N 1
ATOM 6492 C CA . GLU A 1 799 ? -56.408 -5.492 52.178 1.00 59.19 799 GLU A CA 1
ATOM 6493 C C . GLU A 1 799 ? -55.263 -4.469 52.119 1.00 59.19 799 GLU A C 1
ATOM 6495 O O . GLU A 1 799 ? -54.723 -4.049 53.145 1.00 59.19 799 GLU A O 1
ATOM 6500 N N . PHE A 1 800 ? -54.868 -4.078 50.906 1.00 57.72 800 PHE A N 1
ATOM 6501 C CA . PHE A 1 800 ? -53.850 -3.053 50.708 1.00 57.72 800 PHE A CA 1
ATOM 6502 C C . PHE A 1 800 ? -54.487 -1.674 50.868 1.00 57.72 800 PHE A C 1
ATOM 6504 O O . PHE A 1 800 ? -55.182 -1.188 49.982 1.00 57.72 800 PHE A O 1
ATOM 6511 N N . LEU A 1 801 ? -54.226 -1.034 52.006 1.00 56.22 801 LEU A N 1
ATOM 6512 C CA . LEU A 1 801 ? -54.760 0.294 52.332 1.00 56.22 801 LEU A CA 1
ATOM 6513 C C . LEU A 1 801 ? -54.036 1.447 51.608 1.00 56.22 801 LEU A C 1
ATOM 6515 O O . LEU A 1 801 ? -54.455 2.598 51.707 1.00 56.22 801 LEU A O 1
ATOM 6519 N N . PHE A 1 802 ? -52.967 1.141 50.867 1.00 53.59 802 PHE A N 1
ATOM 6520 C CA . PHE A 1 802 ? -52.244 2.069 50.000 1.00 53.59 802 PHE A CA 1
ATOM 6521 C C . PHE A 1 802 ? -52.104 1.463 48.606 1.00 53.59 802 PHE A C 1
ATOM 6523 O O . PHE A 1 802 ? -51.940 0.249 48.469 1.00 53.59 802 PHE A O 1
ATOM 6530 N N . GLU A 1 803 ? -52.070 2.314 47.578 1.00 49.34 803 GLU A N 1
ATOM 6531 C CA . GLU A 1 803 ? -51.474 1.932 46.299 1.00 49.34 803 GLU A CA 1
ATOM 6532 C C . GLU A 1 803 ? -50.003 1.594 46.547 1.00 49.34 803 GLU A C 1
ATOM 6534 O O . GLU A 1 803 ? -49.168 2.474 46.748 1.00 49.34 803 GLU A O 1
ATOM 6539 N N . THR A 1 804 ? -49.702 0.302 46.595 1.00 49.66 804 THR A N 1
ATOM 6540 C CA . THR A 1 804 ? -48.368 -0.209 46.888 1.00 49.66 804 THR A CA 1
ATOM 6541 C C . THR A 1 804 ? -47.975 -1.260 45.864 1.00 49.66 804 THR A C 1
ATOM 6543 O O . THR A 1 804 ? -48.818 -1.949 45.285 1.00 49.66 804 THR A O 1
ATOM 6546 N N . LEU A 1 805 ? -46.673 -1.380 45.619 1.00 46.22 805 LEU A N 1
ATOM 6547 C CA . LEU A 1 805 ? -46.127 -2.473 44.830 1.00 46.22 805 LEU A CA 1
ATOM 6548 C C . LEU A 1 805 ? -46.007 -3.698 45.737 1.00 46.22 805 LEU A C 1
ATOM 6550 O O . LEU A 1 805 ? -45.206 -3.725 46.668 1.00 46.22 805 LEU A O 1
ATOM 6554 N N . LEU A 1 806 ? -46.802 -4.730 45.462 1.00 51.53 806 LEU A N 1
ATOM 6555 C CA . LEU A 1 806 ? -46.656 -6.021 46.123 1.00 51.53 806 LEU A CA 1
ATOM 6556 C C . LEU A 1 806 ? -45.393 -6.723 45.600 1.00 51.53 806 LEU A C 1
ATOM 6558 O O . LEU A 1 806 ? -45.385 -7.276 44.501 1.00 51.53 806 LEU A O 1
ATOM 6562 N N . TYR A 1 807 ? -44.322 -6.700 46.394 1.00 44.38 807 TYR A N 1
ATOM 6563 C CA . TYR A 1 807 ? -43.025 -7.274 46.016 1.00 44.38 807 TYR A CA 1
ATOM 6564 C C . TYR A 1 807 ? -42.948 -8.803 46.164 1.00 44.38 807 TYR A C 1
ATOM 6566 O O . TYR A 1 807 ? -42.113 -9.438 45.519 1.00 44.38 807 TYR A O 1
ATOM 6574 N N . GLY A 1 808 ? -43.803 -9.413 46.991 1.00 48.59 808 GLY A N 1
ATOM 6575 C CA . GLY A 1 808 ? -43.814 -10.858 47.221 1.00 48.59 808 GLY A CA 1
ATOM 6576 C C . GLY A 1 808 ? -44.568 -11.265 48.487 1.00 48.59 808 GLY A C 1
ATOM 6577 O O . GLY A 1 808 ? -45.192 -10.435 49.142 1.00 48.59 808 GLY A O 1
ATOM 6578 N N . PHE A 1 809 ? -44.495 -12.555 48.825 1.00 60.16 809 PHE A N 1
ATOM 6579 C CA . PHE A 1 809 ? -45.082 -13.132 50.035 1.00 60.16 809 PHE A CA 1
ATOM 6580 C C . PHE A 1 809 ? -44.049 -13.999 50.754 1.00 60.16 809 PHE A C 1
ATOM 6582 O O . PHE A 1 809 ? -43.441 -14.867 50.125 1.00 60.16 809 PHE A O 1
ATOM 6589 N N . ASP A 1 810 ? -43.926 -13.834 52.070 1.00 47.44 810 ASP A N 1
ATOM 6590 C CA . ASP A 1 810 ? -43.262 -14.816 52.924 1.00 47.44 810 ASP A CA 1
ATOM 6591 C C . ASP A 1 810 ? -44.280 -15.867 53.363 1.00 47.44 810 ASP A C 1
ATOM 6593 O O . ASP A 1 810 ? -45.240 -15.578 54.077 1.00 47.44 810 ASP A O 1
ATOM 6597 N N . ILE A 1 811 ? -44.076 -17.111 52.927 1.00 58.81 811 ILE A N 1
ATOM 6598 C CA . ILE A 1 811 ? -44.990 -18.216 53.215 1.00 58.81 811 ILE A CA 1
ATOM 6599 C C . ILE A 1 811 ? -44.257 -19.275 54.023 1.00 58.81 811 ILE A C 1
ATOM 6601 O O . ILE A 1 811 ? -43.309 -19.905 53.555 1.00 58.81 811 ILE A O 1
ATOM 6605 N N . TRP A 1 812 ? -44.758 -19.525 55.226 1.00 56.94 812 TRP A N 1
ATOM 6606 C CA . TRP A 1 812 ? -44.278 -20.594 56.087 1.00 56.94 812 TRP A CA 1
ATOM 6607 C C . TRP A 1 812 ? -45.184 -21.807 55.903 1.00 56.94 812 TRP A C 1
ATOM 6609 O O . TRP A 1 812 ? -46.339 -21.796 56.321 1.00 56.94 812 TRP A O 1
ATOM 6619 N N . SER A 1 813 ? -44.673 -22.855 55.254 1.00 60.28 813 SER A N 1
ATOM 6620 C CA . SER A 1 813 ? -45.417 -24.102 55.065 1.00 60.28 813 SER A CA 1
ATOM 6621 C C . SER A 1 813 ? -44.807 -25.237 55.874 1.00 60.28 813 SER A C 1
ATOM 6623 O O . SER A 1 813 ? -43.608 -25.503 55.788 1.00 60.28 813 SER A O 1
ATOM 6625 N N . ALA A 1 814 ? -45.651 -25.964 56.607 1.00 59.00 814 ALA A N 1
ATOM 6626 C CA . ALA A 1 814 ? -45.247 -27.180 57.307 1.00 59.00 814 ALA A CA 1
ATOM 6627 C C . ALA A 1 814 ? -44.937 -28.345 56.344 1.00 59.00 814 ALA A C 1
ATOM 6629 O O . ALA A 1 814 ? -44.205 -29.262 56.707 1.00 59.00 814 ALA A O 1
ATOM 6630 N N . ASN A 1 815 ? -45.471 -28.313 55.115 1.00 60.09 815 ASN A N 1
ATOM 6631 C CA . ASN A 1 815 ? -45.341 -29.385 54.124 1.00 60.09 815 ASN A CA 1
ATOM 6632 C C . ASN A 1 815 ? -44.943 -28.846 52.739 1.00 60.09 815 ASN A C 1
ATOM 6634 O O . ASN A 1 815 ? -45.274 -27.721 52.368 1.00 60.09 815 ASN A O 1
ATOM 6638 N N . LYS A 1 816 ? -44.273 -29.667 51.920 1.00 56.75 816 LYS A N 1
ATOM 6639 C CA . LYS A 1 816 ? -44.051 -29.330 50.503 1.00 56.75 816 LYS A CA 1
ATOM 6640 C C . LYS A 1 816 ? -45.385 -29.345 49.750 1.00 56.75 816 LYS A C 1
ATOM 6642 O O . LYS A 1 816 ? -46.111 -30.331 49.815 1.00 56.75 816 LYS A O 1
ATOM 6647 N N . GLY A 1 817 ? -45.663 -28.291 48.988 1.00 65.69 817 GLY A N 1
ATOM 6648 C CA . GLY A 1 817 ? -46.873 -28.161 48.177 1.00 65.69 817 GLY A CA 1
ATOM 6649 C C . GLY A 1 817 ? -46.742 -27.063 47.123 1.00 65.69 817 GLY A C 1
ATOM 6650 O O . GLY A 1 817 ? -45.708 -26.401 47.036 1.00 65.69 817 GLY A O 1
ATOM 6651 N N . LYS A 1 818 ? -47.786 -26.890 46.309 1.00 58.00 818 LYS A N 1
ATOM 6652 C CA . LYS A 1 818 ? -47.951 -25.737 45.414 1.00 58.00 818 LYS A CA 1
ATOM 6653 C C . LYS A 1 818 ? -49.072 -24.865 45.965 1.00 58.00 818 LYS A C 1
ATOM 6655 O O . LYS A 1 818 ? -50.122 -25.394 46.312 1.00 58.00 818 LYS A O 1
ATOM 6660 N N . ILE A 1 819 ? -48.844 -23.560 46.016 1.00 63.72 819 ILE A N 1
ATOM 6661 C CA . ILE A 1 819 ? -49.843 -22.563 46.402 1.00 63.72 819 ILE A CA 1
ATOM 6662 C C . ILE A 1 819 ? -50.002 -21.626 45.208 1.00 63.72 819 ILE A C 1
ATOM 6664 O O . ILE A 1 819 ? -49.006 -21.204 44.619 1.00 63.72 819 ILE A O 1
ATOM 6668 N N . LEU A 1 820 ? -51.246 -21.350 44.833 1.00 60.44 820 LEU A N 1
ATOM 6669 C CA . LEU A 1 820 ? -51.593 -20.297 43.888 1.00 60.44 820 LEU A CA 1
ATOM 6670 C C . LEU A 1 820 ? -52.098 -19.113 44.710 1.00 60.44 820 LEU A C 1
ATOM 6672 O O . LEU A 1 820 ? -52.998 -19.288 45.527 1.00 60.44 820 LEU A O 1
ATOM 6676 N N . ILE A 1 821 ? -51.497 -17.942 44.518 1.00 68.12 821 ILE A N 1
ATOM 6677 C CA . ILE A 1 821 ? -51.949 -16.704 45.149 1.00 68.12 821 ILE A CA 1
ATOM 6678 C C . ILE A 1 821 ? -52.511 -15.817 44.053 1.00 68.12 821 ILE A C 1
ATOM 6680 O O . ILE A 1 821 ? -51.807 -15.484 43.100 1.00 68.12 821 ILE A O 1
ATOM 6684 N N . GLU A 1 822 ? -53.778 -15.460 44.198 1.00 63.97 822 GLU A N 1
ATOM 6685 C CA . GLU A 1 822 ? -54.470 -14.533 43.315 1.00 63.97 822 GLU A CA 1
ATOM 6686 C C . GLU A 1 822 ? -54.737 -13.249 44.099 1.00 63.97 822 GLU A C 1
ATOM 6688 O O . GLU A 1 822 ? -55.259 -13.287 45.214 1.00 63.97 822 GLU A O 1
ATOM 6693 N N . VAL A 1 823 ? -54.325 -12.116 43.532 1.00 61.53 823 VAL A N 1
ATOM 6694 C CA . VAL A 1 823 ? -54.608 -10.787 44.077 1.00 61.53 823 VAL A CA 1
ATOM 6695 C C . VAL A 1 823 ? -55.813 -10.247 43.323 1.00 61.53 823 VAL A C 1
ATOM 6697 O O . VAL A 1 823 ? -55.800 -10.192 42.093 1.00 61.53 823 VAL A O 1
ATOM 6700 N N . PHE A 1 824 ? -56.853 -9.877 44.059 1.00 60.53 824 PHE A N 1
ATOM 6701 C CA . PHE A 1 824 ? -58.074 -9.304 43.505 1.00 60.53 824 PHE A CA 1
ATOM 6702 C C . PHE A 1 824 ? -58.064 -7.792 43.763 1.00 60.53 824 PHE A C 1
ATOM 6704 O O . PHE A 1 824 ? -57.746 -7.376 44.877 1.00 60.53 824 PHE A O 1
ATOM 6711 N N . CYS A 1 825 ? -58.376 -6.999 42.735 1.00 53.78 825 CYS A N 1
ATOM 6712 C CA . CYS A 1 825 ? -58.591 -5.552 42.831 1.00 53.78 825 CYS A CA 1
ATOM 6713 C C . CYS A 1 825 ? -60.081 -5.226 42.838 1.00 53.78 825 CYS A C 1
ATOM 6715 O O . CYS A 1 825 ? -60.827 -5.894 42.080 1.00 53.78 825 CYS A O 1
#

Foldseek 3Di:
DDDDDDDPVPPVPKDKDKDKFFPCFVFFFLQKTKIKIKIKTLDWFQWKWKDFQQRDIDIDGTDDQPPPPPDPPDPDDDDDPFFFKWWFLVAFDAAKFKFWKKKFAWQDWWKKKKWKKADPVDQPPHRPLVVCVVPQFADDIDTDDMDMDTDDHGIDMGTDDIDIDHGRITMMIGRNGPIGTDKDFDPHAAMFTQDPRGTFGPDLQTRMGGRMDTHGPRPMDIDMDTDIDHDPDWDWGWIWMDTPPDIDTDIGTRDFDKDKDKDWDDPALFKIKIKIKMWTSYQFWWKDKPVDIHTFPWDKDQWFADDPPDWDQDDWDPFFKKWFQRRADRFWFWFFWKKFAWQAWDKKKKWKWFQPPPQAPPPPPDPQLVSTHTDDMDIDTDHHGIDITTDSDIDTDGRRIIMMMGHPTRTFIKDLVDDDGFMWGQDPRSDTHGDSIGTRMITGTSHIITIGIDMDMDGHPDAAWDWMWIAIDPVRDIDIDIDGNDFQKFWDKDWDQDDLALKIKIKIKIWGSDFFWKFKDWPNHTPDIDTLPDFWAFKFADDDDPPDDFDKDAQFKKWFLRAADSFWFWFFWKKFAWQFKFKKWKKKKDAPAAPNVVCVPPQWQDPRIDMDTQDMDIDHHGMDITTGPDIDTHGGRMTMMMGTDRGIIFTKDWDPQDAFMWTDDPGGIHGPDPVTRIGTRMMTGTPHIIRMDMDMDIDRDPDQKIKMWMDTDPDIDIDIRGHPPPFDKDKDKDWDADPVRDIDIDIDIDTSDQADWDWDDPPPRDIDIDRPHPDPPPPDPPDDDDDDPPDDDDPPVPDDPDPDDPPDDDDDDPDDDDDDDDDDD

Sequence (825 aa):
MLLFILPILFYLIYGQNLDLVCPNLNKSIDFDLNCTLKVLSLNNLSYVEVNYGDEDILEYPEAVKHNPDSRPSSNFKQNFNDSSKFLIINSEILIDTTAFAFDFEVKRSGNIQIHLIKYAACGQTFSCGNYFLDNPFFKNYTELYSIKIYLQFGYSRYIVSPFDVKKGNLIILDQTLGGLVELKKSQIRSDYLIRENKLLKLDSNENIKFSLKILTYLNLFEKLYLLNHQYSFSGWYNLTIRSQNASLIKSVFISDYSKLYSFCSLTSFDSAKCTILIYSQTLSDTLFTNYERIPLQDTKVKYIGFDFSAVNQPSDIIFKKFILLSIKFPIDLLINGFEIFANQSGKIKIDLMACGTKKSCFYREKLGFDSLNLVNTWELELNKGLNKILLPMEYLVTENNVFVMHQSSSIVSIDDRYDFFTDYAVNQNVEMIPLDFRFCLNVLIDQIFYQNLKQITYKLPTYGKHVIEIGLEKSKLMNKHEISIEKYNGIDFLCLEQVLDSIVECAVSFFSRRRENFVIKQENVLIKNMSLNYLPISWFGIFFNMNESAIHSLDKEFLIMNSEFKFDSIMSGFEIISANYGEIQIKIYECEASCVQHFMKKNSIDNDVNQWSAGTYNVSVGFNKIELYKYKNVKKGSIIGIELSPSASVEIQTSPTLLSDYLVLGNQIYKLSYEKILALRFKSIVNDLFYAEIVYLQKELTKSITNFSAKFEAYNESTTIMIHNEERIVGDINCMSTIDKTLNCSLFVASESKSNQVEINYGDNSYEKIDVTSNDLSNKADDSILLSNDSIYMLLNSEFLFETLLYGFDIWSANKGKILIEVFC

Radius of gyration: 46.0 Å; chains: 1; bounding box: 115×56×164 Å

Organism: Brachionus plicatilis (NCBI:txid10195)